Protein AF-0000000077140567 (afdb_homodimer)

Organism: Leptospira biflexa serovar Patoc (strain Patoc 1 / ATCC 23582 / Paris) (NCBI:txid456481)

Sequence (1488 aa):
MKVYIKIILFFSFTFFSFCTPQKNTLPHIIHGNLDLRQIDIQKYPNFPLHGEWRFSPGVFQFETSEGSHLVSIPENSNWNDSIGNKNKDGFGIGTYQITIQLPENTPKLAIHLVAMHSDCQIFQDSEQIGEFGSIDDESSSFEKMPRVFSLKPTEQSTIKLTLLIKNRFYKYGGIRIPPIFGLEESIQENIRISILQEALLAGGLVFLGLYQLGIYFTRKKVIGSLYFFLFCILMFFQILSTGSQSLFLVVGKEMGELVYRTDLFTEYAGVIAGLFYIHCLTKEYIPQKFIYGYSLLILIPILNTILGSLQSISRYHFIVLGLIIPILIVLFYLIFCYIKDKRSGFIYLGLSVIFLIGAATNDIIHTLLHKTEPSFLNIGLLLFVFFQSLFLSKHISGEIVSAEIKFKDVLFQLIQSEKLSSIGMTVTSVAHEINSPLSAVILTSDSIRDNISDFFRQLPELESISKKSFPFVLSLIEHAMTEQSLPTGLEFRQKKGIFLSELEKHQILYSDQYAEIFVTLGILEIPQDWIQLLSQYNSKSLVLLAEKIVNILLGTNAIQTSANRAIKIAQALKNFTHFDPKAEIKTIQLSDSLHQILTILQGSLKHGVELKTNFVNIPPINCYPDELNQVWTNMIQNAIQSMNGKGNLTIEINQTVLKNNPFAYVSIEDSGPGVSKEILDKIFDPFFTTKPIGQGTGLGLYISKQIIEKHKGIIDVISTKGNTKFIVYLPYLDKTNVIKNESVMKVYIKIILFFSFTFFSFCTPQKNTLPHIIHGNLDLRQIDIQKYPNFPLHGEWRFSPGVFQFETSEGSHLVSIPENSNWNDSIGNKNKDGFGIGTYQITIQLPENTPKLAIHLVAMHSDCQIFQDSEQIGEFGSIDDESSSFEKMPRVFSLKPTEQSTIKLTLLIKNRFYKYGGIRIPPIFGLEESIQENIRISILQEALLAGGLVFLGLYQLGIYFTRKKVIGSLYFFLFCILMFFQILSTGSQSLFLVVGKEMGELVYRTDLFTEYAGVIAGLFYIHCLTKEYIPQKFIYGYSLLILIPILNTILGSLQSISRYHFIVLGLIIPILIVLFYLIFCYIKDKRSGFIYLGLSVIFLIGAATNDIIHTLLHKTEPSFLNIGLLLFVFFQSLFLSKHISGEIVSAEIKFKDVLFQLIQSEKLSSIGMTVTSVAHEINSPLSAVILTSDSIRDNISDFFRQLPELESISKKSFPFVLSLIEHAMTEQSLPTGLEFRQKKGIFLSELEKHQILYSDQYAEIFVTLGILEIPQDWIQLLSQYNSKSLVLLAEKIVNILLGTNAIQTSANRAIKIAQALKNFTHFDPKAEIKTIQLSDSLHQILTILQGSLKHGVELKTNFVNIPPINCYPDELNQVWTNMIQNAIQSMNGKGNLTIEINQTVLKNNPFAYVSIEDSGPGVSKEILDKIFDPFFTTKPIGQGTGLGLYISKQIIEKHKGIIDVISTKGNTKFIVYLPYLDKTNVIKNESV

Secondary structure (DSSP, 8-state):
-HHHHHHHHHHHHHHHGGG----TTS--BBTTEEE-TTS-TTTSSEEE--EEEEEEET---SS--TT-EEEEETTT---HHHHT-TT----EEEEEEEEEEPPSS---EEEEE----SEEEEEETTEEEEEES-SS-TT-------EEEEPPP-S-SEEEEEEEEEESS-SS-S--SPPEEEEHHHHHHHHHHHHHHHHHHHHHHHHHHHHHHHHHHHSTT-HHHHHHHHHHHHHHHHHHHSTT-THHHHH-TT-HHHHHHHHHHHHHHHHHHHHHHHHHH-TTTS-HHHHHHHHHHHHHHHHHHHHS-HHHHHHHHHHHHHHHHHHHHHHHHHHHHHHHTT-TTHHHHHHHHHHHHHHHHHHHHHHHTT--PPP-HHHHHHHHHHHHHHHHHHHHHHHHHHHHHHHHHHHHHHHHHHHHHHHHHHHHHHHHHHHHHHHHHHHHHHHHHHHHHHHHHHGGGSPPPPGGGHHHHHHHHHHHHS---PPPHHHHHHHHHHHHHHHHHTT-TTHHHHHHHHHHTT-SS--HHHHHHHHHS--HHHHHHHHHHHHHHHHHHHHHHHHHHHHHHHHHHHHHH---TT---EEE-HHHHHHHHHHHTHHHHHTTEEEEEEE-----EEE-HHHHHHHHHHHHHHHHHHTTT-EEEEEEEEEEEETTEEEEEEEEEE-SS---TTTTTTTTSTT---SPTTS--S-HHHHHHHHHHHTT-EEEEEEETTEEEEEEEEE---TTTTTTTTT-/-HHHHHHHHHHHHHHHGGG----TTS--BBTTEEE-TTS-TTTSSEEE--EEEEEEET---SS--TT-EEEEETTT---HHHHT-TT----EEEEEEEEEEPPSS---EEEEE----SEEEEEETTEEEEEES-SS-TT-------EEEEPPP-S-SEEEEEEEEEESS-SS-S--SPPEEEEHHHHHHHHHHHHHHHHHHHHHHHHHHHHHHHHHHHSTT-HHHHHHHHHHHHHHHHHHHSTT-THHHHH-TT-HHHHHHHHHHHHHHHHHHHHHHHHHH-TTTS-HHHHHHHHHHHHHHHHHHHHS-HHHHHHHHHHHHHHHHHHHHHHHHHHHHHHHTT-TTHHHHHHHHHHHHHHHHHHHHHHHTT--PPP-HHHHHHHHHHHHHHHHHHHHHHHHHHHHHHHHHHHHHHHHHHHHHHHHHHHHHHHHHHHHHHHHHHHHHHHHHHHHHHHHHHGGGSPPPPGGGHHHHHHHHHHHHS---PPPHHHHHHHHHHHHHHHHHTT-TTHHHHHHHHHHTT-SS--HHHHHHHHHS--HHHHHHHHHHHHHHHHHHHHHHHHHHHHHHHHHHHHHH---TT---EEE-HHHHHHHHHHHTHHHHHTTEEEEEEE-----EEE-HHHHHHHHHHHHHHHHHHTTT-EEEEEEEEEEEETTEEEEEEEEEE-SS---TTTTTTTTSTT---SPTTS--S-HHHHHHHHHHHTT-EEEEEEETTEEEEEEEEE---TTTGGGTTT-

Foldseek 3Di:
DVVVVVVVVVVVCVVVVVPPPPPPPDFEAEPQETECAPPDLVVVFKDFHFYWWWKAAQDDDDDDDPRIDIDTPPQGFFCLVVNPDPVSFRAHKMKTKHKYFAHQDHAWKKKKDQFDQWWKWKDKQNHTQDTFWDPPDPPAAGFTAIDMTIDDDDNDRMIMMMMMTGHDFARTDGRLGTIMMGHPVVVVVVLVVLCVLLVVLLVLLQVQLVVLVVCCVVPPRLVLSPLSSLLSNLVSLLSCLDDNVVVCVVVHRRPRLVSVLSNLLSVLVNLLSVLVNLCSVQVPPDPVVVSVVLNVVSVVLNVCSVPNGSNVNNVCSLVSLVSSLVSLVVSLVSLVVLVVVVPFLSVLQNQLSVLQSVQSVVQSVCVNVSHDDDRCNSVSSSSNSVSVVVSVVRVVVVVVVVVVVVVVVVVVVVLVVVLVVLLVVLVVLLVVVLVVLVVLLVVLVVVLVVLVVVLVVCVVVWDDQDPVCVVVLVVLLVLLLPDDDQDDDVVLVVQLVVQLVVLVVLPQPPSNLVSNSCNRSPPPDDDPVNSVCRSVGPTPSSSSSSNSSSSNSNSVVSNVVSNVLSVLSVVLSVVLNDDDPVQDWDWDWPVVLLVSLCSSCVSLCVPAEAEAEAEDDDGTATARSNLVSLLSSLLVVVQCVLQVSHWYWYWYWDWDADPNFIKIKIKIKHQGQWDDPVCQVPLLPQQDDPDDPPSDSSCSSVSSCVRLVVQVKDWDWDIDGRMIMIMIIGTGDPVVPVVVPVVD/DVVVVVVVVVVVCVVVVVPPPPPPPDFEAEPQETECAPPDCVVVQKDFHFYWWWKAAQDDDDDDDPRIDIDTPPVGFFCLVVNPDPVSFRAHKMKIKHKYFAHQDHAWKKKKDQFDQWWKWKDKQNHTQDTFWDPPDPPAAGFTAIDMTIDDDDNDRMIMMMMMTGHDFARTDGRLGTIMMGHPVVVVVVLVVLCVLLVVLLVLLQVQLVVLVVCCVVPPRLVLSPLSSVLSNLVSLLSCLDDNVVVCVVPHRRPNLVSVLSNLLSVLVNLLSVLVNLCSVQVPPDPVVVSVVLNVVSVVLNVCSVPNGSNVNNVCSLVSLVSSLVSLVVSLVSLVVLVVVVPFLSVLQNQLSVLQSVQSVVQSVCVNVSHDDDRCNSVSSSSNSVSVVVSVVRVVVVVVVVVVVVVVVVVVVVLVVVLVVLLVVLVVLLVVQLVVLVVLLVVLVVVLVCLVVVLVVCVVVWDDQDPVCVVVLVVLLVLLQPDDDQDDDVVLVVQLVVQLVVLVVLPQPPSNLVSNSCNRSPPDDDDPVVSVCRSVGPTPSSSSSSNSSSSNSNSVVSSVVSNVLSVLSVVLSVVLNDDDPVQDWDWDWVVVLLVSLCSSCVSLCVPAEAEAEAEDGDGTATARSNLVSLLSSLLVVVQCVLQVSHWYWYWYWDWDADPNFIKIKIKIKHQGQWDDPVCQVPLLPQQDDPDDPPSDSSCSSVSSCVRLVVQVKDWDWDIDGRMIMIMIIGGGDPVVPVVVPVVD

pLDDT: mean 83.97, std 13.08, range [22.98, 97.69]

InterPro domains:
  IPR003594 Histidine kinase/HSP90-like ATPase domain [PF02518] (625-732)
  IPR003594 Histidine kinase/HSP90-like ATPase domain [SM00387] (623-734)
  IPR004358 Signal transduction histidine kinase-related protein, C-terminal [PR00344] (664-678)
  IPR004358 Signal transduction histidine kinase-related protein, C-terminal [PR00344] (682-692)
  IPR004358 Signal transduction histidine kinase-related protein, C-terminal [PR00344] (695-713)
  IPR004358 Signal transduction histidine kinase-related protein, C-terminal [PR00344] (718-731)
  IPR005467 Histidine kinase domain [PS50109] (559-734)
  IPR011623 7TM-DISM receptor, extracellular domain, type 1 [PF07695] (199-393)
  IPR036890 Histidine kinase/HSP90-like ATPase superfamily [G3DSA:3.30.565.10] (582-732)
  IPR036890 Histidine kinase/HSP90-like ATPase superfamily [SSF55874] (582-732)

Nearest PDB structures (foldseek):
  8vc9-assembly1_B  TM=5.090E-01  e=2.574E-13  Leptospira interrogans serovar Copenhageni
  8vc9-assembly3_F  TM=5.113E-01  e=8.566E-13  Leptospira interrogans serovar Copenhageni
  8vc9-assembly3_E  TM=5.092E-01  e=8.956E-13  Leptospira interrogans serovar Copenhageni
  5c93-assembly1_A  TM=6.215E-01  e=1.961E-10  Lactiplantibacillus plantarum 16
  7zp0-assembly1_A  TM=7.250E-01  e=8.638E-09  Escherichia coli 'BL21-Gold(DE3)pLysS AG'

Solvent-accessible surface area (backbone atoms only — not comparable to full-atom values): 76407 Å² total; per-residue (Å²): 112,67,66,58,50,51,53,50,48,46,56,50,48,64,62,56,63,68,64,66,75,75,66,88,82,57,75,53,28,53,88,21,32,32,73,37,61,85,51,62,52,83,82,50,33,55,44,52,60,33,30,24,33,34,32,28,62,66,39,83,64,92,66,94,56,95,73,49,44,77,38,39,32,47,82,53,23,60,40,22,80,69,59,66,42,90,84,56,39,15,64,44,41,26,21,39,35,38,35,36,34,47,38,92,82,67,72,68,37,24,42,33,44,59,62,46,72,37,22,33,38,36,23,52,72,85,37,76,61,44,69,39,56,46,80,83,41,87,81,52,67,56,46,41,68,55,47,75,36,64,57,76,91,67,92,59,55,62,48,39,40,37,38,40,36,36,22,82,42,35,42,68,12,70,60,52,51,58,37,34,38,31,34,41,68,50,49,53,49,52,52,51,47,49,37,36,56,50,21,23,51,30,16,23,31,41,45,54,15,50,27,29,41,32,33,23,72,61,30,88,75,44,58,45,31,45,29,43,20,51,21,22,49,27,48,27,48,27,50,29,40,36,86,75,32,56,43,39,74,74,76,34,68,78,42,20,57,58,42,53,35,44,29,56,33,23,55,55,52,24,53,49,29,45,50,53,25,53,39,61,77,42,54,89,80,51,66,66,66,60,56,51,52,54,49,56,62,52,44,52,59,46,49,34,40,74,72,46,55,64,48,58,40,43,60,45,47,66,57,51,54,60,61,47,51,59,52,51,50,50,52,49,50,55,43,51,52,40,45,74,65,61,43,92,52,27,67,32,47,39,51,14,51,50,42,30,49,51,20,44,50,52,43,48,51,32,54,75,67,57,44,69,67,85,74,38,44,66,58,13,48,47,48,21,53,55,27,40,32,43,23,53,25,41,52,52,42,47,54,44,51,50,40,50,49,53,33,53,52,41,47,52,50,28,57,58,21,42,58,20,25,57,45,24,67,44,40,43,45,40,25,53,52,38,38,52,29,36,53,49,30,41,53,34,33,51,49,34,45,50,40,54,54,52,50,60,68,44,47,65,78,35,61,83,70,59,64,83,52,40,66,60,52,52,52,50,50,55,42,37,70,43,89,62,82,63,65,53,79,68,57,40,52,55,52,27,50,55,43,27,52,55,31,48,74,63,65,29,74,65,25,65,59,52,16,50,51,38,43,68,47,54,59,88,68,84,53,66,70,54,53,56,45,39,54,71,66,61,47,74,39,53,54,51,50,51,50,39,52,46,51,37,40,44,28,33,51,51,31,40,54,24,35,49,50,30,41,50,46,32,49,36,48,26,60,66,49,52,72,65,84,77,67,60,77,41,78,41,48,69,68,58,54,50,49,44,48,49,56,49,43,36,58,62,34,68,60,56,34,49,78,45,77,49,74,52,92,64,81,56,31,75,35,48,61,66,60,51,47,48,36,51,48,44,52,52,50,48,38,38,57,56,24,71,34,41,41,44,37,39,40,36,34,47,75,46,71,55,96,89,37,54,24,38,32,42,35,46,32,23,47,16,69,43,59,57,80,88,49,60,82,43,51,53,34,76,59,38,60,92,58,57,89,83,78,52,75,16,40,56,51,23,51,33,50,50,52,35,47,70,59,66,30,47,77,48,75,51,52,45,85,44,29,32,33,39,36,39,34,36,57,40,78,61,68,77,64,57,68,61,57,70,78,102,112,67,66,58,49,51,54,49,49,48,58,50,47,64,62,56,63,68,65,67,77,76,68,88,81,56,76,52,27,52,87,21,32,32,75,36,61,84,53,64,53,83,82,49,33,56,45,53,60,33,30,24,33,35,33,28,63,67,41,84,67,92,65,92,56,95,73,48,44,78,38,39,32,46,80,53,24,59,40,23,81,69,59,66,43,90,82,55,38,14,63,46,42,26,18,38,36,37,36,37,35,49,38,94,82,66,70,66,36,23,41,33,44,57,63,47,71,38,21,31,38,36,25,51,73,86,38,76,61,43,69,39,55,46,79,84,41,87,82,51,66,56,45,43,68,56,49,74,38,63,57,76,90,68,92,60,54,62,46,39,40,37,38,41,36,35,21,82,44,34,41,68,12,69,61,53,52,60,39,34,37,32,33,42,67,49,48,53,50,51,53,50,46,49,38,36,55,50,21,22,52,30,16,23,30,42,44,54,16,50,26,28,42,32,34,24,72,60,31,88,74,43,58,44,31,45,30,43,20,52,22,21,48,27,48,28,48,27,51,29,38,35,87,72,32,56,43,38,75,74,75,35,68,78,42,21,57,58,42,53,33,45,31,55,33,23,55,56,53,24,52,50,28,46,51,52,25,54,40,62,78,42,54,88,80,51,66,65,67,60,56,51,52,54,47,56,61,53,44,51,58,46,50,34,40,74,71,46,53,64,46,57,40,45,60,44,47,65,58,50,56,59,62,46,50,61,53,51,51,50,51,49,51,54,42,50,52,41,44,75,66,62,43,89,51,27,68,33,47,38,52,13,49,50,43,30,48,50,20,46,50,51,41,50,51,32,55,76,67,58,44,69,68,84,75,39,44,68,58,12,47,48,47,21,52,54,27,39,32,42,23,53,26,41,53,55,41,47,52,43,51,50,41,50,51,53,32,51,51,41,47,52,49,28,57,59,19,42,60,19,26,59,46,27,67,44,39,44,45,39,25,53,54,35,37,51,28,36,52,51,31,42,54,36,33,52,48,33,45,50,39,53,53,50,51,61,67,46,47,64,77,34,61,85,70,58,65,82,51,41,66,60,51,51,51,51,49,56,41,38,70,44,89,61,83,65,66,54,77,69,57,40,53,54,52,26,50,54,43,28,52,57,33,49,73,63,65,26,74,66,27,67,60,52,17,49,51,40,42,67,47,54,58,86,68,84,54,66,69,54,52,57,45,39,53,72,65,60,48,74,41,54,55,51,48,51,50,40,52,44,52,36,41,44,28,33,51,50,32,39,54,24,36,50,50,29,41,51,45,33,49,36,48,24,59,67,50,52,70,65,85,79,64,62,77,42,77,41,49,69,67,58,54,51,49,44,48,49,57,48,43,36,57,62,33,68,59,55,34,49,77,45,78,49,75,53,92,65,81,56,31,76,36,48,62,66,60,52,46,49,36,51,47,44,53,51,50,49,38,38,57,56,25,70,34,42,41,45,37,40,39,37,34,47,75,47,72,56,95,89,35,56,25,39,34,42,35,46,31,24,48,16,70,42,59,57,80,87,49,60,83,43,51,52,34,77,57,38,59,92,58,59,88,83,78,51,74,17,41,57,52,24,50,34,50,52,53,35,47,73,61,66,28,48,77,47,77,51,54,46,84,44,29,32,34,39,36,39,35,36,57,39,81,62,66,76,63,56,69,61,57,70,78,100

Structure (mmCIF, N/CA/C/O backbone):
data_AF-0000000077140567-model_v1
#
loop_
_entity.id
_entity.type
_entity.pdbx_description
1 polymer 'histidine kinase'
#
loop_
_atom_site.group_PDB
_atom_site.id
_atom_site.type_symbol
_atom_site.label_atom_id
_atom_site.label_alt_id
_atom_site.label_comp_id
_atom_site.label_asym_id
_atom_site.label_entity_id
_atom_site.label_seq_id
_atom_site.pdbx_PDB_ins_code
_atom_site.Cartn_x
_atom_site.Cartn_y
_atom_site.Cartn_z
_atom_site.occupancy
_atom_site.B_iso_or_equiv
_atom_site.auth_seq_id
_atom_site.auth_comp_id
_atom_site.auth_asym_id
_atom_site.auth_atom_id
_atom_site.pdbx_PDB_model_num
ATOM 1 N N . MET A 1 1 ? 0.378 -4.855 21.219 1 41.12 1 MET A N 1
ATOM 2 C CA . MET A 1 1 ? -0.887 -4.238 21.594 1 41.12 1 MET A CA 1
ATOM 3 C C . MET A 1 1 ? -0.681 -3.248 22.734 1 41.12 1 MET A C 1
ATOM 5 O O . MET A 1 1 ? -1.276 -2.168 22.75 1 41.12 1 MET A O 1
ATOM 9 N N . LYS A 1 2 ? 0.313 -3.701 23.531 1 47.91 2 LYS A N 1
ATOM 10 C CA . LYS A 1 2 ? 0.464 -2.92 24.75 1 47.91 2 LYS A CA 1
ATOM 11 C C . LYS A 1 2 ? 1.144 -1.583 24.484 1 47.91 2 LYS A C 1
ATOM 13 O O . LYS A 1 2 ? 0.779 -0.561 25.062 1 47.91 2 LYS A O 1
ATOM 18 N N . VAL A 1 3 ? 1.987 -1.669 23.609 1 41.41 3 VAL A N 1
ATOM 19 C CA . VAL A 1 3 ? 2.756 -0.446 23.406 1 41.41 3 VAL A CA 1
ATOM 20 C C . VAL A 1 3 ? 1.896 0.586 22.672 1 41.41 3 VAL A C 1
ATOM 22 O O . VAL A 1 3 ? 1.963 1.78 22.984 1 41.41 3 VAL A O 1
ATOM 25 N N . TYR A 1 4 ? 1.035 0.09 21.859 1 43.59 4 TYR A N 1
ATOM 26 C CA . TYR A 1 4 ? 0.195 1.033 21.125 1 43.59 4 TYR A CA 1
ATOM 27 C C . TYR A 1 4 ? -0.817 1.693 22.062 1 43.59 4 TYR A C 1
ATOM 29 O O . TYR A 1 4 ? -1.069 2.896 21.953 1 43.59 4 TYR A O 1
ATOM 37 N N . ILE A 1 5 ? -1.247 0.966 23.031 1 45.66 5 ILE A N 1
ATOM 38 C CA . ILE A 1 5 ? -2.182 1.537 24 1 45.66 5 ILE A CA 1
ATOM 39 C C . ILE A 1 5 ? -1.486 2.631 24.797 1 45.66 5 ILE A C 1
ATOM 41 O O . ILE A 1 5 ? -2.07 3.688 25.062 1 45.66 5 ILE A O 1
ATOM 45 N N . LYS A 1 6 ? -0.211 2.498 25.078 1 43.75 6 LYS A N 1
ATOM 46 C CA . LYS A 1 6 ? 0.494 3.48 25.906 1 43.75 6 LYS A CA 1
ATOM 47 C C . LYS A 1 6 ? 0.73 4.773 25.125 1 43.75 6 LYS A C 1
ATOM 49 O O . LYS A 1 6 ? 0.629 5.867 25.688 1 43.75 6 LYS A O 1
ATOM 54 N N . ILE A 1 7 ? 0.945 4.543 23.859 1 44.16 7 ILE A N 1
ATOM 55 C CA . ILE A 1 7 ? 1.145 5.742 23.062 1 44.16 7 ILE A CA 1
ATOM 56 C C . ILE A 1 7 ? -0.184 6.477 22.891 1 44.16 7 ILE A C 1
ATOM 58 O O . ILE A 1 7 ? -0.245 7.703 23.016 1 44.16 7 ILE A O 1
ATOM 62 N N . ILE A 1 8 ? -1.227 5.668 22.766 1 45.12 8 ILE A N 1
ATOM 63 C CA . ILE A 1 8 ? -2.564 6.238 22.641 1 45.12 8 ILE A CA 1
ATOM 64 C C . ILE A 1 8 ? -2.941 6.945 23.938 1 45.12 8 ILE A C 1
ATOM 66 O O . ILE A 1 8 ? -3.473 8.055 23.922 1 45.12 8 ILE A O 1
ATOM 70 N N . LEU A 1 9 ? -2.641 6.34 24.969 1 42.97 9 LEU A N 1
ATOM 71 C CA . LEU A 1 9 ? -2.939 6.918 26.281 1 42.97 9 LEU A CA 1
ATOM 72 C C . LEU A 1 9 ? -2.105 8.172 26.516 1 42.97 9 LEU A C 1
ATOM 74 O O . LEU A 1 9 ? -2.59 9.141 27.109 1 42.97 9 LEU A O 1
ATOM 78 N N . PHE A 1 10 ? -0.96 8.188 26.047 1 40.03 10 PHE A N 1
ATOM 79 C CA . PHE A 1 10 ? -0.108 9.359 26.219 1 40.03 10 PHE A CA 1
ATOM 80 C C . PHE A 1 10 ? -0.646 10.547 25.438 1 40.03 10 PHE A C 1
ATOM 82 O O . PHE A 1 10 ? -0.748 11.656 25.953 1 40.03 10 PHE A O 1
ATOM 89 N N . PHE A 1 11 ? -0.955 10.328 24.25 1 41.81 11 PHE A N 1
ATOM 90 C CA . PHE A 1 11 ? -1.45 11.469 23.484 1 41.81 11 PHE A CA 1
ATOM 91 C C . PHE A 1 11 ? -2.838 11.883 23.969 1 41.81 11 PHE A C 1
ATOM 93 O O . PHE A 1 11 ? -3.172 13.07 23.969 1 41.81 11 PHE A O 1
ATOM 100 N N . SER A 1 12 ? -3.629 10.977 24.359 1 39.34 12 SER A N 1
ATOM 101 C CA . SER A 1 12 ? -4.922 11.328 24.938 1 39.34 12 SER A CA 1
ATOM 102 C C . SER A 1 12 ? -4.754 12.094 26.234 1 39.34 12 SER A C 1
ATOM 104 O O . SER A 1 12 ? -5.488 13.047 26.5 1 39.34 12 SER A O 1
ATOM 106 N N . PHE A 1 13 ? -3.891 11.688 27.094 1 38.66 13 PHE A N 1
ATOM 107 C CA . PHE A 1 13 ? -3.705 12.344 28.375 1 38.66 13 PHE A CA 1
ATOM 108 C C . PHE A 1 13 ? -3.143 13.742 28.188 1 38.66 13 PHE A C 1
ATOM 110 O O . PHE A 1 13 ? -3.521 14.672 28.922 1 38.66 13 PHE A O 1
ATOM 117 N N . THR A 1 14 ? -2.188 13.93 27.422 1 37.06 14 THR A N 1
ATOM 118 C CA . THR A 1 14 ? -1.619 15.266 27.281 1 37.06 14 THR A CA 1
ATOM 119 C C . THR A 1 14 ? -2.645 16.234 26.703 1 37.06 14 THR A C 1
ATOM 121 O O . THR A 1 14 ? -2.676 17.406 27.062 1 37.06 14 THR A O 1
ATOM 124 N N . PHE A 1 15 ? -3.359 15.781 25.734 1 38.44 15 PHE A N 1
ATOM 125 C CA . PHE A 1 15 ? -4.297 16.719 25.141 1 38.44 15 PHE A CA 1
ATOM 126 C C . PHE A 1 15 ? -5.465 17 26.078 1 38.44 15 PHE A C 1
ATOM 128 O O . PHE A 1 15 ? -5.992 18.109 26.125 1 38.44 15 PHE A O 1
ATOM 135 N N . PHE A 1 16 ? -5.98 15.977 26.75 1 37.62 16 PHE A N 1
ATOM 136 C CA . PHE A 1 16 ? -7.121 16.219 27.625 1 37.62 16 PHE A CA 1
ATOM 137 C C . PHE A 1 16 ? -6.688 16.922 28.906 1 37.62 16 PHE A C 1
ATOM 139 O O . PHE A 1 16 ? -7.523 17.406 29.656 1 37.62 16 PHE A O 1
ATOM 146 N N . SER A 1 17 ? -5.559 16.812 29.328 1 36.78 17 SER A N 1
ATOM 147 C CA . SER A 1 17 ? -5.227 17.484 30.578 1 36.78 17 SER A CA 1
ATOM 148 C C . SER A 1 17 ? -5.406 18.984 30.469 1 36.78 17 SER A C 1
ATOM 150 O O . SER A 1 17 ? -5.25 19.719 31.453 1 36.78 17 SER A O 1
ATOM 152 N N . PHE A 1 18 ? -5.441 19.5 29.312 1 38.72 18 PHE A N 1
ATOM 153 C CA . PHE A 1 18 ? -5.523 20.953 29.281 1 38.72 18 PHE A CA 1
ATOM 154 C C . PHE A 1 18 ? -6.93 21.422 29.625 1 38.72 18 PHE A C 1
ATOM 156 O O . PHE A 1 18 ? -7.168 22.625 29.781 1 38.72 18 PHE A O 1
ATOM 163 N N . CYS A 1 19 ? -7.891 20.609 29.5 1 39.38 19 CYS A N 1
ATOM 164 C CA . CYS A 1 19 ? -9.227 21.172 29.672 1 39.38 19 CYS A CA 1
ATOM 165 C C . CYS A 1 19 ? -9.625 21.188 31.141 1 39.38 19 CYS A C 1
ATOM 167 O O . CYS A 1 19 ? -10.711 20.734 31.5 1 39.38 19 CYS A O 1
ATOM 169 N N . THR A 1 20 ? -8.859 21.141 32.094 1 37.22 20 THR A N 1
ATOM 170 C CA . THR A 1 20 ? -9.531 21.266 33.375 1 37.22 20 THR A CA 1
ATOM 171 C C . THR A 1 20 ? -10.219 22.625 33.469 1 37.22 20 THR A C 1
ATOM 173 O O . THR A 1 20 ? -9.57 23.672 33.406 1 37.22 20 THR A O 1
ATOM 176 N N . PRO A 1 21 ? -11.5 22.766 33.281 1 41.56 21 PRO A N 1
ATOM 177 C CA . PRO A 1 21 ? -12.211 24.016 33.562 1 41.56 21 PRO A CA 1
ATOM 178 C C . PRO A 1 21 ? -11.938 24.547 34.969 1 41.56 21 PRO A C 1
ATOM 180 O O . PRO A 1 21 ? -12.086 23.812 35.969 1 41.56 21 PRO A O 1
ATOM 183 N N . GLN A 1 22 ? -11.031 25.234 35.188 1 42.28 22 GLN A N 1
ATOM 184 C CA . GLN A 1 22 ? -10.992 25.922 36.469 1 42.28 22 GLN A CA 1
ATOM 185 C C . GLN A 1 22 ? -12.273 26.719 36.719 1 42.28 22 GLN A C 1
ATOM 187 O O . GLN A 1 22 ? -12.367 27.875 36.281 1 42.28 22 GLN A O 1
ATOM 192 N N . LYS A 1 23 ? -13.422 26.25 36.812 1 46.56 23 LYS A N 1
ATOM 193 C CA . LYS A 1 23 ? -14.734 26.875 36.969 1 46.56 23 LYS A CA 1
ATOM 194 C C . LYS A 1 23 ? -14.719 27.922 38.062 1 46.56 23 LYS A C 1
ATOM 196 O O . LYS A 1 23 ? -15.258 29.016 37.906 1 46.56 23 LYS A O 1
ATOM 201 N N . ASN A 1 24 ? -14.508 27.453 39.312 1 50.69 24 ASN A N 1
ATOM 202 C CA . ASN A 1 24 ? -15.102 28.125 40.438 1 50.69 24 ASN A CA 1
ATOM 203 C C . ASN A 1 24 ? -14.344 29.406 40.812 1 50.69 24 ASN A C 1
ATOM 205 O O . ASN A 1 24 ? -14.82 30.219 41.594 1 50.69 24 ASN A O 1
ATOM 209 N N . THR A 1 25 ? -13.148 29.656 40.219 1 64.56 25 THR A N 1
ATOM 210 C CA . THR A 1 25 ? -12.445 30.75 40.875 1 64.56 25 THR A CA 1
ATOM 211 C C . THR A 1 25 ? -12.305 31.953 39.938 1 64.56 25 THR A C 1
ATOM 213 O O . THR A 1 25 ? -11.57 32.906 40.219 1 64.56 25 THR A O 1
ATOM 216 N N . LEU A 1 26 ? -13.219 31.969 38.875 1 79.25 26 LEU A N 1
ATOM 217 C CA . LEU A 1 26 ? -13.078 33.094 37.969 1 79.25 26 LEU A CA 1
ATOM 218 C C . LEU A 1 26 ? -14 34.25 38.375 1 79.25 26 LEU A C 1
ATOM 220 O O . LEU A 1 26 ? -15.062 34 38.969 1 79.25 26 LEU A O 1
ATOM 224 N N . PRO A 1 27 ? -13.586 35.406 38.125 1 88 27 PRO A N 1
ATOM 225 C CA . PRO A 1 27 ? -14.453 36.562 38.438 1 88 27 PRO A CA 1
ATOM 226 C C . PRO A 1 27 ? -15.789 36.469 37.719 1 88 27 PRO A C 1
ATOM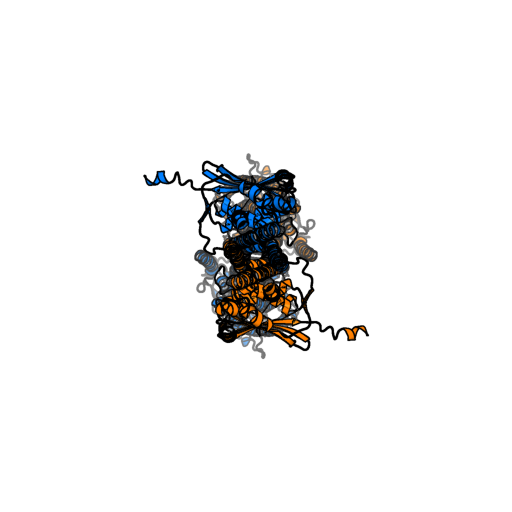 228 O O . PRO A 1 27 ? -15.852 36.031 36.562 1 88 27 PRO A O 1
ATOM 231 N N . HIS A 1 28 ? -16.859 36.812 38.469 1 90.81 28 HIS A N 1
ATOM 232 C CA . HIS A 1 28 ? -18.203 36.781 37.906 1 90.81 28 HIS A CA 1
ATOM 233 C C . HIS A 1 28 ? -18.906 38.125 38.094 1 90.81 28 HIS A C 1
ATOM 235 O O . HIS A 1 28 ? -18.656 38.812 39.094 1 90.81 28 HIS A O 1
ATOM 241 N N . ILE A 1 29 ? -19.75 38.438 37.125 1 93.94 29 ILE A N 1
ATOM 242 C CA . ILE A 1 29 ? -20.578 39.625 37.25 1 93.94 29 ILE A CA 1
ATOM 243 C C . ILE A 1 29 ? -21.766 39.344 38.156 1 93.94 29 ILE A C 1
ATOM 245 O O . ILE A 1 29 ? -22.531 38.406 37.938 1 93.94 29 ILE A O 1
ATOM 249 N N . ILE A 1 30 ? -21.891 40.188 39.188 1 93.81 30 ILE A N 1
ATOM 250 C CA . ILE A 1 30 ? -23 40.062 40.125 1 93.81 30 ILE A CA 1
ATOM 251 C C . ILE A 1 30 ? -23.859 41.312 40.125 1 93.81 30 ILE A C 1
ATOM 253 O O . ILE A 1 30 ? -23.375 42.406 40.469 1 93.81 30 ILE A O 1
ATOM 257 N N . HIS A 1 31 ? -25.094 41.25 39.75 1 93.56 31 HIS A N 1
ATOM 258 C CA . HIS A 1 31 ? -26.047 42.344 39.688 1 93.56 31 HIS A CA 1
ATOM 259 C C . HIS A 1 31 ? -25.484 43.5 38.875 1 93.56 31 HIS A C 1
ATOM 261 O O . HIS A 1 31 ? -25.562 44.656 39.312 1 93.56 31 HIS A O 1
ATOM 267 N N . GLY A 1 32 ? -24.812 43.125 37.844 1 93.38 32 GLY A N 1
ATOM 268 C CA . GLY A 1 32 ? -24.312 44.156 36.938 1 93.38 32 GLY A CA 1
ATOM 269 C C . GLY A 1 32 ? -22.953 44.719 37.344 1 93.38 32 GLY A C 1
ATOM 270 O O . GLY A 1 32 ? -22.438 45.625 36.719 1 93.38 32 GLY A O 1
ATOM 271 N N . ASN A 1 33 ? -22.406 44.125 38.375 1 94.69 33 ASN A N 1
ATOM 272 C CA . ASN A 1 33 ? -21.141 44.656 38.875 1 94.69 33 ASN A CA 1
ATOM 273 C C . ASN A 1 33 ? -20.047 43.562 38.844 1 94.69 33 ASN A C 1
ATOM 275 O O . ASN A 1 33 ? -20.281 42.438 39.219 1 94.69 33 ASN A O 1
ATOM 279 N N . LEU A 1 34 ? -18.969 43.938 38.281 1 94.56 34 LEU A N 1
ATOM 280 C CA . LEU A 1 34 ? -17.781 43.094 38.281 1 94.56 34 LEU A CA 1
ATOM 281 C C . LEU A 1 34 ? -16.703 43.688 39.219 1 94.56 34 LEU A C 1
ATOM 283 O O . LEU A 1 34 ? -16.172 44.75 38.938 1 94.56 34 LEU A O 1
ATOM 287 N N . ASP A 1 35 ? -16.375 43 40.25 1 91.75 35 ASP A N 1
ATOM 288 C CA . ASP A 1 35 ? -15.406 43.5 41.25 1 91.75 35 ASP A CA 1
ATOM 289 C C . ASP A 1 35 ? -14.031 42.875 41 1 91.75 35 ASP A C 1
ATOM 291 O O . ASP A 1 35 ? -13.828 41.688 41.25 1 91.75 35 ASP A O 1
ATOM 295 N N . LEU A 1 36 ? -13.148 43.719 40.594 1 90.38 36 LEU A N 1
ATOM 296 C CA . LEU A 1 36 ? -11.797 43.25 40.344 1 90.38 36 LEU A CA 1
ATOM 297 C C . LEU A 1 36 ? -10.828 43.75 41.375 1 90.38 36 LEU A C 1
ATOM 299 O O . LEU A 1 36 ? -9.617 43.531 41.281 1 90.38 36 LEU A O 1
ATOM 303 N N . ARG A 1 37 ? -11.148 44.375 42.406 1 88.38 37 ARG A N 1
ATOM 304 C CA . ARG A 1 37 ? -10.305 44.969 43.438 1 88.38 37 ARG A CA 1
ATOM 305 C C . ARG A 1 37 ? -9.516 43.906 44.188 1 88.38 37 ARG A C 1
ATOM 307 O O . ARG A 1 37 ? -8.359 44.125 44.562 1 88.38 37 ARG A O 1
ATOM 314 N N . GLN A 1 38 ? -10.156 42.844 44.375 1 81.38 38 GLN A N 1
ATOM 315 C CA . GLN A 1 38 ? -9.508 41.812 45.188 1 81.38 38 GLN A CA 1
ATOM 316 C C . GLN A 1 38 ? -9.008 40.656 44.312 1 81.38 38 GLN A C 1
ATOM 318 O O . GLN A 1 38 ? -8.547 39.656 44.844 1 81.38 38 GLN A O 1
ATOM 323 N N . ILE A 1 39 ? -9.109 40.781 43.062 1 80.69 39 ILE A N 1
ATOM 324 C CA . ILE A 1 39 ? -8.719 39.688 42.188 1 80.69 39 ILE A CA 1
ATOM 325 C C . ILE A 1 39 ? -7.32 39.969 41.625 1 80.69 39 ILE A C 1
ATOM 327 O O . ILE A 1 39 ? -7.016 41.094 41.188 1 80.69 39 ILE A O 1
ATOM 331 N N . ASP A 1 40 ? -6.477 38.969 41.844 1 79.75 40 ASP A N 1
ATOM 332 C CA . ASP A 1 40 ? -5.156 39.062 41.219 1 79.75 40 ASP A CA 1
ATOM 333 C C . ASP A 1 40 ? -5.234 38.812 39.719 1 79.75 40 ASP A C 1
ATOM 335 O O . ASP A 1 40 ? -5.305 37.656 39.281 1 79.75 40 ASP A O 1
ATOM 339 N N . ILE A 1 41 ? -5.195 39.812 38.906 1 80.94 41 ILE A N 1
ATOM 340 C CA . ILE A 1 41 ? -5.352 39.75 37.469 1 80.94 41 ILE A CA 1
ATOM 341 C C . ILE A 1 41 ? -4.188 39 36.844 1 80.94 41 ILE A C 1
ATOM 343 O O . ILE A 1 41 ? -4.305 38.469 35.75 1 80.94 41 ILE A O 1
ATOM 347 N N . GLN A 1 42 ? -3.092 38.906 37.562 1 78.81 42 GLN A N 1
ATOM 348 C CA . GLN A 1 42 ? -1.942 38.188 37.062 1 78.81 42 GLN A CA 1
ATOM 349 C C . GLN A 1 42 ? -2.18 36.656 37.125 1 78.81 42 GLN A C 1
ATOM 351 O O . GLN A 1 42 ? -1.649 35.906 36.281 1 78.81 42 GLN A O 1
ATOM 356 N N . LYS A 1 43 ? -2.982 36.25 38.062 1 79.38 43 LYS A N 1
ATOM 357 C CA . LYS A 1 43 ? -3.311 34.844 38.219 1 79.38 43 LYS A CA 1
ATOM 358 C C . LYS A 1 43 ? -4.348 34.406 37.156 1 79.38 43 LYS A C 1
ATOM 360 O O . LYS A 1 43 ? -4.324 33.281 36.688 1 79.38 43 LYS A O 1
ATOM 365 N N . TYR A 1 44 ? -5.184 35.375 36.875 1 78.94 44 TYR A N 1
ATOM 366 C CA . TYR A 1 44 ? -6.211 35.156 35.875 1 78.94 44 TYR A CA 1
ATOM 367 C C . TYR A 1 44 ? -6.156 36.188 34.781 1 78.94 44 TYR A C 1
ATOM 369 O O . TYR A 1 44 ? -7.039 37.062 34.688 1 78.94 44 TYR A O 1
ATOM 377 N N . PRO A 1 45 ? -5.246 35.969 33.906 1 84.69 45 PRO A N 1
ATOM 378 C CA . PRO A 1 45 ? -4.941 37.062 33 1 84.69 45 PRO A CA 1
ATOM 379 C C . PRO A 1 45 ? -6.074 37.344 32 1 84.69 45 PRO A C 1
ATOM 381 O O . PRO A 1 45 ? -6.18 38.438 31.469 1 84.69 45 PRO A O 1
ATOM 384 N N . ASN A 1 46 ? -6.91 36.375 31.672 1 88.56 46 ASN A N 1
ATOM 385 C CA . ASN A 1 46 ? -8.109 36.594 30.875 1 88.56 46 ASN A CA 1
ATOM 386 C C . ASN A 1 46 ? -9.211 35.594 31.234 1 88.56 46 ASN A C 1
ATOM 388 O O . ASN A 1 46 ? -8.93 34.438 31.594 1 88.56 46 ASN A O 1
ATOM 392 N N . PHE A 1 47 ? -10.414 36.031 31.281 1 89.25 47 PHE A N 1
ATOM 393 C CA . PHE A 1 47 ? -11.562 35.219 31.672 1 89.25 47 PHE A CA 1
ATOM 394 C C . PHE A 1 47 ? -12.82 35.656 30.938 1 89.25 47 PHE A C 1
ATOM 396 O O . PHE A 1 47 ? -12.93 36.812 30.531 1 89.25 47 PHE A O 1
ATOM 403 N N . PRO A 1 48 ? -13.734 34.812 30.734 1 90.31 48 PRO A N 1
ATOM 404 C CA . PRO A 1 48 ? -15.008 35.188 30.125 1 90.31 48 PRO A CA 1
ATOM 405 C C . PRO A 1 48 ? -15.898 36 31.062 1 90.31 48 PRO A C 1
ATOM 407 O O . PRO A 1 48 ? -15.938 35.719 32.281 1 90.31 48 PRO A O 1
ATOM 410 N N . LEU A 1 49 ? -16.594 36.938 30.516 1 92.06 49 LEU A N 1
ATOM 411 C CA . LEU A 1 49 ? -17.484 37.781 31.312 1 92.06 49 LEU A CA 1
ATOM 412 C C . LEU A 1 49 ? -18.812 37.062 31.578 1 92.06 49 LEU A C 1
ATOM 414 O O . LEU A 1 49 ? -19.844 37.438 31.031 1 92.06 49 LEU A O 1
ATOM 418 N N . HIS A 1 50 ? -18.672 36.188 32.5 1 90.62 50 HIS A N 1
ATOM 419 C CA . HIS A 1 50 ? -19.844 35.438 32.938 1 90.62 50 HIS A CA 1
ATOM 420 C C . HIS A 1 50 ? -20.562 36.156 34.062 1 90.62 50 HIS A C 1
ATOM 422 O O . HIS A 1 50 ? -19.922 36.812 34.875 1 90.62 50 HIS A O 1
ATOM 428 N N . GLY A 1 51 ? -21.859 36.031 34.094 1 91.38 51 GLY A N 1
ATOM 429 C CA . GLY A 1 51 ? -22.609 36.531 35.25 1 91.38 51 GLY A CA 1
ATOM 430 C C . GLY A 1 51 ? -23.859 37.281 34.844 1 91.38 51 GLY A C 1
ATOM 431 O O . GLY A 1 51 ? -24.453 37 33.781 1 91.38 51 GLY A O 1
ATOM 432 N N . GLU A 1 52 ? -24.297 38.188 35.719 1 94.06 52 GLU A N 1
ATOM 433 C CA . GLU A 1 52 ? -25.562 38.906 35.531 1 94.06 52 GLU A CA 1
ATOM 434 C C . GLU A 1 52 ? -25.328 40.281 34.938 1 94.06 52 GLU A C 1
ATOM 436 O O . GLU A 1 52 ? -24.891 41.219 35.625 1 94.06 52 GLU A O 1
ATOM 441 N N . TRP A 1 53 ? -25.734 40.406 33.719 1 94.25 53 TRP A N 1
ATOM 442 C CA . TRP A 1 53 ? -25.641 41.688 33 1 94.25 53 TRP A CA 1
ATOM 443 C C . TRP A 1 53 ? -26.922 42.5 33.156 1 94.25 53 TRP A C 1
ATOM 445 O O . TRP A 1 53 ? -28.016 41.938 33.25 1 94.25 53 TRP A O 1
ATOM 455 N N . ARG A 1 54 ? -26.828 43.781 33.219 1 94.06 54 ARG A N 1
ATOM 456 C CA . ARG A 1 54 ? -28 44.656 33.125 1 94.06 54 ARG A CA 1
ATOM 457 C C . ARG A 1 54 ? -28.422 44.812 31.656 1 94.06 54 ARG A C 1
ATOM 459 O O . ARG A 1 54 ? -27.625 45.25 30.828 1 94.06 54 ARG A O 1
ATOM 466 N N . PHE A 1 55 ? -29.609 44.406 31.406 1 93.81 55 PHE A N 1
ATOM 467 C CA . PHE A 1 55 ? -30.078 44.406 30.031 1 93.81 55 PHE A CA 1
ATOM 468 C C . PHE A 1 55 ? -31.328 45.25 29.859 1 93.81 55 PHE A C 1
ATOM 470 O O . PHE A 1 55 ? -32.281 45.125 30.641 1 93.81 55 PHE A O 1
ATOM 477 N N . SER A 1 56 ? -31.312 46.156 28.906 1 93.56 56 SER A N 1
ATOM 478 C CA . SER A 1 56 ? -32.438 46.938 28.5 1 93.56 56 SER A CA 1
ATOM 479 C C . SER A 1 56 ? -32.906 46.594 27.094 1 93.56 56 SER A C 1
ATOM 481 O O . SER A 1 56 ? -32.344 47.094 26.109 1 93.56 56 SER A O 1
ATOM 483 N N . PRO A 1 57 ? -34 45.875 26.969 1 91.19 57 PRO A N 1
ATOM 484 C CA . PRO A 1 57 ? -34.438 45.438 25.656 1 91.19 57 PRO A CA 1
ATOM 485 C C . PRO A 1 57 ? -35.094 46.562 24.859 1 91.19 57 PRO A C 1
ATOM 487 O O . PRO A 1 57 ? -35.812 47.406 25.422 1 91.19 57 PRO A O 1
ATOM 490 N N . GLY A 1 58 ? -34.781 46.688 23.609 1 88.62 58 GLY A N 1
ATOM 491 C CA . GLY A 1 58 ? -35.531 47.5 22.656 1 88.62 58 GLY A CA 1
ATOM 492 C C . GLY A 1 58 ? -35.094 48.938 22.656 1 88.62 58 GLY A C 1
ATOM 493 O O . GLY A 1 58 ? -35.688 49.781 22 1 88.62 58 GLY A O 1
ATOM 494 N N . VAL A 1 59 ? -34.031 49.281 23.453 1 89.94 59 VAL A N 1
ATOM 495 C CA . VAL A 1 59 ? -33.625 50.688 23.516 1 89.94 59 VAL A CA 1
ATOM 496 C C . VAL A 1 59 ? -32.125 50.781 23.625 1 89.94 59 VAL A C 1
ATOM 498 O O . VAL A 1 59 ? -31.469 49.875 24.188 1 89.94 59 VAL A O 1
ATOM 501 N N . PHE A 1 60 ? -31.594 51.812 23.047 1 91.94 60 PHE A N 1
ATOM 502 C CA . PHE A 1 60 ? -30.203 52.219 23.281 1 91.94 60 PHE A CA 1
ATOM 503 C C . PHE A 1 60 ? -30.125 53.281 24.344 1 91.94 60 PHE A C 1
ATOM 505 O O . PHE A 1 60 ? -30.672 54.375 24.188 1 91.94 60 PHE A O 1
ATOM 512 N N . GLN A 1 61 ? -29.516 52.906 25.391 1 90.25 61 GLN A N 1
ATOM 513 C CA . GLN A 1 61 ? -29.438 53.906 26.484 1 90.25 61 GLN A CA 1
ATOM 514 C C . GLN A 1 61 ? -28.141 53.719 27.281 1 90.25 61 GLN A C 1
ATOM 516 O O . GLN A 1 61 ? -27.594 52.625 27.344 1 90.25 61 GLN A O 1
ATOM 521 N N . PHE A 1 62 ? -27.656 54.75 27.859 1 89.69 62 PHE A N 1
ATOM 522 C CA . PHE A 1 62 ? -26.438 54.719 28.656 1 89.69 62 PHE A CA 1
ATOM 523 C C . PHE A 1 62 ? -26.75 54.688 30.141 1 89.69 62 PHE A C 1
ATOM 525 O O . PHE A 1 62 ? -25.922 54.219 30.938 1 89.69 62 PHE A O 1
ATOM 532 N N . GLU A 1 63 ? -27.953 55.219 30.469 1 83.12 63 GLU A N 1
ATOM 533 C CA . GLU A 1 63 ? -28.344 55.219 31.875 1 83.12 63 GLU A CA 1
ATOM 534 C C . GLU A 1 63 ? -29.406 54.156 32.156 1 83.12 63 GLU A C 1
ATOM 536 O O . GLU A 1 63 ? -30.141 53.75 31.266 1 83.12 63 GLU A O 1
ATOM 541 N N . THR A 1 64 ? -29.297 53.562 33.312 1 74.75 64 THR A N 1
ATOM 542 C CA . THR A 1 64 ? -30.234 52.5 33.688 1 74.75 64 THR A CA 1
ATOM 543 C C . THR A 1 64 ? -31.641 53.062 33.844 1 74.75 64 THR A C 1
ATOM 545 O O . THR A 1 64 ? -31.844 54.094 34.531 1 74.75 64 THR A O 1
ATOM 548 N N . SER A 1 65 ? -32.531 52.656 32.938 1 70.56 65 SER A N 1
ATOM 549 C CA . SER A 1 65 ? -33.906 53.125 33.031 1 70.56 65 SER A CA 1
ATOM 550 C C . SER A 1 65 ? -34.781 52.094 33.688 1 70.56 65 SER A C 1
ATOM 552 O O . SER A 1 65 ? -34.344 50.969 33.969 1 70.56 65 SER A O 1
ATOM 554 N N . GLU A 1 66 ? -36.062 52.344 34.031 1 71.81 66 GLU A N 1
ATOM 555 C CA . GLU A 1 66 ? -37.094 51.531 34.688 1 71.81 66 GLU A CA 1
ATOM 556 C C . GLU A 1 66 ? -37.344 50.25 33.906 1 71.81 66 GLU A C 1
ATOM 558 O O . GLU A 1 66 ? -37.719 49.219 34.5 1 71.81 66 GLU A O 1
ATOM 563 N N . GLY A 1 67 ? -36.906 49.969 32.75 1 80.81 67 GLY A N 1
ATOM 564 C CA . GLY A 1 67 ? -37.188 48.781 31.953 1 80.81 67 GLY A CA 1
ATOM 565 C C . GLY A 1 67 ? -36 47.812 31.875 1 80.81 67 GLY A C 1
ATOM 566 O O . GLY A 1 67 ? -36.125 46.781 31.25 1 80.81 67 GLY A O 1
ATOM 567 N N . SER A 1 68 ? -35.094 48.062 32.688 1 89.31 68 SER A N 1
ATOM 568 C CA . SER A 1 68 ? -33.906 47.219 32.656 1 89.31 68 SER A CA 1
ATOM 569 C C . SER A 1 68 ? -34.031 46.031 33.625 1 89.31 68 SER A C 1
ATOM 571 O O . SER A 1 68 ? -34.625 46.188 34.719 1 89.31 68 SER A O 1
ATOM 573 N N . HIS A 1 69 ? -33.625 44.844 33.188 1 89.88 69 HIS A N 1
ATOM 574 C CA . HIS A 1 69 ? -33.625 43.656 34.062 1 89.88 69 HIS A CA 1
ATOM 575 C C . HIS A 1 69 ? -32.281 42.938 33.969 1 89.88 69 HIS A C 1
ATOM 577 O O . HIS A 1 69 ? -31.453 43.25 33.125 1 89.88 69 HIS A O 1
ATOM 583 N N . LEU A 1 70 ? -32.062 42.062 34.844 1 91.81 70 LEU A N 1
ATOM 584 C CA . LEU A 1 70 ? -30.812 41.312 34.906 1 91.81 70 LEU A CA 1
ATOM 585 C C . LEU A 1 70 ? -30.906 40.031 34.062 1 91.81 70 LEU A C 1
ATOM 587 O O . LEU A 1 70 ? -31.938 39.344 34.094 1 91.81 70 LEU A O 1
ATOM 591 N N . VAL A 1 71 ? -29.906 39.812 33.25 1 91.31 71 VAL A N 1
ATOM 592 C CA . VAL A 1 71 ? -29.828 38.594 32.406 1 91.31 71 VAL A CA 1
ATOM 593 C C . VAL A 1 71 ? -28.531 37.875 32.719 1 91.31 71 VAL A C 1
ATOM 595 O O . VAL A 1 71 ? -27.453 38.469 32.719 1 91.31 71 VAL A O 1
ATOM 598 N N . SER A 1 72 ? -28.594 36.625 32.906 1 89.5 72 SER A N 1
ATOM 599 C CA . SER A 1 72 ? -27.422 35.812 33.188 1 89.5 72 SER A CA 1
ATOM 600 C C . SER A 1 72 ? -26.812 35.25 31.922 1 89.5 72 SER A C 1
ATOM 602 O O . SER A 1 72 ? -27.484 34.562 31.156 1 89.5 72 SER A O 1
ATOM 604 N N . ILE A 1 73 ? -25.609 35.5 31.672 1 86.25 73 ILE A N 1
ATOM 605 C CA . ILE A 1 73 ? -24.859 34.969 30.547 1 86.25 73 ILE A CA 1
ATOM 606 C C . ILE A 1 73 ? -23.766 34.031 31.062 1 86.25 73 ILE A C 1
ATOM 608 O O . ILE A 1 73 ? -22.969 34.406 31.922 1 86.25 73 ILE A O 1
ATOM 612 N N . PRO A 1 74 ? -23.734 32.844 30.688 1 81.44 74 PRO A N 1
ATOM 613 C CA . PRO A 1 74 ? -24.281 32.281 29.438 1 81.44 74 PRO A CA 1
ATOM 614 C C . PRO A 1 74 ? -25.594 31.516 29.672 1 81.44 74 PRO A C 1
ATOM 616 O O . PRO A 1 74 ? -26.141 30.938 28.734 1 81.44 74 PRO A O 1
ATOM 619 N N . GLU A 1 75 ? -26.109 31.391 30.766 1 78.5 75 GLU A N 1
ATOM 620 C CA . GLU A 1 75 ? -27.266 30.562 31.047 1 78.5 75 GLU A CA 1
ATOM 621 C C . GLU A 1 75 ? -28.484 31.016 30.25 1 78.5 75 GLU A C 1
ATOM 623 O O . GLU A 1 75 ? -29.203 30.188 29.672 1 78.5 75 GLU A O 1
ATOM 628 N N . ASN A 1 76 ? -28.734 32.281 30.172 1 76.69 76 ASN A N 1
ATOM 629 C CA . ASN A 1 76 ? -29.844 32.875 29.422 1 76.69 76 ASN A CA 1
ATOM 630 C C . ASN A 1 76 ? -29.359 33.906 28.406 1 76.69 76 ASN A C 1
ATOM 632 O O . ASN A 1 76 ? -29.609 35.094 28.562 1 76.69 76 ASN A O 1
ATOM 636 N N . SER A 1 77 ? -28.953 33.406 27.297 1 73.88 77 SER A N 1
ATOM 637 C CA . SER A 1 77 ? -28.172 34.312 26.422 1 73.88 77 SER A CA 1
ATOM 638 C C . SER A 1 77 ? -29.062 34.938 25.344 1 73.88 77 SER A C 1
ATOM 640 O O . SER A 1 77 ? -28.797 36.031 24.891 1 73.88 77 SER A O 1
ATOM 642 N N . ASN A 1 78 ? -30.094 34.25 24.906 1 79.12 78 ASN A N 1
ATOM 643 C CA . ASN A 1 78 ? -30.844 34.875 23.828 1 79.12 78 ASN A CA 1
ATOM 644 C C . ASN A 1 78 ? -31.938 35.812 24.375 1 79.12 78 ASN A C 1
ATOM 646 O O . ASN A 1 78 ? -32.531 35.5 25.406 1 79.12 78 ASN A O 1
ATOM 650 N N . TRP A 1 79 ? -32.188 36.875 23.734 1 85.44 79 TRP A N 1
ATOM 651 C CA . TRP A 1 79 ? -33.125 37.875 24.234 1 85.44 79 TRP A CA 1
ATOM 652 C C . TRP A 1 79 ? -34.438 37.781 23.469 1 85.44 79 TRP A C 1
ATOM 654 O O . TRP A 1 79 ? -35.25 38.719 23.516 1 85.44 79 TRP A O 1
ATOM 664 N N . ASN A 1 80 ? -34.656 36.719 22.797 1 84.5 80 ASN A N 1
ATOM 665 C CA . ASN A 1 80 ? -35.844 36.625 21.938 1 84.5 80 ASN A CA 1
ATOM 666 C C . ASN A 1 80 ? -37.125 36.812 22.719 1 84.5 80 ASN A C 1
ATOM 668 O O . ASN A 1 80 ? -38.062 37.469 22.234 1 84.5 80 ASN A O 1
ATOM 672 N N . ASP A 1 81 ? -37.156 36.312 23.938 1 80.5 81 ASP A N 1
ATOM 673 C CA . ASP A 1 81 ? -38.375 36.406 24.75 1 80.5 81 ASP A CA 1
ATOM 674 C C . ASP A 1 81 ? -38.531 37.812 25.328 1 80.5 81 ASP A C 1
ATOM 676 O O . ASP A 1 81 ? -39.656 38.25 25.609 1 80.5 81 ASP A O 1
ATOM 680 N N . SER A 1 82 ? -37.469 38.531 25.422 1 82.31 82 SER A N 1
ATOM 681 C CA . SER A 1 82 ? -37.5 39.844 26.062 1 82.31 82 SER A CA 1
ATOM 682 C C . SER A 1 82 ? -37.875 40.938 25.062 1 82.31 82 SER A C 1
ATOM 684 O O . SER A 1 82 ? -38.344 42.031 25.453 1 82.31 82 SER A O 1
ATOM 686 N N . ILE A 1 83 ? -37.562 40.781 23.828 1 79.5 83 ILE A N 1
ATOM 687 C CA . ILE A 1 83 ? -37.781 41.844 22.844 1 79.5 83 ILE A CA 1
ATOM 688 C C . ILE A 1 83 ? -39.219 41.75 22.297 1 79.5 83 ILE A C 1
ATOM 690 O O . ILE A 1 83 ? -39.75 42.719 21.75 1 79.5 83 ILE A O 1
ATOM 694 N N . GLY A 1 84 ? -40.062 40.906 22.688 1 67.38 84 GLY A N 1
ATOM 695 C CA . GLY A 1 84 ? -41.5 40.812 22.453 1 67.38 84 GLY A CA 1
ATOM 696 C C . GLY A 1 84 ? -41.844 40.688 20.969 1 67.38 84 GLY A C 1
ATOM 697 O O . GLY A 1 84 ? -42.906 41.125 20.531 1 67.38 84 GLY A O 1
ATOM 698 N N . ASN A 1 85 ? -40.969 40.281 20.094 1 67.06 85 ASN A N 1
ATOM 699 C CA . ASN A 1 85 ? -41.344 40.125 18.688 1 67.06 85 ASN A CA 1
ATOM 700 C C . ASN A 1 85 ? -42.312 38.969 18.484 1 67.06 85 ASN A C 1
ATOM 702 O O . ASN A 1 85 ? -42.25 37.938 19.188 1 67.06 85 ASN A O 1
ATOM 706 N N . LYS A 1 86 ? -43.438 39.188 17.766 1 65.25 86 LYS A N 1
ATOM 707 C CA . LYS A 1 86 ? -44.5 38.25 17.5 1 65.25 86 LYS A CA 1
ATOM 708 C C . LYS A 1 86 ? -43.969 36.906 17 1 65.25 86 LYS A C 1
ATOM 710 O O . LYS A 1 86 ? -44.438 35.844 17.406 1 65.25 86 LYS A O 1
ATOM 715 N N . ASN A 1 87 ? -42.938 36.938 16.094 1 67.69 87 ASN A N 1
ATOM 716 C CA . ASN A 1 87 ? -42.438 35.719 15.477 1 67.69 87 ASN A CA 1
ATOM 717 C C . ASN A 1 87 ? -41.312 35.094 16.297 1 67.69 87 ASN A C 1
ATOM 719 O O . ASN A 1 87 ? -40.688 34.094 15.883 1 67.69 87 ASN A O 1
ATOM 723 N N . LYS A 1 88 ? -41.125 35.562 17.484 1 74.62 88 LYS A N 1
ATOM 724 C CA . LYS A 1 88 ? -40.156 35.031 18.438 1 74.62 88 LYS A CA 1
ATOM 725 C C . LYS A 1 88 ? -38.75 35.062 17.859 1 74.62 88 LYS A C 1
ATOM 727 O O . LYS A 1 88 ? -37.969 34.156 18.078 1 74.62 88 LYS A O 1
ATOM 732 N N . ASP A 1 89 ? -38.562 36 16.859 1 82.19 89 ASP A N 1
ATOM 733 C CA . ASP A 1 89 ? -37.219 36.188 16.328 1 82.19 89 ASP A CA 1
ATOM 734 C C . ASP A 1 89 ? -36.438 37.188 17.156 1 82.19 89 ASP A C 1
ATOM 736 O O . ASP A 1 89 ? -37.031 37.969 17.922 1 82.19 89 ASP A O 1
ATOM 740 N N . GLY A 1 90 ? -35.156 37.094 17.109 1 85.5 90 GLY A N 1
ATOM 741 C CA . GLY A 1 90 ? -34.312 37.906 17.938 1 85.5 90 GLY A CA 1
ATOM 742 C C . GLY A 1 90 ? -33.875 39.219 17.266 1 85.5 90 GLY A C 1
ATOM 743 O O . GLY A 1 90 ? -32.938 39.875 17.703 1 85.5 90 GLY A O 1
ATOM 744 N N . PHE A 1 91 ? -34.625 39.656 16.172 1 87.62 91 PHE A N 1
ATOM 745 C CA . PHE A 1 91 ? -34.25 40.875 15.477 1 87.62 91 PHE A CA 1
ATOM 746 C C . PHE A 1 91 ? -34.656 42.094 16.297 1 87.62 91 PHE A C 1
ATOM 748 O O . PHE A 1 91 ? -35.812 42.188 16.766 1 87.62 91 PHE A O 1
ATOM 755 N N . GLY A 1 92 ? -33.688 42.938 16.531 1 89.75 92 GLY A N 1
ATOM 756 C CA . GLY A 1 92 ? -33.938 44.125 17.297 1 89.75 92 GLY A CA 1
ATOM 757 C C . GLY A 1 92 ? -32.688 44.75 17.922 1 89.75 92 GLY A C 1
ATOM 758 O O . GLY A 1 92 ? -31.594 44.531 17.422 1 89.75 92 GLY A O 1
ATOM 759 N N . ILE A 1 93 ? -32.969 45.625 18.891 1 91.5 93 ILE A N 1
ATOM 760 C CA . ILE A 1 93 ? -31.859 46.344 19.531 1 91.5 93 ILE A CA 1
ATOM 761 C C . ILE A 1 93 ? -31.922 46.125 21.031 1 91.5 93 ILE A C 1
ATOM 763 O O . ILE A 1 93 ? -32.969 45.781 21.578 1 91.5 93 ILE A O 1
ATOM 767 N N . GLY A 1 94 ? -30.812 46.219 21.625 1 92.38 94 GLY A N 1
ATOM 768 C CA . GLY A 1 94 ? -30.719 46.094 23.078 1 92.38 94 GLY A CA 1
ATOM 769 C C . GLY A 1 94 ? -29.406 46.656 23.625 1 92.38 94 GLY A C 1
ATOM 770 O O . GLY A 1 94 ? -28.438 46.812 22.891 1 92.38 94 GLY A O 1
ATOM 771 N N . THR A 1 95 ? -29.438 47 24.922 1 94.69 95 THR A N 1
ATOM 772 C CA . THR A 1 95 ? -28.266 47.562 25.594 1 94.69 95 THR A CA 1
ATOM 773 C C . THR A 1 95 ? -27.844 46.656 26.766 1 94.69 95 THR A C 1
ATOM 775 O O . THR A 1 95 ? -28.672 46.312 27.609 1 94.69 95 THR A O 1
ATOM 778 N N . TYR A 1 96 ? -26.656 46.281 26.766 1 94.62 96 TYR A N 1
ATOM 779 C CA . TYR A 1 96 ? -26.047 45.562 27.891 1 94.62 96 TYR A CA 1
ATOM 780 C C . TYR A 1 96 ? -25.078 46.438 28.656 1 94.62 96 TYR A C 1
ATOM 782 O O . TYR A 1 96 ? -24.312 47.188 28.047 1 94.62 96 TYR A O 1
ATOM 790 N N . GLN A 1 97 ? -25.094 46.344 29.984 1 95.44 97 GLN A N 1
ATOM 791 C CA . GLN A 1 97 ? -24.234 47.219 30.781 1 95.44 97 GLN A CA 1
ATOM 792 C C . GLN A 1 97 ? -23.656 46.469 31.969 1 95.44 97 GLN A C 1
ATOM 794 O O . GLN A 1 97 ? -24.328 45.625 32.562 1 95.44 97 GLN A O 1
ATOM 799 N N . ILE A 1 98 ? -22.453 46.781 32.281 1 95.5 98 ILE A N 1
ATOM 800 C CA . ILE A 1 98 ? -21.812 46.312 33.5 1 95.5 98 ILE A CA 1
ATOM 801 C C . ILE A 1 98 ? -20.922 47.406 34.062 1 95.5 98 ILE A C 1
ATOM 803 O O . ILE A 1 98 ? -20.391 48.219 33.344 1 95.5 98 ILE A O 1
ATOM 807 N N . THR A 1 99 ? -20.828 47.406 35.344 1 95.44 99 THR A N 1
ATOM 808 C CA . THR A 1 99 ? -19.922 48.281 36.062 1 95.44 99 THR A CA 1
ATOM 809 C C . THR A 1 99 ? -18.734 47.5 36.594 1 95.44 99 THR A C 1
ATOM 811 O O . THR A 1 99 ? -18.906 46.5 37.312 1 95.44 99 THR A O 1
ATOM 814 N N . ILE A 1 100 ? -17.625 47.906 36.281 1 95.12 100 ILE A N 1
ATOM 815 C CA . ILE A 1 100 ? -16.422 47.188 36.688 1 95.12 100 ILE A CA 1
ATOM 816 C C . ILE A 1 100 ? -15.648 48.031 37.719 1 95.12 100 ILE A C 1
ATOM 818 O O . ILE A 1 100 ? -15.312 49.188 37.469 1 95.12 100 ILE A O 1
ATOM 822 N N . GLN A 1 101 ? -15.352 47.438 38.812 1 94.38 101 GLN A N 1
ATOM 823 C CA . GLN A 1 101 ? -14.484 48.031 39.812 1 94.38 101 GLN A CA 1
ATOM 824 C C . GLN A 1 101 ? -13.031 47.625 39.594 1 94.38 101 GLN A C 1
ATOM 826 O O . GLN A 1 101 ? -12.695 46.438 39.688 1 94.38 101 GLN A O 1
ATOM 831 N N . LEU A 1 102 ? -12.195 48.562 39.344 1 91.25 102 LEU A N 1
ATOM 832 C CA . LEU A 1 102 ? -10.82 48.281 38.969 1 91.25 102 LEU A CA 1
ATOM 833 C C . LEU A 1 102 ? -9.906 48.281 40.188 1 91.25 102 LEU A C 1
ATOM 835 O O . LEU A 1 102 ? -10.203 48.938 41.188 1 91.25 102 LEU A O 1
ATOM 839 N N . PRO A 1 103 ? -8.875 47.656 40.031 1 86.06 103 PRO A N 1
ATOM 840 C CA . PRO A 1 103 ? -7.875 47.719 41.094 1 86.06 103 PRO A CA 1
ATOM 841 C C . PRO A 1 103 ? -7.078 49.031 41.062 1 86.06 103 PRO A C 1
ATOM 843 O O . PRO A 1 103 ? -7.156 49.781 40.094 1 86.06 103 PRO A O 1
ATOM 846 N N . GLU A 1 104 ? -6.293 49.375 42.094 1 81.69 104 GLU A N 1
ATOM 847 C CA . GLU A 1 104 ? -5.535 50.625 42.219 1 81.69 104 GLU A CA 1
ATOM 848 C C . GLU A 1 104 ? -4.531 50.781 41.094 1 81.69 104 GLU A C 1
ATOM 850 O O . GLU A 1 104 ? -4.438 51.844 40.469 1 81.69 104 GLU A O 1
ATOM 855 N N . ASN A 1 105 ? -3.707 49.812 40.781 1 80.06 105 ASN A N 1
ATOM 856 C CA . ASN A 1 105 ? -2.801 49.812 39.625 1 80.06 105 ASN A CA 1
ATOM 857 C C . ASN A 1 105 ? -3.363 49.031 38.469 1 80.06 105 ASN A C 1
ATOM 859 O O . ASN A 1 105 ? -3.102 47.844 38.312 1 80.06 105 ASN A O 1
ATOM 863 N N . THR A 1 106 ? -4.133 49.812 37.688 1 78.31 106 THR A N 1
ATOM 864 C CA . THR A 1 106 ? -4.84 49.156 36.625 1 78.31 106 THR A CA 1
ATOM 865 C C . THR A 1 106 ? -3.916 48.906 35.406 1 78.31 106 THR A C 1
ATOM 867 O O . THR A 1 106 ? -3.389 49.875 34.844 1 78.31 106 THR A O 1
ATOM 870 N N . PRO A 1 107 ? -3.721 47.656 35.156 1 84.12 107 PRO A N 1
ATOM 871 C CA . PRO A 1 107 ? -2.979 47.344 33.906 1 84.12 107 PRO A CA 1
ATOM 872 C C . PRO A 1 107 ? -3.791 47.625 32.656 1 84.12 107 PRO A C 1
ATOM 874 O O . PRO A 1 107 ? -4.938 48.094 32.75 1 84.12 107 PRO A O 1
ATOM 877 N N . LYS A 1 108 ? -3.199 47.469 31.531 1 87.81 108 LYS A N 1
ATOM 878 C CA . LYS A 1 108 ? -3.902 47.625 30.266 1 87.81 108 LYS A CA 1
ATOM 879 C C . LYS A 1 108 ? -4.879 46.5 30.016 1 87.81 108 LYS A C 1
ATOM 881 O O . LYS A 1 108 ? -4.465 45.344 29.844 1 87.81 108 LYS A O 1
ATOM 886 N N . LEU A 1 109 ? -6.148 46.812 30.078 1 92.44 109 LEU A N 1
ATOM 887 C CA . LEU A 1 109 ? -7.195 45.781 29.922 1 92.44 109 LEU A CA 1
ATOM 888 C C . LEU A 1 109 ? -7.855 45.906 28.562 1 92.44 109 LEU A C 1
ATOM 890 O O . LEU A 1 109 ? -7.754 46.906 27.891 1 92.44 109 LEU A O 1
ATOM 894 N N . ALA A 1 110 ? -8.367 44.812 28.125 1 94.06 110 ALA A N 1
ATOM 895 C CA . ALA A 1 110 ? -9.07 44.781 26.844 1 94.06 110 ALA A CA 1
ATOM 896 C C . ALA A 1 110 ? -10.25 43.812 26.891 1 94.06 110 ALA A C 1
ATOM 898 O O . ALA A 1 110 ? -10.367 43 27.828 1 94.06 110 ALA A O 1
ATOM 899 N N . ILE A 1 111 ? -11.172 43.938 25.984 1 94.12 111 ILE A N 1
ATOM 900 C CA . ILE A 1 111 ? -12.32 43.062 25.797 1 94.12 111 ILE A CA 1
ATOM 901 C C . ILE A 1 111 ? -12.258 42.406 24.422 1 94.12 111 ILE A C 1
ATOM 903 O O . ILE A 1 111 ? -11.977 43.062 23.422 1 94.12 111 ILE A O 1
ATOM 907 N N . HIS A 1 112 ? -12.312 41.156 24.422 1 93.12 112 HIS A N 1
ATOM 908 C CA . HIS A 1 112 ? -12.273 40.344 23.188 1 93.12 112 HIS A CA 1
ATOM 909 C C . HIS A 1 112 ? -13.656 39.812 22.844 1 93.12 112 HIS A C 1
ATOM 911 O O . HIS A 1 112 ? -14.203 39 23.562 1 93.12 112 HIS A O 1
ATOM 917 N N . LEU A 1 113 ? -14.211 40.344 21.734 1 91.06 113 LEU A N 1
ATOM 918 C CA . LEU A 1 113 ? -15.477 39.812 21.219 1 91.06 113 LEU A CA 1
ATOM 919 C C . LEU A 1 113 ? -15.242 38.656 20.266 1 91.06 113 LEU A C 1
ATOM 921 O O . LEU A 1 113 ? -14.852 38.875 19.109 1 91.06 113 LEU A O 1
ATOM 925 N N . VAL A 1 114 ? -15.422 37.469 20.562 1 83.19 114 VAL A N 1
ATOM 926 C CA . VAL A 1 114 ? -15.039 36.25 19.844 1 83.19 114 VAL A CA 1
ATOM 927 C C . VAL A 1 114 ? -16.078 35.938 18.75 1 83.19 114 VAL A C 1
ATOM 929 O O . VAL A 1 114 ? -15.711 35.656 17.609 1 83.19 114 VAL A O 1
ATOM 932 N N . ALA A 1 115 ? -17.344 35.812 19.047 1 76.75 115 ALA A N 1
ATOM 933 C CA . ALA A 1 115 ? -18.359 35.438 18.062 1 76.75 115 ALA A CA 1
ATOM 934 C C . ALA A 1 115 ? -19.641 36.219 18.25 1 76.75 115 ALA A C 1
ATOM 936 O O . ALA A 1 115 ? -20.562 35.812 18.953 1 76.75 115 ALA A O 1
ATOM 937 N N . MET A 1 116 ? -19.531 37.438 17.625 1 79.75 116 MET A N 1
ATOM 938 C CA . MET A 1 116 ? -20.75 38.219 17.656 1 79.75 116 MET A CA 1
ATOM 939 C C . MET A 1 116 ? -21.547 38.062 16.375 1 79.75 116 MET A C 1
ATOM 941 O O . MET A 1 116 ? -20.984 38.062 15.281 1 79.75 116 MET A O 1
ATOM 945 N N . HIS A 1 117 ? -22.734 37.688 16.531 1 82.62 117 HIS A N 1
ATOM 946 C CA . HIS A 1 117 ? -23.609 37.562 15.375 1 82.62 117 HIS A CA 1
ATOM 947 C C . HIS A 1 117 ? -24.422 38.844 15.148 1 82.62 117 HIS A C 1
ATOM 949 O O . HIS A 1 117 ? -25.375 38.844 14.359 1 82.62 117 HIS A O 1
ATOM 955 N N . SER A 1 118 ? -24.047 39.906 15.891 1 87.81 118 SER A N 1
ATOM 956 C CA . SER A 1 118 ? -24.781 41.156 15.82 1 87.81 118 SER A CA 1
ATOM 957 C C . SER A 1 118 ? -23.828 42.344 15.75 1 87.81 118 SER A C 1
ATOM 959 O O . SER A 1 118 ? -22.641 42.219 16.094 1 87.81 118 SER A O 1
ATOM 961 N N . ASP A 1 119 ? -24.391 43.406 15.234 1 90.25 119 ASP A N 1
ATOM 962 C CA . ASP A 1 119 ? -23.609 44.656 15.297 1 90.25 119 ASP A CA 1
ATOM 963 C C . ASP A 1 119 ? -23.516 45.156 16.734 1 90.25 119 ASP A C 1
ATOM 965 O O . ASP A 1 119 ? -24.453 44.969 17.531 1 90.25 119 ASP A O 1
ATOM 969 N N . CYS A 1 120 ? -22.406 45.688 17.031 1 92.25 120 CYS A N 1
ATOM 970 C CA . CYS A 1 120 ? -22.203 46.094 18.406 1 92.25 120 CYS A CA 1
ATOM 971 C C . CYS A 1 120 ? -21.328 47.344 18.484 1 92.25 120 CYS A C 1
ATOM 973 O O . CYS A 1 120 ? -20.328 47.438 17.766 1 92.25 120 CYS A O 1
ATOM 975 N N . GLN A 1 121 ? -21.734 48.25 19.25 1 93.94 121 GLN A N 1
ATOM 976 C CA . GLN A 1 121 ? -20.891 49.375 19.656 1 93.94 121 GLN A CA 1
ATOM 977 C C . GLN A 1 121 ? -20.547 49.312 21.141 1 93.94 121 GLN A C 1
ATOM 979 O O . GLN A 1 121 ? -21.422 49.031 21.969 1 93.94 121 GLN A O 1
ATOM 984 N N . ILE A 1 122 ? -19.328 49.5 21.438 1 95 122 ILE A N 1
ATOM 985 C CA . ILE A 1 122 ? -18.875 49.375 22.828 1 95 122 ILE A CA 1
ATOM 986 C C . ILE A 1 122 ? -18.484 50.75 23.344 1 95 122 ILE A C 1
ATOM 988 O O . ILE A 1 122 ? -17.734 51.5 22.703 1 95 122 ILE A O 1
ATOM 992 N N . PHE A 1 123 ? -18.969 51.031 24.562 1 95.56 123 PHE A N 1
ATOM 993 C CA . PHE A 1 123 ? -18.703 52.344 25.203 1 95.56 123 PHE A CA 1
ATOM 994 C C . PHE A 1 123 ? -18.109 52.156 26.594 1 95.56 123 PHE A C 1
ATOM 996 O O . PHE A 1 123 ? -18.516 51.25 27.328 1 95.56 123 PHE A O 1
ATOM 1003 N N . GLN A 1 124 ? -17.109 52.844 26.891 1 95.75 124 GLN A N 1
ATOM 1004 C CA . GLN A 1 124 ? -16.562 53 28.234 1 95.75 124 GLN A CA 1
ATOM 1005 C C . GLN A 1 124 ? -16.922 54.375 28.828 1 95.75 124 GLN A C 1
ATOM 1007 O O . GLN A 1 124 ? -16.469 55.406 28.344 1 95.75 124 GLN A O 1
ATOM 1012 N N . ASP A 1 125 ? -17.656 54.438 29.812 1 93.25 125 ASP A N 1
ATOM 1013 C CA . ASP A 1 125 ? -18.078 55.688 30.453 1 93.25 125 ASP A CA 1
ATOM 1014 C C . ASP A 1 125 ? -18.625 56.688 29.406 1 93.25 125 ASP A C 1
ATOM 1016 O O . ASP A 1 125 ? -18.203 57.844 29.359 1 93.25 125 ASP A O 1
ATOM 1020 N N . SER A 1 126 ? -19.375 56.219 28.422 1 89.62 126 SER A N 1
ATOM 1021 C CA . SER A 1 126 ? -20.125 56.969 27.422 1 89.62 126 SER A CA 1
ATOM 1022 C C . SER A 1 126 ? -19.219 57.406 26.281 1 89.62 126 SER A C 1
ATOM 1024 O O . SER A 1 126 ? -19.625 58.219 25.438 1 89.62 126 SER A O 1
ATOM 1026 N N . GLU A 1 127 ? -18.047 56.938 26.344 1 93.12 127 GLU A N 1
ATOM 1027 C CA . GLU A 1 127 ? -17.172 57.188 25.219 1 93.12 127 GLU A CA 1
ATOM 1028 C C . GLU A 1 127 ? -16.984 55.906 24.391 1 93.12 127 GLU A C 1
ATOM 1030 O O . GLU A 1 127 ? -16.703 54.844 24.922 1 93.12 127 GLU A O 1
ATOM 1035 N N . GLN A 1 128 ? -17.141 56.062 23.188 1 93.69 128 GLN A N 1
ATOM 1036 C CA . GLN A 1 128 ? -17.047 54.906 22.297 1 93.69 128 GLN A CA 1
ATOM 1037 C C . GLN A 1 128 ? -15.617 54.406 22.188 1 93.69 128 GLN A C 1
ATOM 1039 O O . GLN A 1 128 ? -14.703 55.188 21.891 1 93.69 128 GLN A O 1
ATOM 1044 N N . ILE A 1 129 ? -15.383 53.125 22.359 1 91.31 129 ILE A N 1
ATOM 1045 C CA . ILE A 1 129 ? -14.039 52.562 22.312 1 91.31 129 ILE A CA 1
ATOM 1046 C C . ILE A 1 129 ? -13.93 51.594 21.125 1 91.31 129 ILE A C 1
ATOM 1048 O O . ILE A 1 129 ? -12.828 51.219 20.719 1 91.31 129 ILE A O 1
ATOM 1052 N N . GLY A 1 130 ? -15.086 51.219 20.672 1 89.81 130 GLY A N 1
ATOM 1053 C CA . GLY A 1 130 ? -15.016 50.281 19.547 1 89.81 130 GLY A CA 1
ATOM 1054 C C . GLY A 1 130 ? -16.359 50.062 18.891 1 89.81 130 GLY A C 1
ATOM 1055 O O . GLY A 1 130 ? -17.406 50.406 19.438 1 89.81 130 GLY A O 1
ATOM 1056 N N . GLU A 1 131 ? -16.266 49.5 17.672 1 88 131 GLU A N 1
ATOM 1057 C CA . GLU A 1 131 ? -17.469 49.156 16.906 1 88 131 GLU A CA 1
ATOM 1058 C C . GLU A 1 131 ? -17.297 47.875 16.141 1 88 131 GLU A C 1
ATOM 1060 O O . GLU A 1 131 ? -16.203 47.562 15.625 1 88 131 GLU A O 1
ATOM 1065 N N . PHE A 1 132 ? -18.203 47.094 16.234 1 84.19 132 PHE A N 1
ATOM 1066 C CA . PHE A 1 132 ? -18.344 45.844 15.469 1 84.19 132 PHE A CA 1
ATOM 1067 C C . PHE A 1 132 ? -19.547 45.906 14.539 1 84.19 132 PHE A C 1
ATOM 1069 O O . PHE A 1 132 ? -20.688 45.844 14.984 1 84.19 132 PHE A O 1
ATOM 1076 N N . GLY A 1 133 ? -19.266 46.062 13.289 1 82.44 133 GLY A N 1
ATOM 1077 C CA . GLY A 1 133 ? -20.344 46.344 12.367 1 82.44 133 GLY A CA 1
ATOM 1078 C C . GLY A 1 133 ? -20.828 47.781 12.414 1 82.44 133 GLY A C 1
ATOM 1079 O O . GLY A 1 133 ? -20.062 48.688 12.711 1 82.44 133 GLY A O 1
ATOM 1080 N N . SER A 1 134 ? -22.016 48 11.852 1 84.69 134 SER A N 1
ATOM 1081 C CA . SER A 1 134 ? -22.578 49.344 11.875 1 84.69 134 SER A CA 1
ATOM 1082 C C . SER A 1 134 ? -24.016 49.312 12.367 1 84.69 134 SER A C 1
ATOM 1084 O O . SER A 1 134 ? -24.875 48.688 11.766 1 84.69 134 SER A O 1
ATOM 1086 N N . ILE A 1 135 ? -24.172 49.906 13.484 1 87.12 135 ILE A N 1
ATOM 1087 C CA . ILE A 1 135 ? -25.516 49.969 14.055 1 87.12 135 ILE A CA 1
ATOM 1088 C C . ILE A 1 135 ? -26.375 50.938 13.258 1 87.12 135 ILE A C 1
ATOM 1090 O O . ILE A 1 135 ? -27.578 50.75 13.133 1 87.12 135 ILE A O 1
ATOM 1094 N N . ASP A 1 136 ? -25.812 51.875 12.664 1 82.81 136 ASP A N 1
ATOM 1095 C CA . ASP A 1 136 ? -26.531 52.969 12.023 1 82.81 136 ASP A CA 1
ATOM 1096 C C . ASP A 1 136 ? -26.797 52.656 10.555 1 82.81 136 ASP A C 1
ATOM 1098 O O . ASP A 1 136 ? -27.703 53.25 9.945 1 82.81 136 ASP A O 1
ATOM 1102 N N . ASP A 1 137 ? -25.984 51.875 9.969 1 82.06 137 ASP A N 1
ATOM 1103 C CA . ASP A 1 137 ? -26.109 51.594 8.547 1 82.06 137 ASP A CA 1
ATOM 1104 C C . ASP A 1 137 ? -26.734 50.219 8.32 1 82.06 137 ASP A C 1
ATOM 1106 O O . ASP A 1 137 ? -26.078 49.188 8.477 1 82.06 137 ASP A O 1
ATOM 1110 N N . GLU A 1 138 ? -27.953 50.25 7.848 1 79.38 138 GLU A N 1
ATOM 1111 C CA . GLU A 1 138 ? -28.656 49 7.605 1 79.38 138 GLU A CA 1
ATOM 1112 C C . GLU A 1 138 ? -28.094 48.25 6.395 1 79.38 138 GLU A C 1
ATOM 1114 O O . GLU A 1 138 ? -28.297 47.062 6.246 1 79.38 138 GLU A O 1
ATOM 1119 N N . SER A 1 139 ? -27.328 48.969 5.625 1 78.06 139 SER A N 1
ATOM 1120 C CA . SER A 1 139 ? -26.797 48.344 4.402 1 78.06 139 SER A CA 1
ATOM 1121 C C . SER A 1 139 ? -25.391 47.781 4.625 1 78.06 139 SER A C 1
ATOM 1123 O O . SER A 1 139 ? -24.828 47.156 3.729 1 78.06 139 SER A O 1
ATOM 1125 N N . SER A 1 140 ? -24.938 47.969 5.895 1 80.94 140 SER A N 1
ATOM 1126 C CA . SER A 1 140 ? -23.594 47.469 6.176 1 80.94 140 SER A CA 1
ATOM 1127 C C . SER A 1 140 ? -23.531 45.938 6.117 1 80.94 140 SER A C 1
ATOM 1129 O O . SER A 1 140 ? -24.531 45.281 6.383 1 80.94 140 SER A O 1
ATOM 1131 N N . SER A 1 141 ? -22.422 45.531 5.676 1 80.5 141 SER A N 1
ATOM 1132 C CA . SER A 1 141 ? -22.219 44.094 5.52 1 80.5 141 SER A CA 1
ATOM 1133 C C . SER A 1 141 ? -22.156 43.406 6.871 1 80.5 141 SER A C 1
ATOM 1135 O O . SER A 1 141 ? -21.922 44.062 7.898 1 80.5 141 SER A O 1
ATOM 1137 N N . PHE A 1 142 ? -22.469 42.125 6.902 1 84.19 142 PHE A N 1
ATOM 1138 C CA . PHE A 1 142 ? -22.438 41.281 8.078 1 84.19 142 PHE A CA 1
ATOM 1139 C C . PHE A 1 142 ? -21 41.094 8.562 1 84.19 142 PHE A C 1
ATOM 1141 O O . PHE A 1 142 ? -20.141 40.594 7.82 1 84.19 142 PHE A O 1
ATOM 1148 N N . GLU A 1 143 ? -20.672 41.625 9.766 1 82.62 143 GLU A N 1
ATOM 1149 C CA . GLU A 1 143 ? -19.344 41.469 10.344 1 82.62 143 GLU A CA 1
ATOM 1150 C C . GLU A 1 143 ? -19.344 40.344 11.383 1 82.62 143 GLU A C 1
ATOM 1152 O O . GLU A 1 143 ? -20.266 40.219 12.195 1 82.62 143 GLU A O 1
ATOM 1157 N N . LYS A 1 144 ? -18.359 39.438 11.258 1 84.38 144 LYS A N 1
ATOM 1158 C CA . LYS A 1 144 ? -18.297 38.281 12.156 1 84.38 144 LYS A CA 1
ATOM 1159 C C . LYS A 1 144 ? -16.891 38.094 12.703 1 84.38 144 LYS A C 1
ATOM 1161 O O . LYS A 1 144 ? -16.672 37.281 13.609 1 84.38 144 LYS A O 1
ATOM 1166 N N . MET A 1 145 ? -15.984 38.938 12.25 1 84.31 145 MET A N 1
ATOM 1167 C CA . MET A 1 145 ? -14.602 38.719 12.656 1 84.31 145 MET A CA 1
ATOM 1168 C C . MET A 1 145 ? -14.406 39.062 14.125 1 84.31 145 MET A C 1
ATOM 1170 O O . MET A 1 145 ? -14.797 40.156 14.57 1 84.31 145 MET A O 1
ATOM 1174 N N . PRO A 1 146 ? -13.797 38.094 14.859 1 88.44 146 PRO A N 1
ATOM 1175 C CA . PRO A 1 146 ? -13.477 38.469 16.25 1 88.44 146 PRO A CA 1
ATOM 1176 C C . PRO A 1 146 ? -12.531 39.656 16.359 1 88.44 146 PRO A C 1
ATOM 1178 O O . PRO A 1 146 ? -11.602 39.781 15.555 1 88.44 146 PRO A O 1
ATOM 1181 N N . ARG A 1 147 ? -12.789 40.5 17.344 1 89.31 147 ARG A N 1
ATOM 1182 C CA . ARG A 1 147 ? -11.992 41.719 17.516 1 89.31 147 ARG A CA 1
ATOM 1183 C C . ARG A 1 147 ? -11.656 41.938 18.984 1 89.31 147 ARG A C 1
ATOM 1185 O O . ARG A 1 147 ? -12.414 41.531 19.875 1 89.31 147 ARG A O 1
ATOM 1192 N N . VAL A 1 148 ? -10.539 42.5 19.188 1 91.75 148 VAL A N 1
ATOM 1193 C CA . VAL A 1 148 ? -10.102 42.906 20.531 1 91.75 148 VAL A CA 1
ATOM 1194 C C . VAL A 1 148 ? -10.141 44.438 20.656 1 91.75 148 VAL A C 1
ATOM 1196 O O . VAL A 1 148 ? -9.641 45.156 19.781 1 91.75 148 VAL A O 1
ATOM 1199 N N . PHE A 1 149 ? -10.758 44.938 21.641 1 92 149 PHE A N 1
ATOM 1200 C CA . PHE A 1 149 ? -10.82 46.375 21.906 1 92 149 PHE A CA 1
ATOM 1201 C C . PHE A 1 149 ? -10.125 46.719 23.219 1 92 149 PHE A C 1
ATOM 1203 O O . PHE A 1 149 ? -10.461 46.156 24.266 1 92 149 PHE A O 1
ATOM 1210 N N . SER A 1 150 ? -9.211 47.625 23.172 1 90.88 150 SER A N 1
ATOM 1211 C CA . SER A 1 150 ? -8.492 48.062 24.359 1 90.88 150 SER A CA 1
ATOM 1212 C C . SER A 1 150 ? -9.312 49.094 25.156 1 90.88 150 SER A C 1
ATOM 1214 O O . SER A 1 150 ? -9.961 49.969 24.578 1 90.88 150 SER A O 1
ATOM 1216 N N . LEU A 1 151 ? -9.336 48.938 26.453 1 92.56 151 LEU A N 1
ATOM 1217 C CA . LEU A 1 151 ? -9.969 49.938 27.312 1 92.56 151 LEU A CA 1
ATOM 1218 C C . LEU A 1 151 ? -9.102 51.188 27.422 1 92.56 151 LEU A C 1
ATOM 1220 O O . LEU A 1 151 ? -7.871 51.094 27.344 1 92.56 151 LEU A O 1
ATOM 1224 N N . LYS A 1 152 ? -9.734 52.281 27.531 1 89 152 LYS A N 1
ATOM 1225 C CA . LYS A 1 152 ? -9.016 53.531 27.719 1 89 152 LYS A CA 1
ATOM 1226 C C . LYS A 1 152 ? -8.477 53.625 29.156 1 89 152 LYS A C 1
ATOM 1228 O O . LYS A 1 152 ? -9.133 53.219 30.109 1 89 152 LYS A O 1
ATOM 1233 N N . PRO A 1 153 ? -7.234 54.094 29.203 1 85.56 153 PRO A N 1
ATOM 1234 C CA . PRO A 1 153 ? -6.715 54.312 30.562 1 85.56 153 PRO A CA 1
ATOM 1235 C C . PRO A 1 153 ? -7.551 55.312 31.359 1 85.56 153 PRO A C 1
ATOM 1237 O O . PRO A 1 153 ? -8.031 56.312 30.812 1 85.56 153 PRO A O 1
ATOM 1240 N N . THR A 1 154 ? -7.859 54.906 32.531 1 85.44 154 THR A N 1
ATOM 1241 C CA . THR A 1 154 ? -8.672 55.781 33.375 1 85.44 154 THR A CA 1
ATOM 1242 C C . THR A 1 154 ? -8.094 55.844 34.781 1 85.44 154 THR A C 1
ATOM 1244 O O . THR A 1 154 ? -7.453 54.875 35.25 1 85.44 154 THR A O 1
ATOM 1247 N N . GLU A 1 155 ? -8.219 56.969 35.406 1 83.25 155 GLU A N 1
ATOM 1248 C CA . GLU A 1 155 ? -7.824 57.156 36.812 1 83.25 155 GLU A CA 1
ATOM 1249 C C . GLU A 1 155 ? -8.977 56.844 37.75 1 83.25 155 GLU A C 1
ATOM 1251 O O . GLU A 1 155 ? -8.797 56.812 38.969 1 83.25 155 GLU A O 1
ATOM 1256 N N . GLN A 1 156 ? -10.039 56.531 37.156 1 86.81 156 GLN A N 1
ATOM 1257 C CA . GLN A 1 156 ? -11.211 56.219 37.969 1 86.81 156 GLN A CA 1
ATOM 1258 C C . GLN A 1 156 ? -11.141 54.812 38.531 1 86.81 156 GLN A C 1
ATOM 1260 O O . GLN A 1 156 ? -10.492 53.938 37.938 1 86.81 156 GLN A O 1
ATOM 1265 N N . SER A 1 157 ? -11.805 54.688 39.625 1 90.25 157 SER A N 1
ATOM 1266 C CA . SER A 1 157 ? -11.812 53.375 40.281 1 90.25 157 SER A CA 1
ATOM 1267 C C . SER A 1 157 ? -12.898 52.469 39.688 1 90.25 157 SER A C 1
ATOM 1269 O O . SER A 1 157 ? -12.883 51.25 39.844 1 90.25 157 SER A O 1
ATOM 1271 N N . THR A 1 158 ? -13.836 53.156 39.031 1 93.56 158 THR A N 1
ATOM 1272 C CA . THR A 1 158 ? -14.93 52.406 38.438 1 93.56 158 THR A CA 1
ATOM 1273 C C . THR A 1 158 ? -15.156 52.812 37 1 93.56 158 THR A C 1
ATOM 1275 O O . THR A 1 158 ? -15.016 54 36.656 1 93.56 158 THR A O 1
ATOM 1278 N N . ILE A 1 159 ? -15.422 51.781 36.188 1 94.12 159 ILE A N 1
ATOM 1279 C CA . ILE A 1 159 ? -15.766 52.094 34.781 1 94.12 159 ILE A CA 1
ATOM 1280 C C . ILE A 1 159 ? -17.094 51.438 34.438 1 94.12 159 ILE A C 1
ATOM 1282 O O . ILE A 1 159 ? -17.422 50.344 34.969 1 94.12 159 ILE A O 1
ATOM 1286 N N . LYS A 1 160 ? -17.812 52.094 33.625 1 95.31 160 LYS A N 1
ATOM 1287 C CA . LYS A 1 160 ? -19.062 51.562 33.125 1 95.31 160 LYS A CA 1
ATOM 1288 C C . LYS A 1 160 ? -18.938 51.125 31.656 1 95.31 160 LYS A C 1
ATOM 1290 O O . LYS A 1 160 ? -18.594 51.969 30.797 1 95.31 160 LYS A O 1
ATOM 1295 N N . LEU A 1 161 ? -19.141 49.875 31.469 1 95.69 161 LEU A N 1
ATOM 1296 C CA . LEU A 1 161 ? -19.109 49.344 30.109 1 95.69 161 LEU A CA 1
ATOM 1297 C C . LEU A 1 161 ? -20.516 49.188 29.562 1 95.69 161 LEU A C 1
ATOM 1299 O O . LEU A 1 161 ? -21.359 48.562 30.188 1 95.69 161 LEU A O 1
ATOM 1303 N N . THR A 1 162 ? -20.781 49.75 28.438 1 95.88 162 THR A N 1
ATOM 1304 C CA . THR A 1 162 ? -22.078 49.656 27.766 1 95.88 162 THR A CA 1
ATOM 1305 C C . THR A 1 162 ? -21.938 49.094 26.359 1 95.88 162 THR A C 1
ATOM 1307 O O . THR A 1 162 ? -21.156 49.594 25.562 1 95.88 162 THR A O 1
ATOM 1310 N N . LEU A 1 163 ? -22.641 48.062 26.094 1 94.81 163 LEU A N 1
ATOM 1311 C CA . LEU A 1 163 ? -22.688 47.469 24.766 1 94.81 163 LEU A CA 1
ATOM 1312 C C . LEU A 1 163 ? -24.031 47.688 24.109 1 94.81 163 LEU A C 1
ATOM 1314 O O . LEU A 1 163 ? -25.062 47.219 24.609 1 94.81 163 LEU A O 1
ATOM 1318 N N . LEU A 1 164 ? -24.047 48.438 23.031 1 94.94 164 LEU A N 1
ATOM 1319 C CA . LEU A 1 164 ? -25.25 48.594 22.203 1 94.94 164 LEU A CA 1
ATOM 1320 C C . LEU A 1 164 ? -25.281 47.531 21.094 1 94.94 164 LEU A C 1
ATOM 1322 O O . LEU A 1 164 ? -24.406 47.5 20.234 1 94.94 164 LEU A O 1
ATOM 1326 N N . ILE A 1 165 ? -26.266 46.719 21.109 1 93.38 165 ILE A N 1
ATOM 1327 C CA . ILE A 1 165 ? -26.312 45.594 20.188 1 93.38 165 ILE A CA 1
ATOM 1328 C C . ILE A 1 165 ? -27.547 45.719 19.281 1 93.38 165 ILE A C 1
ATOM 1330 O O . ILE A 1 165 ? -28.641 46 19.766 1 93.38 165 ILE A O 1
ATOM 1334 N N . LYS A 1 166 ? -27.344 45.531 18.016 1 92.69 166 LYS A N 1
ATOM 1335 C CA . LYS A 1 166 ? -28.406 45.438 17.016 1 92.69 166 LYS A CA 1
ATOM 1336 C C . LYS A 1 166 ? -28.312 44.125 16.234 1 92.69 166 LYS A C 1
ATOM 1338 O O . LYS A 1 166 ? -27.375 43.906 15.484 1 92.69 166 LYS A O 1
ATOM 1343 N N . ASN A 1 167 ? -29.297 43.312 16.391 1 91.12 167 ASN A N 1
ATOM 1344 C CA . ASN A 1 167 ? -29.328 42.031 15.703 1 91.12 167 ASN A CA 1
ATOM 1345 C C . ASN A 1 167 ? -30.188 42.094 14.438 1 91.12 167 ASN A C 1
ATOM 1347 O O . ASN A 1 167 ? -31.406 42.219 14.508 1 91.12 167 ASN A O 1
ATOM 1351 N N . ARG A 1 168 ? -29.5 41.938 13.305 1 87 168 ARG A N 1
ATOM 1352 C CA . ARG A 1 168 ? -30.188 42.094 12.031 1 87 168 ARG A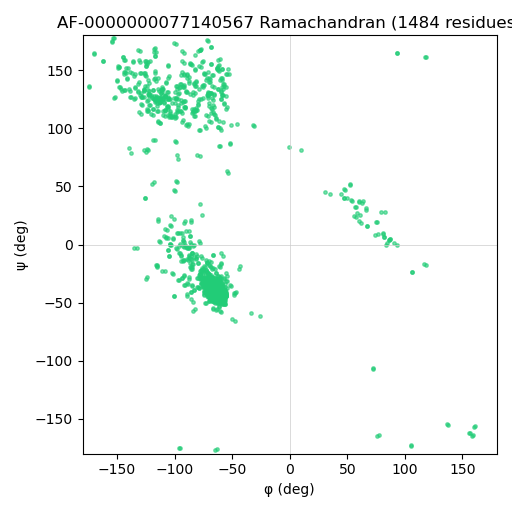 CA 1
ATOM 1353 C C . ARG A 1 168 ? -30.359 40.75 11.32 1 87 168 ARG A C 1
ATOM 1355 O O . ARG A 1 168 ? -31.25 40.594 10.484 1 87 168 ARG A O 1
ATOM 1362 N N . PHE A 1 169 ? -29.516 39.781 11.648 1 84.69 169 PHE A N 1
ATOM 1363 C CA . PHE A 1 169 ? -29.406 38.656 10.727 1 84.69 169 PHE A CA 1
ATOM 1364 C C . PHE A 1 169 ? -29.672 37.344 11.445 1 84.69 169 PHE A C 1
ATOM 1366 O O . PHE A 1 169 ? -30.203 36.406 10.859 1 84.69 169 PHE A O 1
ATOM 1373 N N . TYR A 1 170 ? -29.391 37.219 12.703 1 86.81 170 TYR A N 1
ATOM 1374 C CA . TYR A 1 170 ? -29.406 35.938 13.406 1 86.81 170 TYR A CA 1
ATOM 1375 C C . TYR A 1 170 ? -30.75 35.719 14.086 1 86.81 170 TYR A C 1
ATOM 1377 O O . TYR A 1 170 ? -31.312 36.625 14.688 1 86.81 170 TYR A O 1
ATOM 1385 N N . LYS A 1 171 ? -31.156 34.562 13.969 1 86.69 171 LYS A N 1
ATOM 1386 C CA . LYS A 1 171 ? -32.469 34.188 14.516 1 86.69 171 LYS A CA 1
ATOM 1387 C C . LYS A 1 171 ? -32.531 34.469 16.016 1 86.69 171 LYS A C 1
ATOM 1389 O O . LYS A 1 171 ? -33.562 34.875 16.531 1 86.69 171 LYS A O 1
ATOM 1394 N N . TYR A 1 172 ? -31.484 34.188 16.672 1 84.81 172 TYR A N 1
ATOM 1395 C CA . TYR A 1 172 ? -31.422 34.406 18.125 1 84.81 172 TYR A CA 1
ATOM 1396 C C . TYR A 1 172 ? -30.562 35.625 18.469 1 84.81 172 TYR A C 1
ATOM 1398 O O . TYR A 1 172 ? -29.375 35.625 18.172 1 84.81 172 TYR A O 1
ATOM 1406 N N . GLY A 1 173 ? -31.156 36.531 19.062 1 85.38 173 GLY A N 1
ATOM 1407 C CA . GLY A 1 173 ? -30.453 37.781 19.375 1 85.38 173 GLY A CA 1
ATOM 1408 C C . GLY A 1 173 ? -29.812 37.75 20.75 1 85.38 173 GLY A C 1
ATOM 1409 O O . GLY A 1 173 ? -30.062 36.844 21.547 1 85.38 173 GLY A O 1
ATOM 1410 N N . GLY A 1 174 ? -28.859 38.781 20.953 1 85.81 174 GLY A N 1
ATOM 1411 C CA . GLY A 1 174 ? -28.188 38.906 22.234 1 85.81 174 GLY A CA 1
ATOM 1412 C C . GLY A 1 174 ? -26.75 38.438 22.203 1 85.81 174 GLY A C 1
ATOM 1413 O O . GLY A 1 174 ? -26.219 38.094 21.141 1 85.81 174 GLY A O 1
ATOM 1414 N N . ILE A 1 175 ? -26.109 38.375 23.359 1 87.38 175 ILE A N 1
ATOM 1415 C CA . ILE A 1 175 ? -24.734 37.906 23.5 1 87.38 175 ILE A CA 1
ATOM 1416 C C . ILE A 1 175 ? -24.75 36.406 23.828 1 87.38 175 ILE A C 1
ATOM 1418 O O . ILE A 1 175 ? -25.047 36.031 24.953 1 87.38 175 ILE A O 1
ATOM 1422 N N . ARG A 1 176 ? -24.422 35.656 22.891 1 80.12 176 ARG A N 1
ATOM 1423 C CA . ARG A 1 176 ? -24.453 34.219 23.062 1 80.12 176 ARG A CA 1
ATOM 1424 C C . ARG A 1 176 ? -23.156 33.688 23.688 1 80.12 176 ARG A C 1
ATOM 1426 O O . ARG A 1 176 ? -23.172 32.781 24.516 1 80.12 176 ARG A O 1
ATOM 1433 N N . ILE A 1 177 ? -22.109 34.281 23.203 1 84.44 177 ILE A N 1
ATOM 1434 C CA . ILE A 1 177 ? -20.797 33.938 23.734 1 84.44 177 ILE A CA 1
ATOM 1435 C C . ILE A 1 177 ? -20.25 35.094 24.562 1 84.44 177 ILE A C 1
ATOM 1437 O O . ILE A 1 177 ? -20.125 36.219 24.078 1 84.44 177 ILE A O 1
ATOM 1441 N N . PRO A 1 178 ? -20 34.75 25.766 1 88.94 178 PRO A N 1
ATOM 1442 C CA . PRO A 1 178 ? -19.5 35.844 26.609 1 88.94 178 PRO A CA 1
ATOM 1443 C C . PRO A 1 178 ? -18.172 36.406 26.109 1 88.94 178 PRO A C 1
ATOM 1445 O O . PRO A 1 178 ? -17.281 35.625 25.719 1 88.94 178 PRO A O 1
ATOM 1448 N N . PRO A 1 179 ? -18.031 37.656 26.047 1 91.44 179 PRO A N 1
ATOM 1449 C CA . PRO A 1 179 ? -16.734 38.25 25.688 1 91.44 179 PRO A CA 1
ATOM 1450 C C . PRO A 1 179 ? -15.641 37.906 26.688 1 91.44 179 PRO A C 1
ATOM 1452 O O . PRO A 1 179 ? -15.93 37.656 27.859 1 91.44 179 PRO A O 1
ATOM 1455 N N . ILE A 1 180 ? -14.508 37.906 26.25 1 92.94 180 ILE A N 1
ATOM 1456 C CA . ILE A 1 180 ? -13.352 37.625 27.094 1 92.94 180 ILE A CA 1
ATOM 1457 C C . ILE A 1 180 ? -12.742 38.969 27.562 1 92.94 180 ILE A C 1
ATOM 1459 O O . ILE A 1 180 ? -12.562 39.875 26.766 1 92.94 180 ILE A O 1
ATOM 1463 N N . PHE A 1 181 ? -12.539 39.031 28.828 1 94.06 181 PHE A N 1
ATOM 1464 C CA . PHE A 1 181 ? -12.016 40.25 29.453 1 94.06 181 PHE A CA 1
ATOM 1465 C C . PHE A 1 181 ? -10.734 39.938 30.219 1 94.06 181 PHE A C 1
ATOM 1467 O O . PHE A 1 181 ? -10.594 38.875 30.812 1 94.06 181 PHE A O 1
ATOM 1474 N N . GLY A 1 182 ? -9.773 40.875 30.156 1 93 182 GLY A N 1
ATOM 1475 C CA . GLY A 1 182 ? -8.547 40.688 30.906 1 93 182 GLY A CA 1
ATOM 1476 C C . GLY A 1 182 ? -7.391 41.531 30.375 1 93 182 GLY A C 1
ATOM 1477 O O . GLY A 1 182 ? -7.605 42.562 29.781 1 93 182 GLY A O 1
ATOM 1478 N N . LEU A 1 183 ? -6.168 41.031 30.703 1 91.94 183 LEU A N 1
ATOM 1479 C CA . LEU A 1 183 ? -4.969 41.719 30.234 1 91.94 183 LEU A CA 1
ATOM 1480 C C . LEU A 1 183 ? -4.863 41.656 28.719 1 91.94 183 LEU A C 1
ATOM 1482 O O . LEU A 1 183 ? -5 40.562 28.125 1 91.94 183 LEU A O 1
ATOM 1486 N N . GLU A 1 184 ? -4.66 42.812 28.109 1 91.44 184 GLU A N 1
ATOM 1487 C CA . GLU A 1 184 ? -4.609 42.875 26.656 1 91.44 184 GLU A CA 1
ATOM 1488 C C . GLU A 1 184 ? -3.557 41.906 26.094 1 91.44 184 GLU A C 1
ATOM 1490 O O . GLU A 1 184 ? -3.805 41.219 25.109 1 91.44 184 GLU A O 1
ATOM 1495 N N . GLU A 1 185 ? -2.381 41.844 26.703 1 86.75 185 GLU A N 1
ATOM 1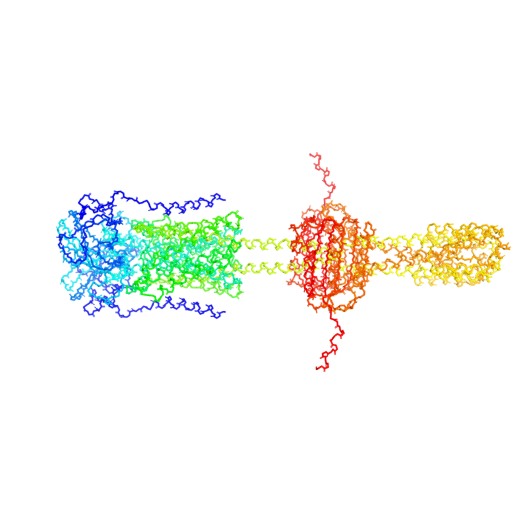496 C CA . GLU A 1 185 ? -1.3 41 26.234 1 86.75 185 GLU A CA 1
ATOM 1497 C C . GLU A 1 185 ? -1.689 39.5 26.328 1 86.75 185 GLU A C 1
ATOM 1499 O O . GLU A 1 185 ? -1.372 38.719 25.422 1 86.75 185 GLU A O 1
ATOM 1504 N N . SER A 1 186 ? -2.318 39.188 27.406 1 90.5 186 SER A N 1
ATOM 1505 C CA . SER A 1 186 ? -2.734 37.781 27.609 1 90.5 186 SER A CA 1
ATOM 1506 C C . SER A 1 186 ? -3.809 37.375 26.594 1 90.5 186 SER A C 1
ATOM 1508 O O . SER A 1 186 ? -3.83 36.25 26.125 1 90.5 186 SER A O 1
ATOM 1510 N N . ILE A 1 187 ? -4.707 38.312 26.281 1 92.5 187 ILE A N 1
ATOM 1511 C CA . ILE A 1 187 ? -5.758 38.031 25.312 1 92.5 187 ILE A CA 1
ATOM 1512 C C . ILE A 1 187 ? -5.133 37.781 23.938 1 92.5 187 ILE A C 1
ATOM 1514 O O . ILE A 1 187 ? -5.488 36.812 23.25 1 92.5 187 ILE A O 1
ATOM 1518 N N . GLN A 1 188 ? -4.207 38.594 23.594 1 90.44 188 GLN A N 1
ATOM 1519 C CA . GLN A 1 188 ? -3.531 38.438 22.297 1 90.44 188 GLN A CA 1
ATOM 1520 C C . GLN A 1 188 ? -2.766 37.125 22.234 1 90.44 188 GLN A C 1
ATOM 1522 O O . GLN A 1 188 ? -2.766 36.438 21.203 1 90.44 188 GLN A O 1
ATOM 1527 N N . GLU A 1 189 ? -2.125 36.781 23.297 1 89.75 189 GLU A N 1
ATOM 1528 C CA . GLU A 1 189 ? -1.387 35.531 23.359 1 89.75 189 GLU A CA 1
ATOM 1529 C C . GLU A 1 189 ? -2.322 34.344 23.203 1 89.75 189 GLU A C 1
ATOM 1531 O O . GLU A 1 189 ? -1.995 33.375 22.516 1 89.75 189 GLU A O 1
ATOM 1536 N N . ASN A 1 190 ? -3.385 34.375 23.875 1 91.19 190 ASN A N 1
ATOM 1537 C CA . ASN A 1 190 ? -4.348 33.281 23.797 1 91.19 190 ASN A CA 1
ATOM 1538 C C . ASN A 1 190 ? -4.891 33.125 22.375 1 91.19 190 ASN A C 1
ATOM 1540 O O . ASN A 1 190 ? -5.172 32 21.922 1 91.19 190 ASN A O 1
ATOM 1544 N N . ILE A 1 191 ? -5.152 34.219 21.688 1 92.75 191 ILE A N 1
ATOM 1545 C CA . ILE A 1 191 ? -5.605 34.188 20.297 1 92.75 191 ILE A CA 1
ATOM 1546 C C . ILE A 1 191 ? -4.555 33.5 19.438 1 92.75 191 ILE A C 1
ATOM 1548 O O . ILE A 1 191 ? -4.883 32.625 18.625 1 92.75 191 ILE A O 1
ATOM 1552 N N . ARG A 1 192 ? -3.309 33.812 19.641 1 93.12 192 ARG A N 1
ATOM 1553 C CA . ARG A 1 192 ? -2.223 33.25 18.859 1 93.12 192 ARG A CA 1
ATOM 1554 C C . ARG A 1 192 ? -2.119 31.734 19.125 1 93.12 192 ARG A C 1
ATOM 1556 O O . ARG A 1 192 ? -1.866 30.953 18.203 1 93.12 192 ARG A O 1
ATOM 1563 N N . ILE A 1 193 ? -2.283 31.344 20.344 1 92.81 193 ILE A N 1
ATOM 1564 C CA . ILE A 1 193 ? -2.223 29.922 20.703 1 92.81 193 ILE A CA 1
ATOM 1565 C C . ILE A 1 193 ? -3.355 29.172 20.016 1 92.81 193 ILE A C 1
ATOM 1567 O O . ILE A 1 193 ? -3.145 28.078 19.484 1 92.81 193 ILE A O 1
ATOM 1571 N N . SER A 1 194 ? -4.516 29.75 20.062 1 91.62 194 SER A N 1
ATOM 1572 C CA . SER A 1 194 ? -5.66 29.109 19.422 1 91.62 194 SER A CA 1
ATOM 1573 C C . SER A 1 194 ? -5.434 28.953 17.922 1 91.62 194 SER A C 1
ATOM 1575 O O . SER A 1 194 ? -5.742 27.906 17.344 1 91.62 194 SER A O 1
ATOM 1577 N N . ILE A 1 195 ? -4.945 29.953 17.312 1 94.44 195 ILE A N 1
ATOM 1578 C CA . ILE A 1 195 ? -4.66 29.906 15.883 1 94.44 195 ILE A CA 1
ATOM 1579 C C . ILE A 1 195 ? -3.633 28.812 15.602 1 94.44 195 ILE A C 1
ATOM 1581 O O . ILE A 1 195 ? -3.789 28.031 14.656 1 94.44 195 ILE A O 1
ATOM 1585 N N . LEU A 1 196 ? -2.574 28.75 16.406 1 94.12 196 LEU A N 1
ATOM 1586 C CA . LEU A 1 196 ? -1.524 27.75 16.25 1 94.12 196 LEU A CA 1
ATOM 1587 C C . LEU A 1 196 ? -2.105 26.344 16.297 1 94.12 196 LEU A C 1
ATOM 1589 O O . LEU A 1 196 ? -1.859 25.531 15.398 1 94.12 196 LEU A O 1
ATOM 1593 N N . GLN A 1 197 ? -2.863 26.062 17.281 1 91.69 197 GLN A N 1
ATOM 1594 C CA . GLN A 1 197 ? -3.414 24.734 17.484 1 91.69 197 GLN A CA 1
ATOM 1595 C C . GLN A 1 197 ? -4.359 24.359 16.344 1 91.69 197 GLN A C 1
ATOM 1597 O O . GLN A 1 197 ? -4.273 23.25 15.797 1 91.69 197 GLN A O 1
ATOM 1602 N N . GLU A 1 198 ? -5.266 25.266 16.031 1 93.75 198 GLU A N 1
ATOM 1603 C CA . GLU A 1 198 ? -6.242 25 14.977 1 93.75 198 GLU A CA 1
ATOM 1604 C C . GLU A 1 198 ? -5.562 24.844 13.617 1 93.75 198 GLU A C 1
ATOM 1606 O O . GLU A 1 198 ? -5.941 23.984 12.828 1 93.75 198 GLU A O 1
ATOM 1611 N N . ALA A 1 199 ? -4.578 25.656 13.398 1 94.31 199 ALA A N 1
ATOM 1612 C CA . ALA A 1 199 ? -3.869 25.594 12.125 1 94.31 199 ALA A CA 1
ATOM 1613 C C . ALA A 1 199 ? -3.078 24.297 11.992 1 94.31 199 ALA A C 1
ATOM 1615 O O . ALA A 1 199 ? -2.988 23.734 10.906 1 94.31 199 ALA A O 1
ATOM 1616 N N . LEU A 1 200 ? -2.475 23.844 13.078 1 92.81 200 LEU A N 1
ATOM 1617 C CA . LEU A 1 200 ? -1.758 22.562 13.062 1 92.81 200 LEU A CA 1
ATOM 1618 C C . LEU A 1 200 ? -2.688 21.422 12.664 1 92.81 200 LEU A C 1
ATOM 1620 O O . LEU A 1 200 ? -2.324 20.578 11.844 1 92.81 200 LEU A O 1
ATOM 1624 N N . LEU A 1 201 ? -3.822 21.453 13.25 1 92.62 201 LEU A N 1
ATOM 1625 C CA . LEU A 1 201 ? -4.812 20.422 12.961 1 92.62 201 LEU A CA 1
ATOM 1626 C C . LEU A 1 201 ? -5.289 20.516 11.516 1 92.62 201 LEU A C 1
ATOM 1628 O O . LEU A 1 201 ? -5.379 19.5 10.82 1 92.62 201 LEU A O 1
ATOM 1632 N N . ALA A 1 202 ? -5.582 21.719 11.086 1 94 202 ALA A N 1
ATOM 1633 C CA . ALA A 1 202 ? -6.043 21.953 9.719 1 94 202 ALA A CA 1
ATOM 1634 C C . ALA A 1 202 ? -4.988 21.516 8.703 1 94 202 ALA A C 1
ATOM 1636 O O . ALA A 1 202 ? -5.316 20.938 7.672 1 94 202 ALA A O 1
ATOM 1637 N N . GLY A 1 203 ? -3.76 21.828 9 1 91.25 203 GLY A N 1
ATOM 1638 C CA . GLY A 1 203 ? -2.68 21.406 8.125 1 91.25 203 GLY A CA 1
ATOM 1639 C C . GLY A 1 203 ? -2.564 19.906 8.008 1 91.25 203 GLY A C 1
ATOM 1640 O O . GLY A 1 203 ? -2.363 19.375 6.91 1 91.25 203 GLY A O 1
ATOM 1641 N N . GLY A 1 204 ? -2.686 19.266 9.094 1 89.38 204 GLY A N 1
ATOM 1642 C CA . GLY A 1 204 ? -2.668 17.812 9.078 1 89.38 204 GLY A CA 1
ATOM 1643 C C . GLY A 1 204 ? -3.768 17.219 8.227 1 89.38 204 GLY A C 1
ATOM 1644 O O . GLY A 1 204 ? -3.531 16.25 7.48 1 89.38 204 GLY A O 1
ATOM 1645 N N . LEU A 1 205 ? -4.922 17.75 8.297 1 92.06 205 LEU A N 1
ATOM 1646 C CA . LEU A 1 205 ? -6.07 17.266 7.543 1 92.06 205 LEU A CA 1
ATOM 1647 C C . LEU A 1 205 ? -5.855 17.453 6.043 1 92.06 205 LEU A C 1
ATOM 1649 O O . LEU A 1 205 ? -6.113 16.531 5.258 1 92.06 205 LEU A O 1
ATOM 1653 N N . VAL A 1 206 ? -5.383 18.594 5.66 1 90.06 206 VAL A N 1
ATOM 1654 C CA . VAL A 1 206 ? -5.266 18.906 4.238 1 90.06 206 VAL A CA 1
ATOM 1655 C C . VAL A 1 206 ? -4.219 18 3.598 1 90.06 206 VAL A C 1
ATOM 1657 O O . VAL A 1 206 ? -4.441 17.453 2.512 1 90.06 206 VAL A O 1
ATOM 1660 N N . PHE A 1 207 ? -3.16 17.734 4.227 1 87.38 207 PHE A N 1
ATOM 1661 C CA . PHE A 1 207 ? -2.094 16.969 3.604 1 87.38 207 PHE A CA 1
ATOM 1662 C C . PHE A 1 207 ? -2.412 15.477 3.643 1 87.38 207 PHE A C 1
ATOM 1664 O O . PHE A 1 207 ? -2.053 14.734 2.725 1 87.38 207 PHE A O 1
ATOM 1671 N N . LEU A 1 208 ? -3.033 15.047 4.727 1 87.25 208 LEU A N 1
ATOM 1672 C CA . LEU A 1 208 ? -3.525 13.68 4.723 1 87.25 208 LEU A CA 1
ATOM 1673 C C . LEU A 1 208 ? -4.527 13.461 3.594 1 87.25 208 LEU A C 1
ATOM 1675 O O . LEU A 1 208 ? -4.52 12.414 2.941 1 87.25 208 LEU A O 1
ATOM 1679 N N . GLY A 1 209 ? -5.414 14.484 3.416 1 89.69 209 GLY A N 1
ATOM 1680 C CA . GLY A 1 209 ? -6.363 14.438 2.314 1 89.69 209 GLY A CA 1
ATOM 1681 C C . GLY A 1 209 ? -5.695 14.398 0.953 1 89.69 209 GLY A C 1
ATOM 1682 O O . GLY A 1 209 ? -6.082 13.617 0.083 1 89.69 209 GLY A O 1
ATOM 1683 N N . LEU A 1 210 ? -4.688 15.18 0.782 1 86.06 210 LEU A N 1
ATOM 1684 C CA . LEU A 1 210 ? -3.967 15.219 -0.486 1 86.06 210 LEU A CA 1
ATOM 1685 C C . LEU A 1 210 ? -3.283 13.883 -0.762 1 86.06 210 LEU A C 1
ATOM 1687 O O . LEU A 1 210 ? -3.225 13.438 -1.91 1 86.06 210 LEU A O 1
ATOM 1691 N N . TYR A 1 211 ? -2.732 13.289 0.264 1 86.75 211 TYR A N 1
ATOM 1692 C CA . TYR A 1 211 ? -2.146 11.961 0.136 1 86.75 211 TYR A CA 1
ATOM 1693 C C . TYR A 1 211 ? -3.174 10.961 -0.38 1 86.75 211 TYR A C 1
ATOM 1695 O O . TYR A 1 211 ? -2.879 10.156 -1.272 1 86.75 211 TYR A O 1
ATOM 1703 N N . GLN A 1 212 ? -4.344 11.016 0.144 1 87.44 212 GLN A N 1
ATOM 1704 C CA . GLN A 1 212 ? -5.398 10.094 -0.26 1 87.44 212 GLN A CA 1
ATOM 1705 C C . GLN A 1 212 ? -5.891 10.406 -1.672 1 87.44 212 GLN A C 1
ATOM 1707 O O . GLN A 1 212 ? -6.293 9.5 -2.406 1 87.44 212 GLN A O 1
ATOM 1712 N N . LEU A 1 213 ? -5.875 11.695 -2.008 1 87.62 213 LEU A N 1
ATOM 1713 C CA . LEU A 1 213 ? -6.203 12.062 -3.381 1 87.62 213 LEU A CA 1
ATOM 1714 C C . LEU A 1 213 ? -5.211 11.445 -4.359 1 87.62 213 LEU A C 1
ATOM 1716 O O . LEU A 1 213 ? -5.602 10.977 -5.434 1 87.62 213 LEU A O 1
ATOM 1720 N N . GLY A 1 214 ? -3.953 11.406 -4.016 1 82.75 214 GLY A N 1
ATOM 1721 C CA . GLY A 1 214 ? -2.934 10.758 -4.82 1 82.75 214 GLY A CA 1
ATOM 1722 C C . GLY A 1 214 ? -3.176 9.266 -4.996 1 82.75 214 GLY A C 1
ATOM 1723 O O . GLY A 1 214 ? -3.027 8.734 -6.102 1 82.75 214 GLY A O 1
ATOM 1724 N N . ILE A 1 215 ? -3.553 8.656 -3.928 1 83.88 215 ILE A N 1
ATOM 1725 C CA . ILE A 1 215 ? -3.842 7.223 -3.975 1 83.88 215 ILE A CA 1
ATOM 1726 C C . ILE A 1 215 ? -5.004 6.965 -4.93 1 83.88 215 ILE A C 1
ATOM 1728 O O . ILE A 1 215 ? -4.984 5.996 -5.695 1 83.88 215 ILE A O 1
ATOM 1732 N N . TYR A 1 216 ? -6.031 7.734 -4.887 1 86.94 216 TYR A N 1
ATOM 1733 C CA . TYR A 1 216 ? -7.191 7.594 -5.758 1 86.94 216 TYR A CA 1
ATOM 1734 C C . TYR A 1 216 ? -6.781 7.621 -7.227 1 86.94 216 TYR A C 1
ATOM 1736 O O . TYR A 1 216 ? -7.246 6.805 -8.023 1 86.94 216 TYR A O 1
ATOM 1744 N N . PHE A 1 217 ? -5.93 8.508 -7.555 1 81 217 PHE A N 1
ATOM 1745 C CA . PHE A 1 217 ? -5.547 8.672 -8.953 1 81 217 PHE A CA 1
ATOM 1746 C C . PHE A 1 217 ? -4.598 7.562 -9.391 1 81 217 PHE A C 1
ATOM 1748 O O . PHE A 1 217 ? -4.594 7.16 -10.555 1 81 217 PHE A O 1
ATOM 1755 N N . THR A 1 218 ? -3.75 7.066 -8.484 1 75.62 218 THR A N 1
ATOM 1756 C CA . THR A 1 218 ? -2.734 6.086 -8.852 1 75.62 218 THR A CA 1
ATOM 1757 C C . THR A 1 218 ? -3.311 4.672 -8.828 1 75.62 218 THR A C 1
ATOM 1759 O O . THR A 1 218 ? -2.906 3.816 -9.609 1 75.62 218 THR A O 1
ATOM 1762 N N . ARG A 1 219 ? -4.211 4.551 -7.859 1 75.38 219 ARG A N 1
ATOM 1763 C CA . ARG A 1 219 ? -4.809 3.221 -7.762 1 75.38 219 ARG A CA 1
ATOM 1764 C C . ARG A 1 219 ? -6.152 3.168 -8.484 1 75.38 219 ARG A C 1
ATOM 1766 O O . ARG A 1 219 ? -6.887 4.156 -8.516 1 75.38 219 ARG A O 1
ATOM 1773 N N . LYS A 1 220 ? -6.203 2.357 -9.398 1 64.06 220 LYS A N 1
ATOM 1774 C CA . LYS A 1 220 ? -7.48 2.182 -10.078 1 64.06 220 LYS A CA 1
ATOM 1775 C C . LYS A 1 220 ? -8.648 2.406 -9.125 1 64.06 220 LYS A C 1
ATOM 1777 O O . LYS A 1 220 ? -8.656 1.885 -8.008 1 64.06 220 LYS A O 1
ATOM 1782 N N . LYS A 1 221 ? -9.453 3.656 -9.109 1 64.19 221 LYS A N 1
ATOM 1783 C CA . LYS A 1 221 ? -10.641 4.398 -8.695 1 64.19 221 LYS A CA 1
ATOM 1784 C C . LYS A 1 221 ? -11.156 3.895 -7.348 1 64.19 221 LYS A C 1
ATOM 1786 O O . LYS A 1 221 ? -12.281 3.404 -7.25 1 64.19 221 LYS A O 1
ATOM 1791 N N . VAL A 1 222 ? -10.164 3.703 -6.363 1 78.25 222 VAL A N 1
ATOM 1792 C CA . VAL A 1 222 ? -10.695 3.5 -5.02 1 78.25 222 VAL A CA 1
ATOM 1793 C C . VAL A 1 222 ? -11.508 4.719 -4.598 1 78.25 222 VAL A C 1
ATOM 1795 O O . VAL A 1 222 ? -10.961 5.691 -4.074 1 78.25 222 VAL A O 1
ATOM 1798 N N . ILE A 1 223 ? -12.695 4.73 -4.656 1 89.5 223 ILE A N 1
ATOM 1799 C CA . ILE A 1 223 ? -13.609 5.852 -4.457 1 89.5 223 ILE A CA 1
ATOM 1800 C C . ILE A 1 223 ? -13.609 6.258 -2.984 1 89.5 223 ILE A C 1
ATOM 1802 O O . ILE A 1 223 ? -13.836 7.426 -2.656 1 89.5 223 ILE A O 1
ATOM 1806 N N . GLY A 1 224 ? -13.281 5.309 -2.109 1 89.5 224 GLY A N 1
ATOM 1807 C CA . GLY A 1 224 ? -13.195 5.621 -0.692 1 89.5 224 GLY A CA 1
ATOM 1808 C C . GLY A 1 224 ? -12.156 6.684 -0.38 1 89.5 224 GLY A C 1
ATOM 1809 O O . GLY A 1 224 ? -12.383 7.543 0.473 1 89.5 224 GLY A O 1
ATOM 1810 N N . SER A 1 225 ? -11.016 6.688 -1.102 1 90.06 225 SER A N 1
ATOM 1811 C CA . SER A 1 225 ? -9.961 7.676 -0.906 1 90.06 225 SER A CA 1
ATOM 1812 C C . SER A 1 225 ? -10.414 9.062 -1.347 1 90.06 225 SER A C 1
ATOM 1814 O O . SER A 1 225 ? -10.008 10.07 -0.764 1 90.06 225 SER A O 1
ATOM 1816 N N . LEU A 1 226 ? -11.266 9.148 -2.332 1 91.81 226 LEU A N 1
ATOM 1817 C CA . LEU A 1 226 ? -11.797 10.43 -2.783 1 91.81 226 LEU A CA 1
ATOM 1818 C C . LEU A 1 226 ? -12.727 11.031 -1.735 1 91.81 226 LEU A C 1
ATOM 1820 O O . LEU A 1 226 ? -12.656 12.234 -1.459 1 91.81 226 LEU A O 1
ATOM 1824 N N . TYR A 1 227 ? -13.625 10.18 -1.206 1 94.62 227 TYR A N 1
ATOM 1825 C CA . TYR A 1 227 ? -14.539 10.656 -0.173 1 94.62 227 TYR A CA 1
ATOM 1826 C C . TYR A 1 227 ? -13.773 11.125 1.058 1 94.62 227 TYR A C 1
ATOM 1828 O O . TYR A 1 227 ? -14.148 12.109 1.695 1 94.62 227 TYR A O 1
ATOM 1836 N N . PHE A 1 228 ? -12.711 10.43 1.35 1 94.38 228 PHE A N 1
ATOM 1837 C CA . PHE A 1 228 ? -11.891 10.82 2.49 1 94.38 228 PHE A CA 1
ATOM 1838 C C . PHE A 1 228 ? -11.203 12.164 2.229 1 94.38 228 PHE A C 1
ATOM 1840 O O . PHE A 1 228 ? -11.102 12.992 3.129 1 94.38 228 PHE A O 1
ATOM 1847 N N . PHE A 1 229 ? -10.727 12.383 1.029 1 93.62 229 PHE A N 1
ATOM 1848 C CA . PHE A 1 229 ? -10.133 13.664 0.646 1 93.62 229 PHE A CA 1
ATOM 1849 C C . PHE A 1 229 ? -11.141 14.789 0.804 1 93.62 229 PHE A C 1
ATOM 1851 O O . PHE A 1 229 ? -10.828 15.836 1.378 1 93.62 229 PHE A O 1
ATOM 1858 N N . LEU A 1 230 ? -12.32 14.555 0.317 1 95.44 230 LEU A N 1
ATOM 1859 C CA . LEU A 1 230 ? -13.367 15.57 0.405 1 95.44 230 LEU A CA 1
ATOM 1860 C C . LEU A 1 230 ? -13.695 15.891 1.86 1 95.44 230 LEU A C 1
ATOM 1862 O O . LEU A 1 230 ? -13.867 17.062 2.219 1 95.44 230 LEU A O 1
ATOM 1866 N N . PHE A 1 231 ? -13.773 14.844 2.682 1 96.88 231 PHE A N 1
ATOM 1867 C CA . PHE A 1 231 ? -14.031 15.039 4.105 1 96.88 231 PHE A CA 1
ATOM 1868 C C . PHE A 1 231 ? -12.938 15.891 4.738 1 96.88 231 PHE A C 1
ATOM 1870 O O . PHE A 1 231 ? -13.227 16.828 5.492 1 96.88 231 PHE A O 1
ATOM 1877 N N . CYS A 1 232 ? -11.68 15.633 4.438 1 95.06 232 CYS A N 1
ATOM 1878 C CA . CYS A 1 232 ? -10.547 16.344 5.016 1 95.06 232 CYS A CA 1
ATOM 1879 C C . CYS A 1 232 ? -10.547 17.812 4.586 1 95.06 232 CYS A C 1
ATOM 1881 O O . CYS A 1 232 ? -10.305 18.703 5.402 1 95.06 232 CYS A O 1
ATOM 1883 N N . ILE A 1 233 ? -10.836 18.094 3.318 1 95.19 233 ILE A N 1
ATOM 1884 C CA . ILE A 1 233 ? -10.828 19.469 2.811 1 95.19 233 ILE A CA 1
ATOM 1885 C C . ILE A 1 233 ? -11.969 20.266 3.443 1 95.19 233 ILE A C 1
ATOM 1887 O O . ILE A 1 233 ? -11.797 21.438 3.795 1 95.19 233 ILE A O 1
ATOM 1891 N N . LEU A 1 234 ? -13.094 19.641 3.564 1 96.75 234 LEU A N 1
ATOM 1892 C CA . LEU A 1 234 ? -14.234 20.297 4.18 1 96.75 234 LEU A CA 1
ATOM 1893 C C . LEU A 1 234 ? -13.969 20.594 5.648 1 96.75 234 LEU A C 1
ATOM 1895 O O . LEU A 1 234 ? -14.289 21.688 6.137 1 96.75 234 LEU A O 1
ATOM 1899 N N . MET A 1 235 ? -13.367 19.656 6.344 1 95.75 235 MET A N 1
ATOM 1900 C CA . MET A 1 235 ? -13.055 19.859 7.754 1 95.75 235 MET A CA 1
ATOM 1901 C C . MET A 1 235 ? -11.953 20.906 7.922 1 95.75 235 MET A C 1
ATOM 1903 O O . MET A 1 235 ? -11.914 21.625 8.922 1 95.75 235 MET A O 1
ATOM 1907 N N . PHE A 1 236 ? -11.047 21.016 6.902 1 95.38 236 PHE A N 1
ATOM 1908 C CA . PHE A 1 236 ? -10.047 22.078 6.875 1 95.38 236 PHE A CA 1
ATOM 1909 C C . PHE A 1 236 ? -10.711 23.453 6.91 1 95.38 236 PHE A C 1
ATOM 1911 O O . PHE A 1 236 ? -10.383 24.281 7.75 1 95.38 236 PHE A O 1
ATOM 1918 N N . PHE A 1 237 ? -11.648 23.609 6.105 1 95.75 237 PHE A N 1
ATOM 1919 C CA . PHE A 1 237 ? -12.344 24.875 6.055 1 95.75 237 PHE A CA 1
ATOM 1920 C C . PHE A 1 237 ? -13.227 25.062 7.285 1 95.75 237 PHE A C 1
ATOM 1922 O O . PHE A 1 237 ? -13.406 26.188 7.766 1 95.75 237 PHE A O 1
ATOM 1929 N N . GLN A 1 238 ? -13.727 24 7.805 1 95.56 238 GLN A N 1
ATOM 1930 C CA . GLN A 1 238 ? -14.539 24.078 9.016 1 95.56 238 GLN A CA 1
ATOM 1931 C C . GLN A 1 238 ? -13.719 24.594 10.195 1 95.56 238 GLN A C 1
ATOM 1933 O O . GLN A 1 238 ? -14.18 25.469 10.945 1 95.56 238 GLN A O 1
ATOM 1938 N N . ILE A 1 239 ? -12.531 24.109 10.328 1 94.38 239 ILE A N 1
ATOM 1939 C CA . ILE A 1 239 ? -11.656 24.531 11.414 1 94.38 239 ILE A CA 1
ATOM 1940 C C . ILE A 1 239 ? -11.312 26.016 11.258 1 94.38 239 ILE A C 1
ATOM 1942 O O . ILE A 1 239 ? -11.328 26.766 12.234 1 94.38 239 ILE A O 1
ATOM 1946 N N . LEU A 1 240 ? -11.047 26.422 10.039 1 94.31 240 LEU A N 1
ATOM 1947 C CA . LEU A 1 240 ? -10.633 27.797 9.797 1 94.31 240 LEU A CA 1
ATOM 1948 C C . LEU A 1 240 ? -11.797 28.766 9.969 1 94.31 240 LEU A C 1
ATOM 1950 O O . LEU A 1 240 ? -11.594 29.953 10.234 1 94.31 240 LEU A O 1
ATOM 1954 N N . SER A 1 241 ? -12.984 28.266 9.82 1 93.12 241 SER A N 1
ATOM 1955 C CA . SER A 1 241 ? -14.148 29.141 9.891 1 93.12 241 SER A CA 1
ATOM 1956 C C . SER A 1 241 ? -14.734 29.156 11.297 1 93.12 241 SER A C 1
ATOM 1958 O O . SER A 1 241 ? -15.609 29.984 11.602 1 93.12 241 SER A O 1
ATOM 1960 N N . THR A 1 242 ? -14.25 28.266 12.141 1 88.06 242 THR A N 1
ATOM 1961 C CA . THR A 1 242 ? -14.758 28.203 13.508 1 88.06 242 THR A CA 1
ATOM 1962 C C . THR A 1 242 ? -13.648 28.516 14.508 1 88.06 242 THR A C 1
ATOM 1964 O O . THR A 1 242 ? -12.477 28.594 14.133 1 88.06 242 THR A O 1
ATOM 1967 N N . GLY A 1 243 ? -13.906 28.719 15.695 1 81.5 243 GLY A N 1
ATOM 1968 C CA . GLY A 1 243 ? -12.938 29.031 16.734 1 81.5 243 GLY A CA 1
ATOM 1969 C C . GLY A 1 243 ? -12.367 30.438 16.625 1 81.5 243 GLY A C 1
ATOM 1970 O O . GLY A 1 243 ? -13.094 31.422 16.766 1 81.5 243 GLY A O 1
ATOM 1971 N N . SER A 1 244 ? -11.078 30.422 16.172 1 86.12 244 SER A N 1
ATOM 1972 C CA . SER A 1 244 ? -10.422 31.703 16 1 86.12 244 SER A CA 1
ATOM 1973 C C . SER A 1 244 ? -10.812 32.375 14.688 1 86.12 244 SER A C 1
ATOM 1975 O O . SER A 1 244 ? -10.547 33.531 14.469 1 86.12 244 SER A O 1
ATOM 1977 N N . GLN A 1 245 ? -11.492 31.641 13.844 1 90.81 245 GLN A N 1
ATOM 1978 C CA . GLN A 1 245 ? -11.961 32.094 12.547 1 90.81 245 GLN A CA 1
ATOM 1979 C C . GLN A 1 245 ? -10.82 32.688 11.734 1 90.81 245 GLN A C 1
ATOM 1981 O O . GLN A 1 245 ? -10.906 33.844 11.258 1 90.81 245 GLN A O 1
ATOM 1986 N N . SER A 1 246 ? -9.805 31.906 11.664 1 92.88 246 SER A N 1
ATOM 1987 C CA . SER A 1 246 ? -8.586 32.312 10.977 1 92.88 246 SER A CA 1
ATOM 1988 C C . SER A 1 246 ? -8.812 32.469 9.477 1 92.88 246 SER A C 1
ATOM 1990 O O . SER A 1 246 ? -7.961 33 8.766 1 92.88 246 SER A O 1
ATOM 1992 N N . LEU A 1 247 ? -9.984 32.031 9.055 1 92.62 247 LEU A N 1
ATOM 1993 C CA . LEU A 1 247 ? -10.312 32.188 7.641 1 92.62 247 LEU A CA 1
ATOM 1994 C C . LEU A 1 247 ? -10.328 33.688 7.266 1 92.62 247 LEU A C 1
ATOM 1996 O O . LEU A 1 247 ? -10.023 34.031 6.125 1 92.62 247 LEU A O 1
ATOM 2000 N N . PHE A 1 248 ? -10.672 34.531 8.188 1 91.31 248 PHE A N 1
ATOM 2001 C CA . PHE A 1 248 ? -10.711 35.969 7.957 1 91.31 248 PHE A CA 1
ATOM 2002 C C . PHE A 1 248 ? -9.328 36.5 7.586 1 91.31 248 PHE A C 1
ATOM 2004 O O . PHE A 1 248 ? -9.203 37.5 6.852 1 91.31 248 PHE A O 1
ATOM 2011 N N . LEU A 1 249 ? -8.289 35.812 8.109 1 90.12 249 LEU A N 1
ATOM 2012 C CA . LEU A 1 249 ? -6.922 36.25 7.832 1 90.12 249 LEU A CA 1
ATOM 2013 C C . LEU A 1 249 ? -6.57 36 6.367 1 90.12 249 LEU A C 1
ATOM 2015 O O . LEU A 1 249 ? -5.656 36.656 5.836 1 90.12 249 LEU A O 1
ATOM 2019 N N . VAL A 1 250 ? -7.305 35.188 5.742 1 88.75 250 VAL A N 1
ATOM 2020 C CA . VAL A 1 250 ? -7.02 34.844 4.355 1 88.75 250 VAL A CA 1
ATOM 2021 C C . VAL A 1 250 ? -7.949 35.625 3.426 1 88.75 250 VAL A C 1
ATOM 2023 O O . VAL A 1 250 ? -7.504 36.188 2.434 1 88.75 250 VAL A O 1
ATOM 2026 N N . VAL A 1 251 ? -9.242 35.688 3.779 1 89.5 251 VAL A N 1
ATOM 2027 C CA . VAL A 1 251 ? -10.227 36.25 2.854 1 89.5 251 VAL A CA 1
ATOM 2028 C C . VAL A 1 251 ? -10.43 37.719 3.137 1 89.5 251 VAL A C 1
ATOM 2030 O O . VAL A 1 251 ? -10.859 38.469 2.26 1 89.5 251 VAL A O 1
ATOM 2033 N N . GLY A 1 252 ? -10.242 38.156 4.359 1 86.62 252 GLY A N 1
ATOM 2034 C CA . GLY A 1 252 ? -10.406 39.562 4.707 1 86.62 252 GLY A CA 1
ATOM 2035 C C . GLY A 1 252 ? -11.508 39.812 5.723 1 86.62 252 GLY A C 1
ATOM 2036 O O . GLY A 1 252 ? -12.422 39 5.859 1 86.62 252 GLY A O 1
ATOM 2037 N N . LYS A 1 253 ? -11.508 40.938 6.379 1 82.69 253 LYS A N 1
ATOM 2038 C CA . LYS A 1 253 ? -12.406 41.281 7.473 1 82.69 253 LYS A CA 1
ATOM 2039 C C . LYS A 1 253 ? -13.82 41.562 6.961 1 82.69 253 LYS A C 1
ATOM 2041 O O . LYS A 1 253 ? -14.797 41.375 7.691 1 82.69 253 LYS A O 1
ATOM 2046 N N . GLU A 1 254 ? -13.961 41.906 5.695 1 83.69 254 GLU A N 1
ATOM 2047 C CA . GLU A 1 254 ? -15.25 42.312 5.156 1 83.69 254 GLU A CA 1
ATOM 2048 C C . GLU A 1 254 ? -16.062 41.125 4.664 1 83.69 254 GLU A C 1
ATOM 2050 O O . GLU A 1 254 ? -17.25 41.25 4.352 1 83.69 254 GLU A O 1
ATOM 2055 N N . MET A 1 255 ? -15.469 40 4.746 1 89.5 255 MET A N 1
ATOM 2056 C CA . MET A 1 255 ? -16.141 38.812 4.172 1 89.5 255 MET A CA 1
ATOM 2057 C C . MET A 1 255 ? -16.828 38 5.254 1 89.5 255 MET A C 1
ATOM 2059 O O . MET A 1 255 ? -16.703 36.781 5.277 1 89.5 255 MET A O 1
ATOM 2063 N N . GLY A 1 256 ? -17.531 38.688 6.094 1 89.25 256 GLY A N 1
ATOM 2064 C CA . GLY A 1 256 ? -18.234 38.031 7.184 1 89.25 256 GLY A CA 1
ATOM 2065 C C . GLY A 1 256 ? -19.312 37.062 6.707 1 89.25 256 GLY A C 1
ATOM 2066 O O . GLY A 1 256 ? -19.453 35.969 7.262 1 89.25 256 GLY A O 1
ATOM 2067 N N . GLU A 1 257 ? -20.016 37.406 5.641 1 90.94 257 GLU A N 1
ATOM 2068 C CA . GLU A 1 257 ? -21.062 36.562 5.09 1 90.94 257 GLU A CA 1
ATOM 2069 C C . GLU A 1 257 ? -20.453 35.25 4.531 1 90.94 257 GLU A C 1
ATOM 2071 O O . GLU A 1 257 ? -21 34.188 4.742 1 90.94 257 GLU A O 1
ATOM 2076 N N . LEU A 1 258 ? -19.375 35.406 3.832 1 92.69 258 LEU A N 1
ATOM 2077 C CA . LEU A 1 258 ? -18.719 34.25 3.248 1 92.69 258 LEU A CA 1
ATOM 2078 C C . LEU A 1 258 ? -18.266 33.281 4.336 1 92.69 258 LEU A C 1
ATOM 2080 O O . LEU A 1 258 ? -18.406 32.062 4.195 1 92.69 258 LEU A O 1
ATOM 2084 N N . VAL A 1 259 ? -17.641 33.812 5.383 1 93.5 259 VAL A N 1
ATOM 2085 C CA . VAL A 1 259 ? -17.125 32.969 6.465 1 93.5 259 VAL A CA 1
ATOM 2086 C C . VAL A 1 259 ? -18.281 32.25 7.152 1 93.5 259 VAL A C 1
ATOM 2088 O O . VAL A 1 259 ? -18.172 31.062 7.488 1 93.5 259 VAL A O 1
ATOM 2091 N N . TYR A 1 260 ? -19.391 32.938 7.355 1 92.5 260 TYR A N 1
ATOM 2092 C CA . TYR A 1 260 ? -20.562 32.344 7.98 1 92.5 260 TYR A CA 1
ATOM 2093 C C . TYR A 1 260 ? -21.141 31.234 7.109 1 92.5 260 TYR A C 1
ATOM 2095 O O . TYR A 1 260 ? -21.453 30.156 7.602 1 92.5 260 TYR A O 1
ATOM 2103 N N . ARG A 1 261 ? -21.266 31.469 5.812 1 94.75 261 ARG A N 1
ATOM 2104 C CA . ARG A 1 261 ? -21.781 30.484 4.871 1 94.75 261 ARG A CA 1
ATOM 2105 C C . ARG A 1 261 ? -20.859 29.266 4.809 1 94.75 261 ARG A C 1
ATOM 2107 O O . ARG A 1 261 ? -21.328 28.125 4.738 1 94.75 261 ARG A O 1
ATOM 2114 N N . THR A 1 262 ? -19.547 29.547 4.805 1 95.12 262 THR A N 1
ATOM 2115 C CA . THR A 1 262 ? -18.578 28.453 4.75 1 95.12 262 THR A CA 1
ATOM 2116 C C . THR A 1 262 ? -18.672 27.578 5.996 1 95.12 262 THR A C 1
ATOM 2118 O O . THR A 1 262 ? -18.562 26.359 5.906 1 95.12 262 THR A O 1
ATOM 2121 N N . ASP A 1 263 ? -18.859 28.188 7.113 1 94 263 ASP A N 1
ATOM 2122 C CA . ASP A 1 263 ? -18.984 27.469 8.375 1 94 263 ASP A CA 1
ATOM 2123 C C . ASP A 1 263 ? -20.141 26.469 8.328 1 94 263 ASP A C 1
ATOM 2125 O O . ASP A 1 263 ? -19.938 25.281 8.578 1 94 263 ASP A O 1
ATOM 2129 N N . LEU A 1 264 ? -21.297 26.875 7.91 1 95.12 264 LEU A N 1
ATOM 2130 C CA . LEU A 1 264 ? -22.469 26.016 7.883 1 95.12 264 LEU A CA 1
ATOM 2131 C C . LEU A 1 264 ? -22.391 25.031 6.734 1 95.12 264 LEU A C 1
ATOM 2133 O O . LEU A 1 264 ? -22.781 23.859 6.887 1 95.12 264 LEU A O 1
ATOM 2137 N N . PHE A 1 265 ? -21.844 25.484 5.617 1 96.44 265 PHE A N 1
ATOM 2138 C CA . PHE A 1 265 ? -21.703 24.609 4.465 1 96.44 265 PHE A CA 1
ATOM 2139 C C . PHE A 1 265 ? -20.797 23.422 4.809 1 96.44 265 PHE A C 1
ATOM 2141 O O . PHE A 1 265 ? -21.141 22.266 4.512 1 96.44 265 PHE A O 1
ATOM 2148 N N . THR A 1 266 ? -19.672 23.672 5.371 1 96.06 266 THR A N 1
ATOM 2149 C CA . THR A 1 266 ? -18.703 22.625 5.664 1 96.06 266 THR A CA 1
ATOM 2150 C C . THR A 1 266 ? -19.219 21.688 6.754 1 96.06 266 THR A C 1
ATOM 2152 O O . THR A 1 266 ? -18.906 20.5 6.758 1 96.06 266 THR A O 1
ATOM 2155 N N . GLU A 1 267 ? -19.984 22.234 7.645 1 94.5 267 GLU A N 1
ATOM 2156 C CA . GLU A 1 267 ? -20.594 21.406 8.68 1 94.5 267 GLU A CA 1
ATOM 2157 C C . GLU A 1 267 ? -21.531 20.375 8.07 1 94.5 267 GLU A C 1
ATOM 2159 O O . GLU A 1 267 ? -21.453 19.188 8.398 1 94.5 267 GLU A O 1
ATOM 2164 N N . TYR A 1 268 ? -22.406 20.812 7.145 1 96.25 268 TYR A N 1
ATOM 2165 C CA . TYR A 1 268 ? -23.406 19.938 6.527 1 96.25 268 TYR A CA 1
ATOM 2166 C C . TYR A 1 268 ? -22.75 19 5.531 1 96.25 268 TYR A C 1
ATOM 2168 O O . TYR A 1 268 ? -22.953 17.781 5.59 1 96.25 268 TYR A O 1
ATOM 2176 N N . ALA A 1 269 ? -21.938 19.578 4.637 1 96 269 ALA A N 1
ATOM 2177 C CA . ALA A 1 269 ? -21.281 18.781 3.6 1 96 269 ALA A CA 1
ATOM 2178 C C . ALA A 1 269 ? -20.281 17.812 4.207 1 96 269 ALA A C 1
ATOM 2180 O O . ALA A 1 269 ? -20.062 16.719 3.682 1 96 269 ALA A O 1
ATOM 2181 N N . GLY A 1 270 ? -19.641 18.234 5.336 1 95.56 270 GLY A N 1
ATOM 2182 C CA . GLY A 1 270 ? -18.672 17.375 6.008 1 95.56 270 GLY A CA 1
ATOM 2183 C C . GLY A 1 270 ? -19.297 16.094 6.547 1 95.56 270 GLY A C 1
ATOM 2184 O O . GLY A 1 270 ? -18.703 15.023 6.441 1 95.56 270 GLY A O 1
ATOM 2185 N N . VAL A 1 271 ? -20.453 16.188 7.086 1 94.44 271 VAL A N 1
ATOM 2186 C CA . VAL A 1 271 ? -21.141 15.031 7.629 1 94.44 271 VAL A CA 1
ATOM 2187 C C . VAL A 1 271 ? -21.484 14.062 6.504 1 94.44 271 VAL A C 1
ATOM 2189 O O . VAL A 1 271 ? -21.328 12.844 6.648 1 94.44 271 VAL A O 1
ATOM 2192 N N . ILE A 1 272 ? -21.875 14.617 5.371 1 95.19 272 ILE A N 1
ATOM 2193 C CA . ILE A 1 272 ? -22.25 13.789 4.227 1 95.19 272 ILE A CA 1
ATOM 2194 C C . ILE A 1 272 ? -21.016 13.102 3.66 1 95.19 272 ILE A C 1
ATOM 2196 O O . ILE A 1 272 ? -21.031 11.914 3.35 1 95.19 272 ILE A O 1
ATOM 2200 N N . ALA A 1 273 ? -19.969 13.859 3.52 1 95.31 273 ALA A N 1
ATOM 2201 C CA . ALA A 1 273 ? -18.719 13.273 3.016 1 95.31 273 ALA A CA 1
ATOM 2202 C C . ALA A 1 273 ? -18.219 12.172 3.939 1 95.31 273 ALA A C 1
ATOM 2204 O O . ALA A 1 273 ? -17.75 11.133 3.475 1 95.31 273 ALA A O 1
ATOM 2205 N N . GLY A 1 274 ? -18.312 12.445 5.27 1 94.81 274 GLY A N 1
ATOM 2206 C CA . GLY A 1 274 ? -17.938 11.422 6.234 1 94.81 274 GLY A CA 1
ATOM 2207 C C . GLY A 1 274 ? -18.797 10.172 6.145 1 94.81 274 GLY A C 1
ATOM 2208 O O . GLY A 1 274 ? -18.281 9.055 6.254 1 94.81 274 GLY A O 1
ATOM 2209 N N . LEU A 1 275 ? -20.094 10.352 5.906 1 94.94 275 LEU A N 1
ATOM 2210 C CA . LEU A 1 275 ? -21.031 9.234 5.758 1 94.94 275 LEU A CA 1
ATOM 2211 C C . LEU A 1 275 ? -20.672 8.383 4.547 1 94.94 275 LEU A C 1
ATOM 2213 O O . LEU A 1 275 ? -20.641 7.156 4.629 1 94.94 275 LEU A O 1
ATOM 2217 N N . PHE A 1 276 ? -20.328 9 3.451 1 95.19 276 PHE A N 1
ATOM 2218 C CA . PHE A 1 276 ? -19.969 8.281 2.236 1 95.19 276 PHE A CA 1
ATOM 2219 C C . PHE A 1 276 ? -18.656 7.52 2.43 1 95.19 276 PHE A C 1
ATOM 2221 O O . PHE A 1 276 ? -18.516 6.395 1.949 1 95.19 276 PHE A O 1
ATOM 2228 N N . TYR A 1 277 ? -17.703 8.055 3.104 1 95.31 277 TYR A N 1
ATOM 2229 C CA . TYR A 1 277 ? -16.406 7.414 3.352 1 95.31 277 TYR A CA 1
ATOM 2230 C C . TYR A 1 277 ? -16.594 6.145 4.176 1 95.31 277 TYR A C 1
ATOM 2232 O O . TYR A 1 277 ? -16.109 5.074 3.795 1 95.31 277 TYR A O 1
ATOM 2240 N N . ILE A 1 278 ? -17.344 6.32 5.281 1 94.56 278 ILE A N 1
ATOM 2241 C CA . ILE A 1 278 ? -17.531 5.176 6.168 1 94.56 278 ILE A CA 1
ATOM 2242 C C . ILE A 1 278 ? -18.375 4.113 5.469 1 94.56 278 ILE A C 1
ATOM 2244 O O . ILE A 1 278 ? -18.125 2.914 5.625 1 94.56 278 ILE A O 1
ATOM 2248 N N . HIS A 1 279 ? -19.344 4.539 4.668 1 93.62 279 HIS A N 1
ATOM 2249 C CA . HIS A 1 279 ? -20.188 3.592 3.951 1 93.62 279 HIS A CA 1
ATOM 2250 C C . HIS A 1 279 ? -19.375 2.797 2.932 1 93.62 279 HIS A C 1
ATOM 2252 O O . HIS A 1 279 ? -19.656 1.62 2.691 1 93.62 279 HIS A O 1
ATOM 2258 N N . CYS A 1 280 ? -18.406 3.428 2.326 1 91.38 280 CYS A N 1
ATOM 2259 C CA . CYS A 1 280 ? -17.547 2.742 1.369 1 91.38 280 CYS A CA 1
ATOM 2260 C C . CYS A 1 280 ? -16.797 1.587 2.031 1 91.38 280 CYS A C 1
ATOM 2262 O O . CYS A 1 280 ? -16.531 0.568 1.393 1 91.38 280 CYS A O 1
ATOM 2264 N N . LEU A 1 281 ? -16.516 1.723 3.283 1 89.94 281 LEU A N 1
ATOM 2265 C CA . LEU A 1 281 ? -15.789 0.692 4.027 1 89.94 281 LEU A CA 1
ATOM 2266 C C . LEU A 1 281 ? -16.75 -0.361 4.562 1 89.94 281 LEU A C 1
ATOM 2268 O O . LEU A 1 281 ? -16.344 -1.474 4.898 1 89.94 281 LEU A O 1
ATOM 2272 N N . THR A 1 282 ? -18.078 0.008 4.648 1 91.75 282 THR A N 1
ATOM 2273 C CA . THR A 1 282 ? -19.078 -0.853 5.281 1 91.75 282 THR A CA 1
ATOM 2274 C C . THR A 1 282 ? -20.234 -1.114 4.336 1 91.75 282 THR A C 1
ATOM 2276 O O . THR A 1 282 ? -21.406 -1.082 4.75 1 91.75 282 THR A O 1
ATOM 2279 N N . LYS A 1 283 ? -20.062 -1.312 3.176 1 88.12 283 LYS A N 1
ATOM 2280 C CA . LYS A 1 283 ? -21.078 -1.393 2.137 1 88.12 283 LYS A CA 1
ATOM 2281 C C . LYS A 1 283 ? -22.062 -2.523 2.42 1 88.12 283 LYS A C 1
ATOM 2283 O O . LYS A 1 283 ? -23.234 -2.439 2.051 1 88.12 283 LYS A O 1
ATOM 2288 N N . GLU A 1 284 ? -21.641 -3.547 3.113 1 88.62 284 GLU A N 1
ATOM 2289 C CA . GLU A 1 284 ? -22.438 -4.754 3.305 1 88.62 284 GLU A CA 1
ATOM 2290 C C . GLU A 1 284 ? -23.484 -4.559 4.395 1 88.62 284 GLU A C 1
ATOM 2292 O O . GLU A 1 284 ? -24.469 -5.293 4.453 1 88.62 284 GLU A O 1
ATOM 2297 N N . TYR A 1 285 ? -23.375 -3.531 5.23 1 90.56 285 TYR A N 1
ATOM 2298 C CA . TYR A 1 285 ? -24.219 -3.436 6.418 1 90.56 285 TYR A CA 1
ATOM 2299 C C . TYR A 1 285 ? -25.5 -2.656 6.117 1 90.56 285 TYR A C 1
ATOM 2301 O O . TYR A 1 285 ? -26.531 -2.861 6.77 1 90.56 285 TYR A O 1
ATOM 2309 N N . ILE A 1 286 ? -25.438 -1.612 5.223 1 92 286 ILE A N 1
ATOM 2310 C CA . ILE A 1 286 ? -26.594 -0.799 4.867 1 92 286 ILE A CA 1
ATOM 2311 C C . ILE A 1 286 ? -26.641 -0.613 3.354 1 92 286 ILE A C 1
ATOM 2313 O O . ILE A 1 286 ? -25.625 -0.352 2.717 1 92 286 ILE A O 1
ATOM 2317 N N . PRO A 1 287 ? -27.828 -0.78 2.828 1 91.19 287 PRO A N 1
ATOM 2318 C CA . PRO A 1 287 ? -27.938 -0.581 1.381 1 91.19 287 PRO A CA 1
ATOM 2319 C C . PRO A 1 287 ? -27.625 0.85 0.955 1 91.19 287 PRO A C 1
ATOM 2321 O O . PRO A 1 287 ? -27.891 1.795 1.7 1 91.19 287 PRO A O 1
ATOM 2324 N N . GLN A 1 288 ? -27.156 1.114 -0.164 1 90.44 288 GLN A N 1
ATOM 2325 C CA . GLN A 1 288 ? -26.688 2.387 -0.708 1 90.44 288 GLN A CA 1
ATOM 2326 C C . GLN A 1 288 ? -27.859 3.359 -0.891 1 90.44 288 GLN A C 1
ATOM 2328 O O . GLN A 1 288 ? -27.672 4.574 -0.786 1 90.44 288 GLN A O 1
ATOM 2333 N N . LYS A 1 289 ? -29.031 2.793 -1.121 1 91.56 289 LYS A N 1
ATOM 2334 C CA . LYS A 1 289 ? -30.203 3.627 -1.343 1 91.56 289 LYS A CA 1
ATOM 2335 C C . LYS A 1 289 ? -30.516 4.469 -0.111 1 91.56 289 LYS A C 1
ATOM 2337 O O . LYS A 1 289 ? -30.969 5.613 -0.233 1 91.56 289 LYS A O 1
ATOM 2342 N N . PHE A 1 290 ? -30.281 3.926 1.012 1 90.75 290 PHE A N 1
ATOM 2343 C CA . PHE A 1 290 ? -30.531 4.652 2.252 1 90.75 290 PHE A CA 1
ATOM 2344 C C . PHE A 1 290 ? -29.562 5.824 2.389 1 90.75 290 PHE A C 1
ATOM 2346 O O . PHE A 1 290 ? -29.938 6.898 2.85 1 90.75 290 PHE A O 1
ATOM 2353 N N . ILE A 1 291 ? -28.344 5.688 2.023 1 90.88 291 ILE A N 1
ATOM 2354 C CA . ILE A 1 291 ? -27.312 6.723 2.113 1 90.88 291 ILE A CA 1
ATOM 2355 C C . ILE A 1 291 ? -27.625 7.848 1.129 1 90.88 291 ILE A C 1
ATOM 2357 O O . ILE A 1 291 ? -27.531 9.023 1.478 1 90.88 291 ILE A O 1
ATOM 2361 N N . TYR A 1 292 ? -28.062 7.484 0.012 1 92.06 292 TYR A N 1
ATOM 2362 C CA . TYR A 1 292 ? -28.422 8.477 -0.996 1 92.06 292 TYR A CA 1
ATOM 2363 C C . TYR A 1 292 ? -29.672 9.25 -0.586 1 92.06 292 TYR A C 1
ATOM 2365 O O . TYR A 1 292 ? -29.75 10.461 -0.79 1 92.06 292 TYR A O 1
ATOM 2373 N N . GLY A 1 293 ? -30.609 8.539 -0.075 1 90.81 293 GLY A N 1
ATOM 2374 C CA . GLY A 1 293 ? -31.812 9.188 0.395 1 90.81 293 GLY A CA 1
ATOM 2375 C C . GLY A 1 293 ? -31.547 10.25 1.446 1 90.81 293 GLY A C 1
ATOM 2376 O O . GLY A 1 293 ? -32.031 11.375 1.339 1 90.81 293 GLY A O 1
ATOM 2377 N N . TYR A 1 294 ? -30.797 9.969 2.385 1 89.25 294 TYR A N 1
ATOM 2378 C CA . TYR A 1 294 ? -30.469 10.914 3.443 1 89.25 294 TYR A CA 1
ATOM 2379 C C . TYR A 1 294 ? -29.625 12.062 2.904 1 89.25 294 TYR A C 1
ATOM 2381 O O . TYR A 1 294 ? -29.766 13.203 3.348 1 89.25 294 TYR A O 1
ATOM 2389 N N . SER A 1 295 ? -28.688 11.711 2.006 1 91 295 SER A N 1
ATOM 2390 C CA . SER A 1 295 ? -27.859 12.758 1.419 1 91 295 SER A CA 1
ATOM 2391 C C . SER A 1 295 ? -28.688 13.758 0.625 1 91 295 SER A C 1
ATOM 2393 O O . SER A 1 295 ? -28.391 14.945 0.606 1 91 295 SER A O 1
ATOM 2395 N N . LEU A 1 296 ? -29.781 13.266 0.078 1 91.38 296 LEU A N 1
ATOM 2396 C CA . LEU A 1 296 ? -30.672 14.148 -0.664 1 91.38 296 LEU A CA 1
ATOM 2397 C C . LEU A 1 296 ? -31.422 15.07 0.282 1 91.38 296 LEU A C 1
ATOM 2399 O O . LEU A 1 296 ? -31.672 16.234 -0.048 1 91.38 296 LEU A O 1
ATOM 2403 N N . LEU A 1 297 ? -31.719 14.609 1.412 1 91.62 297 LEU A N 1
ATOM 2404 C CA . LEU A 1 297 ? -32.406 15.414 2.418 1 91.62 297 LEU A CA 1
ATOM 2405 C C . LEU A 1 297 ? -31.516 16.562 2.9 1 91.62 297 LEU A C 1
ATOM 2407 O O . LEU A 1 297 ? -32 17.672 3.133 1 91.62 297 LEU A O 1
ATOM 2411 N N . ILE A 1 298 ? -30.234 16.344 3.027 1 93.31 298 ILE A N 1
ATOM 2412 C CA . ILE A 1 298 ? -29.312 17.344 3.547 1 93.31 298 ILE A CA 1
ATOM 2413 C C . ILE A 1 298 ? -28.859 18.266 2.416 1 93.31 298 ILE A C 1
ATOM 2415 O O . ILE A 1 298 ? -28.359 19.359 2.662 1 93.31 298 ILE A O 1
ATOM 2419 N N . LEU A 1 299 ? -29.125 17.859 1.188 1 93.44 299 LEU A N 1
ATOM 2420 C CA . LEU A 1 299 ? -28.75 18.672 0.041 1 93.44 299 LEU A CA 1
ATOM 2421 C C . LEU A 1 299 ? -29.531 19.984 0.04 1 93.44 299 LEU A C 1
ATOM 2423 O O . LEU A 1 299 ? -29.016 21.031 -0.377 1 93.44 299 LEU A O 1
ATOM 2427 N N . ILE A 1 300 ? -30.688 19.984 0.572 1 92.38 300 ILE A N 1
ATOM 2428 C CA . ILE A 1 300 ? -31.531 21.156 0.6 1 92.38 300 ILE A CA 1
ATOM 2429 C C . ILE A 1 300 ? -30.906 22.234 1.49 1 92.38 300 ILE A C 1
ATOM 2431 O O . ILE A 1 300 ? -30.719 23.375 1.059 1 92.38 300 ILE A O 1
ATOM 2435 N N . PRO A 1 301 ? -30.625 21.859 2.684 1 94 301 PRO A N 1
ATOM 2436 C CA . PRO A 1 301 ? -29.953 22.891 3.49 1 94 301 PRO A CA 1
ATOM 2437 C C . PRO A 1 301 ? -28.594 23.297 2.912 1 94 301 PRO A C 1
ATOM 2439 O O . PRO A 1 301 ? -28.188 24.453 3.059 1 94 301 PRO A O 1
ATOM 2442 N N . ILE A 1 302 ? -27.859 22.5 2.283 1 95.69 302 ILE A N 1
ATOM 2443 C CA . ILE A 1 302 ? -26.594 22.859 1.65 1 95.69 302 ILE A CA 1
ATOM 2444 C C . ILE A 1 302 ? -26.844 23.906 0.567 1 95.69 302 ILE A C 1
ATOM 2446 O O . ILE A 1 302 ? -26.125 24.906 0.494 1 95.69 302 ILE A O 1
ATOM 2450 N N . LEU A 1 303 ? -27.891 23.703 -0.195 1 95.31 303 LEU A N 1
ATOM 2451 C CA . LEU A 1 303 ? -28.234 24.656 -1.243 1 95.31 303 LEU A CA 1
ATOM 2452 C C . LEU A 1 303 ? -28.703 25.984 -0.643 1 95.31 303 LEU A C 1
ATOM 2454 O O . LEU A 1 303 ? -28.406 27.047 -1.181 1 95.31 303 LEU A O 1
ATOM 2458 N N . ASN A 1 304 ? -29.422 25.922 0.472 1 95.12 304 ASN A N 1
ATOM 2459 C CA . ASN A 1 304 ? -29.828 27.125 1.171 1 95.12 304 ASN A CA 1
ATOM 2460 C C . ASN A 1 304 ? -28.641 27.922 1.687 1 95.12 304 ASN A C 1
ATOM 2462 O O . ASN A 1 304 ? -28.656 29.156 1.693 1 95.12 304 ASN A O 1
ATOM 2466 N N . THR A 1 305 ? -27.641 27.234 2.146 1 95.38 305 THR A N 1
ATOM 2467 C CA . THR A 1 305 ? -26.453 27.891 2.664 1 95.38 305 THR A CA 1
ATOM 2468 C C . THR A 1 305 ? -25.703 28.594 1.543 1 95.38 305 THR A C 1
ATOM 2470 O O . THR A 1 305 ? -25.078 29.641 1.766 1 95.38 305 THR A O 1
ATOM 2473 N N . ILE A 1 306 ? -25.766 28.078 0.335 1 94.5 306 ILE A N 1
ATOM 2474 C CA . ILE A 1 306 ? -25.047 28.656 -0.795 1 94.5 306 ILE A CA 1
ATOM 2475 C C . ILE A 1 306 ? -25.859 29.812 -1.39 1 94.5 306 ILE A C 1
ATOM 2477 O O . ILE A 1 306 ? -25.312 30.875 -1.667 1 94.5 306 ILE A O 1
ATOM 2481 N N . LEU A 1 307 ? -27.219 29.703 -1.484 1 93.38 307 LEU A N 1
ATOM 2482 C CA . LEU A 1 307 ? -28.031 30.641 -2.254 1 93.38 307 LEU A CA 1
ATOM 2483 C C . LEU A 1 307 ? -28.969 31.422 -1.343 1 93.38 307 LEU A C 1
ATOM 2485 O O . LEU A 1 307 ? -29.453 32.5 -1.721 1 93.38 307 LEU A O 1
ATOM 2489 N N . GLY A 1 308 ? -29.234 31.016 -0.197 1 92.75 308 GLY A N 1
ATOM 2490 C CA . GLY A 1 308 ? -30.25 31.609 0.652 1 92.75 308 GLY A CA 1
ATOM 2491 C C . GLY A 1 308 ? -29.812 32.906 1.313 1 92.75 308 GLY A C 1
ATOM 2492 O O . GLY A 1 308 ? -28.625 33.25 1.284 1 92.75 308 GLY A O 1
ATOM 2493 N N . SER A 1 309 ? -30.797 33.625 1.893 1 91.81 309 SER A N 1
ATOM 2494 C CA . SER A 1 309 ? -30.5 34.844 2.678 1 91.81 309 SER A CA 1
ATOM 2495 C C . SER A 1 309 ? -29.938 34.469 4.043 1 91.81 309 SER A C 1
ATOM 2497 O O . SER A 1 309 ? -30.125 33.344 4.52 1 91.81 309 SER A O 1
ATOM 2499 N N . LEU A 1 310 ? -29.234 35.312 4.676 1 90.56 310 LEU A N 1
ATOM 2500 C CA . LEU A 1 310 ? -28.625 35.062 5.973 1 90.56 310 LEU A CA 1
ATOM 2501 C C . LEU A 1 310 ? -29.672 34.719 7.023 1 90.56 310 LEU A C 1
ATOM 2503 O O . LEU A 1 310 ? -29.438 33.906 7.91 1 90.56 310 LEU A O 1
ATOM 2507 N N . GLN A 1 311 ? -30.812 35.344 6.906 1 88.88 311 GLN A N 1
ATOM 2508 C CA . GLN A 1 311 ? -31.906 35.094 7.852 1 88.88 311 GLN A CA 1
ATOM 2509 C C . GLN A 1 311 ? -32.438 33.688 7.699 1 88.88 311 GLN A C 1
ATOM 2511 O O . GLN A 1 311 ? -32.719 33 8.695 1 88.88 311 GLN A O 1
ATOM 2516 N N . SER A 1 312 ? -32.594 33.281 6.461 1 90.94 312 SER A N 1
ATOM 2517 C CA . SER A 1 312 ? -33.062 31.938 6.191 1 90.94 312 SER A CA 1
ATOM 2518 C C . SER A 1 312 ? -32.094 30.875 6.676 1 90.94 312 SER A C 1
ATOM 2520 O O . SER A 1 312 ? -32.469 29.875 7.258 1 90.94 312 SER A O 1
ATOM 2522 N N . ILE A 1 313 ? -30.828 31.156 6.426 1 92.5 313 ILE A N 1
ATOM 2523 C CA . ILE A 1 313 ? -29.781 30.219 6.82 1 92.5 313 ILE A CA 1
ATOM 2524 C C . ILE A 1 313 ? -29.781 30.047 8.336 1 92.5 313 ILE A C 1
ATOM 2526 O O . ILE A 1 313 ? -29.703 28.938 8.844 1 92.5 313 ILE A O 1
ATOM 2530 N N . SER A 1 314 ? -29.891 31.141 9.062 1 89.12 314 SER A N 1
ATOM 2531 C CA . SER A 1 314 ? -29.875 31.109 10.523 1 89.12 314 SER A CA 1
ATOM 2532 C C . SER A 1 314 ? -31.125 30.422 11.078 1 89.12 314 SER A C 1
ATOM 2534 O O . SER A 1 314 ? -31.047 29.703 12.07 1 89.12 314 SER A O 1
ATOM 2536 N N . ARG A 1 315 ? -32.219 30.578 10.414 1 87.56 315 ARG A N 1
ATOM 2537 C CA . ARG A 1 315 ? -33.5 30.016 10.875 1 87.56 315 ARG A CA 1
ATOM 2538 C C . ARG A 1 315 ? -33.5 28.484 10.781 1 87.56 315 ARG A C 1
ATOM 2540 O O . ARG A 1 315 ? -34.031 27.812 11.648 1 87.56 315 ARG A O 1
ATOM 2547 N N . TYR A 1 316 ? -32.844 27.969 9.789 1 90.31 316 TYR A N 1
ATOM 2548 C CA . TYR A 1 316 ? -32.938 26.531 9.523 1 90.31 316 TYR A CA 1
ATOM 2549 C C . TYR A 1 316 ? -31.766 25.797 10.164 1 90.31 316 TYR A C 1
ATOM 2551 O O . TYR A 1 316 ? -31.75 24.562 10.188 1 90.31 316 TYR A O 1
ATOM 2559 N N . HIS A 1 317 ? -30.797 26.5 10.703 1 91.88 317 HIS A N 1
ATOM 2560 C CA . HIS A 1 317 ? -29.594 25.875 11.227 1 91.88 317 HIS A CA 1
ATOM 2561 C C . HIS A 1 317 ? -29.938 24.859 12.328 1 91.88 317 HIS A C 1
ATOM 2563 O O . HIS A 1 317 ? -29.438 23.734 12.312 1 91.88 317 HIS A O 1
ATOM 2569 N N . PHE A 1 318 ? -30.844 25.188 13.219 1 89.12 318 PHE A N 1
ATOM 2570 C CA . PHE A 1 318 ? -31.188 24.312 14.336 1 89.12 318 PHE A CA 1
ATOM 2571 C C . PHE A 1 318 ? -31.953 23.094 13.859 1 89.12 318 PHE A C 1
ATOM 2573 O O . PHE A 1 318 ? -31.781 22 14.406 1 89.12 318 PHE A O 1
ATOM 2580 N N . ILE A 1 319 ? -32.719 23.281 12.828 1 91.06 319 ILE A N 1
ATOM 2581 C CA . ILE A 1 319 ? -33.469 22.156 12.25 1 91.06 319 ILE A CA 1
ATOM 2582 C C . ILE A 1 319 ? -32.5 21.188 11.594 1 91.06 319 ILE A C 1
ATOM 2584 O O . ILE A 1 319 ? -32.625 19.969 11.742 1 91.06 319 ILE A O 1
ATOM 2588 N N . VAL A 1 320 ? -31.594 21.734 10.914 1 94 320 VAL A N 1
ATOM 2589 C CA . VAL A 1 320 ? -30.625 20.891 10.219 1 94 320 VAL A CA 1
ATOM 2590 C C . VAL A 1 320 ? -29.797 20.109 11.234 1 94 320 VAL A C 1
ATOM 2592 O O . VAL A 1 320 ? -29.469 18.938 11 1 94 320 VAL A O 1
ATOM 2595 N N . LEU A 1 321 ? -29.406 20.766 12.352 1 93.44 321 LEU A N 1
ATOM 2596 C CA . LEU A 1 321 ? -28.672 20.062 13.398 1 93.44 321 LEU A CA 1
ATOM 2597 C C . LEU A 1 321 ? -29.453 18.875 13.93 1 93.44 321 LEU A C 1
ATOM 2599 O O . LEU A 1 321 ? -28.891 17.828 14.219 1 93.44 321 LEU A O 1
ATOM 2603 N N . GLY A 1 322 ? -30.734 19.031 14.016 1 91.5 322 GLY A N 1
ATOM 2604 C CA . GLY A 1 322 ? -31.594 17.922 14.406 1 91.5 322 GLY A CA 1
ATOM 2605 C C . GLY A 1 322 ? -31.594 16.781 13.398 1 91.5 322 GLY A C 1
ATOM 2606 O O . GLY A 1 322 ? -31.641 15.617 13.773 1 91.5 322 GLY A O 1
ATOM 2607 N N . LEU A 1 323 ? -31.484 17.141 12.148 1 92.31 323 LEU A N 1
ATOM 2608 C CA . LEU A 1 323 ? -31.5 16.156 11.07 1 92.31 323 LEU A CA 1
ATOM 2609 C C . LEU A 1 323 ? -30.156 15.414 11 1 92.31 323 LEU A C 1
ATOM 2611 O O . LEU A 1 323 ? -30.094 14.312 10.438 1 92.31 323 LEU A O 1
ATOM 2615 N N . ILE A 1 324 ? -29.078 16 11.531 1 94.06 324 ILE A N 1
ATOM 2616 C CA . ILE A 1 324 ? -27.766 15.398 11.484 1 94.06 324 ILE A CA 1
ATOM 2617 C C . ILE A 1 324 ? -27.656 14.312 12.547 1 94.06 324 ILE A C 1
ATOM 2619 O O . ILE A 1 324 ? -26.906 13.344 12.383 1 94.06 324 ILE A O 1
ATOM 2623 N N . ILE A 1 325 ? -28.406 14.359 13.602 1 91.62 325 ILE A N 1
ATOM 2624 C CA . ILE A 1 325 ? -28.312 13.445 14.727 1 91.62 325 ILE A CA 1
ATOM 2625 C C . ILE A 1 325 ? -28.578 12.016 14.258 1 91.62 325 ILE A C 1
ATOM 2627 O O . ILE A 1 325 ? -27.828 11.094 14.57 1 91.62 325 ILE A O 1
ATOM 2631 N N . PRO A 1 326 ? -29.625 11.75 13.43 1 90.88 326 PRO A N 1
ATOM 2632 C CA . PRO A 1 326 ? -29.844 10.391 12.938 1 90.88 326 PRO A CA 1
ATOM 2633 C C . PRO A 1 326 ? -28.672 9.867 12.109 1 90.88 326 PRO A C 1
ATOM 2635 O O . PRO A 1 326 ? -28.375 8.672 12.125 1 90.88 326 PRO A O 1
ATOM 2638 N N . ILE A 1 327 ? -28.031 10.727 11.367 1 93 327 ILE A N 1
ATOM 2639 C CA . ILE A 1 327 ? -26.875 10.32 10.57 1 93 327 ILE A CA 1
ATOM 2640 C C . ILE A 1 327 ? -25.75 9.859 11.5 1 93 327 ILE A C 1
ATOM 2642 O O . ILE A 1 327 ? -25.062 8.875 11.203 1 93 327 ILE A O 1
ATOM 2646 N N . LEU A 1 328 ? -25.578 10.562 12.594 1 93.5 328 LEU A N 1
ATOM 2647 C CA . LEU A 1 328 ? -24.547 10.188 13.555 1 93.5 328 LEU A CA 1
ATOM 2648 C C . LEU A 1 328 ? -24.859 8.836 14.195 1 93.5 328 LEU A C 1
ATOM 2650 O O . LEU A 1 328 ? -23.953 8.039 14.445 1 93.5 328 LEU A O 1
ATOM 2654 N N . ILE A 1 329 ? -26.125 8.602 14.352 1 91.94 329 ILE A N 1
ATOM 2655 C CA . ILE A 1 329 ? -26.562 7.312 14.891 1 91.94 329 ILE A CA 1
ATOM 2656 C C . ILE A 1 329 ? -26.266 6.207 13.883 1 91.94 329 ILE A C 1
ATOM 2658 O O . ILE A 1 329 ? -25.781 5.133 14.25 1 91.94 329 ILE A O 1
ATOM 2662 N N . VAL A 1 330 ? -26.562 6.469 12.625 1 92.94 330 VAL A N 1
ATOM 2663 C CA . VAL A 1 330 ? -26.281 5.504 11.57 1 92.94 330 VAL A CA 1
ATOM 2664 C C . VAL A 1 330 ? -24.781 5.234 11.5 1 92.94 330 VAL A C 1
ATOM 2666 O O . VAL A 1 330 ? -24.359 4.09 11.344 1 92.94 330 VAL A O 1
ATOM 2669 N N . LEU A 1 331 ? -24 6.277 11.602 1 94.06 331 LEU A N 1
ATOM 2670 C CA . LEU A 1 331 ? -22.547 6.129 11.586 1 94.06 331 LEU A CA 1
ATOM 2671 C C . LEU A 1 331 ? -22.062 5.273 12.75 1 94.06 331 LEU A C 1
ATOM 2673 O O . LEU A 1 331 ? -21.188 4.43 12.586 1 94.06 331 LEU A O 1
ATOM 2677 N N . PHE A 1 332 ? -22.703 5.535 13.836 1 93.06 332 PHE A N 1
ATOM 2678 C CA . PHE A 1 332 ? -22.375 4.738 15.016 1 93.06 332 PHE A CA 1
ATOM 2679 C C . PHE A 1 332 ? -22.719 3.271 14.797 1 93.06 332 PHE A C 1
ATOM 2681 O O . PHE A 1 332 ? -21.953 2.381 15.156 1 93.06 332 PHE A O 1
ATOM 2688 N N . TYR A 1 333 ? -23.812 3.016 14.188 1 93.19 333 TYR A N 1
ATOM 2689 C CA . TYR A 1 333 ? -24.25 1.659 13.875 1 93.19 333 TYR A CA 1
ATOM 2690 C C . TYR A 1 333 ? -23.281 0.979 12.922 1 93.19 333 TYR A C 1
ATOM 2692 O O . TYR A 1 333 ? -22.891 -0.174 13.141 1 93.19 333 TYR A O 1
ATOM 2700 N N . LEU A 1 334 ? -22.891 1.617 11.922 1 93.81 334 LEU A N 1
ATOM 2701 C CA . LEU A 1 334 ? -21.984 1.062 10.93 1 93.81 334 LEU A CA 1
ATOM 2702 C C . LEU A 1 334 ? -20.641 0.688 11.57 1 93.81 334 LEU A C 1
ATOM 2704 O O . LEU A 1 334 ? -20.109 -0.387 11.305 1 93.81 334 LEU A O 1
ATOM 2708 N N . ILE A 1 335 ? -20.172 1.551 12.445 1 93.31 335 ILE A N 1
ATOM 2709 C CA . ILE A 1 335 ? -18.875 1.307 13.07 1 93.31 335 ILE A CA 1
ATOM 2710 C C . ILE A 1 335 ? -19 0.176 14.086 1 93.31 335 ILE A C 1
ATOM 2712 O O . ILE A 1 335 ? -18.078 -0.621 14.258 1 93.31 335 ILE A O 1
ATOM 2716 N N . PHE A 1 336 ? -20.141 0.172 14.742 1 93.19 336 PHE A N 1
ATOM 2717 C CA . PHE A 1 336 ? -20.391 -0.916 15.68 1 93.19 336 PHE A CA 1
ATOM 2718 C C . PHE A 1 336 ? -20.359 -2.262 14.969 1 93.19 336 PHE A C 1
ATOM 2720 O O . PHE A 1 336 ? -19.766 -3.221 15.453 1 93.19 336 PHE A O 1
ATOM 2727 N N . CYS A 1 337 ? -20.953 -2.389 13.836 1 94.12 337 CYS A N 1
ATOM 2728 C CA . CYS A 1 337 ? -20.953 -3.611 13.039 1 94.12 337 CYS A CA 1
ATOM 2729 C C . CYS A 1 337 ? -19.547 -3.959 12.562 1 94.12 337 CYS A C 1
ATOM 2731 O O . CYS A 1 337 ? -19.156 -5.125 12.57 1 94.12 337 CYS A O 1
ATOM 2733 N N . TYR A 1 338 ? -18.844 -2.898 12.234 1 92.81 338 TYR A N 1
ATOM 2734 C CA . TYR A 1 338 ? -17.484 -3.09 11.766 1 92.81 338 TYR A CA 1
ATOM 2735 C C . TYR A 1 338 ? -16.609 -3.688 12.859 1 92.81 338 TYR A C 1
ATOM 2737 O O . TYR A 1 338 ? -15.781 -4.562 12.602 1 92.81 338 TYR A O 1
ATOM 2745 N N . ILE A 1 339 ? -16.797 -3.256 14.094 1 92.12 339 ILE A N 1
ATOM 2746 C CA . ILE A 1 339 ? -16.031 -3.727 15.242 1 92.12 339 ILE A CA 1
ATOM 2747 C C . ILE A 1 339 ? -16.484 -5.137 15.617 1 92.12 339 ILE A C 1
ATOM 2749 O O . ILE A 1 339 ? -15.648 -5.996 15.922 1 92.12 339 ILE A O 1
ATOM 2753 N N . LYS A 1 340 ? -17.781 -5.402 15.562 1 92.62 340 LYS A N 1
ATOM 2754 C CA . LYS A 1 340 ? -18.344 -6.707 15.898 1 92.62 340 LYS A CA 1
ATOM 2755 C C . LYS A 1 340 ? -17.797 -7.793 14.977 1 92.62 340 LYS A C 1
ATOM 2757 O O . LYS A 1 340 ? -17.484 -8.898 15.43 1 92.62 340 LYS A O 1
ATOM 2762 N N . ASP A 1 341 ? -17.609 -7.434 13.727 1 92.06 341 ASP A N 1
ATOM 2763 C CA . ASP A 1 341 ? -17.141 -8.398 12.734 1 92.06 341 ASP A CA 1
ATOM 2764 C C . ASP A 1 341 ? -15.617 -8.508 12.766 1 92.06 341 ASP A C 1
ATOM 2766 O O . ASP A 1 341 ? -15.039 -9.328 12.047 1 92.06 341 ASP A O 1
ATOM 2770 N N . LYS A 1 342 ? -14.922 -7.77 13.602 1 90.12 342 LYS A N 1
ATOM 2771 C CA . LYS A 1 342 ? -13.469 -7.777 13.773 1 90.12 342 LYS A CA 1
ATOM 2772 C C . LYS A 1 342 ? -12.758 -7.703 12.43 1 90.12 342 LYS A C 1
ATOM 2774 O O . LYS A 1 342 ? -11.875 -8.516 12.141 1 90.12 342 LYS A O 1
ATOM 2779 N N . ARG A 1 343 ? -13.203 -6.816 11.641 1 87.69 343 ARG A N 1
ATOM 2780 C CA . ARG A 1 343 ? -12.586 -6.613 10.336 1 87.69 343 ARG A CA 1
ATOM 2781 C C . ARG A 1 343 ? -11.188 -6.031 10.477 1 87.69 343 ARG A C 1
ATOM 2783 O O . ARG A 1 343 ? -10.773 -5.648 11.578 1 87.69 343 ARG A O 1
ATOM 2790 N N . SER A 1 344 ? -10.461 -5.992 9.43 1 85.56 344 SER A N 1
ATOM 2791 C CA . SER A 1 344 ? -9.086 -5.52 9.469 1 85.56 344 SER A CA 1
ATOM 2792 C C . SER A 1 344 ? -9.008 -4.078 9.961 1 85.56 344 SER A C 1
ATOM 2794 O O . SER A 1 344 ? -9.711 -3.203 9.453 1 85.56 344 SER A O 1
ATOM 2796 N N . GLY A 1 345 ? -8.219 -3.781 11 1 87.5 345 GLY A N 1
ATOM 2797 C CA . GLY A 1 345 ? -7.996 -2.441 11.523 1 87.5 345 GLY A CA 1
ATOM 2798 C C . GLY A 1 345 ? -9.164 -1.909 12.328 1 87.5 345 GLY A C 1
ATOM 2799 O O . GLY A 1 345 ? -9.289 -0.699 12.531 1 87.5 345 GLY A O 1
ATOM 2800 N N . PHE A 1 346 ? -10.062 -2.711 12.82 1 90.69 346 PHE A N 1
ATOM 2801 C CA . PHE A 1 346 ? -11.328 -2.293 13.422 1 90.69 346 PHE A CA 1
ATOM 2802 C C . PHE A 1 346 ? -11.086 -1.443 14.656 1 90.69 346 PHE A C 1
ATOM 2804 O O . PHE A 1 346 ? -11.867 -0.548 14.969 1 90.69 346 PHE A O 1
ATOM 2811 N N . ILE A 1 347 ? -9.93 -1.631 15.352 1 91.5 347 ILE A N 1
ATOM 2812 C CA . ILE A 1 347 ? -9.656 -0.86 16.562 1 91.5 347 ILE A CA 1
ATOM 2813 C C . ILE A 1 347 ? -9.383 0.597 16.188 1 91.5 347 ILE A C 1
ATOM 2815 O O . ILE A 1 347 ? -9.953 1.512 16.781 1 91.5 347 ILE A O 1
ATOM 2819 N N . TYR A 1 348 ? -8.523 0.819 15.203 1 90.06 348 TYR A N 1
ATOM 2820 C CA . TYR A 1 348 ? -8.125 2.166 14.812 1 90.06 348 TYR A CA 1
ATOM 2821 C C . TYR A 1 348 ? -9.281 2.902 14.141 1 90.06 348 TYR A C 1
ATOM 2823 O O . TYR A 1 348 ? -9.523 4.074 14.43 1 90.06 348 TYR A O 1
ATOM 2831 N N . LEU A 1 349 ? -9.977 2.189 13.234 1 92.38 349 LEU A N 1
ATOM 2832 C CA . LEU A 1 349 ? -11.133 2.809 12.594 1 92.38 349 LEU A CA 1
ATOM 2833 C C . LEU A 1 349 ? -12.227 3.109 13.609 1 92.38 349 LEU A C 1
ATOM 2835 O O . LEU A 1 349 ? -12.836 4.184 13.578 1 92.38 349 LEU A O 1
ATOM 2839 N N . GLY A 1 350 ? -12.43 2.197 14.477 1 92.88 350 GLY A N 1
ATOM 2840 C CA . GLY A 1 350 ? -13.438 2.381 15.508 1 92.88 350 GLY A CA 1
ATOM 2841 C C . GLY A 1 350 ? -13.156 3.562 16.406 1 92.88 350 GLY A C 1
ATOM 2842 O O . GLY A 1 350 ? -14.023 4.41 16.625 1 92.88 350 GLY A O 1
ATOM 2843 N N . LEU A 1 351 ? -11.961 3.689 16.938 1 91.81 351 LEU A N 1
ATOM 2844 C CA . LEU A 1 351 ? -11.586 4.785 17.812 1 91.81 351 LEU A CA 1
ATOM 2845 C C . LEU A 1 351 ? -11.688 6.125 17.094 1 91.81 351 LEU A C 1
ATOM 2847 O O . LEU A 1 351 ? -12.164 7.109 17.656 1 91.81 351 LEU A O 1
ATOM 2851 N N . SER A 1 352 ? -11.211 6.156 15.875 1 92 352 SER A N 1
ATOM 2852 C CA . SER A 1 352 ? -11.234 7.402 15.117 1 92 352 SER A CA 1
ATOM 2853 C C . SER A 1 352 ? -12.656 7.918 14.945 1 92 352 SER A C 1
ATOM 2855 O O . SER A 1 352 ? -12.945 9.078 15.258 1 92 352 SER A O 1
ATOM 2857 N N . VAL A 1 353 ? -13.578 7.07 14.578 1 93.12 353 VAL A N 1
ATOM 2858 C CA . VAL A 1 353 ? -14.938 7.48 14.25 1 93.12 353 VAL A CA 1
ATOM 2859 C C . VAL A 1 353 ? -15.727 7.723 15.539 1 93.12 353 VAL A C 1
ATOM 2861 O O . VAL A 1 353 ? -16.5 8.68 15.625 1 93.12 353 VAL A O 1
ATOM 2864 N N . ILE A 1 354 ? -15.5 6.926 16.547 1 92.81 354 ILE A N 1
ATOM 2865 C CA . ILE A 1 354 ? -16.234 7.07 17.797 1 92.81 354 ILE A CA 1
ATOM 2866 C C . ILE A 1 354 ? -15.867 8.398 18.469 1 92.81 354 ILE A C 1
ATOM 2868 O O . ILE A 1 354 ? -16.734 9.117 18.953 1 92.81 354 ILE A O 1
ATOM 2872 N N . PHE A 1 355 ? -14.594 8.75 18.484 1 91.88 355 PHE A N 1
ATOM 2873 C CA . PHE A 1 355 ? -14.172 10.016 19.062 1 91.88 355 PHE A CA 1
ATOM 2874 C C . PHE A 1 355 ? -14.734 11.195 18.281 1 91.88 355 PHE A C 1
ATOM 2876 O O . PHE A 1 355 ? -15.156 12.195 18.859 1 91.88 355 PHE A O 1
ATOM 2883 N N . LEU A 1 356 ? -14.734 11.07 17 1 93.75 356 LEU A N 1
ATOM 2884 C CA . LEU A 1 356 ? -15.258 12.141 16.172 1 93.75 356 LEU A CA 1
ATOM 2885 C C . LEU A 1 356 ? -16.766 12.305 16.359 1 93.75 356 LEU A C 1
ATOM 2887 O O . LEU A 1 356 ? -17.25 13.414 16.531 1 93.75 356 LEU A O 1
ATOM 2891 N N . ILE A 1 357 ? -17.5 11.211 16.375 1 92.88 357 ILE A N 1
ATOM 2892 C CA . ILE A 1 357 ? -18.953 11.242 16.562 1 92.88 357 ILE A CA 1
ATOM 2893 C C . ILE A 1 357 ? -19.297 11.766 17.953 1 92.88 357 ILE A C 1
ATOM 2895 O O . ILE A 1 357 ? -20.219 12.555 18.125 1 92.88 357 ILE A O 1
ATOM 2899 N N . GLY A 1 358 ? -18.531 11.305 18.922 1 90.94 358 GLY A N 1
ATOM 2900 C CA . GLY A 1 358 ? -18.734 11.789 20.281 1 90.94 358 GLY A CA 1
ATOM 2901 C C . GLY A 1 358 ? -18.562 13.289 20.422 1 90.94 358 GLY A C 1
ATOM 2902 O O . GLY A 1 358 ? -19.391 13.969 21.031 1 90.94 358 GLY A O 1
ATOM 2903 N N . ALA A 1 359 ? -17.531 13.812 19.859 1 92.31 359 ALA A N 1
ATOM 2904 C CA . ALA A 1 359 ? -17.25 15.242 19.906 1 92.31 359 ALA A CA 1
ATOM 2905 C C . ALA A 1 359 ? -18.312 16.031 19.141 1 92.31 359 ALA A C 1
ATOM 2907 O O . ALA A 1 359 ? -18.797 17.062 19.609 1 92.31 359 ALA A O 1
ATOM 2908 N N . ALA A 1 360 ? -18.641 15.539 17.984 1 91.88 360 ALA A N 1
ATOM 2909 C CA . ALA A 1 360 ? -19.641 16.219 17.156 1 91.88 360 ALA A CA 1
ATOM 2910 C C . ALA A 1 360 ? -21 16.219 17.828 1 91.88 360 ALA A C 1
ATOM 2912 O O . ALA A 1 360 ? -21.703 17.234 17.828 1 91.88 360 ALA A O 1
ATOM 2913 N N . THR A 1 361 ? -21.391 15.125 18.406 1 90.94 361 THR A N 1
ATOM 2914 C CA . THR A 1 361 ? -22.672 15.016 19.094 1 90.94 361 THR A CA 1
ATOM 2915 C C . THR A 1 361 ? -22.719 15.953 20.297 1 90.94 361 THR A C 1
ATOM 2917 O O . THR A 1 361 ? -23.719 16.625 20.516 1 90.94 361 THR A O 1
ATOM 2920 N N . ASN A 1 362 ? -21.625 15.977 20.984 1 89.75 362 ASN A N 1
ATOM 2921 C CA . ASN A 1 362 ? -21.547 16.891 22.125 1 89.75 362 ASN A CA 1
ATOM 2922 C C . ASN A 1 362 ? -21.766 18.328 21.703 1 89.75 362 ASN A C 1
ATOM 2924 O O . ASN A 1 362 ? -22.531 19.062 22.328 1 89.75 362 ASN A O 1
ATOM 2928 N N . ASP A 1 363 ? -21.109 18.719 20.656 1 89.38 363 ASP A N 1
ATOM 2929 C CA . ASP A 1 363 ? -21.203 20.094 20.203 1 89.38 363 ASP A CA 1
ATOM 2930 C C . ASP A 1 363 ? -22.609 20.406 19.672 1 89.38 363 ASP A C 1
ATOM 2932 O O . ASP A 1 363 ? -23.141 21.5 19.891 1 89.38 363 ASP A O 1
ATOM 2936 N N . ILE A 1 364 ? -23.203 19.469 19.016 1 90.5 364 ILE A N 1
ATOM 2937 C CA . ILE A 1 364 ? -24.531 19.656 18.453 1 90.5 364 ILE A CA 1
ATOM 2938 C C . ILE A 1 364 ? -25.562 19.766 19.578 1 90.5 364 ILE A C 1
ATOM 2940 O O . ILE A 1 364 ? -26.422 20.641 19.562 1 90.5 364 ILE A O 1
ATOM 2944 N N . ILE A 1 365 ? -25.438 18.922 20.562 1 87.5 365 ILE A N 1
ATOM 2945 C CA . ILE A 1 365 ? -26.375 18.938 21.688 1 87.5 365 ILE A CA 1
ATOM 2946 C C . ILE A 1 365 ? -26.266 20.25 22.453 1 87.5 365 ILE A C 1
ATOM 2948 O O . ILE A 1 365 ? -27.266 20.875 22.797 1 87.5 365 ILE A O 1
ATOM 2952 N N . HIS A 1 366 ? -25.094 20.703 22.656 1 84.06 366 HIS A N 1
ATOM 2953 C CA . HIS A 1 366 ? -24.906 21.969 23.359 1 84.06 366 HIS A CA 1
ATOM 2954 C C . HIS A 1 366 ? -25.469 23.141 22.547 1 84.06 366 HIS A C 1
ATOM 2956 O O . HIS A 1 366 ? -26.031 24.078 23.125 1 84.06 366 HIS A O 1
ATOM 2962 N N . THR A 1 367 ? -25.281 23.047 21.297 1 83.88 367 THR A N 1
ATOM 2963 C CA . THR A 1 367 ? -25.828 24.094 20.438 1 83.88 367 THR A CA 1
ATOM 2964 C C . THR A 1 367 ? -27.344 24.078 20.469 1 83.88 367 THR A C 1
ATOM 2966 O O . THR A 1 367 ? -27.984 25.125 20.531 1 83.88 367 THR A O 1
ATOM 2969 N N . LEU A 1 368 ? -27.906 22.906 20.469 1 85.06 368 LEU A N 1
ATOM 2970 C CA . LEU A 1 368 ? -29.359 22.766 20.484 1 85.06 368 LEU A CA 1
ATOM 2971 C C . LEU A 1 368 ? -29.953 23.203 21.812 1 85.06 368 LEU A C 1
ATOM 2973 O O . LEU A 1 368 ? -31.062 23.719 21.859 1 85.06 368 LEU A O 1
ATOM 2977 N N . LEU A 1 369 ? -29.109 23.062 22.859 1 80.5 369 LEU A N 1
ATOM 2978 C CA . LEU A 1 369 ? -29.562 23.453 24.188 1 80.5 369 LEU A CA 1
ATOM 2979 C C . LEU A 1 369 ? -29.188 24.891 24.5 1 80.5 369 LEU A C 1
ATOM 2981 O O . LEU A 1 369 ? -29.391 25.359 25.625 1 80.5 369 LEU A O 1
ATOM 2985 N N . HIS A 1 370 ? -28.578 25.609 23.562 1 76.56 370 HIS A N 1
ATOM 2986 C CA . HIS A 1 370 ? -28.172 27.016 23.672 1 76.56 370 HIS A CA 1
ATOM 2987 C C . HIS A 1 370 ? -27.188 27.203 24.828 1 76.56 370 HIS A C 1
ATOM 2989 O O . HIS A 1 370 ? -27.281 28.172 25.578 1 76.56 370 HIS A O 1
ATOM 2995 N N . LYS A 1 371 ? -26.375 26.172 24.906 1 74.5 371 LYS A N 1
ATOM 2996 C CA . LYS A 1 371 ? -25.297 26.281 25.891 1 74.5 371 LYS A CA 1
ATOM 2997 C C . LYS A 1 371 ? -23.984 26.703 25.219 1 74.5 371 LYS A C 1
ATOM 2999 O O . LYS A 1 371 ? -23.703 26.312 24.078 1 74.5 371 LYS A O 1
ATOM 3004 N N . THR A 1 372 ? -23.297 27.625 25.844 1 67.69 372 THR A N 1
ATOM 3005 C CA . THR A 1 372 ? -22.094 28.188 25.234 1 67.69 372 THR A CA 1
ATOM 3006 C C . THR A 1 372 ? -20.844 27.516 25.781 1 67.69 372 THR A C 1
ATOM 3008 O O . THR A 1 372 ? -19.922 28.172 26.25 1 67.69 372 THR A O 1
ATOM 3011 N N . GLU A 1 373 ? -20.766 26.25 25.719 1 66.69 373 GLU A N 1
ATOM 3012 C CA . GLU A 1 373 ? -19.562 25.516 26.141 1 66.69 373 GLU A CA 1
ATOM 3013 C C . GLU A 1 373 ? -18.531 25.438 25.016 1 66.69 373 GLU A C 1
ATOM 3015 O O . GLU A 1 373 ? -18.875 25.641 23.844 1 66.69 373 GLU A O 1
ATOM 3020 N N . PRO A 1 374 ? -17.234 25.281 25.422 1 71.12 374 PRO A N 1
ATOM 3021 C CA . PRO A 1 374 ? -16.203 25.141 24.406 1 71.12 374 PRO A CA 1
ATOM 3022 C C . PRO A 1 374 ? -16.438 23.969 23.469 1 71.12 374 PRO A C 1
ATOM 3024 O O . PRO A 1 374 ? -16.969 22.938 23.891 1 71.12 374 PRO A O 1
ATOM 3027 N N . SER A 1 375 ? -16.281 24.203 22.172 1 80.69 375 SER A N 1
ATOM 3028 C CA . SER A 1 375 ? -16.438 23.172 21.141 1 80.69 375 SER A CA 1
ATOM 3029 C C . SER A 1 375 ? -15.367 22.094 21.266 1 80.69 375 SER A C 1
ATOM 3031 O O . SER A 1 375 ? -14.203 22.391 21.547 1 80.69 375 SER A O 1
ATOM 3033 N N . PHE A 1 376 ? -15.758 20.828 21.156 1 86.38 376 PHE A N 1
ATOM 3034 C CA . PHE A 1 376 ? -14.852 19.688 21.25 1 86.38 376 PHE A CA 1
ATOM 3035 C C . PHE A 1 376 ? -14.57 19.109 19.859 1 86.38 376 PHE A C 1
ATOM 3037 O O . PHE A 1 376 ? -13.82 18.141 19.734 1 86.38 376 PHE A O 1
ATOM 3044 N N . LEU A 1 377 ? -15.109 19.656 18.875 1 88.75 377 LEU A N 1
ATOM 3045 C CA . LEU A 1 377 ? -14.969 19.094 17.531 1 88.75 377 LEU A CA 1
ATOM 3046 C C . LEU A 1 377 ? -13.508 19.031 17.109 1 88.75 377 LEU A C 1
ATOM 3048 O O . LEU A 1 377 ? -13.07 18.062 16.5 1 88.75 377 LEU A O 1
ATOM 3052 N N . ASN A 1 378 ? -12.75 20.062 17.438 1 88.88 378 ASN A N 1
ATOM 3053 C CA . ASN A 1 378 ? -11.352 20.094 17.047 1 88.88 378 ASN A CA 1
ATOM 3054 C C . ASN A 1 378 ? -10.555 18.984 17.719 1 88.88 378 ASN A C 1
ATOM 3056 O O . ASN A 1 378 ? -9.672 18.375 17.094 1 88.88 378 ASN A O 1
ATOM 3060 N N . ILE A 1 379 ? -10.906 18.703 18.891 1 86.94 379 ILE A N 1
ATOM 3061 C CA . ILE A 1 379 ? -10.242 17.609 19.578 1 86.94 379 ILE A CA 1
ATOM 3062 C C . ILE A 1 379 ? -10.641 16.281 18.938 1 86.94 379 ILE A C 1
ATOM 3064 O O . ILE A 1 379 ? -9.805 15.391 18.766 1 86.94 379 ILE A O 1
ATOM 3068 N N . GLY A 1 380 ? -11.922 16.188 18.719 1 90.38 380 GLY A N 1
ATOM 3069 C CA . GLY A 1 380 ? -12.391 14.992 18.031 1 90.38 380 GLY A CA 1
ATOM 3070 C C . GLY A 1 380 ? -11.719 14.773 16.688 1 90.38 380 GLY A C 1
ATOM 3071 O O . GLY A 1 380 ? -11.352 13.648 16.359 1 90.38 380 GLY A O 1
ATOM 3072 N N . LEU A 1 381 ? -11.555 15.789 15.969 1 91.44 381 LEU A N 1
ATOM 3073 C CA . LEU A 1 381 ? -10.914 15.711 14.656 1 91.44 381 LEU A CA 1
ATOM 3074 C C . LEU A 1 381 ? -9.438 15.344 14.797 1 91.44 381 LEU A C 1
ATOM 3076 O O . LEU A 1 381 ? -8.891 14.633 13.953 1 91.44 381 LEU A O 1
ATOM 3080 N N . LEU A 1 382 ? -8.797 15.93 15.82 1 88.56 382 LEU A N 1
ATOM 3081 C CA . LEU A 1 382 ? -7.402 15.586 16.062 1 88.56 382 LEU A CA 1
ATOM 3082 C C . LEU A 1 382 ? -7.242 14.086 16.297 1 88.56 382 LEU A C 1
ATOM 3084 O O . LEU A 1 382 ? -6.383 13.453 15.688 1 88.56 382 LEU A O 1
ATOM 3088 N N . LEU A 1 383 ? -8.062 13.578 17.078 1 88.56 383 LEU A N 1
ATOM 3089 C CA . LEU A 1 383 ? -8.008 12.156 17.375 1 88.56 383 LEU A CA 1
ATOM 3090 C C . LEU A 1 383 ? -8.398 11.336 16.141 1 88.56 383 LEU A C 1
ATOM 3092 O O . LEU A 1 383 ? -7.832 10.266 15.898 1 88.56 383 LEU A O 1
ATOM 3096 N N . PHE A 1 384 ? -9.336 11.797 15.445 1 91.88 384 PHE A N 1
ATOM 3097 C CA . PHE A 1 384 ? -9.758 11.133 14.211 1 91.88 384 PHE A CA 1
ATOM 3098 C C . PHE A 1 384 ? -8.586 11.008 13.25 1 91.88 384 PHE A C 1
ATOM 3100 O O . PHE A 1 384 ? -8.32 9.922 12.719 1 91.88 384 PHE A O 1
ATOM 3107 N N . VAL A 1 385 ? -7.918 12.109 13.047 1 86.25 385 VAL A N 1
ATOM 3108 C CA . VAL A 1 385 ? -6.82 12.125 12.086 1 86.25 385 VAL A CA 1
ATOM 3109 C C . VAL A 1 385 ? -5.707 11.188 12.562 1 86.25 385 VAL A C 1
ATOM 3111 O O . VAL A 1 385 ? -5.109 10.469 11.766 1 86.25 385 VAL A O 1
ATOM 3114 N N . PHE A 1 386 ? -5.477 11.242 13.82 1 85.38 386 PHE A N 1
ATOM 3115 C CA . PHE A 1 386 ? -4.422 10.406 14.383 1 85.38 386 PHE A CA 1
ATOM 3116 C C . PHE A 1 386 ? -4.727 8.93 14.164 1 85.38 386 PHE A C 1
ATOM 3118 O O . PHE A 1 386 ? -3.922 8.211 13.57 1 85.38 386 PHE A O 1
ATOM 3125 N N . PHE A 1 387 ? -5.855 8.477 14.539 1 88.81 387 PHE A N 1
ATOM 3126 C CA . PHE A 1 387 ? -6.207 7.062 14.445 1 88.81 387 PHE A CA 1
ATOM 3127 C C . PHE A 1 387 ? -6.477 6.66 13 1 88.81 387 PHE A C 1
ATOM 3129 O O . PHE A 1 387 ? -6.234 5.52 12.609 1 88.81 387 PHE A O 1
ATOM 3136 N N . GLN A 1 388 ? -6.984 7.562 12.273 1 88 388 GLN A N 1
ATOM 3137 C CA . GLN A 1 388 ? -7.215 7.273 10.859 1 88 388 GLN A CA 1
ATOM 3138 C C . GLN A 1 388 ? -5.898 7.047 10.125 1 88 388 GLN A C 1
ATOM 3140 O O . GLN A 1 388 ? -5.832 6.234 9.195 1 88 388 GLN A O 1
ATOM 3145 N N . SER A 1 389 ? -4.898 7.844 10.516 1 84.5 389 SER A N 1
ATOM 3146 C CA . SER A 1 389 ? -3.584 7.648 9.914 1 84.5 389 SER A CA 1
ATOM 3147 C C . SER A 1 389 ? -3.051 6.25 10.195 1 84.5 389 SER A C 1
ATOM 3149 O O . SER A 1 389 ? -2.479 5.609 9.312 1 84.5 389 SER A O 1
ATOM 3151 N N . LEU A 1 390 ? -3.322 5.801 11.344 1 84.56 390 LEU A N 1
ATOM 3152 C CA . LEU A 1 390 ? -2.896 4.457 11.711 1 84.56 390 LEU A CA 1
ATOM 3153 C C . LEU A 1 390 ? -3.727 3.406 10.969 1 84.56 390 LEU A C 1
ATOM 3155 O O . LEU A 1 390 ? -3.191 2.387 10.531 1 84.56 390 LEU A O 1
ATOM 3159 N N . PHE A 1 391 ? -4.996 3.518 10.836 1 90 391 PHE A N 1
ATOM 3160 C CA . PHE A 1 391 ? -5.883 2.6 10.133 1 90 391 PHE A CA 1
ATOM 3161 C C . PHE A 1 391 ? -5.465 2.463 8.672 1 90 391 PHE A C 1
ATOM 3163 O O . PHE A 1 391 ? -5.34 1.35 8.156 1 90 391 PHE A O 1
ATOM 3170 N N . LEU A 1 392 ? -5.328 3.646 8.086 1 85.75 392 LEU A N 1
ATOM 3171 C CA . LEU A 1 392 ? -4.992 3.656 6.664 1 85.75 392 LEU A CA 1
ATOM 3172 C C . LEU A 1 392 ? -3.645 2.988 6.418 1 85.75 392 LEU A C 1
ATOM 3174 O O . LEU A 1 392 ? -3.475 2.27 5.43 1 85.75 392 LEU A O 1
ATOM 3178 N N . SER A 1 393 ? -2.645 3.27 7.281 1 82.75 393 SER A N 1
ATOM 3179 C CA . SER A 1 393 ? -1.339 2.629 7.168 1 82.75 393 SER A CA 1
ATOM 3180 C C . SER A 1 393 ? -1.455 1.112 7.289 1 82.75 393 SER A C 1
ATOM 3182 O O . SER A 1 393 ? -0.863 0.374 6.5 1 82.75 393 SER A O 1
ATOM 3184 N N . LYS A 1 394 ? -2.244 0.665 8.195 1 83.5 394 LYS A N 1
ATOM 3185 C CA . LYS A 1 394 ? -2.438 -0.767 8.406 1 83.5 394 LYS A CA 1
ATOM 3186 C C . LYS A 1 394 ? -3.189 -1.396 7.234 1 83.5 394 LYS A C 1
ATOM 3188 O O . LYS A 1 394 ? -2.867 -2.508 6.809 1 83.5 394 LYS A O 1
ATOM 3193 N N . HIS A 1 395 ? -4.18 -0.729 6.852 1 83.75 395 HIS A N 1
ATOM 3194 C CA . HIS A 1 395 ? -5.023 -1.226 5.77 1 83.75 395 HIS A CA 1
ATOM 3195 C C . HIS A 1 395 ? -4.215 -1.423 4.492 1 83.75 395 HIS A C 1
ATOM 3197 O O . HIS A 1 395 ? -4.312 -2.469 3.846 1 83.75 395 HIS A O 1
ATOM 3203 N N . ILE A 1 396 ? -3.42 -0.52 4.137 1 79.31 396 ILE A N 1
ATOM 3204 C CA . ILE A 1 396 ? -2.627 -0.583 2.916 1 79.31 396 ILE A CA 1
ATOM 3205 C C . ILE A 1 396 ? -1.537 -1.644 3.064 1 79.31 396 ILE A C 1
ATOM 3207 O O . ILE A 1 396 ? -1.28 -2.412 2.135 1 79.31 396 ILE A O 1
ATOM 3211 N N . SER A 1 397 ? -0.859 -1.66 4.195 1 79.56 397 SER A N 1
ATOM 3212 C CA . SER A 1 397 ? 0.161 -2.668 4.469 1 79.56 397 SER A CA 1
ATOM 3213 C C . SER A 1 397 ? -0.424 -4.074 4.418 1 79.56 397 SER A C 1
ATOM 3215 O O . SER A 1 397 ? 0.221 -5.004 3.924 1 79.56 397 SER A O 1
ATOM 3217 N N . GLY A 1 398 ? -1.588 -4.164 4.953 1 76.94 398 GLY A N 1
ATOM 3218 C CA . GLY A 1 398 ? -2.26 -5.457 4.934 1 76.94 398 GLY A CA 1
ATOM 3219 C C . GLY A 1 398 ? -2.562 -5.949 3.529 1 76.94 398 GLY A C 1
ATOM 3220 O O . GLY A 1 398 ? -2.426 -7.141 3.242 1 76.94 398 GLY A O 1
ATOM 3221 N N . GLU A 1 399 ? -2.955 -5.094 2.711 1 77.31 399 GLU A N 1
ATOM 3222 C CA . GLU A 1 399 ? -3.227 -5.449 1.32 1 77.31 399 GLU A CA 1
ATOM 3223 C C . GLU A 1 399 ? -1.966 -5.953 0.622 1 77.31 399 GLU A C 1
ATOM 3225 O O . GLU A 1 399 ? -2.021 -6.906 -0.157 1 77.31 399 GLU A O 1
ATOM 3230 N N . ILE A 1 400 ? -0.882 -5.336 0.909 1 76.06 400 ILE A N 1
ATOM 3231 C CA . ILE A 1 400 ? 0.388 -5.715 0.297 1 76.06 400 ILE A CA 1
ATOM 3232 C C . ILE A 1 400 ? 0.825 -7.082 0.816 1 76.06 400 ILE A C 1
ATOM 3234 O O . ILE A 1 400 ? 1.216 -7.953 0.035 1 76.06 400 ILE A O 1
ATOM 3238 N N . VAL A 1 401 ? 0.733 -7.207 2.1 1 73.44 401 VAL A N 1
ATOM 3239 C CA . VAL A 1 401 ? 1.151 -8.461 2.723 1 73.44 401 VAL A CA 1
ATOM 3240 C C . VAL A 1 401 ? 0.278 -9.602 2.217 1 73.44 401 VAL A C 1
ATOM 3242 O O . VAL A 1 401 ? 0.779 -10.688 1.916 1 73.44 401 VAL A O 1
ATOM 3245 N N . SER A 1 402 ? -0.987 -9.359 2.125 1 75.06 402 SER A N 1
ATOM 3246 C CA . SER A 1 402 ? -1.912 -10.375 1.635 1 75.06 402 SER A CA 1
ATOM 3247 C C . SER A 1 402 ? -1.604 -10.75 0.19 1 75.06 402 SER A C 1
ATOM 3249 O O . SER A 1 402 ? -1.659 -11.93 -0.174 1 75.06 402 SER A O 1
ATOM 3251 N N . ALA A 1 403 ? -1.32 -9.781 -0.567 1 73.62 403 ALA A N 1
ATOM 3252 C CA . ALA A 1 403 ? -0.962 -10.039 -1.959 1 73.62 403 ALA A CA 1
ATOM 3253 C C . ALA A 1 403 ? 0.313 -10.875 -2.051 1 73.62 403 ALA A C 1
ATOM 3255 O O . ALA A 1 403 ? 0.422 -11.766 -2.896 1 73.62 403 ALA A O 1
ATOM 3256 N N . GLU A 1 404 ? 1.243 -10.633 -1.198 1 73.81 404 GLU A N 1
ATOM 3257 C CA . GLU A 1 404 ? 2.504 -11.367 -1.169 1 73.81 404 GLU A CA 1
ATOM 3258 C C . GLU A 1 404 ? 2.287 -12.812 -0.732 1 73.81 404 GLU A C 1
ATOM 3260 O O . GLU A 1 404 ? 2.912 -13.727 -1.271 1 73.81 404 GLU A O 1
ATOM 3265 N N . ILE A 1 405 ? 1.469 -12.922 0.225 1 71.44 405 ILE A N 1
ATOM 3266 C CA . ILE A 1 405 ? 1.179 -14.266 0.716 1 71.44 405 ILE A CA 1
ATOM 3267 C C . ILE A 1 405 ? 0.478 -15.07 -0.374 1 71.44 405 ILE A C 1
ATOM 3269 O O . ILE A 1 405 ? 0.822 -16.234 -0.614 1 71.44 405 ILE A O 1
ATOM 3273 N N . LYS A 1 406 ? -0.484 -14.469 -1.016 1 73.5 406 LYS A N 1
ATOM 3274 C CA . LYS A 1 406 ? -1.182 -15.133 -2.111 1 73.5 406 LYS A CA 1
ATOM 3275 C C . LYS A 1 406 ? -0.215 -15.516 -3.229 1 73.5 406 LYS A C 1
ATOM 3277 O O . LYS A 1 406 ? -0.313 -16.609 -3.799 1 73.5 406 LYS A O 1
ATOM 3282 N N . PHE A 1 407 ? 0.661 -14.641 -3.463 1 72.75 407 PHE A N 1
ATOM 3283 C CA . PHE A 1 407 ? 1.682 -14.891 -4.473 1 72.75 407 PHE A CA 1
ATOM 3284 C C . PHE A 1 407 ? 2.539 -16.094 -4.09 1 72.75 407 PHE A C 1
ATOM 3286 O O . PHE A 1 407 ? 2.787 -16.969 -4.914 1 72.75 407 PHE A O 1
ATOM 3293 N N . LYS A 1 408 ? 2.994 -16.141 -2.885 1 70.25 408 LYS A N 1
ATOM 3294 C CA . LYS A 1 408 ? 3.848 -17.234 -2.416 1 70.25 408 LYS A CA 1
ATOM 3295 C C . LYS A 1 408 ? 3.109 -18.562 -2.465 1 70.25 408 LYS A C 1
ATOM 3297 O O . LYS A 1 408 ? 3.701 -19.594 -2.799 1 70.25 408 LYS A O 1
ATOM 3302 N N . ASP A 1 409 ? 1.888 -18.5 -2.15 1 69.19 409 ASP A N 1
ATOM 3303 C CA . ASP A 1 409 ? 1.069 -19.703 -2.168 1 69.19 409 ASP A CA 1
ATOM 3304 C C . ASP A 1 409 ? 0.917 -20.25 -3.588 1 69.19 409 ASP A C 1
ATOM 3306 O O . ASP A 1 409 ? 1.038 -21.453 -3.814 1 69.19 409 ASP A O 1
ATOM 3310 N N . VAL A 1 410 ? 0.684 -19.344 -4.441 1 70.56 410 VAL A N 1
ATOM 3311 C CA . VAL A 1 410 ? 0.496 -19.75 -5.828 1 70.56 410 VAL A CA 1
ATOM 3312 C C . VAL A 1 410 ? 1.819 -20.25 -6.406 1 70.56 410 VAL A C 1
ATOM 3314 O O . VAL A 1 410 ? 1.845 -21.219 -7.176 1 70.56 410 VAL A O 1
ATOM 3317 N N . LEU A 1 411 ? 2.824 -19.609 -6.008 1 67.88 411 LEU A N 1
ATOM 3318 C CA . LEU A 1 411 ? 4.148 -20.016 -6.453 1 67.88 411 LEU A CA 1
ATOM 3319 C C . LEU A 1 411 ? 4.469 -21.422 -5.953 1 67.88 411 LEU A C 1
ATOM 3321 O O . LEU A 1 411 ? 5.035 -22.234 -6.688 1 67.88 411 LEU A O 1
ATOM 3325 N N . PHE A 1 412 ? 4.137 -21.719 -4.789 1 63.38 412 PHE A N 1
ATOM 3326 C CA . PHE A 1 412 ? 4.336 -23.047 -4.219 1 63.38 412 PHE A CA 1
ATOM 3327 C C . PHE A 1 412 ? 3.547 -24.094 -4.996 1 63.38 412 PHE A C 1
ATOM 3329 O O . PHE A 1 412 ? 4.066 -25.172 -5.297 1 63.38 412 PHE A O 1
ATOM 3336 N N . GLN A 1 413 ? 2.369 -23.688 -5.316 1 64.94 413 GLN A N 1
ATOM 3337 C CA . GLN A 1 413 ? 1.522 -24.609 -6.07 1 64.94 413 GLN A CA 1
ATOM 3338 C C . GLN A 1 413 ? 2.062 -24.812 -7.484 1 64.94 413 GLN A C 1
ATOM 3340 O O . GLN A 1 413 ? 1.99 -25.922 -8.023 1 64.94 413 GLN A O 1
ATOM 3345 N N . LEU A 1 414 ? 2.508 -23.781 -7.98 1 67.81 414 LEU A N 1
ATOM 3346 C CA . LEU A 1 414 ? 3.096 -23.859 -9.312 1 67.81 414 LEU A CA 1
ATOM 3347 C C . LEU A 1 414 ? 4.312 -24.766 -9.312 1 67.81 414 LEU A C 1
ATOM 3349 O O . LEU A 1 414 ? 4.504 -25.562 -10.25 1 67.81 414 LEU A O 1
ATOM 3353 N N . ILE A 1 415 ? 5.082 -24.672 -8.305 1 62.28 415 ILE A N 1
ATOM 3354 C CA . ILE A 1 415 ? 6.273 -25.5 -8.18 1 62.28 415 ILE A CA 1
ATOM 3355 C C . ILE A 1 415 ? 5.867 -26.969 -8.109 1 62.28 415 ILE A C 1
ATOM 3357 O O . ILE A 1 415 ? 6.496 -27.828 -8.75 1 62.28 415 ILE A O 1
ATOM 3361 N N . GLN A 1 416 ? 4.848 -27.172 -7.465 1 60.53 416 GLN A N 1
ATOM 3362 C CA . GLN A 1 416 ? 4.371 -28.547 -7.348 1 60.53 416 GLN A CA 1
ATOM 3363 C C . GLN A 1 416 ? 3.812 -29.047 -8.672 1 60.53 416 GLN A C 1
ATOM 3365 O O . GLN A 1 416 ? 4.02 -30.203 -9.039 1 60.53 416 GLN A O 1
ATOM 3370 N N . SER A 1 417 ? 3.145 -28.078 -9.281 1 61.75 417 SER A N 1
ATOM 3371 C CA . SER A 1 417 ? 2.521 -28.438 -10.555 1 61.75 417 SER A CA 1
ATOM 3372 C C . SER A 1 417 ? 3.568 -28.641 -11.648 1 61.75 417 SER A C 1
ATOM 3374 O O . SER A 1 417 ? 3.357 -29.406 -12.586 1 61.75 417 SER A O 1
ATOM 3376 N N . GLU A 1 418 ? 4.676 -27.969 -11.562 1 61.53 418 GLU A N 1
ATOM 3377 C CA . GLU A 1 418 ? 5.742 -28.062 -12.555 1 61.53 418 GLU A CA 1
ATOM 3378 C C . GLU A 1 418 ? 6.316 -29.484 -12.617 1 61.53 418 GLU A C 1
ATOM 3380 O O . GLU A 1 418 ? 6.688 -29.953 -13.688 1 61.53 418 GLU A O 1
ATOM 3385 N N . LYS A 1 419 ? 6.383 -30.094 -11.531 1 59.28 419 LYS A N 1
ATOM 3386 C CA . LYS A 1 419 ? 6.824 -31.484 -11.508 1 59.28 419 LYS A CA 1
ATOM 3387 C C . LYS A 1 419 ? 5.977 -32.344 -12.438 1 59.28 419 LYS A C 1
ATOM 3389 O O . LYS A 1 419 ? 6.512 -33.125 -13.234 1 59.28 419 LYS A O 1
ATOM 3394 N N . LEU A 1 420 ? 4.766 -32.062 -12.336 1 59.34 420 LEU A N 1
ATOM 3395 C CA . LEU A 1 420 ? 3.818 -32.875 -13.102 1 59.34 420 LEU A CA 1
ATOM 3396 C C . LEU A 1 420 ? 3.805 -32.438 -14.57 1 59.34 420 LEU A C 1
ATOM 3398 O O . LEU A 1 420 ? 3.617 -33.281 -15.453 1 59.34 420 LEU A O 1
ATOM 3402 N N . SER A 1 421 ? 4.145 -31.234 -14.773 1 60.53 421 SER A N 1
ATOM 3403 C CA . SER A 1 421 ? 4.227 -30.719 -16.141 1 60.53 421 SER A CA 1
ATOM 3404 C C . SER A 1 421 ? 5.387 -31.344 -16.891 1 60.53 421 SER A C 1
ATOM 3406 O O . SER A 1 421 ? 5.262 -31.656 -18.078 1 60.53 421 SER A O 1
ATOM 3408 N N . SER A 1 422 ? 6.457 -31.406 -16.234 1 59.47 422 SER A N 1
ATOM 3409 C CA . SER A 1 422 ? 7.609 -32.062 -16.859 1 59.47 422 SER A CA 1
ATOM 3410 C C . SER A 1 422 ? 7.27 -33.469 -17.328 1 59.47 422 SER A C 1
ATOM 3412 O O . SER A 1 422 ? 7.707 -33.875 -18.406 1 59.47 422 SER A O 1
ATOM 3414 N N . ILE A 1 423 ? 6.387 -34.031 -16.594 1 61.25 423 ILE A N 1
ATOM 3415 C CA . ILE A 1 423 ? 5.949 -35.406 -16.938 1 61.25 423 ILE A CA 1
ATOM 3416 C C . ILE A 1 423 ? 5.062 -35.344 -18.172 1 61.25 423 ILE A C 1
ATOM 3418 O O . ILE A 1 423 ? 5.211 -36.188 -19.078 1 61.25 423 ILE A O 1
ATOM 3422 N N . GLY A 1 424 ? 4.262 -34.375 -18.172 1 60.19 424 GLY A N 1
ATOM 3423 C CA . GLY A 1 424 ? 3.352 -34.219 -19.297 1 60.19 424 GLY A CA 1
ATOM 3424 C C . GLY A 1 424 ? 4.066 -34.031 -20.609 1 60.19 424 GLY A C 1
ATOM 3425 O O . GLY A 1 424 ? 3.645 -34.594 -21.641 1 60.19 424 GLY A O 1
ATOM 3426 N N . MET A 1 425 ? 5.176 -33.406 -20.562 1 60.5 425 MET A N 1
ATOM 3427 C CA . MET A 1 425 ? 5.926 -33.156 -21.781 1 60.5 425 MET A CA 1
ATOM 3428 C C . MET A 1 425 ? 6.621 -34.406 -22.297 1 60.5 425 MET A C 1
ATOM 3430 O O . MET A 1 425 ? 6.805 -34.562 -23.5 1 60.5 425 MET A O 1
ATOM 3434 N N . THR A 1 426 ? 6.91 -35.188 -21.375 1 61.81 426 THR A N 1
ATOM 3435 C CA . THR A 1 426 ? 7.664 -36.375 -21.734 1 61.81 426 THR A CA 1
ATOM 3436 C C . THR A 1 426 ? 6.723 -37.531 -22.141 1 61.81 426 THR A C 1
ATOM 3438 O O . THR A 1 426 ? 7.117 -38.438 -22.875 1 61.81 426 THR A O 1
ATOM 3441 N N . VAL A 1 427 ? 5.488 -37.375 -21.859 1 68.38 427 VAL A N 1
ATOM 3442 C CA . VAL A 1 427 ? 4.543 -38.469 -22.016 1 68.38 427 VAL A CA 1
ATOM 3443 C C . VAL A 1 427 ? 4.371 -38.812 -23.5 1 68.38 427 VAL A C 1
ATOM 3445 O O . VAL A 1 427 ? 4.266 -39.969 -23.875 1 68.38 427 VAL A O 1
ATOM 3448 N N . THR A 1 428 ? 4.418 -37.812 -24.391 1 67.19 428 THR A N 1
ATOM 3449 C CA . THR A 1 428 ? 4.281 -38.062 -25.828 1 67.19 428 THR A CA 1
ATOM 3450 C C . THR A 1 428 ? 5.418 -38.938 -26.328 1 67.19 428 THR A C 1
ATOM 3452 O O . THR A 1 428 ? 5.188 -39.875 -27.094 1 67.19 428 THR A O 1
ATOM 3455 N N . SER A 1 429 ? 6.512 -38.594 -25.891 1 69.94 429 SER A N 1
ATOM 3456 C CA . SER A 1 429 ? 7.68 -39.344 -26.312 1 69.94 429 SER A CA 1
ATOM 3457 C C . SER A 1 429 ? 7.641 -40.781 -25.75 1 69.94 429 SER A C 1
ATOM 3459 O O . SER A 1 429 ? 8 -41.719 -26.438 1 69.94 429 SER A O 1
ATOM 3461 N N . VAL A 1 430 ? 7.184 -40.875 -24.547 1 75.31 430 VAL A N 1
ATOM 3462 C CA . VAL A 1 430 ? 7.117 -42.188 -23.891 1 75.31 430 VAL A CA 1
ATOM 3463 C C . VAL A 1 430 ? 6.074 -43.062 -24.578 1 75.31 430 VAL A C 1
ATOM 3465 O O . VAL A 1 430 ? 6.305 -44.25 -24.797 1 75.31 430 VAL A O 1
ATOM 3468 N N . ALA A 1 431 ? 5.004 -42.438 -24.953 1 75.44 431 ALA A N 1
ATOM 3469 C CA . ALA A 1 431 ? 3.967 -43.156 -25.672 1 75.44 431 ALA A CA 1
ATOM 3470 C C . ALA A 1 431 ? 4.5 -43.719 -26.984 1 75.44 431 ALA A C 1
ATOM 3472 O O . ALA A 1 431 ? 4.219 -44.844 -27.359 1 75.44 431 ALA A O 1
ATOM 3473 N N . HIS A 1 432 ? 5.258 -42.906 -27.672 1 76.75 432 HIS A N 1
ATOM 3474 C CA . HIS A 1 432 ? 5.875 -43.344 -28.922 1 76.75 432 HIS A CA 1
ATOM 3475 C C . HIS A 1 432 ? 6.855 -44.469 -28.688 1 76.75 432 HIS A C 1
ATOM 3477 O O . HIS A 1 432 ? 6.902 -45.438 -29.469 1 76.75 432 HIS A O 1
ATOM 3483 N N . GLU A 1 433 ? 7.527 -44.406 -27.625 1 78.75 433 GLU A N 1
ATOM 3484 C CA . GLU A 1 433 ? 8.539 -45.406 -27.297 1 78.75 433 GLU A CA 1
ATOM 3485 C C . GLU A 1 433 ? 7.891 -46.719 -26.875 1 78.75 433 GLU A C 1
ATOM 3487 O O . GLU A 1 433 ? 8.453 -47.781 -27.078 1 78.75 433 GLU A O 1
ATOM 3492 N N . ILE A 1 434 ? 6.766 -46.594 -26.297 1 82.5 434 ILE A N 1
ATOM 3493 C CA . ILE A 1 434 ? 6.035 -47.781 -25.906 1 82.5 434 ILE A CA 1
ATOM 3494 C C . ILE A 1 434 ? 5.41 -48.438 -27.141 1 82.5 434 ILE A C 1
ATOM 3496 O O . ILE A 1 434 ? 5.375 -49.656 -27.266 1 82.5 434 ILE A O 1
ATOM 3500 N N . ASN A 1 435 ? 5.047 -47.688 -28.156 1 81.94 435 ASN A N 1
ATOM 3501 C CA . ASN A 1 435 ? 4.371 -48.156 -29.359 1 81.94 435 ASN A CA 1
ATOM 3502 C C . ASN A 1 435 ? 5.324 -48.938 -30.281 1 81.94 435 ASN A C 1
ATOM 3504 O O . ASN A 1 435 ? 4.918 -49.875 -30.953 1 81.94 435 ASN A O 1
ATOM 3508 N N . SER A 1 436 ? 6.539 -48.594 -30.281 1 83.69 436 SER A N 1
ATOM 3509 C CA . SER A 1 436 ? 7.512 -49.25 -31.156 1 83.69 436 SER A CA 1
ATOM 3510 C C . SER A 1 436 ? 7.66 -50.719 -30.828 1 83.69 436 SER A C 1
ATOM 3512 O O . SER A 1 436 ? 7.445 -51.594 -31.688 1 83.69 436 SER A O 1
ATOM 3514 N N . PRO A 1 437 ? 7.984 -51.062 -29.562 1 87.5 437 PRO A N 1
ATOM 3515 C CA . PRO A 1 437 ? 8.055 -52.5 -29.25 1 87.5 437 PRO A CA 1
ATOM 3516 C C . PRO A 1 437 ? 6.715 -53.219 -29.422 1 87.5 437 PRO A C 1
ATOM 3518 O O . PRO A 1 437 ? 6.672 -54.375 -29.812 1 87.5 437 PRO A O 1
ATOM 3521 N N . LEU A 1 438 ? 5.691 -52.562 -29.188 1 88.56 438 LEU A N 1
ATOM 3522 C CA . LEU A 1 438 ? 4.379 -53.156 -29.328 1 88.56 438 LEU A CA 1
ATOM 3523 C C . LEU A 1 438 ? 4.074 -53.469 -30.797 1 88.56 438 LEU A C 1
ATOM 3525 O O . LEU A 1 438 ? 3.5 -54.531 -31.094 1 88.56 438 LEU A O 1
ATOM 3529 N N . SER A 1 439 ? 4.434 -52.594 -31.688 1 87.88 439 SER A N 1
ATOM 3530 C CA . SER A 1 439 ? 4.293 -52.844 -33.125 1 87.88 439 SER A CA 1
ATOM 3531 C C . SER A 1 439 ? 5.125 -54.062 -33.531 1 87.88 439 SER A C 1
ATOM 3533 O O . SER A 1 439 ? 4.688 -54.844 -34.375 1 87.88 439 SER A O 1
ATOM 3535 N N . ALA A 1 440 ? 6.309 -54.188 -32.969 1 86.44 440 ALA A N 1
ATOM 3536 C CA . ALA A 1 440 ? 7.156 -55.344 -33.219 1 86.44 440 ALA A CA 1
ATOM 3537 C C . ALA A 1 440 ? 6.492 -56.625 -32.75 1 86.44 440 ALA A C 1
ATOM 3539 O O . ALA A 1 440 ? 6.578 -57.656 -33.438 1 86.44 440 ALA A O 1
ATOM 3540 N N . VAL A 1 441 ? 5.852 -56.594 -31.609 1 89.5 441 VAL A N 1
ATOM 3541 C CA . VAL A 1 441 ? 5.129 -57.719 -31.078 1 89.5 441 VAL A CA 1
ATOM 3542 C C . VAL A 1 441 ? 4.047 -58.188 -32.062 1 89.5 441 VAL A C 1
ATOM 3544 O O . VAL A 1 441 ? 3.926 -59.375 -32.375 1 89.5 441 VAL A O 1
ATOM 3547 N N . ILE A 1 442 ? 3.35 -57.25 -32.625 1 86.75 442 ILE A N 1
ATOM 3548 C CA . ILE A 1 442 ? 2.258 -57.562 -33.562 1 86.75 442 ILE A CA 1
ATOM 3549 C C . ILE A 1 442 ? 2.812 -58.156 -34.844 1 86.75 442 ILE A C 1
ATOM 3551 O O . ILE A 1 442 ? 2.33 -59.219 -35.281 1 86.75 442 ILE A O 1
ATOM 3555 N N . LEU A 1 443 ? 3.826 -57.594 -35.375 1 86.81 443 LEU A N 1
ATOM 3556 C CA . LEU A 1 443 ? 4.422 -58.062 -36.625 1 86.81 443 LEU A CA 1
ATOM 3557 C C . LEU A 1 443 ? 4.973 -59.469 -36.469 1 86.81 443 LEU A C 1
ATOM 3559 O O . LEU A 1 443 ? 4.793 -60.344 -37.344 1 86.81 443 LEU A O 1
ATOM 3563 N N . THR A 1 444 ? 5.652 -59.688 -35.344 1 88.44 444 THR A N 1
ATOM 3564 C CA . THR A 1 444 ? 6.238 -61 -35.094 1 88.44 444 THR A CA 1
ATOM 3565 C C . THR A 1 444 ? 5.148 -62.031 -34.875 1 88.44 444 THR A C 1
ATOM 3567 O O . THR A 1 444 ? 5.281 -63.188 -35.312 1 88.44 444 THR A O 1
ATOM 3570 N N . SER A 1 445 ? 4.168 -61.656 -34.156 1 88.94 445 SER A N 1
ATOM 3571 C CA . SER A 1 445 ? 3.045 -62.562 -33.969 1 88.94 445 SER A CA 1
ATOM 3572 C C . SER A 1 445 ? 2.414 -62.969 -35.281 1 88.94 445 SER A C 1
ATOM 3574 O O . SER A 1 445 ? 2.07 -64.125 -35.5 1 88.94 445 SER A O 1
ATOM 3576 N N . ASP A 1 446 ? 2.281 -62.062 -36.219 1 86.81 446 ASP A N 1
ATOM 3577 C CA . ASP A 1 446 ? 1.775 -62.344 -37.562 1 86.81 446 ASP A CA 1
ATOM 3578 C C . ASP A 1 446 ? 2.693 -63.312 -38.312 1 86.81 446 ASP A C 1
ATOM 3580 O O . ASP A 1 446 ? 2.221 -64.25 -39 1 86.81 446 ASP A O 1
ATOM 3584 N N . SER A 1 447 ? 3.957 -63.062 -38.125 1 88.12 447 SER A N 1
ATOM 3585 C CA . SER A 1 447 ? 4.934 -63.938 -38.75 1 88.12 447 SER A CA 1
ATOM 3586 C C . SER A 1 447 ? 4.824 -65.375 -38.25 1 88.12 447 SER A C 1
ATOM 3588 O O . SER A 1 447 ? 4.891 -66.312 -39 1 88.12 447 SER A O 1
ATOM 3590 N N . ILE A 1 448 ? 4.652 -65.5 -36.969 1 87.94 448 ILE A N 1
ATOM 3591 C CA . ILE A 1 448 ? 4.5 -66.875 -36.375 1 87.94 448 ILE A CA 1
ATOM 3592 C C . ILE A 1 448 ? 3.248 -67.5 -36.906 1 87.94 448 ILE A C 1
ATOM 3594 O O . ILE A 1 448 ? 3.285 -68.688 -37.281 1 87.94 448 ILE A O 1
ATOM 3598 N N . ARG A 1 449 ? 2.227 -66.75 -36.969 1 83.69 449 ARG A N 1
ATOM 3599 C CA . ARG A 1 449 ? 0.968 -67.25 -37.5 1 83.69 449 ARG A CA 1
ATOM 3600 C C . ARG A 1 449 ? 1.135 -67.75 -38.938 1 83.69 449 ARG A C 1
ATOM 3602 O O . ARG A 1 449 ? 0.711 -68.875 -39.281 1 83.69 449 ARG A O 1
ATOM 3609 N N . ASP A 1 450 ? 1.775 -67.062 -39.719 1 84.88 450 ASP A N 1
ATOM 3610 C CA . ASP A 1 450 ? 1.991 -67.375 -41.125 1 84.88 450 ASP A CA 1
ATOM 3611 C C . ASP A 1 450 ? 2.898 -68.625 -41.281 1 84.88 450 ASP A C 1
ATOM 3613 O O . ASP A 1 450 ? 2.643 -69.5 -42.094 1 84.88 450 ASP A O 1
ATOM 3617 N N . ASN A 1 451 ? 3.949 -68.625 -40.438 1 83.44 451 ASN A N 1
ATOM 3618 C CA . ASN A 1 451 ? 4.891 -69.75 -40.5 1 83.44 451 ASN A CA 1
ATOM 3619 C C . ASN A 1 451 ? 4.227 -71.062 -40.094 1 83.44 451 ASN A C 1
ATOM 3621 O O . ASN A 1 451 ? 4.402 -72.125 -40.75 1 83.44 451 ASN A O 1
ATOM 3625 N N . ILE A 1 452 ? 3.482 -71 -39.094 1 79.19 452 ILE A N 1
ATOM 3626 C CA . ILE A 1 452 ? 2.832 -72.25 -38.625 1 79.19 452 ILE A CA 1
ATOM 3627 C C . ILE A 1 452 ? 1.764 -72.688 -39.625 1 79.19 452 ILE A C 1
ATOM 3629 O O . ILE A 1 452 ? 1.644 -73.875 -39.938 1 79.19 452 ILE A O 1
ATOM 3633 N N . SER A 1 453 ? 0.966 -71.75 -40.188 1 79.69 453 SER A N 1
ATOM 3634 C CA . SER A 1 453 ? -0.068 -72.062 -41.156 1 79.69 453 SER A CA 1
ATOM 3635 C C . SER A 1 453 ? 0.536 -72.625 -42.438 1 79.69 453 SER A C 1
ATOM 3637 O O . SER A 1 453 ? 0.047 -73.625 -42.938 1 79.69 453 SER A O 1
ATOM 3639 N N . ASP A 1 454 ? 1.619 -72 -42.875 1 78.94 454 ASP A N 1
ATOM 3640 C CA . ASP A 1 454 ? 2.291 -72.5 -44.094 1 78.94 454 ASP A CA 1
ATOM 3641 C C . ASP A 1 454 ? 2.869 -73.875 -43.875 1 78.94 454 ASP A C 1
ATOM 3643 O O . ASP A 1 454 ? 2.812 -74.75 -44.781 1 78.94 454 ASP A O 1
ATOM 3647 N N . PHE A 1 455 ? 3.496 -74.125 -42.75 1 75.5 455 PHE A N 1
ATOM 3648 C CA . PHE A 1 455 ? 4.07 -75.438 -42.438 1 75.5 455 PHE A CA 1
ATOM 3649 C C . PHE A 1 455 ? 3.012 -76.562 -42.531 1 75.5 455 PHE A C 1
ATOM 3651 O O . PHE A 1 455 ? 3.207 -77.562 -43.188 1 75.5 455 PHE A O 1
ATOM 3658 N N . PHE A 1 456 ? 1.88 -76.312 -42 1 72.88 456 PHE A N 1
ATOM 3659 C CA . PHE A 1 456 ? 0.853 -77.312 -41.938 1 72.88 456 PHE A CA 1
ATOM 3660 C C . PHE A 1 456 ? 0.147 -77.5 -43.281 1 72.88 456 PHE A C 1
ATOM 3662 O O . PHE A 1 456 ? -0.309 -78.562 -43.625 1 72.88 456 PHE A O 1
ATOM 3669 N N . ARG A 1 457 ? 0.131 -76.375 -44.031 1 74.25 457 ARG A N 1
ATOM 3670 C CA . ARG A 1 457 ? -0.42 -76.5 -45.375 1 74.25 457 ARG A CA 1
ATOM 3671 C C . ARG A 1 457 ? 0.458 -77.375 -46.281 1 74.25 457 ARG A C 1
ATOM 3673 O O . ARG A 1 457 ? -0.047 -78.062 -47.156 1 74.25 457 ARG A O 1
ATOM 3680 N N . GLN A 1 458 ? 1.72 -77.375 -45.969 1 73.69 458 GLN A N 1
ATOM 3681 C CA . GLN A 1 458 ? 2.666 -78.062 -46.844 1 73.69 458 GLN A CA 1
ATOM 3682 C C . GLN A 1 458 ? 2.912 -79.5 -46.344 1 73.69 458 GLN A C 1
ATOM 3684 O O . GLN A 1 458 ? 3.422 -80.312 -47.062 1 73.69 458 GLN A O 1
ATOM 3689 N N . LEU A 1 459 ? 2.52 -79.812 -45.156 1 69.38 459 LEU A N 1
ATOM 3690 C CA . LEU A 1 459 ? 2.842 -81.062 -44.438 1 69.38 459 LEU A CA 1
ATOM 3691 C C . LEU A 1 459 ? 2.379 -82.25 -45.25 1 69.38 459 LEU A C 1
ATOM 3693 O O . LEU A 1 459 ? 3.104 -83.25 -45.375 1 69.38 459 LEU A O 1
ATOM 3697 N N . PRO A 1 460 ? 1.127 -82.188 -45.906 1 64.75 460 PRO A N 1
ATOM 3698 C CA . PRO A 1 460 ? 0.68 -83.375 -46.656 1 64.75 460 PRO A CA 1
ATOM 3699 C C . PRO A 1 460 ? 1.606 -83.688 -47.812 1 64.75 460 PRO A C 1
ATOM 3701 O O . PRO A 1 460 ? 1.689 -84.875 -48.219 1 64.75 460 PRO A O 1
ATOM 3704 N N . GLU A 1 461 ? 2.18 -82.75 -48.375 1 65.44 461 GLU A N 1
ATOM 3705 C CA . GLU A 1 461 ? 3.029 -82.938 -49.562 1 65.44 461 GLU A CA 1
ATOM 3706 C C . GLU A 1 461 ? 4.445 -83.312 -49.156 1 65.44 461 GLU A C 1
ATOM 3708 O O . GLU A 1 461 ? 5.246 -83.75 -50 1 65.44 461 GLU A O 1
ATOM 3713 N N . LEU A 1 462 ? 4.656 -83.25 -47.906 1 63.56 462 LEU A N 1
ATOM 3714 C CA . LEU A 1 462 ? 6.027 -83.438 -47.469 1 63.56 462 LEU A CA 1
ATOM 3715 C C . LEU A 1 462 ? 6.289 -84.938 -47.219 1 63.56 462 LEU A C 1
ATOM 3717 O O . LEU A 1 462 ? 5.391 -85.688 -46.812 1 63.56 462 LEU A O 1
ATOM 3721 N N . GLU A 1 463 ? 7.434 -85.375 -47.812 1 64.75 463 GLU A N 1
ATOM 3722 C CA . GLU A 1 463 ? 7.859 -86.75 -47.594 1 64.75 463 GLU A CA 1
ATOM 3723 C C . GLU A 1 463 ? 7.98 -87.062 -46.125 1 64.75 463 GLU A C 1
ATOM 3725 O O . GLU A 1 463 ? 8.156 -86.125 -45.312 1 64.75 463 GLU A O 1
ATOM 3730 N N . SER A 1 464 ? 7.688 -88.312 -45.75 1 67.38 464 SER A N 1
ATOM 3731 C CA . SER A 1 464 ? 7.801 -88.688 -44.344 1 67.38 464 SER A CA 1
ATOM 3732 C C . SER A 1 464 ? 9.203 -88.438 -43.812 1 67.38 464 SER A C 1
ATOM 3734 O O . SER A 1 464 ? 10.195 -88.688 -44.5 1 67.38 464 SER A O 1
ATOM 3736 N N . ILE A 1 465 ? 9.305 -87.688 -42.844 1 72.25 465 ILE A N 1
ATOM 3737 C CA . ILE A 1 465 ? 10.57 -87.438 -42.156 1 72.25 465 ILE A CA 1
ATOM 3738 C C . ILE A 1 465 ? 11.016 -88.688 -41.375 1 72.25 465 ILE A C 1
ATOM 3740 O O . ILE A 1 465 ? 10.242 -89.25 -40.625 1 72.25 465 ILE A O 1
ATOM 3744 N N . SER A 1 466 ? 12.195 -89.062 -41.781 1 75.06 466 SER A N 1
ATOM 3745 C CA . SER A 1 466 ? 12.742 -90.25 -41.125 1 75.06 466 SER A CA 1
ATOM 3746 C C . SER A 1 466 ? 12.828 -90.062 -39.625 1 75.06 466 SER A C 1
ATOM 3748 O O . SER A 1 466 ? 13.188 -89 -39.156 1 75.06 466 SER A O 1
ATOM 3750 N N . LYS A 1 467 ? 12.445 -91.062 -38.812 1 76.56 467 LYS A N 1
ATOM 3751 C CA . LYS A 1 467 ? 12.523 -91.062 -37.344 1 76.56 467 LYS A CA 1
ATOM 3752 C C . LYS A 1 467 ? 13.938 -90.75 -36.875 1 76.56 467 LYS A C 1
ATOM 3754 O O . LYS A 1 467 ? 14.133 -90.125 -35.812 1 76.56 467 LYS A O 1
ATOM 3759 N N . LYS A 1 468 ? 14.883 -91.062 -37.688 1 79.62 468 LYS A N 1
ATOM 3760 C CA . LYS A 1 468 ? 16.281 -90.875 -37.344 1 79.62 468 LYS A CA 1
ATOM 3761 C C . LYS A 1 468 ? 16.672 -89.375 -37.375 1 79.62 468 LYS A C 1
ATOM 3763 O O . LYS A 1 468 ? 17.703 -89 -36.812 1 79.62 468 LYS A O 1
ATOM 3768 N N . SER A 1 469 ? 15.844 -88.625 -38.062 1 85.06 469 SER A N 1
ATOM 3769 C CA . SER A 1 469 ? 16.156 -87.188 -38.219 1 85.06 469 SER A CA 1
ATOM 3770 C C . SER A 1 469 ? 15.664 -86.375 -37.031 1 85.06 469 SER A C 1
ATOM 3772 O O . SER A 1 469 ? 15.984 -85.188 -36.906 1 85.06 469 SER A O 1
ATOM 3774 N N . PHE A 1 470 ? 14.922 -86.938 -36.094 1 79 470 PHE A N 1
ATOM 3775 C CA . PHE A 1 470 ? 14.227 -86.188 -35.031 1 79 470 PHE A CA 1
ATOM 3776 C C . PHE A 1 470 ? 15.219 -85.688 -34 1 79 470 PHE A C 1
ATOM 3778 O O . PHE A 1 470 ? 15.055 -84.562 -33.469 1 79 470 PHE A O 1
ATOM 3785 N N . PRO A 1 471 ? 16.266 -86.5 -33.688 1 82.25 471 PRO A N 1
ATOM 3786 C CA . PRO A 1 471 ? 17.25 -85.875 -32.781 1 82.25 471 PRO A CA 1
ATOM 3787 C C . PRO A 1 471 ? 17.844 -84.562 -33.281 1 82.25 471 PRO A C 1
ATOM 3789 O O . PRO A 1 471 ? 18.141 -83.688 -32.5 1 82.25 471 PRO A O 1
ATOM 3792 N N . PHE A 1 472 ? 18.031 -84.438 -34.625 1 86.94 472 PHE A N 1
ATOM 3793 C CA . PHE A 1 472 ? 18.5 -83.188 -35.25 1 86.94 472 PHE A CA 1
ATOM 3794 C C . PHE A 1 472 ? 17.516 -82.062 -35.031 1 86.94 472 PHE A C 1
ATOM 3796 O O . PHE A 1 472 ? 17.891 -81 -34.625 1 86.94 472 PHE A O 1
ATOM 3803 N N . VAL A 1 473 ? 16.266 -82.312 -35.188 1 81.75 473 VAL A N 1
ATOM 3804 C CA . VAL A 1 473 ? 15.211 -81.312 -35.031 1 81.75 473 VAL A CA 1
ATOM 3805 C C . VAL A 1 473 ? 15.133 -80.875 -33.562 1 81.75 473 VAL A C 1
ATOM 3807 O O . VAL A 1 473 ? 15.008 -79.688 -33.281 1 81.75 473 VAL A O 1
ATOM 3810 N N . LEU A 1 474 ? 15.188 -81.812 -32.625 1 82.12 474 LEU A N 1
ATOM 3811 C CA . LEU A 1 474 ? 15.133 -81.5 -31.203 1 82.12 474 LEU A CA 1
ATOM 3812 C C . LEU A 1 474 ? 16.312 -80.625 -30.797 1 82.12 474 LEU A C 1
ATOM 3814 O O . LEU A 1 474 ? 16.172 -79.75 -29.953 1 82.12 474 LEU A O 1
ATOM 3818 N N . SER A 1 475 ? 17.484 -80.938 -31.391 1 86.31 475 SER A N 1
ATOM 3819 C CA . SER A 1 475 ? 18.656 -80.125 -31.109 1 86.31 475 SER A CA 1
ATOM 3820 C C . SER A 1 475 ? 18.469 -78.688 -31.609 1 86.31 475 SER A C 1
ATOM 3822 O O . SER A 1 475 ? 18.891 -77.688 -30.953 1 86.31 475 SER A O 1
ATOM 3824 N N . LEU A 1 476 ? 17.875 -78.5 -32.781 1 85.75 476 LEU A N 1
ATOM 3825 C CA . LEU A 1 476 ? 17.594 -77.188 -33.312 1 85.75 476 LEU A CA 1
ATOM 3826 C C . LEU A 1 476 ? 16.656 -76.438 -32.375 1 85.75 476 LEU A C 1
ATOM 3828 O O . LEU A 1 476 ? 16.844 -75.188 -32.156 1 85.75 476 LEU A O 1
ATOM 3832 N N . ILE A 1 477 ? 15.68 -77.062 -31.828 1 82.44 477 ILE A N 1
ATOM 3833 C CA . ILE A 1 477 ? 14.719 -76.438 -30.906 1 82.44 477 ILE A CA 1
ATOM 3834 C C . ILE A 1 477 ? 15.438 -76 -29.656 1 82.44 477 ILE A C 1
ATOM 3836 O O . ILE A 1 477 ? 15.203 -74.875 -29.203 1 82.44 477 ILE A O 1
ATOM 3840 N N . GLU A 1 478 ? 16.281 -76.812 -29.125 1 83.12 478 GLU A N 1
ATOM 3841 C CA . GLU A 1 478 ? 17.016 -76.438 -27.922 1 83.12 478 GLU A CA 1
ATOM 3842 C C . GLU A 1 478 ? 17.875 -75.188 -28.141 1 83.12 478 GLU A C 1
ATOM 3844 O O . GLU A 1 478 ? 17.922 -74.312 -27.281 1 83.12 478 GLU A O 1
ATOM 3849 N N . HIS A 1 479 ? 18.516 -75.125 -29.328 1 85.5 479 HIS A N 1
ATOM 3850 C CA . HIS A 1 479 ? 19.344 -73.938 -29.656 1 85.5 479 HIS A CA 1
ATOM 3851 C C . HIS A 1 479 ? 18.484 -72.688 -29.828 1 85.5 479 HIS A C 1
ATOM 3853 O O . HIS A 1 479 ? 18.906 -71.562 -29.438 1 85.5 479 HIS A O 1
ATOM 3859 N N . ALA A 1 480 ? 17.359 -72.812 -30.422 1 84.06 480 ALA A N 1
ATOM 3860 C CA . ALA A 1 480 ? 16.469 -71.688 -30.672 1 84.06 480 ALA A CA 1
ATOM 3861 C C . ALA A 1 480 ? 15.914 -71.125 -29.375 1 84.06 480 ALA A C 1
ATOM 3863 O O . ALA A 1 480 ? 15.633 -69.938 -29.281 1 84.06 480 ALA A O 1
ATOM 3864 N N . MET A 1 481 ? 15.734 -71.938 -28.375 1 77.19 481 MET A N 1
ATOM 3865 C CA . MET A 1 481 ? 15.148 -71.562 -27.094 1 77.19 481 MET A CA 1
ATOM 3866 C C . MET A 1 481 ? 16.172 -70.812 -26.234 1 77.19 481 MET A C 1
ATOM 3868 O O . MET A 1 481 ? 15.805 -70 -25.359 1 77.19 481 MET A O 1
ATOM 3872 N N . THR A 1 482 ? 17.344 -71.188 -26.516 1 73.25 482 THR A N 1
ATOM 3873 C CA . THR A 1 482 ? 18.391 -70.562 -25.719 1 73.25 482 THR A CA 1
ATOM 3874 C C . THR A 1 482 ? 18.766 -69.188 -26.328 1 73.25 482 THR A C 1
ATOM 3876 O O . THR A 1 482 ? 18.844 -69.062 -27.547 1 73.25 482 THR A O 1
ATOM 3879 N N . GLU A 1 483 ? 18.516 -68.062 -25.625 1 61.69 483 GLU A N 1
ATOM 3880 C CA . GLU A 1 483 ? 18.75 -66.688 -26.062 1 61.69 483 GLU A CA 1
ATOM 3881 C C . GLU A 1 483 ? 20.172 -66.5 -26.594 1 61.69 483 GLU A C 1
ATOM 3883 O O . GLU A 1 483 ? 21.141 -66.938 -25.938 1 61.69 483 GLU A O 1
ATOM 3888 N N . GLN A 1 484 ? 20.312 -66.438 -28 1 59.53 484 GLN A N 1
ATOM 3889 C CA . GLN A 1 484 ? 21.703 -66.188 -28.422 1 59.53 484 GLN A CA 1
ATOM 3890 C C . GLN A 1 484 ? 21.844 -64.875 -29.141 1 59.53 484 GLN A C 1
ATOM 3892 O O . GLN A 1 484 ? 20.891 -64.312 -29.688 1 59.53 484 GLN A O 1
ATOM 3897 N N . SER A 1 485 ? 22.938 -64.188 -28.875 1 59.97 485 SER A N 1
ATOM 3898 C CA . SER A 1 485 ? 23.359 -62.969 -29.578 1 59.97 485 SER A CA 1
ATOM 3899 C C . SER A 1 485 ? 23.516 -63.219 -31.062 1 59.97 485 SER A C 1
ATOM 3901 O O . SER A 1 485 ? 24.188 -64.188 -31.484 1 59.97 485 SER A O 1
ATOM 3903 N N . LEU A 1 486 ? 22.547 -62.719 -31.859 1 64.88 486 LEU A N 1
ATOM 3904 C CA . LEU A 1 486 ? 22.578 -62.938 -33.312 1 64.88 486 LEU A CA 1
ATOM 3905 C C . LEU A 1 486 ? 23.703 -62.125 -33.938 1 64.88 486 LEU A C 1
ATOM 3907 O O . LEU A 1 486 ? 23.922 -60.969 -33.562 1 64.88 486 LEU A O 1
ATOM 3911 N N . PRO A 1 487 ? 24.594 -62.844 -34.719 1 66.19 487 PRO A N 1
ATOM 3912 C CA . PRO A 1 487 ? 25.625 -62.094 -35.438 1 66.19 487 PRO A CA 1
ATOM 3913 C C . PRO A 1 487 ? 25.062 -60.969 -36.281 1 66.19 487 PRO A C 1
ATOM 3915 O O . PRO A 1 487 ? 23.906 -61.031 -36.688 1 66.19 487 PRO A O 1
ATOM 3918 N N . THR A 1 488 ? 25.812 -59.875 -36.406 1 72.06 488 THR A N 1
ATOM 3919 C CA . THR A 1 488 ? 25.438 -58.688 -37.188 1 72.06 488 THR A CA 1
ATOM 3920 C C . THR A 1 488 ? 25.75 -58.906 -38.656 1 72.06 488 THR A C 1
ATOM 3922 O O . THR A 1 488 ? 26.406 -59.875 -39.031 1 72.06 488 THR A O 1
ATOM 3925 N N . GLY A 1 489 ? 25.156 -58.062 -39.656 1 76.06 489 GLY A N 1
ATOM 3926 C CA . GLY A 1 489 ? 25.141 -58.062 -41.125 1 76.06 489 GLY A CA 1
ATOM 3927 C C . GLY A 1 489 ? 26.359 -58.75 -41.75 1 76.06 489 GLY A C 1
ATOM 3928 O O . GLY A 1 489 ? 26.219 -59.75 -42.438 1 76.06 489 GLY A O 1
ATOM 3929 N N . LEU A 1 490 ? 27.609 -58.25 -41.5 1 80.81 490 LEU A N 1
ATOM 3930 C CA . LEU A 1 490 ? 28.797 -58.781 -42.156 1 80.81 490 LEU A CA 1
ATOM 3931 C C . LEU A 1 490 ? 29.172 -60.125 -41.562 1 80.81 490 LEU A C 1
ATOM 3933 O O . LEU A 1 490 ? 29.516 -61.062 -42.312 1 80.81 490 LEU A O 1
ATOM 3937 N N . GLU A 1 491 ? 29.094 -60.188 -40.25 1 83.94 491 GLU A N 1
ATOM 3938 C CA . GLU A 1 491 ? 29.438 -61.438 -39.562 1 83.94 491 GLU A CA 1
ATOM 3939 C C . GLU A 1 491 ? 28.469 -62.562 -39.969 1 83.94 491 GLU A C 1
ATOM 3941 O O . GLU A 1 491 ? 28.891 -63.719 -40.125 1 83.94 491 GLU A O 1
ATOM 3946 N N . PHE A 1 492 ? 27.25 -62.219 -40.188 1 87.69 492 PHE A N 1
ATOM 3947 C CA . PHE A 1 492 ? 26.234 -63.188 -40.594 1 87.69 492 PHE A CA 1
ATOM 3948 C C . PHE A 1 492 ? 26.562 -63.781 -41.938 1 87.69 492 PHE A C 1
ATOM 3950 O O . PHE A 1 492 ? 26.547 -65 -42.125 1 87.69 492 PHE A O 1
ATOM 3957 N N . ARG A 1 493 ? 26.953 -62.969 -42.875 1 89.69 493 ARG A N 1
ATOM 3958 C CA . ARG A 1 493 ? 27.25 -63.406 -44.25 1 89.69 493 ARG A CA 1
ATOM 3959 C C . ARG A 1 493 ? 28.484 -64.312 -44.281 1 89.69 493 ARG A C 1
ATOM 3961 O O . ARG A 1 493 ? 28.531 -65.312 -45.031 1 89.69 493 ARG A O 1
ATOM 3968 N N . GLN A 1 494 ? 29.5 -63.875 -43.531 1 91.12 494 GLN A N 1
ATOM 3969 C CA . GLN A 1 494 ? 30.734 -64.625 -43.5 1 91.12 494 GLN A CA 1
ATOM 3970 C C . GLN A 1 494 ? 30.516 -66.062 -42.938 1 91.12 494 GLN A C 1
ATOM 3972 O O . GLN A 1 494 ? 30.953 -67.062 -43.531 1 91.12 494 GLN A O 1
ATOM 3977 N N . LYS A 1 495 ? 29.812 -66.062 -41.844 1 90.94 495 LYS A N 1
ATOM 3978 C CA . LYS A 1 495 ? 29.547 -67.312 -41.219 1 90.94 495 LYS A CA 1
ATOM 3979 C C . LYS A 1 495 ? 28.672 -68.25 -42.094 1 90.94 495 LYS A C 1
ATOM 3981 O O . LYS A 1 495 ? 28.875 -69.438 -42.188 1 90.94 495 LYS A O 1
ATOM 3986 N N . LYS A 1 496 ? 27.672 -67.625 -42.75 1 92.94 496 LYS A N 1
ATOM 3987 C CA . LYS A 1 496 ? 26.812 -68.375 -43.656 1 92.94 496 LYS A CA 1
ATOM 3988 C C . LYS A 1 496 ? 27.625 -69 -44.812 1 92.94 496 LYS A C 1
ATOM 3990 O O . LYS A 1 496 ? 27.391 -70.125 -45.188 1 92.94 496 LYS A O 1
ATOM 3995 N N . GLY A 1 497 ? 28.641 -68.25 -45.312 1 92.88 497 GLY A N 1
ATOM 3996 C CA . GLY A 1 497 ? 29.531 -68.75 -46.375 1 92.88 497 GLY A CA 1
ATOM 3997 C C . GLY A 1 497 ? 30.328 -69.938 -45.938 1 92.88 497 GLY A C 1
ATOM 3998 O O . GLY A 1 497 ? 30.453 -70.938 -46.719 1 92.88 497 GLY A O 1
ATOM 3999 N N . ILE A 1 498 ? 30.812 -69.875 -44.75 1 93.88 498 ILE A N 1
ATOM 4000 C CA . ILE A 1 498 ? 31.609 -71 -44.219 1 93.88 498 ILE A CA 1
ATOM 4001 C C . ILE A 1 498 ? 30.75 -72.25 -44.125 1 93.88 498 ILE A C 1
ATOM 4003 O O . ILE A 1 498 ? 31.172 -73.312 -44.562 1 93.88 498 ILE A O 1
ATOM 4007 N N . PHE A 1 499 ? 29.578 -72.125 -43.562 1 94.19 499 PHE A N 1
ATOM 4008 C CA . PHE A 1 499 ? 28.688 -73.312 -43.406 1 94.19 499 PHE A CA 1
ATOM 4009 C C . PHE A 1 499 ? 28.234 -73.812 -44.75 1 94.19 499 PHE A C 1
ATOM 4011 O O . PHE A 1 499 ? 28.156 -75.062 -44.969 1 94.19 499 PHE A O 1
ATOM 4018 N N . LEU A 1 500 ? 27.922 -72.875 -45.688 1 94.81 500 LEU A N 1
ATOM 4019 C CA . LEU A 1 500 ? 27.5 -73.312 -47.031 1 94.81 500 LEU A CA 1
ATOM 4020 C C . LEU A 1 500 ? 28.578 -74.125 -47.688 1 94.81 500 LEU A C 1
ATOM 4022 O O . LEU A 1 500 ? 28.281 -75.188 -48.281 1 94.81 500 LEU A O 1
ATOM 4026 N N . SER A 1 501 ? 29.844 -73.688 -47.562 1 94.62 501 SER A N 1
ATOM 4027 C CA . SER A 1 501 ? 30.953 -74.438 -48.156 1 94.62 501 SER A CA 1
ATOM 4028 C C . SER A 1 501 ? 31.109 -75.812 -47.531 1 94.62 501 SER A C 1
ATOM 4030 O O . SER A 1 501 ? 31.344 -76.75 -48.25 1 94.62 501 SER A O 1
ATOM 4032 N N . GLU A 1 502 ? 30.984 -75.875 -46.312 1 94.31 502 GLU A N 1
ATOM 4033 C CA . GLU A 1 502 ? 31.094 -77.188 -45.625 1 94.31 502 GLU A CA 1
ATOM 4034 C C . GLU A 1 502 ? 29.984 -78.125 -46.031 1 94.31 502 GLU A C 1
ATOM 4036 O O . GLU A 1 502 ? 30.219 -79.312 -46.25 1 94.31 502 GLU A O 1
ATOM 4041 N N . LEU A 1 503 ? 28.719 -77.688 -46.125 1 94.31 503 LEU A N 1
ATOM 4042 C CA . LEU A 1 503 ? 27.562 -78.5 -46.469 1 94.31 503 LEU A CA 1
ATOM 4043 C C . LEU A 1 503 ? 27.641 -78.938 -47.938 1 94.31 503 LEU A C 1
ATOM 4045 O O . LEU A 1 503 ? 27.297 -80.125 -48.25 1 94.31 503 LEU A O 1
ATOM 4049 N N . GLU A 1 504 ? 28.109 -78.062 -48.75 1 93.12 504 GLU A N 1
ATOM 4050 C CA . GLU A 1 504 ? 28.25 -78.375 -50.156 1 93.12 504 GLU A CA 1
ATOM 4051 C C . GLU A 1 504 ? 29.344 -79.438 -50.375 1 93.12 504 GLU A C 1
ATOM 4053 O O . GLU A 1 504 ? 29.219 -80.312 -51.25 1 93.12 504 GLU A O 1
ATOM 4058 N N . LYS A 1 505 ? 30.406 -79.312 -49.625 1 93 505 LYS A N 1
ATOM 4059 C CA . LYS A 1 505 ? 31.484 -80.312 -49.688 1 93 505 LYS A CA 1
ATOM 4060 C C . LYS A 1 505 ? 30.969 -81.688 -49.406 1 93 505 LYS A C 1
ATOM 4062 O O . LYS A 1 505 ? 31.453 -82.688 -50 1 93 505 LYS A O 1
ATOM 4067 N N . HIS A 1 506 ? 30.062 -81.875 -48.562 1 93 506 HIS A N 1
ATOM 4068 C CA . HIS A 1 506 ? 29.5 -83.188 -48.219 1 93 506 HIS A CA 1
ATOM 4069 C C . HIS A 1 506 ? 28.266 -83.5 -49.062 1 93 506 HIS A C 1
ATOM 4071 O O . HIS A 1 506 ? 27.516 -84.375 -48.75 1 93 506 HIS A O 1
ATOM 4077 N N . GLN A 1 507 ? 27.906 -82.625 -50.094 1 90.81 507 GLN A N 1
ATOM 4078 C CA . GLN A 1 507 ? 26.859 -82.812 -51.094 1 90.81 507 GLN A CA 1
ATOM 4079 C C . GLN A 1 507 ? 25.484 -82.875 -50.438 1 90.81 507 GLN A C 1
ATOM 4081 O O . GLN A 1 507 ? 24.641 -83.688 -50.812 1 90.81 507 GLN A O 1
ATOM 4086 N N . ILE A 1 508 ? 25.297 -82.062 -49.406 1 92.06 508 ILE A N 1
ATOM 4087 C CA . ILE A 1 508 ? 24 -82 -48.75 1 92.06 508 ILE A CA 1
ATOM 4088 C C . ILE A 1 508 ? 23.078 -81.062 -49.562 1 92.06 508 ILE A C 1
ATOM 4090 O O . ILE A 1 508 ? 23.484 -80 -49.969 1 92.06 508 ILE A O 1
ATOM 4094 N N . LEU A 1 509 ? 21.875 -81.562 -49.844 1 90.12 509 LEU A N 1
ATOM 4095 C CA . LEU A 1 509 ? 20.891 -80.75 -50.562 1 90.12 509 LEU A CA 1
ATOM 4096 C C . LEU A 1 509 ? 20.359 -79.625 -49.688 1 90.12 509 LEU A C 1
ATOM 4098 O O . LEU A 1 509 ? 20.328 -79.75 -48.469 1 90.12 509 LEU A O 1
ATOM 4102 N N . TYR A 1 510 ? 20 -78.5 -50.219 1 91.75 510 TYR A N 1
ATOM 4103 C CA . TYR A 1 510 ? 19.422 -77.312 -49.562 1 91.75 510 TYR A CA 1
ATOM 4104 C C . TYR A 1 510 ? 20.422 -76.688 -48.625 1 91.75 510 TYR A C 1
ATOM 4106 O O . TYR A 1 510 ? 20.078 -76.312 -47.5 1 91.75 510 TYR A O 1
ATOM 4114 N N . SER A 1 511 ? 21.672 -76.812 -48.969 1 92.5 511 SER A N 1
ATOM 4115 C CA . SER A 1 511 ? 22.797 -76.312 -48.188 1 92.5 511 SER A CA 1
ATOM 4116 C C . SER A 1 511 ? 22.641 -74.875 -47.812 1 92.5 511 SER A C 1
ATOM 4118 O O . SER A 1 511 ? 22.969 -74.438 -46.719 1 92.5 511 SER A O 1
ATOM 4120 N N . ASP A 1 512 ? 22.047 -74.125 -48.719 1 92.88 512 ASP A N 1
ATOM 4121 C CA . ASP A 1 512 ? 21.844 -72.688 -48.469 1 92.88 512 ASP A CA 1
ATOM 4122 C C . ASP A 1 512 ? 20.875 -72.438 -47.312 1 92.88 512 ASP A C 1
ATOM 4124 O O . ASP A 1 512 ? 21.141 -71.625 -46.438 1 92.88 512 ASP A O 1
ATOM 4128 N N . GLN A 1 513 ? 19.812 -73.125 -47.25 1 91.81 513 GLN A N 1
ATOM 4129 C CA . GLN A 1 513 ? 18.797 -73 -46.188 1 91.81 513 GLN A CA 1
ATOM 4130 C C . GLN A 1 513 ? 19.344 -73.438 -44.844 1 91.81 513 GLN A C 1
ATOM 4132 O O . GLN A 1 513 ? 19.156 -72.75 -43.812 1 91.81 513 GLN A O 1
ATOM 4137 N N . TYR A 1 514 ? 20.031 -74.562 -44.844 1 92.75 514 TYR A N 1
ATOM 4138 C CA . TYR A 1 514 ? 20.594 -75.062 -43.594 1 92.75 514 TYR A CA 1
ATOM 4139 C C . TYR A 1 514 ? 21.641 -74.125 -43.031 1 92.75 514 TYR A C 1
ATOM 4141 O O . TYR A 1 514 ? 21.703 -73.875 -41.844 1 92.75 514 TYR A O 1
ATOM 4149 N N . ALA A 1 515 ? 22.422 -73.562 -43.969 1 93.31 515 ALA A N 1
ATOM 4150 C CA . ALA A 1 515 ? 23.422 -72.562 -43.531 1 93.31 515 ALA A CA 1
ATOM 4151 C C . ALA A 1 515 ? 22.797 -71.375 -42.875 1 93.31 515 ALA A C 1
ATOM 4153 O O . ALA A 1 515 ? 23.266 -70.938 -41.812 1 93.31 515 ALA A O 1
ATOM 4154 N N . GLU A 1 516 ? 21.75 -70.938 -43.438 1 91.19 516 GLU A N 1
ATOM 4155 C CA . GLU A 1 516 ? 21.031 -69.75 -42.875 1 91.19 516 GLU A CA 1
ATOM 4156 C C . GLU A 1 516 ? 20.469 -70.125 -41.5 1 91.19 516 GLU A C 1
ATOM 4158 O O . GLU A 1 516 ? 20.562 -69.312 -40.562 1 91.19 516 GLU A O 1
ATOM 4163 N N . ILE A 1 517 ? 19.891 -71.25 -41.312 1 90.62 517 ILE A N 1
ATOM 4164 C CA . ILE A 1 517 ? 19.297 -71.688 -40.062 1 90.62 517 ILE A CA 1
ATOM 4165 C C . ILE A 1 517 ? 20.391 -71.812 -38.969 1 90.62 517 ILE A C 1
ATOM 4167 O O . ILE A 1 517 ? 20.203 -71.312 -37.844 1 90.62 517 ILE A O 1
ATOM 4171 N N . PHE A 1 518 ? 21.5 -72.375 -39.406 1 90.75 518 PHE A N 1
ATOM 4172 C CA . PHE A 1 518 ? 22.562 -72.625 -38.438 1 90.75 518 PHE A CA 1
ATOM 4173 C C . PHE A 1 518 ? 23.188 -71.312 -37.969 1 90.75 518 PHE A C 1
ATOM 4175 O O . PHE A 1 518 ? 23.469 -71.125 -36.781 1 90.75 518 PHE A O 1
ATOM 4182 N N . VAL A 1 519 ? 23.312 -70.312 -38.844 1 89.38 519 VAL A N 1
ATOM 4183 C CA . VAL A 1 519 ? 23.859 -69 -38.469 1 89.38 519 VAL A CA 1
ATOM 4184 C C . VAL A 1 519 ? 22.875 -68.312 -37.562 1 89.38 519 VAL A C 1
ATOM 4186 O O . VAL A 1 519 ? 23.281 -67.688 -36.562 1 89.38 519 VAL A O 1
ATOM 4189 N N . THR A 1 520 ? 21.656 -68.312 -37.906 1 87.19 520 THR A N 1
ATOM 4190 C CA . THR A 1 520 ? 20.609 -67.625 -37.156 1 87.19 520 THR A CA 1
ATOM 4191 C C . THR A 1 520 ? 20.516 -68.188 -35.719 1 87.19 520 THR A C 1
ATOM 4193 O O . THR A 1 520 ? 20.203 -67.438 -34.781 1 87.19 520 THR A O 1
ATOM 4196 N N . LEU A 1 521 ? 20.844 -69.5 -35.531 1 86.81 521 LEU A N 1
ATOM 4197 C CA . LEU A 1 521 ? 20.75 -70.188 -34.25 1 86.81 521 LEU A CA 1
ATOM 4198 C C . LEU A 1 521 ? 22.047 -70 -33.438 1 86.81 521 LEU A C 1
ATOM 4200 O O . LEU A 1 521 ? 22.125 -70.375 -32.281 1 86.81 521 LEU A O 1
ATOM 4204 N N . GLY A 1 522 ? 23.047 -69.438 -34.125 1 83.81 522 GLY A N 1
ATOM 4205 C CA . GLY A 1 522 ? 24.312 -69.188 -33.438 1 83.81 522 GLY A CA 1
ATOM 4206 C C . GLY A 1 522 ? 25.188 -70.438 -33.312 1 83.81 522 GLY A C 1
ATOM 4207 O O . GLY A 1 522 ? 25.969 -70.562 -32.375 1 83.81 522 GLY A O 1
ATOM 4208 N N . ILE A 1 523 ? 25.031 -71.312 -34.219 1 86.75 523 ILE A N 1
ATOM 4209 C CA . ILE A 1 523 ? 25.844 -72.5 -34.219 1 86.75 523 ILE A CA 1
ATOM 4210 C C . ILE A 1 523 ? 27.281 -72.125 -34.562 1 86.75 523 ILE A C 1
ATOM 4212 O O . ILE A 1 523 ? 27.547 -71.375 -35.469 1 86.75 523 ILE A O 1
ATOM 4216 N N . LEU A 1 524 ? 28.188 -72.562 -33.812 1 85.31 524 LEU A N 1
ATOM 4217 C CA . LEU A 1 524 ? 29.594 -72.25 -34 1 85.31 524 LEU A CA 1
ATOM 4218 C C . LEU A 1 524 ? 30.234 -73.188 -35.031 1 85.31 524 LEU A C 1
ATOM 4220 O O . LEU A 1 524 ? 30.953 -72.75 -35.938 1 85.31 524 LEU A O 1
ATOM 4224 N N . GLU A 1 525 ? 29.984 -74.5 -34.812 1 89.12 525 GLU A N 1
ATOM 4225 C CA . GLU A 1 525 ? 30.469 -75.562 -35.688 1 89.12 525 GLU A CA 1
ATOM 4226 C C . GLU A 1 525 ? 29.406 -76.625 -35.906 1 89.12 525 GLU A C 1
ATOM 4228 O O . GLU A 1 525 ? 28.719 -77.062 -34.969 1 89.12 525 GLU A O 1
ATOM 4233 N N . ILE A 1 526 ? 29.25 -76.938 -37.156 1 92.12 526 ILE A N 1
ATOM 4234 C CA . ILE A 1 526 ? 28.25 -78 -37.469 1 92.12 526 ILE A CA 1
ATOM 4235 C C . ILE A 1 526 ? 28.688 -79.312 -36.906 1 92.12 526 ILE A C 1
ATOM 4237 O O . ILE A 1 526 ? 29.734 -79.875 -37.281 1 92.12 526 ILE A O 1
ATOM 4241 N N . PRO A 1 527 ? 27.891 -79.812 -36.031 1 92 527 PRO A N 1
ATOM 4242 C CA . PRO A 1 527 ? 28.234 -81.125 -35.5 1 92 527 PRO A CA 1
ATOM 4243 C C . PRO A 1 527 ? 28.328 -82.188 -36.594 1 92 527 PRO A C 1
ATOM 4245 O O . PRO A 1 527 ? 27.547 -82.188 -37.531 1 92 527 PRO A O 1
ATOM 4248 N N . GLN A 1 528 ? 29.281 -83.125 -36.438 1 90.75 528 GLN A N 1
ATOM 4249 C CA . GLN A 1 528 ? 29.531 -84.188 -37.406 1 90.75 528 GLN A CA 1
ATOM 4250 C C . GLN A 1 528 ? 28.312 -85.125 -37.562 1 90.75 528 GLN A C 1
ATOM 4252 O O . GLN A 1 528 ? 28.016 -85.625 -38.656 1 90.75 528 GLN A O 1
ATOM 4257 N N . ASP A 1 529 ? 27.688 -85.25 -36.438 1 91.25 529 ASP A N 1
ATOM 4258 C CA . ASP A 1 529 ? 26.484 -86.125 -36.438 1 91.25 529 ASP A CA 1
ATOM 4259 C C . ASP A 1 529 ? 25.422 -85.5 -37.344 1 91.25 529 ASP A C 1
ATOM 4261 O O . ASP A 1 529 ? 24.641 -86.188 -37.969 1 91.25 529 ASP A O 1
ATOM 4265 N N . TRP A 1 530 ? 25.344 -84.188 -37.469 1 92.5 530 TRP A N 1
ATOM 4266 C CA . TRP A 1 530 ? 24.391 -83.5 -38.312 1 92.5 530 TRP A CA 1
ATOM 4267 C C . TRP A 1 530 ? 24.734 -83.688 -39.781 1 92.5 530 TRP A C 1
ATOM 4269 O O . TRP A 1 530 ? 23.844 -83.938 -40.625 1 92.5 530 TRP A O 1
ATOM 4279 N N . ILE A 1 531 ? 25.984 -83.625 -40.062 1 91.38 531 ILE A N 1
ATOM 4280 C CA . ILE A 1 531 ? 26.453 -83.812 -41.438 1 91.38 531 ILE A CA 1
ATOM 4281 C C . ILE A 1 531 ? 26.109 -85.25 -41.938 1 91.38 531 ILE A C 1
ATOM 4283 O O . ILE A 1 531 ? 25.609 -85.375 -43.031 1 91.38 531 ILE A O 1
ATOM 4287 N N . GLN A 1 532 ? 26.422 -86.188 -41.062 1 90.75 532 GLN A N 1
ATOM 4288 C CA . GLN A 1 532 ? 26.141 -87.562 -41.406 1 90.75 532 GLN A CA 1
ATOM 4289 C C . GLN A 1 532 ? 24.656 -87.812 -41.625 1 90.75 532 GLN A C 1
ATOM 4291 O O . GLN A 1 532 ? 24.266 -88.438 -42.594 1 90.75 532 GLN A O 1
ATOM 4296 N N . LEU A 1 533 ? 23.922 -87.25 -40.812 1 90.06 533 LEU A N 1
ATOM 4297 C CA . LEU A 1 533 ? 22.484 -87.375 -40.875 1 90.06 533 LEU A CA 1
ATOM 4298 C C . LEU A 1 533 ? 21.938 -86.75 -42.156 1 90.06 533 LEU A C 1
ATOM 4300 O O . LEU A 1 533 ? 21.125 -87.312 -42.875 1 90.06 533 LEU A O 1
ATOM 4304 N N . LEU A 1 534 ? 22.297 -85.5 -42.5 1 90.31 534 LEU A N 1
ATOM 4305 C CA . LEU A 1 534 ? 21.766 -84.75 -43.594 1 90.31 534 LEU A CA 1
ATOM 4306 C C . LEU A 1 534 ? 22.25 -85.312 -44.938 1 90.31 534 LEU A C 1
ATOM 4308 O O . LEU A 1 534 ? 21.562 -85.188 -45.969 1 90.31 534 LEU A O 1
ATOM 4312 N N . SER A 1 535 ? 23.375 -85.938 -44.844 1 88.38 535 SER A N 1
ATOM 4313 C CA . SER A 1 535 ? 23.859 -86.562 -46.062 1 88.38 535 SER A CA 1
ATOM 4314 C C . SER A 1 535 ? 23.016 -87.812 -46.406 1 88.38 535 SER A C 1
ATOM 4316 O O . SER A 1 535 ? 22.812 -88.125 -47.594 1 88.38 535 SER A O 1
ATOM 4318 N N . GLN A 1 536 ? 22.531 -88.438 -45.375 1 86.12 536 GLN A N 1
ATOM 4319 C CA . GLN A 1 536 ? 21.797 -89.688 -45.562 1 86.12 536 GLN A CA 1
ATOM 4320 C C . GLN A 1 536 ? 20.312 -89.438 -45.781 1 86.12 536 GLN A C 1
ATOM 4322 O O . GLN A 1 536 ? 19.672 -90.062 -46.562 1 86.12 536 GLN A O 1
ATOM 4327 N N . TYR A 1 537 ? 19.781 -88.562 -45.031 1 79.31 537 TYR A N 1
ATOM 4328 C CA . TYR A 1 537 ? 18.344 -88.375 -45 1 79.31 537 TYR A CA 1
ATOM 4329 C C . TYR A 1 537 ? 18 -86.938 -45.438 1 79.31 537 TYR A C 1
ATOM 4331 O O . TYR A 1 537 ? 17.297 -86.188 -44.719 1 79.31 537 TYR A O 1
ATOM 4339 N N . ASN A 1 538 ? 18.453 -86.5 -46.5 1 73 538 ASN A N 1
ATOM 4340 C CA . ASN A 1 538 ? 18.188 -85.125 -47.031 1 73 538 ASN A CA 1
ATOM 4341 C C . ASN A 1 538 ? 16.859 -85.062 -47.75 1 73 538 ASN A C 1
ATOM 4343 O O . ASN A 1 538 ? 16.578 -85.875 -48.625 1 73 538 ASN A O 1
ATOM 4347 N N . SER A 1 539 ? 15.93 -84.25 -47.156 1 79.5 539 SER A N 1
ATOM 4348 C CA . SER A 1 539 ? 14.648 -84.125 -47.844 1 79.5 539 SER A CA 1
ATOM 4349 C C . SER A 1 539 ? 14.156 -82.688 -47.719 1 79.5 539 SER A C 1
ATOM 4351 O O . SER A 1 539 ? 14.578 -81.938 -46.844 1 79.5 539 SER A O 1
ATOM 4353 N N . LYS A 1 540 ? 13.43 -82.25 -48.625 1 79.44 540 LYS A N 1
ATOM 4354 C CA . LYS A 1 540 ? 12.789 -80.938 -48.625 1 79.44 540 LYS A CA 1
ATOM 4355 C C . LYS A 1 540 ? 11.914 -80.75 -47.406 1 79.44 540 LYS A C 1
ATOM 4357 O O . LYS A 1 540 ? 11.828 -79.688 -46.844 1 79.44 540 LYS A O 1
ATOM 4362 N N . SER A 1 541 ? 11.383 -81.875 -46.938 1 77.69 541 SER A N 1
ATOM 4363 C CA . SER A 1 541 ? 10.5 -81.875 -45.75 1 77.69 541 SER A CA 1
ATOM 4364 C C . SER A 1 541 ? 11.273 -81.562 -44.5 1 77.69 541 SER A C 1
ATOM 4366 O O . SER A 1 541 ? 10.797 -80.812 -43.625 1 77.69 541 SER A O 1
ATOM 4368 N N . LEU A 1 542 ? 12.422 -82.062 -44.406 1 81.31 542 LEU A N 1
ATOM 4369 C CA . LEU A 1 542 ? 13.227 -81.875 -43.219 1 81.31 542 LEU A CA 1
ATOM 4370 C C . LEU A 1 542 ? 13.727 -80.438 -43.125 1 81.31 542 LEU A C 1
ATOM 4372 O O . LEU A 1 542 ? 13.68 -79.812 -42.031 1 81.31 542 LEU A O 1
ATOM 4376 N N . VAL A 1 543 ? 14.18 -79.812 -44.188 1 83.44 543 VAL A N 1
ATOM 4377 C CA . VAL A 1 543 ? 14.711 -78.438 -44.156 1 83.44 543 VAL A CA 1
ATOM 4378 C C . VAL A 1 543 ? 13.57 -77.438 -43.906 1 83.44 543 VAL A C 1
ATOM 4380 O O . VAL A 1 543 ? 13.75 -76.5 -43.188 1 83.44 543 VAL A O 1
ATOM 4383 N N . LEU A 1 544 ? 12.445 -77.688 -44.5 1 78.94 544 LEU A N 1
ATOM 4384 C CA . LEU A 1 544 ? 11.281 -76.812 -44.281 1 78.94 544 LEU A CA 1
ATOM 4385 C C . LEU A 1 544 ? 10.844 -76.875 -42.812 1 78.94 544 LEU A C 1
ATOM 4387 O O . LEU A 1 544 ? 10.523 -75.812 -42.219 1 78.94 544 LEU A O 1
ATOM 4391 N N . LEU A 1 545 ? 10.797 -78 -42.25 1 78.62 545 LEU A N 1
ATOM 4392 C CA . LEU A 1 545 ? 10.453 -78.188 -40.844 1 78.62 545 LEU A CA 1
ATOM 4393 C C . LEU A 1 545 ? 11.43 -77.375 -39.969 1 78.62 545 LEU A C 1
ATOM 4395 O O . LEU A 1 545 ? 11.016 -76.688 -39.062 1 78.62 545 LEU A O 1
ATOM 4399 N N . ALA A 1 546 ? 12.664 -77.625 -40.281 1 82.19 546 ALA A N 1
ATOM 4400 C CA . ALA A 1 546 ? 13.703 -76.938 -39.5 1 82.19 546 ALA A CA 1
ATOM 4401 C C . ALA A 1 546 ? 13.555 -75.438 -39.594 1 82.19 546 ALA A C 1
ATOM 4403 O O . ALA A 1 546 ? 13.609 -74.75 -38.562 1 82.19 546 ALA A O 1
ATOM 4404 N N . GLU A 1 547 ? 13.32 -74.938 -40.719 1 84.81 547 GLU A N 1
ATOM 4405 C CA . GLU A 1 547 ? 13.156 -73.5 -40.969 1 84.81 547 GLU A CA 1
ATOM 4406 C C . GLU A 1 547 ? 11.953 -72.938 -40.219 1 84.81 547 GLU A C 1
ATOM 4408 O O . GLU A 1 547 ? 12.055 -71.875 -39.531 1 84.81 547 GLU A O 1
ATOM 4413 N N . LYS A 1 548 ? 10.828 -73.562 -40.312 1 81.81 548 LYS A N 1
ATOM 4414 C CA . LYS A 1 548 ? 9.602 -73.062 -39.719 1 81.81 548 LYS A CA 1
ATOM 4415 C C . LYS A 1 548 ? 9.688 -73.125 -38.188 1 81.81 548 LYS A C 1
ATOM 4417 O O . LYS A 1 548 ? 9.289 -72.188 -37.531 1 81.81 548 LYS A O 1
ATOM 4422 N N . ILE A 1 549 ? 10.258 -74.188 -37.656 1 80.56 549 ILE A N 1
ATOM 4423 C CA . ILE A 1 549 ? 10.398 -74.312 -36.219 1 80.56 549 ILE A CA 1
ATOM 4424 C C . ILE A 1 549 ? 11.305 -73.188 -35.656 1 80.56 549 ILE A C 1
ATOM 4426 O O . ILE A 1 549 ? 10.969 -72.562 -34.688 1 80.56 549 ILE A O 1
ATOM 4430 N N . VAL A 1 550 ? 12.383 -73.062 -36.312 1 84.38 550 VAL A N 1
ATOM 4431 C CA . VAL A 1 550 ? 13.352 -72.062 -35.875 1 84.38 550 VAL A CA 1
ATOM 4432 C C . VAL A 1 550 ? 12.734 -70.625 -35.969 1 84.38 550 VAL A C 1
ATOM 4434 O O . VAL A 1 550 ? 12.859 -69.875 -35.062 1 84.38 550 VAL A O 1
ATOM 4437 N N . ASN A 1 551 ? 12 -70.375 -37 1 86.19 551 ASN A N 1
ATOM 4438 C CA . ASN A 1 551 ? 11.383 -69.062 -37.188 1 86.19 551 ASN A CA 1
ATOM 4439 C C . ASN A 1 551 ? 10.32 -68.812 -36.125 1 86.19 551 ASN A C 1
ATOM 4441 O O . ASN A 1 551 ? 10.227 -67.688 -35.594 1 86.19 551 ASN A O 1
ATOM 4445 N N . ILE A 1 552 ? 9.586 -69.75 -35.812 1 84.88 552 ILE A N 1
ATOM 4446 C CA . ILE A 1 552 ? 8.523 -69.562 -34.812 1 84.88 552 ILE A CA 1
ATOM 4447 C C . ILE A 1 552 ? 9.141 -69.312 -33.438 1 84.88 552 ILE A C 1
ATOM 4449 O O . ILE A 1 552 ? 8.734 -68.438 -32.719 1 84.88 552 ILE A O 1
ATOM 4453 N N . LEU A 1 553 ? 10.109 -70.188 -33.094 1 85.88 553 LEU A N 1
ATOM 4454 C CA . LEU A 1 553 ? 10.719 -70.062 -31.781 1 85.88 553 LEU A CA 1
ATOM 4455 C C . LEU A 1 553 ? 11.469 -68.75 -31.641 1 85.88 553 LEU A C 1
ATOM 4457 O O . LEU A 1 553 ? 11.375 -68.062 -30.609 1 85.88 553 LEU A O 1
ATOM 4461 N N . LEU A 1 554 ? 12.172 -68.312 -32.656 1 86.44 554 LEU A N 1
ATOM 4462 C CA . LEU A 1 554 ? 12.836 -67.062 -32.625 1 86.44 554 LEU A CA 1
ATOM 4463 C C . LEU A 1 554 ? 11.82 -65.875 -32.562 1 86.44 554 LEU A C 1
ATOM 4465 O O . LEU A 1 554 ? 12.07 -64.875 -31.938 1 86.44 554 LEU A O 1
ATOM 4469 N N . GLY A 1 555 ? 10.75 -66.125 -33.25 1 88 555 GLY A N 1
ATOM 4470 C CA . GLY A 1 555 ? 9.664 -65.125 -33.156 1 88 555 GLY A CA 1
ATOM 4471 C C . GLY A 1 555 ? 9.125 -65 -31.75 1 88 555 GLY A C 1
ATOM 4472 O O . GLY A 1 555 ? 8.883 -63.844 -31.312 1 88 555 GLY A O 1
ATOM 4473 N N . THR A 1 556 ? 8.914 -66 -30.984 1 88.31 556 THR A N 1
ATOM 4474 C CA . THR A 1 556 ? 8.43 -65.938 -29.609 1 88.31 556 THR A CA 1
ATOM 4475 C C . THR A 1 556 ? 9.43 -65.188 -28.734 1 88.31 556 THR A C 1
ATOM 4477 O O . THR A 1 556 ? 9.039 -64.438 -27.844 1 88.31 556 THR A O 1
ATOM 4480 N N . ASN A 1 557 ? 10.703 -65.438 -28.969 1 86.5 557 ASN A N 1
ATOM 4481 C CA . ASN A 1 557 ? 11.734 -64.75 -28.25 1 86.5 557 ASN A CA 1
ATOM 4482 C C . ASN A 1 557 ? 11.68 -63.219 -28.531 1 86.5 557 ASN A C 1
ATOM 4484 O O . ASN A 1 557 ? 11.844 -62.406 -27.625 1 86.5 557 ASN A O 1
ATOM 4488 N N . ALA A 1 558 ? 11.523 -62.906 -29.797 1 88.19 558 ALA A N 1
ATOM 4489 C CA . ALA A 1 558 ? 11.43 -61.531 -30.203 1 88.19 558 ALA A CA 1
ATOM 4490 C C . ALA A 1 558 ? 10.234 -60.844 -29.547 1 88.19 558 ALA A C 1
ATOM 4492 O O . ALA A 1 558 ? 10.328 -59.688 -29.109 1 88.19 558 ALA A O 1
ATOM 4493 N N . ILE A 1 559 ? 9.117 -61.469 -29.438 1 91.69 559 ILE A N 1
ATOM 4494 C CA . ILE A 1 559 ? 7.922 -60.969 -28.797 1 91.69 559 ILE A CA 1
ATOM 4495 C C . ILE A 1 559 ? 8.203 -60.688 -27.328 1 91.69 559 ILE A C 1
ATOM 4497 O O . ILE A 1 559 ? 7.863 -59.625 -26.797 1 91.69 559 ILE A O 1
ATOM 4501 N N . GLN A 1 560 ? 8.812 -61.625 -26.656 1 89 560 GLN A N 1
ATOM 4502 C CA . GLN A 1 560 ? 9.125 -61.5 -25.25 1 89 560 GLN A CA 1
ATOM 4503 C C . GLN A 1 560 ? 10.047 -60.312 -25 1 89 560 GLN A C 1
ATOM 4505 O O . GLN A 1 560 ? 9.812 -59.5 -24.078 1 89 560 GLN A O 1
ATOM 4510 N N . THR A 1 561 ? 11.062 -60.188 -25.812 1 88.19 561 THR A N 1
ATOM 4511 C CA . THR A 1 561 ? 12.016 -59.094 -25.672 1 88.19 561 THR A CA 1
ATOM 4512 C C . THR A 1 561 ? 11.328 -57.75 -25.859 1 88.19 561 THR A C 1
ATOM 4514 O O . THR A 1 561 ? 11.547 -56.812 -25.094 1 88.19 561 THR A O 1
ATOM 4517 N N . SER A 1 562 ? 10.547 -57.656 -26.906 1 90.38 562 SER A N 1
ATOM 4518 C CA . SER A 1 562 ? 9.836 -56.438 -27.203 1 90.38 562 SER A CA 1
ATOM 4519 C C . SER A 1 562 ? 8.836 -56.062 -26.109 1 90.38 562 SER A C 1
ATOM 4521 O O . SER A 1 562 ? 8.734 -54.906 -25.703 1 90.38 562 SER A O 1
ATOM 4523 N N . ALA A 1 563 ? 8.055 -57 -25.641 1 90.5 563 ALA A N 1
ATOM 4524 C CA . ALA A 1 563 ? 7.078 -56.781 -24.578 1 90.5 563 ALA A CA 1
ATOM 4525 C C . ALA A 1 563 ? 7.77 -56.344 -23.297 1 90.5 563 ALA A C 1
ATOM 4527 O O . ALA A 1 563 ? 7.293 -55.438 -22.609 1 90.5 563 ALA A O 1
ATOM 4528 N N . ASN A 1 564 ? 8.844 -56.969 -22.953 1 89.12 564 ASN A N 1
ATOM 4529 C CA . ASN A 1 564 ? 9.594 -56.594 -21.75 1 89.12 564 ASN A CA 1
ATOM 4530 C C . ASN A 1 564 ? 10.141 -55.188 -21.844 1 89.12 564 ASN A C 1
ATOM 4532 O O . ASN A 1 564 ? 10.188 -54.469 -20.844 1 89.12 564 ASN A O 1
ATOM 4536 N N . ARG A 1 565 ? 10.617 -54.906 -22.953 1 84.94 565 ARG A N 1
ATOM 4537 C CA . ARG A 1 565 ? 11.07 -53.531 -23.156 1 84.94 565 ARG A CA 1
ATOM 4538 C C . ARG A 1 565 ? 9.938 -52.531 -22.906 1 84.94 565 ARG A C 1
ATOM 4540 O O . ARG A 1 565 ? 10.141 -51.5 -22.25 1 84.94 565 ARG A O 1
ATOM 4547 N N . ALA A 1 566 ? 8.781 -52.688 -23.469 1 87.75 566 ALA A N 1
ATOM 4548 C CA . ALA A 1 566 ? 7.621 -51.844 -23.25 1 87.75 566 ALA A CA 1
ATOM 4549 C C . ALA A 1 566 ? 7.266 -51.75 -21.766 1 87.75 566 ALA A C 1
ATOM 4551 O O . ALA A 1 566 ? 6.93 -50.688 -21.266 1 87.75 566 ALA A O 1
ATOM 4552 N N . ILE A 1 567 ? 7.352 -52.844 -21.109 1 86.56 567 ILE A N 1
ATOM 4553 C CA . ILE A 1 567 ? 7.066 -52.875 -19.672 1 86.56 567 ILE A CA 1
ATOM 4554 C C . ILE A 1 567 ? 8.062 -52.031 -18.922 1 86.56 567 ILE A C 1
ATOM 4556 O O . ILE A 1 567 ? 7.684 -51.281 -18 1 86.56 567 ILE A O 1
ATOM 4560 N N . LYS A 1 568 ? 9.305 -52.125 -19.266 1 82.69 568 LYS A N 1
ATOM 4561 C CA . LYS A 1 568 ? 10.336 -51.312 -18.609 1 82.69 568 LYS A CA 1
ATOM 4562 C C . LYS A 1 568 ? 10.07 -49.812 -18.781 1 82.69 568 LYS A C 1
ATOM 4564 O O . LYS A 1 568 ? 10.25 -49.062 -17.844 1 82.69 568 LYS A O 1
ATOM 4569 N N . ILE A 1 569 ? 9.68 -49.438 -19.891 1 81.38 569 ILE A N 1
ATOM 4570 C CA . ILE A 1 569 ? 9.375 -48.062 -20.172 1 81.38 569 ILE A CA 1
ATOM 4571 C C . ILE A 1 569 ? 8.164 -47.625 -19.344 1 81.38 569 ILE A C 1
ATOM 4573 O O . ILE A 1 569 ? 8.164 -46.531 -18.75 1 81.38 569 ILE A O 1
ATOM 4577 N N . ALA A 1 570 ? 7.137 -48.406 -19.391 1 80.19 570 ALA A N 1
ATOM 4578 C CA . ALA A 1 570 ? 5.934 -48.094 -18.625 1 80.19 570 ALA A CA 1
ATOM 4579 C C . ALA A 1 570 ? 6.246 -48 -17.125 1 80.19 570 ALA A C 1
ATOM 4581 O O . ALA A 1 570 ? 5.719 -47.125 -16.438 1 80.19 570 ALA A O 1
ATOM 4582 N N . GLN A 1 571 ? 7.074 -48.875 -16.656 1 79.75 571 GLN A N 1
ATOM 4583 C CA . GLN A 1 571 ? 7.461 -48.875 -15.25 1 79.75 571 GLN A CA 1
ATOM 4584 C C . GLN A 1 571 ? 8.273 -47.625 -14.914 1 79.75 571 GLN A C 1
ATOM 4586 O O . GLN A 1 571 ? 8.141 -47.062 -13.828 1 79.75 571 GLN A O 1
ATOM 4591 N N . ALA A 1 572 ? 9.172 -47.344 -15.75 1 74.69 572 ALA A N 1
ATOM 4592 C CA . ALA A 1 572 ? 9.953 -46.125 -15.555 1 74.69 572 ALA A CA 1
ATOM 4593 C C . ALA A 1 572 ? 9.055 -44.906 -15.461 1 74.69 572 ALA A C 1
ATOM 4595 O O . ALA A 1 572 ? 9.289 -44 -14.648 1 74.69 572 ALA A O 1
ATOM 4596 N N . LEU A 1 573 ? 8.109 -44.844 -16.297 1 73.81 573 LEU A N 1
ATOM 4597 C CA . LEU A 1 573 ? 7.137 -43.75 -16.297 1 73.81 573 LEU A CA 1
ATOM 4598 C C . LEU A 1 573 ? 6.375 -43.719 -14.969 1 73.81 573 LEU A C 1
ATOM 4600 O O . LEU A 1 573 ? 6.164 -42.625 -14.406 1 73.81 573 LEU A O 1
ATOM 4604 N N . LYS A 1 574 ? 5.91 -44.812 -14.5 1 72.12 574 LYS A N 1
ATOM 4605 C CA . LYS A 1 574 ? 5.203 -44.938 -13.234 1 72.12 574 LYS A CA 1
ATOM 4606 C C . LYS A 1 574 ? 6.051 -44.406 -12.078 1 72.12 574 LYS A C 1
ATOM 4608 O O . LYS A 1 574 ? 5.566 -43.656 -11.234 1 72.12 574 LYS A O 1
ATOM 4613 N N . ASN A 1 575 ? 7.242 -44.844 -12.07 1 70 575 ASN A N 1
ATOM 4614 C CA . ASN A 1 575 ? 8.156 -44.438 -11 1 70 575 ASN A CA 1
ATOM 4615 C C . ASN A 1 575 ? 8.43 -42.938 -11.031 1 70 575 ASN A C 1
ATOM 4617 O O . ASN A 1 575 ? 8.609 -42.312 -9.984 1 70 575 ASN A O 1
ATOM 4621 N N . PHE A 1 576 ? 8.5 -42.5 -12.164 1 67.25 576 PHE A N 1
ATOM 4622 C CA . PHE A 1 576 ? 8.766 -41.062 -12.359 1 67.25 576 PHE A CA 1
ATOM 4623 C C . PHE A 1 576 ? 7.621 -40.219 -11.812 1 67.25 576 PHE A C 1
ATOM 4625 O O . PHE A 1 576 ? 7.852 -39.156 -11.258 1 67.25 576 PHE A O 1
ATOM 4632 N N . THR A 1 577 ? 6.438 -40.594 -11.977 1 64.38 577 THR A N 1
ATOM 4633 C CA . THR A 1 577 ? 5.27 -39.812 -11.602 1 64.38 577 THR A CA 1
ATOM 4634 C C . THR A 1 577 ? 4.93 -40.031 -10.125 1 64.38 577 THR A C 1
ATOM 4636 O O . THR A 1 577 ? 4.152 -39.25 -9.555 1 64.38 577 THR A O 1
ATOM 4639 N N . HIS A 1 578 ? 5.512 -41.125 -9.555 1 60.59 578 HIS A N 1
ATOM 4640 C CA . HIS A 1 578 ? 5.199 -41.406 -8.164 1 60.59 578 HIS A CA 1
ATOM 4641 C C . HIS A 1 578 ? 5.684 -40.312 -7.238 1 60.59 578 HIS A C 1
ATOM 4643 O O . HIS A 1 578 ? 6.836 -39.875 -7.324 1 60.59 578 HIS A O 1
ATOM 4649 N N . PHE A 1 579 ? 4.742 -39.562 -6.711 1 55.62 579 PHE A N 1
ATOM 4650 C CA . PHE A 1 579 ? 5.047 -38.5 -5.742 1 55.62 579 PHE A CA 1
ATOM 4651 C C . PHE A 1 579 ? 4.707 -38.969 -4.328 1 55.62 579 PHE A C 1
ATOM 4653 O O . PHE A 1 579 ? 3.574 -39.375 -4.055 1 55.62 579 PHE A O 1
ATOM 4660 N N . ASP A 1 580 ? 5.785 -39.188 -3.531 1 53.72 580 ASP A N 1
ATOM 4661 C CA . ASP A 1 580 ? 5.52 -39.469 -2.123 1 53.72 580 ASP A CA 1
ATOM 4662 C C . ASP A 1 580 ? 5.203 -38.188 -1.359 1 53.72 580 ASP A C 1
ATOM 4664 O O . ASP A 1 580 ? 6.07 -37.344 -1.191 1 53.72 580 ASP A O 1
ATOM 4668 N N . PRO A 1 581 ? 3.863 -37.938 -1.164 1 51.97 581 PRO A N 1
ATOM 4669 C CA . PRO A 1 581 ? 3.543 -36.719 -0.412 1 51.97 581 PRO A CA 1
ATOM 4670 C C . PRO A 1 581 ? 4.375 -36.562 0.862 1 51.97 581 PRO A C 1
ATOM 4672 O O . PRO A 1 581 ? 4.641 -35.438 1.309 1 51.97 581 PRO A O 1
ATOM 4675 N N . LYS A 1 582 ? 4.66 -37.688 1.729 1 57.53 582 LYS A N 1
ATOM 4676 C CA . LYS A 1 582 ? 5.43 -37.625 2.969 1 57.53 582 LYS A CA 1
ATOM 4677 C C . LYS A 1 582 ? 6.926 -37.562 2.686 1 57.53 582 LYS A C 1
ATOM 4679 O O . LYS A 1 582 ? 7.738 -37.5 3.611 1 57.53 582 LYS A O 1
ATOM 4684 N N . ALA A 1 583 ? 7.344 -36.875 1.563 1 62.25 583 ALA A N 1
ATOM 4685 C CA . ALA A 1 583 ? 8.75 -36.781 1.194 1 62.25 583 ALA A CA 1
ATOM 4686 C C . ALA A 1 583 ? 9.641 -37.5 2.193 1 62.25 583 ALA A C 1
ATOM 4688 O O . ALA A 1 583 ? 9.719 -37.125 3.363 1 62.25 583 ALA A O 1
ATOM 4689 N N . GLU A 1 584 ? 9.836 -38.75 2.109 1 75.44 584 GLU A N 1
ATOM 4690 C CA . GLU A 1 584 ? 10.719 -39.438 3.031 1 75.44 584 GLU A CA 1
ATOM 4691 C C . GLU A 1 584 ? 12.141 -39.531 2.473 1 75.44 584 GLU A C 1
ATOM 4693 O O . GLU A 1 584 ? 12.328 -39.719 1.268 1 75.44 584 GLU A O 1
ATOM 4698 N N . ILE A 1 585 ? 13.07 -39.281 3.299 1 85.38 585 ILE A N 1
ATOM 4699 C CA . ILE A 1 585 ? 14.477 -39.438 2.959 1 85.38 585 ILE A CA 1
ATOM 4700 C C . ILE A 1 585 ? 14.789 -40.906 2.746 1 85.38 585 ILE A C 1
ATOM 4702 O O . ILE A 1 585 ? 14.344 -41.781 3.521 1 85.38 585 ILE A O 1
ATOM 4706 N N . LYS A 1 586 ? 15.312 -41.219 1.618 1 87.62 586 LYS A N 1
ATOM 4707 C CA . LYS A 1 586 ? 15.727 -42.562 1.31 1 87.62 586 LYS A CA 1
ATOM 4708 C C . LYS A 1 586 ? 17.203 -42.625 0.908 1 87.62 586 LYS A C 1
ATOM 4710 O O . LYS A 1 586 ? 17.766 -41.625 0.468 1 87.62 586 LYS A O 1
ATOM 4715 N N . THR A 1 587 ? 17.812 -43.844 1.106 1 90.12 587 THR A N 1
ATOM 4716 C CA . THR A 1 587 ? 19.188 -44.062 0.675 1 90.12 587 THR A CA 1
ATOM 4717 C C . THR A 1 587 ? 19.219 -44.688 -0.723 1 90.12 587 THR A C 1
ATOM 4719 O O . THR A 1 587 ? 18.688 -45.75 -0.944 1 90.12 587 THR A O 1
ATOM 4722 N N . ILE A 1 588 ? 19.75 -43.906 -1.64 1 90 588 ILE A N 1
ATOM 4723 C CA . ILE A 1 588 ? 19.734 -44.406 -3.006 1 90 588 ILE A CA 1
ATOM 4724 C C . ILE A 1 588 ? 21.125 -44.281 -3.625 1 90 588 ILE A C 1
ATOM 4726 O O . ILE A 1 588 ? 21.953 -43.531 -3.131 1 90 588 ILE A O 1
ATOM 4730 N N . GLN A 1 589 ? 21.312 -45.188 -4.719 1 91.81 589 GLN A N 1
ATOM 4731 C CA . GLN A 1 589 ? 22.453 -44.969 -5.598 1 91.81 589 GLN A CA 1
ATOM 4732 C C . GLN A 1 589 ? 22.141 -43.938 -6.688 1 91.81 589 GLN A C 1
ATOM 4734 O O . GLN A 1 589 ? 21.156 -44.094 -7.406 1 91.81 589 GLN A O 1
ATOM 4739 N N . LEU A 1 590 ? 22.984 -42.969 -6.828 1 94.06 590 LEU A N 1
ATOM 4740 C CA . LEU A 1 590 ? 22.734 -41.906 -7.797 1 94.06 590 LEU A CA 1
ATOM 4741 C C . LEU A 1 590 ? 22.625 -42.469 -9.211 1 94.06 590 LEU A C 1
ATOM 4743 O O . LEU A 1 590 ? 21.859 -41.969 -10.023 1 94.06 590 LEU A O 1
ATOM 4747 N N . SER A 1 591 ? 23.438 -43.469 -9.414 1 94 591 SER A N 1
ATOM 4748 C CA . SER A 1 591 ? 23.438 -44.094 -10.734 1 94 591 SER A CA 1
ATOM 4749 C C . SER A 1 591 ? 22.062 -44.656 -11.086 1 94 591 SER A C 1
ATOM 4751 O O . SER A 1 591 ? 21.625 -44.562 -12.227 1 94 591 SER A O 1
ATOM 4753 N N . ASP A 1 592 ? 21.375 -45.188 -10.109 1 89.69 592 ASP A N 1
ATOM 4754 C CA . ASP A 1 592 ? 20.062 -45.781 -10.328 1 89.69 592 ASP A CA 1
ATOM 4755 C C . ASP A 1 592 ? 19.047 -44.688 -10.703 1 89.69 592 ASP A C 1
ATOM 4757 O O . ASP A 1 592 ? 18.203 -44.875 -11.578 1 89.69 592 ASP A O 1
ATOM 4761 N N . SER A 1 593 ? 19.188 -43.625 -10.031 1 89.69 593 SER A N 1
ATOM 4762 C CA . SER A 1 593 ? 18.281 -42.5 -10.281 1 89.69 593 SER A CA 1
ATOM 4763 C C . SER A 1 593 ? 18.469 -41.938 -11.688 1 89.69 593 SER A C 1
ATOM 4765 O O . SER A 1 593 ? 17.5 -41.688 -12.398 1 89.69 593 SER A O 1
ATOM 4767 N N . LEU A 1 594 ? 19.641 -41.844 -12.109 1 93.38 594 LEU A N 1
ATOM 4768 C CA . LEU A 1 594 ? 19.938 -41.312 -13.43 1 93.38 594 LEU A CA 1
ATOM 4769 C C . LEU A 1 594 ? 19.531 -42.281 -14.523 1 93.38 594 LEU A C 1
ATOM 4771 O O . LEU A 1 594 ? 19.031 -41.875 -15.578 1 93.38 594 LEU A O 1
ATOM 4775 N N . HIS A 1 595 ? 19.75 -43.531 -14.242 1 89.44 595 HIS A N 1
ATOM 4776 C CA . HIS A 1 595 ? 19.344 -44.531 -15.211 1 89.44 595 HIS A CA 1
ATOM 4777 C C . HIS A 1 595 ? 17.844 -44.531 -15.438 1 89.44 595 HIS A C 1
ATOM 4779 O O . HIS A 1 595 ? 17.375 -44.719 -16.562 1 89.44 595 HIS A O 1
ATOM 4785 N N . GLN A 1 596 ? 17.156 -44.344 -14.406 1 83.19 596 GLN A N 1
ATOM 4786 C CA . GLN A 1 596 ? 15.703 -44.281 -14.508 1 83.19 596 GLN A CA 1
ATOM 4787 C C . GLN A 1 596 ? 15.273 -43.125 -15.414 1 83.19 596 GLN A C 1
ATOM 4789 O O . GLN A 1 596 ? 14.398 -43.281 -16.266 1 83.19 596 GLN A O 1
ATOM 4794 N N . ILE A 1 597 ? 15.953 -42.031 -15.227 1 86.88 597 ILE A N 1
ATOM 4795 C CA . ILE A 1 597 ? 15.586 -40.844 -16 1 86.88 597 ILE A CA 1
ATOM 4796 C C . ILE A 1 5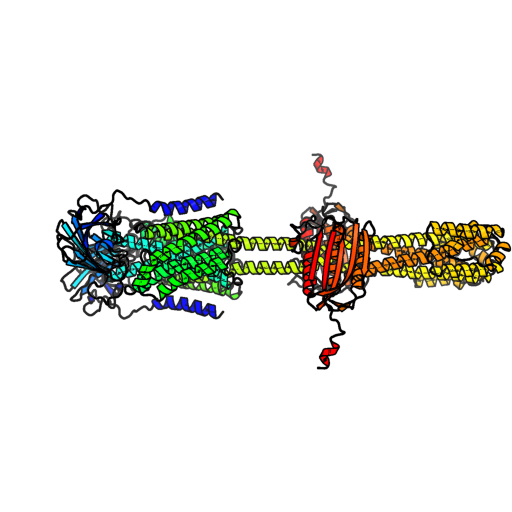97 ? 15.992 -41.031 -17.453 1 86.88 597 ILE A C 1
ATOM 4798 O O . ILE A 1 597 ? 15.25 -40.656 -18.375 1 86.88 597 ILE A O 1
ATOM 4802 N N . LEU A 1 598 ? 17.094 -41.594 -17.688 1 88.31 598 LEU A N 1
ATOM 4803 C CA . LEU A 1 598 ? 17.578 -41.812 -19.047 1 88.31 598 LEU A CA 1
ATOM 4804 C C . LEU A 1 598 ? 16.672 -42.812 -19.781 1 88.31 598 LEU A C 1
ATOM 4806 O O . LEU A 1 598 ? 16.484 -42.688 -21 1 88.31 598 LEU A O 1
ATOM 4810 N N . THR A 1 599 ? 16.141 -43.719 -18.984 1 80.69 599 THR A N 1
ATOM 4811 C CA . THR A 1 599 ? 15.203 -44.656 -19.562 1 80.69 599 THR A CA 1
ATOM 4812 C C . THR A 1 599 ? 13.938 -43.969 -20.047 1 80.69 599 THR A C 1
ATOM 4814 O O . THR A 1 599 ? 13.445 -44.25 -21.141 1 80.69 599 THR A O 1
ATOM 4817 N N . ILE A 1 600 ? 13.547 -43.062 -19.266 1 75.44 600 ILE A N 1
ATOM 4818 C CA . ILE A 1 600 ? 12.32 -42.344 -19.578 1 75.44 600 ILE A CA 1
ATOM 4819 C C . ILE A 1 600 ? 12.547 -41.406 -20.766 1 75.44 600 ILE A C 1
ATOM 4821 O O . ILE A 1 600 ? 11.672 -41.25 -21.625 1 75.44 600 ILE A O 1
ATOM 4825 N N . LEU A 1 601 ? 13.734 -40.844 -20.891 1 81.88 601 LEU A N 1
ATOM 4826 C CA . LEU A 1 601 ? 14.016 -39.844 -21.906 1 81.88 601 LEU A CA 1
ATOM 4827 C C . LEU A 1 601 ? 14.688 -40.5 -23.125 1 81.88 601 LEU A C 1
ATOM 4829 O O . LEU A 1 601 ? 15.234 -39.781 -23.969 1 81.88 601 LEU A O 1
ATOM 4833 N N . GLN A 1 602 ? 14.695 -41.688 -23.125 1 80.94 602 GLN A N 1
ATOM 4834 C CA . GLN A 1 602 ? 15.391 -42.406 -24.172 1 80.94 602 GLN A CA 1
ATOM 4835 C C . GLN A 1 602 ? 14.875 -42 -25.562 1 80.94 602 GLN A C 1
ATOM 4837 O O . GLN A 1 602 ? 15.656 -41.906 -26.516 1 80.94 602 GLN A O 1
ATOM 4842 N N . GLY A 1 603 ? 13.609 -41.844 -25.703 1 74 603 GLY A N 1
ATOM 4843 C CA . GLY A 1 603 ? 13.023 -41.438 -26.969 1 74 603 GLY A CA 1
ATOM 4844 C C . GLY A 1 603 ? 13.586 -40.125 -27.5 1 74 603 GLY A C 1
ATOM 4845 O O . GLY A 1 603 ? 13.82 -40 -28.703 1 74 603 GLY A O 1
ATOM 4846 N N . SER A 1 604 ? 13.797 -39.25 -26.641 1 78.44 604 SER A N 1
ATOM 4847 C CA . SER A 1 604 ? 14.312 -37.938 -27.016 1 78.44 604 SER A CA 1
ATOM 4848 C C . SER A 1 604 ? 15.812 -38 -27.297 1 78.44 604 SER A C 1
ATOM 4850 O O . SER A 1 604 ? 16.344 -37.156 -28 1 78.44 604 SER A O 1
ATOM 4852 N N . LEU A 1 605 ? 16.453 -38.969 -26.75 1 85.81 605 LEU A N 1
ATOM 4853 C CA . LEU A 1 605 ? 17.891 -39.094 -26.859 1 85.81 605 LEU A CA 1
ATOM 4854 C C . LEU A 1 605 ? 18.281 -39.875 -28.094 1 85.81 605 LEU A C 1
ATOM 4856 O O . LEU A 1 605 ? 19.312 -39.594 -28.719 1 85.81 605 LEU A O 1
ATOM 4860 N N . LYS A 1 606 ? 17.516 -40.781 -28.422 1 78.94 606 LYS A N 1
ATOM 4861 C CA . LYS A 1 606 ? 17.844 -41.781 -29.422 1 78.94 606 LYS A CA 1
ATOM 4862 C C . LYS A 1 606 ? 18.031 -41.156 -30.797 1 78.94 606 LYS A C 1
ATOM 4864 O O . LYS A 1 606 ? 18.844 -41.594 -31.594 1 78.94 606 LYS A O 1
ATOM 4869 N N . HIS A 1 607 ? 17.266 -40.094 -30.969 1 78.25 607 HIS A N 1
ATOM 4870 C CA . HIS A 1 607 ? 17.312 -39.531 -32.312 1 78.25 607 HIS A CA 1
ATOM 4871 C C . HIS A 1 607 ? 18.266 -38.344 -32.375 1 78.25 607 HIS A C 1
ATOM 4873 O O . HIS A 1 607 ? 17.859 -37.219 -32.188 1 78.25 607 HIS A O 1
ATOM 4879 N N . GLY A 1 608 ? 19.609 -38.719 -32.406 1 85.12 608 GLY A N 1
ATOM 4880 C CA . GLY A 1 608 ? 20.469 -37.594 -32.781 1 85.12 608 GLY A CA 1
ATOM 4881 C C . GLY A 1 608 ? 21.438 -37.219 -31.656 1 85.12 608 GLY A C 1
ATOM 4882 O O . GLY A 1 608 ? 22.391 -36.469 -31.875 1 85.12 608 GLY A O 1
ATOM 4883 N N . VAL A 1 609 ? 21.141 -37.688 -30.422 1 92.94 609 VAL A N 1
ATOM 4884 C CA . VAL A 1 609 ? 22.016 -37.312 -29.312 1 92.94 609 VAL A CA 1
ATOM 4885 C C . VAL A 1 609 ? 22.953 -38.469 -28.969 1 92.94 609 VAL A C 1
ATOM 4887 O O . VAL A 1 609 ? 22.5 -39.594 -28.766 1 92.94 609 VAL A O 1
ATOM 4890 N N . GLU A 1 610 ? 24.203 -38.219 -29.047 1 94.56 610 GLU A N 1
ATOM 4891 C CA . GLU A 1 610 ? 25.172 -39.219 -28.594 1 94.56 610 GLU A CA 1
ATOM 4892 C C . GLU A 1 610 ? 25.375 -39.156 -27.078 1 94.56 610 GLU A C 1
ATOM 4894 O O . GLU A 1 610 ? 25.891 -38.156 -26.562 1 94.56 610 GLU A O 1
ATOM 4899 N N . LEU A 1 611 ? 24.906 -40.156 -26.406 1 95.12 611 LEU A N 1
ATOM 4900 C CA . LEU A 1 611 ? 24.969 -40.188 -24.938 1 95.12 611 LEU A CA 1
ATOM 4901 C C . LEU A 1 611 ? 26.219 -40.906 -24.453 1 95.12 611 LEU A C 1
ATOM 4903 O O . LEU A 1 611 ? 26.5 -42.031 -24.875 1 95.12 611 LEU A O 1
ATOM 4907 N N . LYS A 1 612 ? 27.031 -40.281 -23.688 1 95.25 612 LYS A N 1
ATOM 4908 C CA . LYS A 1 612 ? 28.172 -40.844 -23 1 95.25 612 LYS A CA 1
ATOM 4909 C C . LYS A 1 612 ? 28 -40.781 -21.484 1 95.25 612 LYS A C 1
ATOM 4911 O O . LYS A 1 612 ? 27.75 -39.688 -20.938 1 95.25 612 LYS A O 1
ATOM 4916 N N . THR A 1 613 ? 28 -41.938 -20.797 1 95.38 613 THR A N 1
ATOM 4917 C CA . THR A 1 613 ? 27.844 -41.969 -19.359 1 95.38 613 THR A CA 1
ATOM 4918 C C . THR A 1 613 ? 29.125 -42.469 -18.672 1 95.38 613 THR A C 1
ATOM 4920 O O . THR A 1 613 ? 29.734 -43.438 -19.141 1 95.38 613 THR A O 1
ATOM 4923 N N . ASN A 1 614 ? 29.656 -41.719 -17.766 1 95.19 614 ASN A N 1
ATOM 4924 C CA . ASN A 1 614 ? 30.781 -42.094 -16.906 1 95.19 614 ASN A CA 1
ATOM 4925 C C . ASN A 1 614 ? 30.375 -42.125 -15.438 1 95.19 614 ASN A C 1
ATOM 4927 O O . ASN A 1 614 ? 30.547 -41.125 -14.734 1 95.19 614 ASN A O 1
ATOM 4931 N N . PHE A 1 615 ? 29.906 -43.312 -14.984 1 95.06 615 PHE A N 1
ATOM 4932 C CA . PHE A 1 615 ? 29.422 -43.406 -13.617 1 95.06 615 PHE A CA 1
ATOM 4933 C C . PHE A 1 615 ? 30.438 -44.156 -12.742 1 95.06 615 PHE A C 1
ATOM 4935 O O . PHE A 1 615 ? 30.641 -45.344 -12.883 1 95.06 615 PHE A O 1
ATOM 4942 N N . VAL A 1 616 ? 31.031 -43.438 -11.859 1 92.12 616 VAL A N 1
ATOM 4943 C CA . VAL A 1 616 ? 31.875 -44.031 -10.844 1 92.12 616 VAL A CA 1
ATOM 4944 C C . VAL A 1 616 ? 31.016 -44.531 -9.688 1 92.12 616 VAL A C 1
ATOM 4946 O O . VAL A 1 616 ? 30.016 -43.906 -9.336 1 92.12 616 VAL A O 1
ATOM 4949 N N . ASN A 1 617 ? 31.328 -45.688 -9.18 1 89.75 617 ASN A N 1
ATOM 4950 C CA . ASN A 1 617 ? 30.594 -46.219 -8.039 1 89.75 617 ASN A CA 1
ATOM 4951 C C . ASN A 1 617 ? 30.844 -45.406 -6.773 1 89.75 617 ASN A C 1
ATOM 4953 O O . ASN A 1 617 ? 32 -45.312 -6.324 1 89.75 617 ASN A O 1
ATOM 4957 N N . ILE A 1 618 ? 29.844 -44.844 -6.316 1 89.19 618 ILE A N 1
ATOM 4958 C CA . ILE A 1 618 ? 29.938 -44.062 -5.098 1 89.19 618 ILE A CA 1
ATOM 4959 C C . ILE A 1 618 ? 29 -44.594 -4.039 1 89.19 618 ILE A C 1
ATOM 4961 O O . ILE A 1 618 ? 28.031 -45.312 -4.363 1 89.19 618 ILE A O 1
ATOM 4965 N N . PRO A 1 619 ? 29.297 -44.281 -2.711 1 87.31 619 PRO A N 1
ATOM 4966 C CA . PRO A 1 619 ? 28.375 -44.75 -1.669 1 87.31 619 PRO A CA 1
ATOM 4967 C C . PRO A 1 619 ? 26.969 -44.156 -1.83 1 87.31 619 PRO A C 1
ATOM 4969 O O . PRO A 1 619 ? 26.812 -43.062 -2.395 1 87.31 619 PRO A O 1
ATOM 4972 N N . PRO A 1 620 ? 26.016 -44.844 -1.431 1 90.75 620 PRO A N 1
ATOM 4973 C CA . PRO A 1 620 ? 24.656 -44.312 -1.487 1 90.75 620 PRO A CA 1
ATOM 4974 C C . PRO A 1 620 ? 24.5 -43.031 -0.688 1 90.75 620 PRO A C 1
ATOM 4976 O O . PRO A 1 620 ? 25.25 -42.781 0.255 1 90.75 620 PRO A O 1
ATOM 4979 N N . ILE A 1 621 ? 23.594 -42.25 -1.146 1 90.75 621 ILE A N 1
ATOM 4980 C CA . ILE A 1 621 ? 23.375 -40.969 -0.479 1 90.75 621 ILE A CA 1
ATOM 4981 C C . ILE A 1 621 ? 21.953 -40.938 0.095 1 90.75 621 ILE A C 1
ATOM 4983 O O . ILE A 1 621 ? 21.031 -41.531 -0.458 1 90.75 621 ILE A O 1
ATOM 4987 N N . ASN A 1 622 ? 21.859 -40.188 1.222 1 89.94 622 ASN A N 1
ATOM 4988 C CA . ASN A 1 622 ? 20.547 -39.906 1.779 1 89.94 622 ASN A CA 1
ATOM 4989 C C . ASN A 1 622 ? 19.906 -38.688 1.115 1 89.94 622 ASN A C 1
ATOM 4991 O O . ASN A 1 622 ? 20.469 -37.594 1.149 1 89.94 622 ASN A O 1
ATOM 4995 N N . CYS A 1 623 ? 18.812 -38.906 0.457 1 90.31 623 CYS A N 1
ATOM 4996 C CA . CYS A 1 623 ? 18.188 -37.812 -0.258 1 90.31 623 CYS A CA 1
ATOM 4997 C C . CYS A 1 623 ? 16.688 -38.062 -0.415 1 90.31 623 CYS A C 1
ATOM 4999 O O . CYS A 1 623 ? 16.156 -39.031 0.114 1 90.31 623 CYS A O 1
ATOM 5001 N N . TYR A 1 624 ? 16.109 -37.062 -0.929 1 86.88 624 TYR A N 1
ATOM 5002 C CA . TYR A 1 624 ? 14.758 -37.219 -1.448 1 86.88 624 TYR A CA 1
ATOM 5003 C C . TYR A 1 624 ? 14.773 -37.656 -2.914 1 86.88 624 TYR A C 1
ATOM 5005 O O . TYR A 1 624 ? 14.922 -36.812 -3.803 1 86.88 624 TYR A O 1
ATOM 5013 N N . PRO A 1 625 ? 14.555 -38.875 -3.176 1 85.5 625 PRO A N 1
ATOM 5014 C CA . PRO A 1 625 ? 14.812 -39.375 -4.52 1 85.5 625 PRO A CA 1
ATOM 5015 C C . PRO A 1 625 ? 13.938 -38.719 -5.586 1 85.5 625 PRO A C 1
ATOM 5017 O O . PRO A 1 625 ? 14.422 -38.406 -6.668 1 85.5 625 PRO A O 1
ATOM 5020 N N . ASP A 1 626 ? 12.672 -38.531 -5.293 1 78.38 626 ASP A N 1
ATOM 5021 C CA . ASP A 1 626 ? 11.742 -37.969 -6.27 1 78.38 626 ASP A CA 1
ATOM 5022 C C . ASP A 1 626 ? 12.125 -36.531 -6.652 1 78.38 626 ASP A C 1
ATOM 5024 O O . ASP A 1 626 ? 11.969 -36.156 -7.805 1 78.38 626 ASP A O 1
ATOM 5028 N N . GLU A 1 627 ? 12.664 -35.875 -5.707 1 81.88 627 GLU A N 1
ATOM 5029 C CA . GLU A 1 627 ? 13.07 -34.5 -5.965 1 81.88 627 GLU A CA 1
ATOM 5030 C C . GLU A 1 627 ? 14.336 -34.438 -6.824 1 81.88 627 GLU A C 1
ATOM 5032 O O . GLU A 1 627 ? 14.445 -33.625 -7.723 1 81.88 627 GLU A O 1
ATOM 5037 N N . LEU A 1 628 ? 15.203 -35.312 -6.52 1 88.62 628 LEU A N 1
ATOM 5038 C CA . LEU A 1 628 ? 16.422 -35.344 -7.32 1 88.62 628 LEU A CA 1
ATOM 5039 C C . LEU A 1 628 ? 16.125 -35.781 -8.758 1 88.62 628 LEU A C 1
ATOM 5041 O O . LEU A 1 628 ? 16.75 -35.312 -9.695 1 88.62 628 LEU A O 1
ATOM 5045 N N . ASN A 1 629 ? 15.164 -36.656 -8.891 1 84.94 629 ASN A N 1
ATOM 5046 C CA . ASN A 1 629 ? 14.742 -37.062 -10.227 1 84.94 629 ASN A CA 1
ATOM 5047 C C . ASN A 1 629 ? 14.227 -35.875 -11.031 1 84.94 629 ASN A C 1
ATOM 5049 O O . ASN A 1 629 ? 14.43 -35.812 -12.242 1 84.94 629 ASN A O 1
ATOM 5053 N N . GLN A 1 630 ? 13.641 -35.031 -10.352 1 79.38 630 GLN A N 1
ATOM 5054 C CA . GLN A 1 630 ? 13.164 -33.844 -11.016 1 79.38 630 GLN A CA 1
ATOM 5055 C C . GLN A 1 630 ? 14.328 -32.969 -11.492 1 79.38 630 GLN A C 1
ATOM 5057 O O . GLN A 1 630 ? 14.273 -32.375 -12.57 1 79.38 630 GLN A O 1
ATOM 5062 N N . VAL A 1 631 ? 15.289 -32.875 -10.648 1 89.06 631 VAL A N 1
ATOM 5063 C CA . VAL A 1 631 ? 16.469 -32.094 -10.992 1 89.06 631 VAL A CA 1
ATOM 5064 C C . VAL A 1 631 ? 17.125 -32.656 -12.25 1 89.06 631 VAL A C 1
ATOM 5066 O O . VAL A 1 631 ? 17.422 -31.922 -13.195 1 89.06 631 VAL A O 1
ATOM 5069 N N . TRP A 1 632 ? 17.281 -34 -12.242 1 91.81 632 TRP A N 1
ATOM 5070 C CA . TRP A 1 632 ? 17.906 -34.656 -13.383 1 91.81 632 TRP A CA 1
ATOM 5071 C C . TRP A 1 632 ? 17.078 -34.469 -14.648 1 91.81 632 TRP A C 1
ATOM 5073 O O . TRP A 1 632 ? 17.625 -34.156 -15.719 1 91.81 632 TRP A O 1
ATOM 5083 N N . THR A 1 633 ? 15.844 -34.594 -14.508 1 83.88 633 THR A N 1
ATOM 5084 C CA . THR A 1 633 ? 14.945 -34.469 -15.648 1 83.88 633 THR A CA 1
ATOM 5085 C C . THR A 1 633 ? 15.062 -33.062 -16.25 1 83.88 633 THR A C 1
ATOM 5087 O O . THR A 1 633 ? 15.188 -32.906 -17.469 1 83.88 633 THR A O 1
ATOM 5090 N N . ASN A 1 634 ? 15.07 -32.156 -15.414 1 83.25 634 ASN A N 1
ATOM 5091 C CA . ASN A 1 634 ? 15.148 -30.766 -15.867 1 83.25 634 ASN A CA 1
ATOM 5092 C C . ASN A 1 634 ? 16.469 -30.484 -16.594 1 83.25 634 ASN A C 1
ATOM 5094 O O . ASN A 1 634 ? 16.469 -29.859 -17.656 1 83.25 634 ASN A O 1
ATOM 5098 N N . MET A 1 635 ? 17.484 -30.969 -16.031 1 91.75 635 MET A N 1
ATOM 5099 C CA . MET A 1 635 ? 18.797 -30.703 -16.594 1 91.75 635 MET A CA 1
ATOM 5100 C C . MET A 1 635 ? 18.984 -31.422 -17.922 1 91.75 635 MET A C 1
ATOM 5102 O O . MET A 1 635 ? 19.516 -30.844 -18.875 1 91.75 635 MET A O 1
ATOM 5106 N N . ILE A 1 636 ? 18.562 -32.625 -17.969 1 91.25 636 ILE A N 1
ATOM 5107 C CA . ILE A 1 636 ? 18.734 -33.406 -19.172 1 91.25 636 ILE A CA 1
ATOM 5108 C C . ILE A 1 636 ? 17.797 -32.875 -20.266 1 91.25 636 ILE A C 1
ATOM 5110 O O . ILE A 1 636 ? 18.188 -32.781 -21.422 1 91.25 636 ILE A O 1
ATOM 5114 N N . GLN A 1 637 ? 16.578 -32.594 -19.906 1 83.56 637 GLN A N 1
ATOM 5115 C CA . GLN A 1 637 ? 15.641 -32.031 -20.875 1 83.56 637 GLN A CA 1
ATOM 5116 C C . GLN A 1 637 ? 16.156 -30.703 -21.422 1 83.56 637 GLN A C 1
ATOM 5118 O O . GLN A 1 637 ? 16.031 -30.422 -22.625 1 83.56 637 GLN A O 1
ATOM 5123 N N . ASN A 1 638 ? 16.656 -29.891 -20.562 1 86.25 638 ASN A N 1
ATOM 5124 C CA . ASN A 1 638 ? 17.25 -28.625 -20.984 1 86.25 638 ASN A CA 1
ATOM 5125 C C . ASN A 1 638 ? 18.391 -28.859 -21.984 1 86.25 638 ASN A C 1
ATOM 5127 O O . ASN A 1 638 ? 18.516 -28.125 -22.969 1 86.25 638 ASN A O 1
ATOM 5131 N N . ALA A 1 639 ? 19.219 -29.812 -21.672 1 91.69 639 ALA A N 1
ATOM 5132 C CA . ALA A 1 639 ? 20.328 -30.172 -22.547 1 91.69 639 ALA A CA 1
ATOM 5133 C C . ALA A 1 639 ? 19.828 -30.594 -23.938 1 91.69 639 ALA A C 1
ATOM 5135 O O . ALA A 1 639 ? 20.328 -30.109 -24.953 1 91.69 639 ALA A O 1
ATOM 5136 N N . ILE A 1 640 ? 18.812 -31.391 -23.938 1 88.19 640 ILE A N 1
ATOM 5137 C CA . ILE A 1 640 ? 18.25 -31.922 -25.188 1 88.19 640 ILE A CA 1
ATOM 5138 C C . ILE A 1 640 ? 17.656 -30.781 -26 1 88.19 640 ILE A C 1
ATOM 5140 O O . ILE A 1 640 ? 17.891 -30.688 -27.219 1 88.19 640 ILE A O 1
ATOM 5144 N N . GLN A 1 641 ? 16.938 -29.969 -25.344 1 84.19 641 GLN A N 1
ATOM 5145 C CA . GLN A 1 641 ? 16.281 -28.844 -26.016 1 84.19 641 GLN A CA 1
ATOM 5146 C C . GLN A 1 641 ? 17.312 -27.844 -26.531 1 84.19 641 GLN A C 1
ATOM 5148 O O . GLN A 1 641 ? 17.172 -27.297 -27.625 1 84.19 641 GLN A O 1
ATOM 5153 N N . SER A 1 642 ? 18.312 -27.594 -25.734 1 88.94 642 SER A N 1
ATOM 5154 C CA . SER A 1 642 ? 19.375 -26.656 -26.125 1 88.94 642 SER A CA 1
ATOM 5155 C C . SER A 1 642 ? 20.109 -27.156 -27.375 1 88.94 642 SER A C 1
ATOM 5157 O O . SER A 1 642 ? 20.578 -26.344 -28.172 1 88.94 642 SER A O 1
ATOM 5159 N N . MET A 1 643 ? 20.156 -28.422 -27.531 1 91.69 643 MET A N 1
ATOM 5160 C CA . MET A 1 643 ? 20.844 -29.031 -28.672 1 91.69 643 MET A CA 1
ATOM 5161 C C . MET A 1 643 ? 19.891 -29.25 -29.844 1 91.69 643 MET A C 1
ATOM 5163 O O . MET A 1 643 ? 20.266 -29.812 -30.875 1 91.69 643 MET A O 1
ATOM 5167 N N . ASN A 1 644 ? 18.641 -28.906 -29.625 1 87.56 644 ASN A N 1
ATOM 5168 C CA . ASN A 1 644 ? 17.594 -29.125 -30.625 1 87.56 644 ASN A CA 1
ATOM 5169 C C . ASN A 1 644 ? 17.5 -30.594 -31.016 1 87.56 644 ASN A C 1
ATOM 5171 O O . ASN A 1 644 ? 17.375 -30.906 -32.219 1 87.56 644 ASN A O 1
ATOM 5175 N N . GLY A 1 645 ? 17.797 -31.391 -30.031 1 87.25 645 GLY A N 1
ATOM 5176 C CA . GLY A 1 645 ? 17.625 -32.812 -30.234 1 87.25 645 GLY A CA 1
ATOM 5177 C C . GLY A 1 645 ? 18.812 -33.469 -30.922 1 87.25 645 GLY A C 1
ATOM 5178 O O . GLY A 1 645 ? 18.781 -34.656 -31.234 1 87.25 645 GLY A O 1
ATOM 5179 N N . LYS A 1 646 ? 19.828 -32.688 -31.25 1 92.62 646 LYS A N 1
ATOM 5180 C CA . LYS A 1 646 ? 21 -33.25 -31.922 1 92.62 646 LYS A CA 1
ATOM 5181 C C . LYS A 1 646 ? 22.281 -32.719 -31.281 1 92.62 646 LYS A C 1
ATOM 5183 O O . LYS A 1 646 ? 22.469 -31.516 -31.109 1 92.62 646 LYS A O 1
ATOM 5188 N N . GLY A 1 647 ? 23.156 -33.656 -30.875 1 94.62 647 GLY A N 1
ATOM 5189 C CA . GLY A 1 647 ? 24.406 -33.25 -30.266 1 94.62 647 GLY A CA 1
ATOM 5190 C C . GLY A 1 647 ? 25 -34.312 -29.359 1 94.62 647 GLY A C 1
ATOM 5191 O O . GLY A 1 647 ? 24.719 -35.5 -29.531 1 94.62 647 GLY A O 1
ATOM 5192 N N . ASN A 1 648 ? 25.922 -33.844 -28.5 1 96.06 648 ASN A N 1
ATOM 5193 C CA . ASN A 1 648 ? 26.578 -34.719 -27.562 1 96.06 648 ASN A CA 1
ATOM 5194 C C . ASN A 1 648 ? 26.172 -34.406 -26.125 1 96.06 648 ASN A C 1
ATOM 5196 O O . ASN A 1 648 ? 26.109 -33.25 -25.719 1 96.06 648 ASN A O 1
ATOM 5200 N N . LEU A 1 649 ? 25.797 -35.469 -25.438 1 96.62 649 LEU A N 1
ATOM 5201 C CA . LEU A 1 649 ? 25.438 -35.344 -24.016 1 96.62 649 LEU A CA 1
ATOM 5202 C C . LEU A 1 649 ? 26.312 -36.25 -23.172 1 96.62 649 LEU A C 1
ATOM 5204 O O . LEU A 1 649 ? 26.375 -37.469 -23.406 1 96.62 649 LEU A O 1
ATOM 5208 N N . THR A 1 650 ? 27.062 -35.688 -22.234 1 97.12 650 THR A N 1
ATOM 5209 C CA . THR A 1 650 ? 27.906 -36.469 -21.328 1 97.12 650 THR A CA 1
ATOM 5210 C C . THR A 1 650 ? 27.422 -36.312 -19.891 1 97.12 650 THR A C 1
ATOM 5212 O O . THR A 1 650 ? 27.203 -35.219 -19.406 1 97.12 650 THR A O 1
ATOM 5215 N N . ILE A 1 651 ? 27.156 -37.438 -19.219 1 97.62 651 ILE A N 1
ATOM 5216 C CA . ILE A 1 651 ? 26.75 -37.438 -17.812 1 97.62 651 ILE A CA 1
ATOM 5217 C C . ILE A 1 651 ? 27.797 -38.156 -16.969 1 97.62 651 ILE A C 1
ATOM 5219 O O . ILE A 1 651 ? 28.188 -39.281 -17.297 1 97.62 651 ILE A O 1
ATOM 5223 N N . GLU A 1 652 ? 28.266 -37.5 -15.914 1 97.06 652 GLU A N 1
ATOM 5224 C CA . GLU A 1 652 ? 29.312 -38.062 -15.062 1 97.06 652 GLU A CA 1
ATOM 5225 C C . GLU A 1 652 ? 28.891 -38.062 -13.602 1 97.06 652 GLU A C 1
ATOM 5227 O O . GLU A 1 652 ? 28.266 -37.094 -13.133 1 97.06 652 GLU A O 1
ATOM 5232 N N . ILE A 1 653 ? 29.078 -39.188 -12.953 1 96.38 653 ILE A N 1
ATOM 5233 C CA . ILE A 1 653 ? 28.969 -39.281 -11.5 1 96.38 653 ILE A CA 1
ATOM 5234 C C . ILE A 1 653 ? 30.344 -39.5 -10.883 1 96.38 653 ILE A C 1
ATOM 5236 O O . ILE A 1 653 ? 31.062 -40.406 -11.289 1 96.38 653 ILE A O 1
ATOM 5240 N N . ASN A 1 654 ? 30.703 -38.719 -9.992 1 94.94 654 ASN A N 1
ATOM 5241 C CA . ASN A 1 654 ? 31.969 -38.875 -9.305 1 94.94 654 ASN A CA 1
ATOM 5242 C C . ASN A 1 654 ? 31.938 -38.281 -7.895 1 94.94 654 ASN A C 1
ATOM 5244 O O . ASN A 1 654 ? 30.875 -37.875 -7.414 1 94.94 654 ASN A O 1
ATOM 5248 N N . GLN A 1 655 ? 33.062 -38.406 -7.133 1 93.06 655 GLN A N 1
ATOM 5249 C CA . GLN A 1 655 ? 33.188 -37.875 -5.781 1 93.06 655 GLN A CA 1
ATOM 5250 C C . GLN A 1 655 ? 34.281 -36.812 -5.719 1 93.06 655 GLN A C 1
ATOM 5252 O O . GLN A 1 655 ? 35.188 -36.812 -6.539 1 93.06 655 GLN A O 1
ATOM 5257 N N . THR A 1 656 ? 33.969 -35.875 -4.938 1 91.75 656 THR A N 1
ATOM 5258 C CA . THR A 1 656 ? 34.938 -34.812 -4.723 1 91.75 656 THR A CA 1
ATOM 5259 C C . THR A 1 656 ? 34.906 -34.344 -3.277 1 91.75 656 THR A C 1
ATOM 5261 O O . THR A 1 656 ? 34.062 -34.75 -2.496 1 91.75 656 THR A O 1
ATOM 5264 N N . VAL A 1 657 ? 35.969 -33.719 -2.826 1 90.12 657 VAL A N 1
ATOM 5265 C CA . VAL A 1 657 ? 36.031 -33.125 -1.49 1 90.12 657 VAL A CA 1
ATOM 5266 C C . VAL A 1 657 ? 36.031 -31.609 -1.59 1 90.12 657 VAL A C 1
ATOM 5268 O O . VAL A 1 657 ? 36.812 -31.016 -2.314 1 90.12 657 VAL A O 1
ATOM 5271 N N . LEU A 1 658 ? 34.906 -31.109 -1.117 1 85.69 658 LEU A N 1
ATOM 5272 C CA . LEU A 1 658 ? 34.812 -29.656 -1.052 1 85.69 658 LEU A CA 1
ATOM 5273 C C . LEU A 1 658 ? 34.875 -29.156 0.39 1 85.69 658 LEU A C 1
ATOM 5275 O O . LEU A 1 658 ? 34.125 -29.609 1.25 1 85.69 658 LEU A O 1
ATOM 5279 N N . LYS A 1 659 ? 35.719 -28.234 0.733 1 78.94 659 LYS A N 1
ATOM 5280 C CA . LYS A 1 659 ? 35.906 -27.672 2.066 1 78.94 659 LYS A CA 1
ATOM 5281 C C . LYS A 1 659 ? 36 -28.766 3.121 1 78.94 659 LYS A C 1
ATOM 5283 O O . LYS A 1 659 ? 35.281 -28.734 4.129 1 78.94 659 LYS A O 1
ATOM 5288 N N . ASN A 1 660 ? 36.688 -29.906 2.854 1 79.56 660 ASN A N 1
ATOM 5289 C CA . ASN A 1 660 ? 37 -31.016 3.744 1 79.56 660 ASN A CA 1
ATOM 5290 C C . ASN A 1 660 ? 35.781 -31.906 3.961 1 79.56 660 ASN A C 1
ATOM 5292 O O . ASN A 1 660 ? 35.75 -32.688 4.914 1 79.56 660 ASN A O 1
ATOM 5296 N N . ASN A 1 661 ? 34.75 -31.703 3.254 1 86.38 661 ASN A N 1
ATOM 5297 C CA . ASN A 1 661 ? 33.594 -32.562 3.32 1 86.38 661 ASN A CA 1
ATOM 5298 C C . ASN A 1 661 ? 33.406 -33.375 2.035 1 86.38 661 ASN A C 1
ATOM 5300 O O . ASN A 1 661 ? 33.656 -32.844 0.94 1 86.38 661 ASN A O 1
ATOM 5304 N N . PRO A 1 662 ? 33.156 -34.594 2.225 1 89.25 662 PRO A N 1
ATOM 5305 C CA . PRO A 1 662 ? 32.969 -35.438 1.03 1 89.25 662 PRO A CA 1
ATOM 5306 C C . PRO A 1 662 ? 31.656 -35.094 0.304 1 89.25 662 PRO A C 1
ATOM 5308 O O . PRO A 1 662 ? 30.609 -34.938 0.942 1 89.25 662 PRO A O 1
ATOM 5311 N N . PHE A 1 663 ? 31.781 -34.875 -1.02 1 92.75 663 PHE A N 1
ATOM 5312 C CA . PHE A 1 663 ? 30.625 -34.625 -1.871 1 92.75 663 PHE A CA 1
ATOM 5313 C C . PHE A 1 663 ? 30.594 -35.594 -3.035 1 92.75 663 PHE A C 1
ATOM 5315 O O . PHE A 1 663 ? 31.625 -35.969 -3.572 1 92.75 663 PHE A O 1
ATOM 5322 N N . ALA A 1 664 ? 29.422 -36.062 -3.262 1 94.12 664 ALA A N 1
ATOM 5323 C CA . ALA A 1 664 ? 29.172 -36.688 -4.562 1 94.12 664 ALA A CA 1
ATOM 5324 C C . ALA A 1 664 ? 28.734 -35.625 -5.582 1 94.12 664 ALA A C 1
ATOM 5326 O O . ALA A 1 664 ? 28.031 -34.688 -5.238 1 94.12 664 ALA A O 1
ATOM 5327 N N . TYR A 1 665 ? 29.203 -35.719 -6.848 1 94.88 665 TYR A N 1
ATOM 5328 C CA . TYR A 1 665 ? 28.719 -34.75 -7.812 1 94.88 665 TYR A CA 1
ATOM 5329 C C . TYR A 1 665 ? 28.234 -35.438 -9.086 1 94.88 665 TYR A C 1
ATOM 5331 O O . TYR A 1 665 ? 28.688 -36.531 -9.422 1 94.88 665 TYR A O 1
ATOM 5339 N N . VAL A 1 666 ? 27.25 -34.875 -9.703 1 96.75 666 VAL A N 1
ATOM 5340 C CA . VAL A 1 666 ? 26.703 -35.25 -11.008 1 96.75 666 VAL A CA 1
ATOM 5341 C C . VAL A 1 666 ? 26.891 -34.094 -12 1 96.75 666 VAL A C 1
ATOM 5343 O O . VAL A 1 666 ? 26.531 -32.969 -11.719 1 96.75 666 VAL A O 1
ATOM 5346 N N . SER A 1 667 ? 27.562 -34.375 -13.078 1 97.38 667 SER A N 1
ATOM 5347 C CA . SER A 1 667 ? 27.766 -33.344 -14.102 1 97.38 667 SER A CA 1
ATOM 5348 C C . SER A 1 667 ? 27.031 -33.719 -15.391 1 97.38 667 SER A C 1
ATOM 5350 O O . SER A 1 667 ? 27.031 -34.875 -15.797 1 97.38 667 SER A O 1
ATOM 5352 N N . ILE A 1 668 ? 26.312 -32.844 -15.953 1 97.31 668 ILE A N 1
ATOM 5353 C CA . ILE A 1 668 ? 25.594 -32.969 -17.219 1 97.31 668 ILE A CA 1
ATOM 5354 C C . ILE A 1 668 ? 26.094 -31.953 -18.219 1 97.31 668 ILE A C 1
ATOM 5356 O O . ILE A 1 668 ? 25.891 -30.75 -18.031 1 97.31 668 ILE A O 1
ATOM 5360 N N . GLU A 1 669 ? 26.75 -32.438 -19.234 1 97.19 669 GLU A N 1
ATOM 5361 C CA . GLU A 1 669 ? 27.391 -31.562 -20.219 1 97.19 669 GLU A CA 1
ATOM 5362 C C . GLU A 1 669 ? 26.766 -31.75 -21.609 1 97.19 669 GLU A C 1
ATOM 5364 O O . GLU A 1 669 ? 26.641 -32.875 -22.094 1 97.19 669 GLU A O 1
ATOM 5369 N N . ASP A 1 670 ? 26.297 -30.656 -22.188 1 95.62 670 ASP A N 1
ATOM 5370 C CA . ASP A 1 670 ? 25.703 -30.734 -23.516 1 95.62 670 ASP A CA 1
ATOM 5371 C C . ASP A 1 670 ? 26.484 -29.922 -24.531 1 95.62 670 ASP A C 1
ATOM 5373 O O . ASP A 1 670 ? 27.328 -29.109 -24.141 1 95.62 670 ASP A O 1
ATOM 5377 N N . SER A 1 671 ? 26.328 -30.141 -25.766 1 95.69 671 SER A N 1
ATOM 5378 C CA . SER A 1 671 ? 27.031 -29.453 -26.844 1 95.69 671 SER A CA 1
ATOM 5379 C C . SER A 1 671 ? 26.172 -28.375 -27.484 1 95.69 671 SER A C 1
ATOM 5381 O O . SER A 1 671 ? 26.281 -28.109 -28.688 1 95.69 671 SER A O 1
ATOM 5383 N N . GLY A 1 672 ? 25.234 -27.922 -26.797 1 92.31 672 GLY A N 1
ATOM 5384 C CA . GLY A 1 672 ? 24.391 -26.859 -27.312 1 92.31 672 GLY A CA 1
ATOM 5385 C C . GLY A 1 672 ? 25.156 -25.562 -27.531 1 92.31 672 GLY A C 1
ATOM 5386 O O . GLY A 1 672 ? 26.375 -25.516 -27.359 1 92.31 672 GLY A O 1
ATOM 5387 N N . PRO A 1 673 ? 24.422 -24.516 -27.938 1 91.44 673 PRO A N 1
ATOM 5388 C CA . PRO A 1 673 ? 25.062 -23.25 -28.328 1 91.44 673 PRO A CA 1
ATOM 5389 C C . PRO A 1 673 ? 25.703 -22.531 -27.141 1 91.44 673 PRO A C 1
ATOM 5391 O O . PRO A 1 673 ? 26.531 -21.641 -27.344 1 91.44 673 PRO A O 1
ATOM 5394 N N . GLY A 1 674 ? 25.391 -22.891 -25.938 1 91.06 674 GLY A N 1
ATOM 5395 C CA . GLY A 1 674 ? 25.922 -22.219 -24.75 1 91.06 674 GLY A CA 1
ATOM 5396 C C . GLY A 1 674 ? 25.016 -21.109 -24.234 1 91.06 674 GLY A C 1
ATOM 5397 O O . GLY A 1 674 ? 24.031 -20.75 -24.891 1 91.06 674 GLY A O 1
ATOM 5398 N N . VAL A 1 675 ? 25.297 -20.703 -23.016 1 89.5 675 VAL A N 1
ATOM 5399 C CA . VAL A 1 675 ? 24.562 -19.625 -22.375 1 89.5 675 VAL A CA 1
ATOM 5400 C C . VAL A 1 675 ? 25.422 -18.359 -22.344 1 89.5 675 VAL A C 1
ATOM 5402 O O . VAL A 1 675 ? 26.578 -18.406 -21.906 1 89.5 675 VAL A O 1
ATOM 5405 N N . SER A 1 676 ? 24.891 -17.266 -22.844 1 87.38 676 SER A N 1
ATOM 5406 C CA . SER A 1 676 ? 25.641 -16.016 -22.875 1 87.38 676 SER A CA 1
ATOM 5407 C C . SER A 1 676 ? 25.953 -15.539 -21.453 1 87.38 676 SER A C 1
ATOM 5409 O O . SER A 1 676 ? 25.219 -15.828 -20.516 1 87.38 676 SER A O 1
ATOM 5411 N N . LYS A 1 677 ? 27.016 -14.82 -21.297 1 84.31 677 LYS A N 1
ATOM 5412 C CA . LYS A 1 677 ? 27.484 -14.336 -20 1 84.31 677 LYS A CA 1
ATOM 5413 C C . LYS A 1 677 ? 26.484 -13.367 -19.375 1 84.31 677 LYS A C 1
ATOM 5415 O O . LYS A 1 677 ? 26.359 -13.289 -18.156 1 84.31 677 LYS A O 1
ATOM 5420 N N . GLU A 1 678 ? 25.688 -12.742 -20.203 1 82.31 678 GLU A N 1
ATOM 5421 C CA . GLU A 1 678 ? 24.734 -11.727 -19.766 1 82.31 678 GLU A CA 1
ATOM 5422 C C . GLU A 1 678 ? 23.578 -12.359 -19 1 82.31 678 GLU A C 1
ATOM 5424 O O . GLU A 1 678 ? 23.016 -11.742 -18.094 1 82.31 678 GLU A O 1
ATOM 5429 N N . ILE A 1 679 ? 23.266 -13.617 -19.359 1 85.69 679 ILE A N 1
ATOM 5430 C CA . ILE A 1 679 ? 22.047 -14.172 -18.75 1 85.69 679 ILE A CA 1
ATOM 5431 C C . ILE A 1 679 ? 22.422 -15.312 -17.812 1 85.69 679 ILE A C 1
ATOM 5433 O O . ILE A 1 679 ? 21.547 -15.898 -17.156 1 85.69 679 ILE A O 1
ATOM 5437 N N . LEU A 1 680 ? 23.656 -15.594 -17.625 1 87.62 680 LEU A N 1
ATOM 5438 C CA . LEU A 1 680 ? 24.125 -16.719 -16.812 1 87.62 680 LEU A CA 1
ATOM 5439 C C . LEU A 1 680 ? 23.688 -16.547 -15.352 1 87.62 680 LEU A C 1
ATOM 5441 O O . LEU A 1 680 ? 23.359 -17.531 -14.688 1 87.62 680 LEU A O 1
ATOM 5445 N N . ASP A 1 681 ? 23.641 -15.312 -14.961 1 83 681 ASP A N 1
ATOM 5446 C CA . ASP A 1 681 ? 23.297 -15.055 -13.562 1 83 681 ASP A CA 1
ATOM 5447 C C . ASP A 1 681 ? 21.781 -15.109 -13.352 1 83 681 ASP A C 1
ATOM 5449 O O . ASP A 1 681 ? 21.312 -15.219 -12.211 1 83 681 ASP A O 1
ATOM 5453 N N . LYS A 1 682 ? 21.047 -15.125 -14.445 1 86.75 682 LYS A N 1
ATOM 5454 C CA . LYS A 1 682 ? 19.594 -15.016 -14.344 1 86.75 682 LYS A CA 1
ATOM 5455 C C . LYS A 1 682 ? 18.922 -16.359 -14.602 1 86.75 682 LYS A C 1
ATOM 5457 O O . LYS A 1 682 ? 17.719 -16.516 -14.367 1 86.75 682 LYS A O 1
ATOM 5462 N N . ILE A 1 683 ? 19.672 -17.375 -14.953 1 88.31 683 ILE A N 1
ATOM 5463 C CA . ILE A 1 683 ? 19.078 -18.609 -15.438 1 88.31 683 ILE A CA 1
ATOM 5464 C C . ILE A 1 683 ? 18.406 -19.359 -14.289 1 88.31 683 ILE A C 1
ATOM 5466 O O . ILE A 1 683 ? 17.547 -20.203 -14.508 1 88.31 683 ILE A O 1
ATOM 5470 N N . PHE A 1 684 ? 18.766 -18.953 -12.984 1 88.62 684 PHE A N 1
ATOM 5471 C CA . PHE A 1 684 ? 18.172 -19.625 -11.836 1 88.62 684 PHE A CA 1
ATOM 5472 C C . PHE A 1 684 ? 17.047 -18.797 -11.234 1 88.62 684 PHE A C 1
ATOM 5474 O O . PHE A 1 684 ? 16.422 -19.188 -10.25 1 88.62 684 PHE A O 1
ATOM 5481 N N . ASP A 1 685 ? 16.781 -17.719 -11.922 1 83.19 685 ASP A N 1
ATOM 5482 C CA . ASP A 1 685 ? 15.672 -16.875 -11.453 1 83.19 685 ASP A CA 1
ATOM 5483 C C . ASP A 1 685 ? 14.328 -17.438 -11.922 1 83.19 685 ASP A C 1
ATOM 5485 O O . ASP A 1 685 ? 14.227 -17.969 -13.031 1 83.19 685 ASP A O 1
ATOM 5489 N N . PRO A 1 686 ? 13.375 -17.328 -10.961 1 72.94 686 PRO A N 1
ATOM 5490 C CA . PRO A 1 686 ? 12.055 -17.828 -11.344 1 72.94 686 PRO A CA 1
ATOM 5491 C C . PRO A 1 686 ? 11.484 -17.125 -12.57 1 72.94 686 PRO A C 1
ATOM 5493 O O . PRO A 1 686 ? 11.625 -15.906 -12.695 1 72.94 686 PRO A O 1
ATOM 5496 N N . PHE A 1 687 ? 11.047 -17.891 -13.555 1 70.62 687 PHE A N 1
ATOM 5497 C CA . PHE A 1 687 ? 10.312 -17.453 -14.734 1 70.62 687 PHE A CA 1
ATOM 5498 C C . PHE A 1 687 ? 11.258 -16.891 -15.789 1 70.62 687 PHE A C 1
ATOM 5500 O O . PHE A 1 687 ? 10.828 -16.219 -16.719 1 70.62 687 PHE A O 1
ATOM 5507 N N . PHE A 1 688 ? 12.508 -17.094 -15.539 1 78.12 688 PHE A N 1
ATOM 5508 C CA . PHE A 1 688 ? 13.453 -16.703 -16.578 1 78.12 688 PHE A CA 1
ATOM 5509 C C . PHE A 1 688 ? 13.578 -17.781 -17.641 1 78.12 688 PHE A C 1
ATOM 5511 O O . PHE A 1 688 ? 13.844 -18.938 -17.344 1 78.12 688 PHE A O 1
ATOM 5518 N N . THR A 1 689 ? 13.18 -17.469 -18.797 1 75.88 689 THR A N 1
ATOM 5519 C CA . THR A 1 689 ? 13.367 -18.406 -19.906 1 75.88 689 THR A CA 1
ATOM 5520 C C . THR A 1 689 ? 13.586 -17.672 -21.219 1 75.88 689 THR A C 1
ATOM 5522 O O . THR A 1 689 ? 13.117 -16.531 -21.375 1 75.88 689 THR A O 1
ATOM 5525 N N . THR A 1 690 ? 14.492 -18.078 -21.953 1 77.25 690 THR A N 1
ATOM 5526 C CA . THR A 1 690 ? 14.703 -17.531 -23.297 1 77.25 690 THR A CA 1
ATOM 5527 C C . THR A 1 690 ? 13.883 -18.297 -24.328 1 77.25 690 THR A C 1
ATOM 5529 O O . THR A 1 690 ? 13.891 -17.953 -25.516 1 77.25 690 THR A O 1
ATOM 5532 N N . LYS A 1 691 ? 13.203 -19.312 -23.875 1 74.25 691 LYS A N 1
ATOM 5533 C CA . LYS A 1 691 ? 12.406 -20.156 -24.75 1 74.25 691 LYS A CA 1
ATOM 5534 C C . LYS A 1 691 ? 11.047 -19.531 -25.031 1 74.25 691 LYS A C 1
ATOM 5536 O O . LYS A 1 691 ? 10.555 -18.719 -24.25 1 74.25 691 LYS A O 1
ATOM 5541 N N . PRO A 1 692 ? 10.547 -19.844 -26.203 1 62.5 692 PRO A N 1
ATOM 5542 C CA . PRO A 1 692 ? 9.203 -19.344 -26.5 1 62.5 692 PRO A CA 1
ATOM 5543 C C . PRO A 1 692 ? 8.148 -19.859 -25.516 1 62.5 692 PRO A C 1
ATOM 5545 O O . PRO A 1 692 ? 8.375 -20.859 -24.828 1 62.5 692 PRO A O 1
ATOM 5548 N N . ILE A 1 693 ? 7.039 -19.156 -25.453 1 56.5 693 ILE A N 1
ATOM 5549 C CA . ILE A 1 693 ? 5.93 -19.516 -24.562 1 56.5 693 ILE A CA 1
ATOM 5550 C C . ILE A 1 693 ? 5.457 -20.938 -24.875 1 56.5 693 ILE A C 1
ATOM 5552 O O . ILE A 1 693 ? 5.324 -21.312 -26.047 1 56.5 693 ILE A O 1
ATOM 5556 N N . GLY A 1 694 ? 5.348 -21.797 -23.938 1 55.34 694 GLY A N 1
ATOM 5557 C CA . GLY A 1 694 ? 4.852 -23.156 -24.141 1 55.34 694 GLY A CA 1
ATOM 5558 C C . GLY A 1 694 ? 5.941 -24.203 -24.078 1 55.34 694 GLY A C 1
ATOM 5559 O O . GLY A 1 694 ? 5.664 -25.375 -23.859 1 55.34 694 GLY A O 1
ATOM 5560 N N . GLN A 1 695 ? 7.215 -23.719 -24.359 1 60.41 695 GLN A N 1
ATOM 5561 C CA . GLN A 1 695 ? 8.305 -24.688 -24.391 1 60.41 695 GLN A CA 1
ATOM 5562 C C . GLN A 1 695 ? 9.078 -24.703 -23.078 1 60.41 695 GLN A C 1
ATOM 5564 O O . GLN A 1 695 ? 9.93 -25.562 -22.859 1 60.41 695 GLN A O 1
ATOM 5569 N N . GLY A 1 696 ? 8.617 -23.734 -22.203 1 61.28 696 GLY A N 1
ATOM 5570 C CA . GLY A 1 696 ? 9.289 -23.688 -20.922 1 61.28 696 GLY A CA 1
ATOM 5571 C C . GLY A 1 696 ? 8.656 -22.703 -19.953 1 61.28 696 GLY A C 1
ATOM 5572 O O . GLY A 1 696 ? 8.172 -21.641 -20.359 1 61.28 696 GLY A O 1
ATOM 5573 N N . THR A 1 697 ? 8.461 -23.062 -18.719 1 62.03 697 THR A N 1
ATOM 5574 C CA . THR A 1 697 ? 7.852 -22.219 -17.703 1 62.03 697 THR A CA 1
ATOM 5575 C C . THR A 1 697 ? 8.898 -21.312 -17.047 1 62.03 697 THR A C 1
ATOM 5577 O O . THR A 1 697 ? 8.555 -20.344 -16.391 1 62.03 697 THR A O 1
ATOM 5580 N N . GLY A 1 698 ? 10.203 -21.594 -17.359 1 71.62 698 GLY A N 1
ATOM 5581 C CA . GLY A 1 698 ? 11.289 -20.859 -16.703 1 71.62 698 GLY A CA 1
ATOM 5582 C C . GLY A 1 698 ? 11.406 -21.156 -15.227 1 71.62 698 GLY A C 1
ATOM 5583 O O . GLY A 1 698 ? 12.047 -20.406 -14.484 1 71.62 698 GLY A O 1
ATOM 5584 N N . LEU A 1 699 ? 10.758 -22.25 -14.805 1 74.38 699 LEU A N 1
ATOM 5585 C CA . LEU A 1 699 ? 10.797 -22.594 -13.383 1 74.38 699 LEU A CA 1
ATOM 5586 C C . LEU A 1 699 ? 11.727 -23.766 -13.133 1 74.38 699 LEU A C 1
ATOM 5588 O O . LEU A 1 699 ? 12.086 -24.047 -11.992 1 74.38 699 LEU A O 1
ATOM 5592 N N . GLY A 1 700 ? 12.164 -24.391 -14.125 1 78.25 700 GLY A N 1
ATOM 5593 C CA . GLY A 1 700 ? 12.922 -25.625 -14.008 1 78.25 700 GLY A CA 1
ATOM 5594 C C . GLY A 1 700 ? 14.211 -25.453 -13.211 1 78.25 700 GLY A C 1
ATOM 5595 O O . GLY A 1 700 ? 14.398 -26.109 -12.188 1 78.25 700 GLY A O 1
ATOM 5596 N N . LEU A 1 701 ? 14.984 -24.547 -13.734 1 86.5 701 LEU A N 1
ATOM 5597 C CA . LEU A 1 701 ? 16.281 -24.359 -13.094 1 86.5 701 LEU A CA 1
ATOM 5598 C C . LEU A 1 701 ? 16.125 -23.734 -11.719 1 86.5 701 LEU A C 1
ATOM 5600 O O . LEU A 1 701 ? 16.906 -24 -10.805 1 86.5 701 LEU A O 1
ATOM 5604 N N . TYR A 1 702 ? 15.094 -22.938 -11.555 1 84.62 702 TYR A N 1
ATOM 5605 C CA . TYR A 1 702 ? 14.797 -22.359 -10.25 1 84.62 702 TYR A CA 1
ATOM 5606 C C . TYR A 1 702 ? 14.453 -23.438 -9.234 1 84.62 702 TYR A C 1
ATOM 5608 O O . TYR A 1 702 ? 14.977 -23.438 -8.117 1 84.62 702 TYR A O 1
ATOM 5616 N N . ILE A 1 703 ? 13.586 -24.297 -9.633 1 79 703 ILE A N 1
ATOM 5617 C CA . ILE A 1 703 ? 13.164 -25.391 -8.766 1 79 703 ILE A CA 1
ATOM 5618 C C . ILE A 1 703 ? 14.352 -26.297 -8.461 1 79 703 ILE A C 1
ATOM 5620 O O . ILE A 1 703 ? 14.516 -26.75 -7.328 1 79 703 ILE A O 1
ATOM 5624 N N . SER A 1 704 ? 15.086 -26.547 -9.477 1 89.5 704 SER A N 1
ATOM 5625 C CA . SER A 1 704 ? 16.266 -27.375 -9.289 1 89.5 704 SER A CA 1
ATOM 5626 C C . SER A 1 704 ? 17.188 -26.797 -8.227 1 89.5 704 SER A C 1
ATOM 5628 O O . SER A 1 704 ? 17.703 -27.531 -7.363 1 89.5 704 SER A O 1
ATOM 5630 N N . LYS A 1 705 ? 17.438 -25.516 -8.312 1 91 705 LYS A N 1
ATOM 5631 C CA . LYS A 1 705 ? 18.297 -24.844 -7.332 1 91 705 LYS A CA 1
ATOM 5632 C C . LYS A 1 705 ? 17.703 -24.969 -5.926 1 91 705 LYS A C 1
ATOM 5634 O O . LYS A 1 705 ? 18.438 -25.25 -4.973 1 91 705 LYS A O 1
ATOM 5639 N N . GLN A 1 706 ? 16.438 -24.844 -5.812 1 84.81 706 GLN A N 1
ATOM 5640 C CA . GLN A 1 706 ? 15.781 -24.953 -4.516 1 84.81 706 GLN A CA 1
ATOM 5641 C C . GLN A 1 706 ? 15.938 -26.359 -3.939 1 84.81 706 GLN A C 1
ATOM 5643 O O . GLN A 1 706 ? 16.188 -26.531 -2.744 1 84.81 706 GLN A O 1
ATOM 5648 N N . ILE A 1 707 ? 15.758 -27.312 -4.746 1 86 707 ILE A N 1
ATOM 5649 C CA . ILE A 1 707 ? 15.852 -28.719 -4.332 1 86 707 ILE A CA 1
ATOM 5650 C C . ILE A 1 707 ? 17.266 -29.016 -3.85 1 86 707 ILE A C 1
ATOM 5652 O O . ILE A 1 707 ? 17.453 -29.641 -2.805 1 86 707 ILE A O 1
ATOM 5656 N N . ILE A 1 708 ? 18.219 -28.578 -4.582 1 93.62 708 ILE A N 1
ATOM 5657 C CA . ILE A 1 708 ? 19.609 -28.859 -4.25 1 93.62 708 ILE A CA 1
ATOM 5658 C C . ILE A 1 708 ? 19.984 -28.156 -2.943 1 93.62 708 ILE A C 1
ATOM 5660 O O . ILE A 1 708 ? 20.688 -28.719 -2.109 1 93.62 708 ILE A O 1
ATOM 5664 N N . GLU A 1 709 ? 19.516 -26.969 -2.824 1 91.69 709 GLU A N 1
ATOM 5665 C CA . GLU A 1 709 ? 19.766 -26.266 -1.573 1 91.69 709 GLU A CA 1
ATOM 5666 C C . GLU A 1 709 ? 19.109 -26.984 -0.394 1 91.69 709 GLU A C 1
ATOM 5668 O O . GLU A 1 709 ? 19.688 -27.047 0.691 1 91.69 709 GLU A O 1
ATOM 5673 N N . LYS A 1 710 ? 17.953 -27.484 -0.627 1 86.31 710 LYS A N 1
ATOM 5674 C CA . LYS A 1 710 ? 17.266 -28.281 0.387 1 86.31 710 LYS A CA 1
ATOM 5675 C C . LYS A 1 710 ? 18.094 -29.5 0.784 1 86.31 710 LYS A C 1
ATOM 5677 O O . LYS A 1 710 ? 18.062 -29.922 1.94 1 86.31 710 LYS A O 1
ATOM 5682 N N . HIS A 1 711 ? 18.781 -30 -0.101 1 91.25 711 HIS A N 1
ATOM 5683 C CA . HIS A 1 711 ? 19.625 -31.156 0.124 1 91.25 711 HIS A CA 1
ATOM 5684 C C . HIS A 1 711 ? 21 -30.734 0.636 1 91.25 711 HIS A C 1
ATOM 5686 O O . HIS A 1 711 ? 21.922 -31.547 0.669 1 91.25 711 HIS A O 1
ATOM 5692 N N . LYS A 1 712 ? 21.125 -29.359 0.946 1 90.88 712 LYS A N 1
ATOM 5693 C CA . LYS A 1 712 ? 22.375 -28.781 1.425 1 90.88 712 LYS A CA 1
ATOM 5694 C C . LYS A 1 712 ? 23.484 -28.953 0.398 1 90.88 712 LYS A C 1
ATOM 5696 O O . LYS A 1 712 ? 24.641 -29.188 0.761 1 90.88 712 LYS A O 1
ATOM 5701 N N . GLY A 1 713 ? 23.109 -29.078 -0.836 1 93.88 713 GLY A N 1
ATOM 5702 C CA . GLY A 1 713 ? 24.047 -29.188 -1.938 1 93.88 713 GLY A CA 1
ATOM 5703 C C . GLY A 1 713 ? 24.344 -27.875 -2.629 1 93.88 713 GLY A C 1
ATOM 5704 O O . GLY A 1 713 ? 23.969 -26.812 -2.121 1 93.88 713 GLY A O 1
ATOM 5705 N N . ILE A 1 714 ? 25.156 -28.031 -3.732 1 94.31 714 ILE A N 1
ATOM 5706 C CA . ILE A 1 714 ? 25.531 -26.875 -4.531 1 94.31 714 ILE A CA 1
ATOM 5707 C C . ILE A 1 714 ? 25.312 -27.172 -6.012 1 94.31 714 ILE A C 1
ATOM 5709 O O . ILE A 1 714 ? 25.609 -28.266 -6.48 1 94.31 714 ILE A O 1
ATOM 5713 N N . ILE A 1 715 ? 24.641 -26.203 -6.727 1 94.94 715 ILE A N 1
ATOM 5714 C CA . ILE A 1 715 ? 24.469 -26.344 -8.172 1 94.94 715 ILE A CA 1
ATOM 5715 C C . ILE A 1 715 ? 25.297 -25.281 -8.883 1 94.94 715 ILE A C 1
ATOM 5717 O O . ILE A 1 715 ? 25.266 -24.094 -8.508 1 94.94 715 ILE A O 1
ATOM 5721 N N . ASP A 1 716 ? 26.141 -25.656 -9.766 1 93.94 716 ASP A N 1
ATOM 5722 C CA . ASP A 1 716 ? 27 -24.75 -10.523 1 93.94 716 ASP A CA 1
ATOM 5723 C C . ASP A 1 716 ? 26.828 -24.953 -12.031 1 93.94 716 ASP A C 1
ATOM 5725 O O . ASP A 1 716 ? 26.344 -26 -12.469 1 93.94 716 ASP A O 1
ATOM 5729 N N . VAL A 1 717 ? 27.203 -23.891 -12.82 1 94.56 717 VAL A N 1
ATOM 5730 C CA . VAL A 1 717 ? 27.094 -23.984 -14.273 1 94.56 717 VAL A CA 1
ATOM 5731 C C . VAL A 1 717 ? 28.344 -23.359 -14.93 1 94.56 717 VAL A C 1
ATOM 5733 O O . VAL A 1 717 ? 28.828 -22.328 -14.477 1 94.56 717 VAL A O 1
ATOM 5736 N N . ILE A 1 718 ? 28.984 -24.078 -15.773 1 93.44 718 ILE A N 1
ATOM 5737 C CA . ILE A 1 718 ? 30.062 -23.609 -16.625 1 93.44 718 ILE A CA 1
ATOM 5738 C C . ILE A 1 718 ? 29.641 -23.672 -18.078 1 93.44 718 ILE A C 1
ATOM 5740 O O . ILE A 1 718 ? 29.25 -24.719 -18.594 1 93.44 718 ILE A O 1
ATOM 5744 N N . SER A 1 719 ? 29.547 -22.5 -18.719 1 92.69 719 SER A N 1
ATOM 5745 C CA . SER A 1 719 ? 29.078 -22.5 -20.109 1 92.69 719 SER A CA 1
ATOM 5746 C C . SER A 1 719 ? 30.031 -21.719 -21.016 1 92.69 719 SER A C 1
ATOM 5748 O O . SER A 1 719 ? 30.484 -20.625 -20.656 1 92.69 719 SER A O 1
ATOM 5750 N N . THR A 1 720 ? 30.578 -22.328 -22.016 1 90.19 720 THR A N 1
ATOM 5751 C CA . THR A 1 720 ? 31.328 -21.719 -23.109 1 90.19 720 THR A CA 1
ATOM 5752 C C . THR A 1 720 ? 30.625 -21.969 -24.438 1 90.19 720 THR A C 1
ATOM 5754 O O . THR A 1 720 ? 29.656 -22.734 -24.5 1 90.19 720 THR A O 1
ATOM 5757 N N . LYS A 1 721 ? 31 -21.25 -25.484 1 90.69 721 LYS A N 1
ATOM 5758 C CA . LYS A 1 721 ? 30.375 -21.453 -26.781 1 90.69 721 LYS A CA 1
ATOM 5759 C C . LYS A 1 721 ? 30.453 -22.922 -27.203 1 90.69 721 LYS A C 1
ATOM 5761 O O . LYS A 1 721 ? 31.547 -23.484 -27.281 1 90.69 721 LYS A O 1
ATOM 5766 N N . GLY A 1 722 ? 29.406 -23.5 -27.359 1 92.25 722 GLY A N 1
ATOM 5767 C CA . GLY A 1 722 ? 29.328 -24.875 -27.828 1 92.25 722 GLY A CA 1
ATOM 5768 C C . GLY A 1 722 ? 29.328 -25.891 -26.703 1 92.25 722 GLY A C 1
ATOM 5769 O O . GLY A 1 722 ? 29.375 -27.094 -26.953 1 92.25 722 GLY A O 1
ATOM 5770 N N . ASN A 1 723 ? 29.375 -25.406 -25.5 1 93.81 723 ASN A N 1
ATOM 5771 C CA . ASN A 1 723 ? 29.438 -26.328 -24.375 1 93.81 723 ASN A CA 1
ATOM 5772 C C . ASN A 1 723 ? 28.828 -25.734 -23.109 1 93.81 723 ASN A C 1
ATOM 5774 O O . ASN A 1 723 ? 29.203 -24.641 -22.703 1 93.81 723 ASN A O 1
ATOM 5778 N N . THR A 1 724 ? 27.922 -26.438 -22.547 1 95.56 724 THR A N 1
ATOM 5779 C CA . THR A 1 724 ? 27.359 -26.062 -21.266 1 95.56 724 THR A CA 1
ATOM 5780 C C . THR A 1 724 ? 27.391 -27.234 -20.281 1 95.56 724 THR A C 1
ATOM 5782 O O . THR A 1 724 ? 26.953 -28.328 -20.625 1 95.56 724 THR A O 1
ATOM 5785 N N . LYS A 1 725 ? 27.953 -26.984 -19.125 1 96.69 725 LYS A N 1
ATOM 5786 C CA . LYS A 1 725 ? 28.094 -28.031 -18.109 1 96.69 725 LYS A CA 1
ATOM 5787 C C . LYS A 1 725 ? 27.438 -27.609 -16.797 1 96.69 725 LYS A C 1
ATOM 5789 O O . LYS A 1 725 ? 27.828 -26.609 -16.188 1 96.69 725 LYS A O 1
ATOM 5794 N N . PHE A 1 726 ? 26.422 -28.359 -16.438 1 96.81 726 PHE A N 1
ATOM 5795 C CA . PHE A 1 726 ? 25.828 -28.203 -15.125 1 96.81 726 PHE A CA 1
ATOM 5796 C C . PHE A 1 726 ? 26.406 -29.219 -14.141 1 96.81 726 PHE A C 1
ATOM 5798 O O . PHE A 1 726 ? 26.609 -30.391 -14.484 1 96.81 726 PHE A O 1
ATOM 5805 N N . ILE A 1 727 ? 26.75 -28.766 -12.938 1 96.81 727 ILE A N 1
ATOM 5806 C CA . ILE A 1 727 ? 27.328 -29.656 -11.93 1 96.81 727 ILE A CA 1
ATOM 5807 C C . ILE A 1 727 ? 26.531 -29.547 -10.625 1 96.81 727 ILE A C 1
ATOM 5809 O O . ILE A 1 727 ? 26.328 -28.438 -10.117 1 96.81 727 ILE A O 1
ATOM 5813 N N . VAL A 1 728 ? 26.078 -30.656 -10.102 1 96.88 728 VAL A N 1
ATOM 5814 C CA . VAL A 1 728 ? 25.359 -30.719 -8.836 1 96.88 728 VAL A CA 1
ATOM 5815 C C . VAL A 1 728 ? 26.203 -31.453 -7.797 1 96.88 728 VAL A C 1
ATOM 5817 O O . VAL A 1 728 ? 26.641 -32.594 -8.031 1 96.88 728 VAL A O 1
ATOM 5820 N N . TYR A 1 729 ? 26.469 -30.766 -6.688 1 95.44 729 TYR A N 1
ATOM 5821 C CA . TYR A 1 729 ? 27.203 -31.359 -5.574 1 95.44 729 TYR A CA 1
ATOM 5822 C C . TYR A 1 729 ? 26.266 -31.719 -4.426 1 95.44 729 TYR A C 1
ATOM 5824 O O . TYR A 1 729 ? 25.5 -30.875 -3.953 1 95.44 729 TYR A O 1
ATOM 5832 N N . LEU A 1 730 ? 26.281 -32.969 -3.98 1 94.81 730 LEU A N 1
ATOM 5833 C CA . LEU A 1 730 ? 25.453 -33.438 -2.871 1 94.81 730 LEU A CA 1
ATOM 5834 C C . LEU A 1 730 ? 26.328 -34.031 -1.77 1 94.81 730 LEU A C 1
ATOM 5836 O O . LEU A 1 730 ? 27.188 -34.875 -2.041 1 94.81 730 LEU A O 1
ATOM 5840 N N . PRO A 1 731 ? 26.125 -33.594 -0.526 1 90.62 731 PRO A N 1
ATOM 5841 C CA . PRO A 1 731 ? 26.922 -34.188 0.567 1 90.62 731 PRO A CA 1
ATOM 5842 C C . PRO A 1 731 ? 26.562 -35.625 0.865 1 90.62 731 PRO A C 1
ATOM 5844 O O . PRO A 1 731 ? 25.391 -36.031 0.738 1 90.62 731 PRO A O 1
ATOM 5847 N N . TYR A 1 732 ? 27.516 -36.5 1.137 1 83.44 732 TYR A N 1
ATOM 5848 C CA . TYR A 1 732 ? 27.219 -37.875 1.584 1 83.44 732 TYR A CA 1
ATOM 5849 C C . TYR A 1 732 ? 28.016 -38.219 2.844 1 83.44 732 TYR A C 1
ATOM 5851 O O . TYR A 1 732 ? 29.047 -37.594 3.119 1 83.44 732 TYR A O 1
ATOM 5859 N N . LEU A 1 733 ? 27.188 -38.719 3.861 1 66.94 733 LEU A N 1
ATOM 5860 C CA . LEU A 1 733 ? 27.812 -39.125 5.117 1 66.94 733 LEU A CA 1
ATOM 5861 C C . LEU A 1 733 ? 28.672 -40.375 4.93 1 66.94 733 LEU A C 1
ATOM 5863 O O . LEU A 1 733 ? 28.203 -41.344 4.352 1 66.94 733 LEU A O 1
ATOM 5867 N N . ASP A 1 734 ? 29.844 -40.219 4.922 1 57.78 734 ASP A N 1
ATOM 5868 C CA . ASP A 1 734 ? 30.703 -41.406 4.965 1 57.78 734 ASP A CA 1
ATOM 5869 C C . ASP A 1 734 ? 30.453 -42.219 6.234 1 57.78 734 ASP A C 1
ATOM 5871 O O . ASP A 1 734 ? 30.625 -41.719 7.344 1 57.78 734 ASP A O 1
ATOM 5875 N N . LYS A 1 735 ? 29.5 -43.094 6.32 1 49.12 735 LYS A N 1
ATOM 5876 C CA . LYS A 1 735 ? 29.375 -43.969 7.469 1 49.12 735 LYS A CA 1
ATOM 5877 C C . LYS A 1 735 ? 30.734 -44.531 7.891 1 49.12 735 LYS A C 1
ATOM 5879 O O . LYS A 1 735 ? 30.844 -45.25 8.875 1 49.12 735 LYS A O 1
ATOM 5884 N N . THR A 1 736 ? 31.625 -44.5 7.121 1 43 736 THR A N 1
ATOM 5885 C CA . THR A 1 736 ? 32.812 -45.094 7.738 1 43 736 THR A CA 1
ATOM 5886 C C . THR A 1 736 ? 33.25 -44.281 8.93 1 43 736 THR A C 1
ATOM 5888 O O . THR A 1 736 ? 33.781 -44.812 9.906 1 43 736 THR A O 1
ATOM 5891 N N . ASN A 1 737 ? 33.031 -43 8.922 1 38.81 737 ASN A N 1
ATOM 5892 C CA . ASN A 1 737 ? 33.625 -42.281 10.039 1 38.81 737 ASN A CA 1
ATOM 5893 C C . ASN A 1 737 ? 32.625 -42.156 11.203 1 38.81 737 ASN A C 1
ATOM 5895 O O . ASN A 1 737 ? 32.906 -41.438 12.18 1 38.81 737 ASN A O 1
ATOM 5899 N N . VAL A 1 738 ? 31.328 -42.375 11.156 1 39.38 738 VAL A N 1
ATOM 5900 C CA . VAL A 1 738 ? 30.5 -42.25 12.352 1 39.38 738 VAL A CA 1
ATOM 5901 C C . VAL A 1 738 ? 30.875 -43.344 13.359 1 39.38 738 VAL A C 1
ATOM 5903 O O . VAL A 1 738 ? 30.516 -43.25 14.531 1 39.38 738 VAL A O 1
ATOM 5906 N N . ILE A 1 739 ? 31.359 -44.469 13.047 1 35.28 739 ILE A N 1
ATOM 5907 C CA . ILE A 1 739 ? 31.688 -45.406 14.117 1 35.28 739 ILE A CA 1
ATOM 5908 C C . ILE A 1 739 ? 32.719 -44.812 15.055 1 35.28 739 ILE A C 1
ATOM 5910 O O . ILE A 1 739 ? 32.969 -45.312 16.141 1 35.28 739 ILE A O 1
ATOM 5914 N N . LYS A 1 740 ? 33.375 -43.781 14.648 1 37.62 740 LYS A N 1
ATOM 5915 C CA . LYS A 1 740 ? 34.375 -43.5 15.688 1 37.62 740 LYS A CA 1
ATOM 5916 C C . LYS A 1 740 ? 33.75 -42.75 16.844 1 37.62 740 LYS A C 1
ATOM 5918 O O . LYS A 1 740 ? 34.312 -42.688 17.953 1 37.62 740 LYS A O 1
ATOM 5923 N N . ASN A 1 741 ? 32.719 -41.969 16.594 1 35.47 741 ASN A N 1
ATOM 5924 C CA . ASN A 1 741 ? 32.438 -41.125 17.766 1 35.47 741 ASN A CA 1
ATOM 5925 C C . ASN A 1 741 ? 31.562 -41.844 18.781 1 35.47 741 ASN A C 1
ATOM 5927 O O . ASN A 1 741 ? 31.172 -41.25 19.781 1 35.47 741 ASN A O 1
ATOM 5931 N N . GLU A 1 742 ? 30.828 -42.844 18.484 1 37.59 742 GLU A N 1
ATOM 5932 C CA . GLU A 1 742 ? 30.078 -43.375 19.625 1 37.59 742 GLU A CA 1
ATOM 5933 C C . GLU A 1 742 ? 31 -44 20.656 1 37.59 742 GLU A C 1
ATOM 5935 O O . GLU A 1 742 ? 30.547 -44.438 21.719 1 37.59 742 GLU A O 1
ATOM 5940 N N . SER A 1 743 ? 32.094 -44.344 20.328 1 30.33 743 SER A N 1
ATOM 5941 C CA . SER A 1 743 ? 32.844 -44.906 21.438 1 30.33 743 SER A CA 1
ATOM 5942 C C . SER A 1 743 ? 33.406 -43.844 22.344 1 30.33 743 SER A C 1
ATOM 5944 O O . SER A 1 743 ? 34.094 -44.125 23.328 1 30.33 743 SER A O 1
ATOM 5946 N N . VAL A 1 744 ? 33.062 -42.594 22.016 1 22.98 744 VAL A N 1
ATOM 5947 C CA . VAL A 1 744 ? 33.281 -41.75 23.188 1 22.98 744 VAL A CA 1
ATOM 5948 C C . VAL A 1 744 ? 31.953 -41.438 23.859 1 22.98 744 VAL A C 1
ATOM 5950 O O . VAL A 1 744 ? 30.969 -41.125 23.188 1 22.98 744 VAL A O 1
ATOM 5953 N N . MET B 1 1 ? -0.372 13.227 -17.641 1 41.31 1 MET B N 1
ATOM 5954 C CA . MET B 1 1 ? 0.811 14.031 -17.344 1 41.31 1 MET B CA 1
ATOM 5955 C C . MET B 1 1 ? 0.47 15.516 -17.328 1 41.31 1 MET B C 1
ATOM 5957 O O . MET B 1 1 ? 0.949 16.266 -16.484 1 41.31 1 MET B O 1
ATOM 5961 N N . LYS B 1 2 ? -0.507 15.734 -18.25 1 48.19 2 LYS B N 1
ATOM 5962 C CA . LYS B 1 2 ? -0.774 17.156 -18.453 1 48.19 2 LYS B CA 1
ATOM 5963 C C . LYS B 1 2 ? -1.576 17.734 -17.297 1 48.19 2 LYS B C 1
ATOM 5965 O O . LYS B 1 2 ? -1.332 18.875 -16.875 1 48.19 2 LYS B O 1
ATOM 5970 N N . VAL B 1 3 ? -2.381 16.953 -16.875 1 41.69 3 VAL B N 1
ATOM 5971 C CA . VAL B 1 3 ? -3.268 17.5 -15.859 1 41.69 3 VAL B CA 1
ATOM 5972 C C . VAL B 1 3 ? -2.502 17.688 -14.547 1 41.69 3 VAL B C 1
ATOM 5974 O O . VAL B 1 3 ? -2.699 18.672 -13.836 1 41.69 3 VAL B O 1
ATOM 5977 N N . TYR B 1 4 ? -1.57 16.828 -14.344 1 43.59 4 TYR B N 1
ATOM 5978 C CA . TYR B 1 4 ? -0.816 16.938 -13.102 1 43.59 4 TYR B CA 1
ATOM 5979 C C . TYR B 1 4 ? 0.099 18.156 -13.133 1 43.59 4 TYR B C 1
ATOM 5981 O O . TYR B 1 4 ? 0.225 18.875 -12.133 1 43.59 4 TYR B O 1
ATOM 5989 N N . ILE B 1 5 ? 0.568 18.469 -14.289 1 45.88 5 ILE B N 1
ATOM 5990 C CA . ILE B 1 5 ? 1.413 19.641 -14.422 1 45.88 5 ILE B CA 1
ATOM 5991 C C . ILE B 1 5 ? 0.587 20.906 -14.156 1 45.88 5 ILE B C 1
ATOM 5993 O O . ILE B 1 5 ? 1.051 21.828 -13.484 1 45.88 5 ILE B O 1
ATOM 5997 N N . LYS B 1 6 ? -0.679 20.906 -14.5 1 43.41 6 LYS B N 1
ATOM 5998 C CA . LYS B 1 6 ? -1.497 22.109 -14.328 1 43.41 6 LYS B CA 1
ATOM 5999 C C . LYS B 1 6 ? -1.831 22.328 -12.852 1 43.41 6 LYS B C 1
ATOM 6001 O O . LYS B 1 6 ? -1.844 23.469 -12.383 1 43.41 6 LYS B O 1
ATOM 6006 N N . ILE B 1 7 ? -1.981 21.219 -12.227 1 44.25 7 ILE B N 1
ATOM 6007 C CA . ILE B 1 7 ? -2.285 21.359 -10.805 1 44.25 7 ILE B CA 1
ATOM 6008 C C . ILE B 1 7 ? -1.037 21.812 -10.055 1 44.25 7 ILE B C 1
ATOM 6010 O O . ILE B 1 7 ? -1.107 22.703 -9.195 1 44.25 7 ILE B O 1
ATOM 6014 N N . ILE B 1 8 ? 0.084 21.297 -10.516 1 45.34 8 ILE B N 1
ATOM 6015 C CA . ILE B 1 8 ? 1.357 21.688 -9.922 1 45.34 8 ILE B CA 1
ATOM 6016 C C . ILE B 1 8 ? 1.632 23.172 -10.195 1 45.34 8 ILE B C 1
ATOM 6018 O O . ILE B 1 8 ? 2.045 23.906 -9.305 1 45.34 8 ILE B O 1
ATOM 6022 N N . LEU B 1 9 ? 1.387 23.547 -11.344 1 43.34 9 LEU B N 1
ATOM 6023 C CA . LEU B 1 9 ? 1.595 24.938 -11.734 1 43.34 9 LEU B CA 1
ATOM 6024 C C . LEU B 1 9 ? 0.634 25.859 -10.984 1 43.34 9 LEU B C 1
ATOM 6026 O O . LEU B 1 9 ? 1.004 26.969 -10.602 1 43.34 9 LEU B O 1
ATOM 6030 N N . PHE B 1 10 ? -0.493 25.406 -10.734 1 40.34 10 PHE B N 1
ATOM 6031 C CA . PHE B 1 10 ? -1.464 26.219 -10.016 1 40.34 10 PHE B CA 1
ATOM 6032 C C . PHE B 1 10 ? -1.035 26.422 -8.57 1 40.34 10 PHE B C 1
ATOM 6034 O O . PHE B 1 10 ? -1.062 27.547 -8.062 1 40.34 10 PHE B O 1
ATOM 6041 N N . PHE B 1 11 ? -0.669 25.406 -7.941 1 41.97 11 PHE B N 1
ATOM 6042 C CA . PHE B 1 11 ? -0.274 25.594 -6.551 1 41.97 11 PHE B CA 1
ATOM 6043 C C . PHE B 1 11 ? 1.049 26.344 -6.457 1 41.97 11 PHE B C 1
ATOM 6045 O O . PHE B 1 11 ? 1.258 27.141 -5.535 1 41.97 11 PHE B O 1
ATOM 6052 N N . SER B 1 12 ? 1.918 26.125 -7.352 1 39.31 12 SER B N 1
ATOM 6053 C CA . SER B 1 12 ? 3.15 26.906 -7.375 1 39.31 12 SER B CA 1
ATOM 6054 C C . SER B 1 12 ? 2.867 28.375 -7.645 1 39.31 12 SER B C 1
ATOM 6056 O O . SER B 1 12 ? 3.492 29.25 -7.047 1 39.31 12 SER B O 1
ATOM 6058 N N . PHE B 1 13 ? 2.043 28.672 -8.562 1 38.97 13 PHE B N 1
ATOM 6059 C CA . PHE B 1 13 ? 1.757 30.062 -8.906 1 38.97 13 PHE B CA 1
ATOM 6060 C C . PHE B 1 13 ? 1.062 30.781 -7.754 1 38.97 13 PHE B C 1
ATOM 6062 O O . PHE B 1 13 ? 1.329 31.953 -7.492 1 38.97 13 PHE B O 1
ATOM 6069 N N . THR B 1 14 ? 0.115 30.219 -7.168 1 37.34 14 THR B N 1
ATOM 6070 C CA . THR B 1 14 ? -0.584 30.922 -6.098 1 37.34 14 THR B CA 1
ATOM 6071 C C . THR B 1 14 ? 0.351 31.188 -4.922 1 37.34 14 THR B C 1
ATOM 6073 O O . THR B 1 14 ? 0.236 32.219 -4.246 1 37.34 14 THR B O 1
ATOM 6076 N N . PHE B 1 15 ? 1.136 30.234 -4.613 1 38.66 15 PHE B N 1
ATOM 6077 C CA . PHE B 1 15 ? 1.989 30.453 -3.453 1 38.66 15 PHE B CA 1
ATOM 6078 C C . PHE B 1 15 ? 3.092 31.453 -3.779 1 38.66 15 PHE B C 1
ATOM 6080 O O . PHE B 1 15 ? 3.494 32.25 -2.922 1 38.66 15 PHE B O 1
ATOM 6087 N N . PHE B 1 16 ? 3.682 31.375 -4.949 1 37.72 16 PHE B N 1
ATOM 6088 C CA . PHE B 1 16 ? 4.773 32.281 -5.266 1 37.72 16 PHE B CA 1
ATOM 6089 C C . PHE B 1 16 ? 4.238 33.688 -5.586 1 37.72 16 PHE B C 1
ATOM 6091 O O . PHE B 1 16 ? 5 34.625 -5.664 1 37.72 16 PHE B O 1
ATOM 6098 N N . SER B 1 17 ? 3.117 33.844 -6.012 1 36.97 17 SER B N 1
ATOM 6099 C CA . SER B 1 17 ? 2.691 35.188 -6.344 1 36.97 17 SER B CA 1
ATOM 6100 C C . SER B 1 17 ? 2.719 36.094 -5.117 1 36.97 17 SER B C 1
ATOM 6102 O O . SER B 1 17 ? 2.463 37.312 -5.219 1 36.97 17 SER B O 1
ATOM 6104 N N . PHE B 1 18 ? 2.744 35.562 -3.979 1 38.81 18 PHE B N 1
ATOM 6105 C CA . PHE B 1 18 ? 2.67 36.469 -2.855 1 38.81 18 PHE B CA 1
ATOM 6106 C C . PHE B 1 18 ? 4.008 37.188 -2.639 1 38.81 18 PHE B C 1
ATOM 6108 O O . PHE B 1 18 ? 4.117 38.094 -1.812 1 38.81 18 PHE B O 1
ATOM 6115 N N . CYS B 1 19 ? 5.055 36.656 -3.123 1 39.53 19 CYS B N 1
ATOM 6116 C CA . CYS B 1 19 ? 6.32 37.25 -2.725 1 39.53 19 CYS B CA 1
ATOM 6117 C C . CYS B 1 19 ? 6.668 38.438 -3.631 1 39.53 19 CYS B C 1
ATOM 6119 O O . CYS B 1 19 ? 7.801 38.531 -4.113 1 39.53 19 CYS B O 1
ATOM 6121 N N . THR B 1 20 ? 5.879 39.031 -4.316 1 37.41 20 THR B N 1
ATOM 6122 C CA . THR B 1 20 ? 6.496 40.156 -5.012 1 37.41 20 THR B CA 1
ATOM 6123 C C . THR B 1 20 ? 7.039 41.188 -4.016 1 37.41 20 THR B C 1
ATOM 6125 O O . THR B 1 20 ? 6.285 41.719 -3.203 1 37.41 20 THR B O 1
ATOM 6128 N N . PRO B 1 21 ? 8.297 41.25 -3.725 1 41.66 21 PRO B N 1
ATOM 6129 C CA . PRO B 1 21 ? 8.875 42.312 -2.914 1 41.66 21 PRO B CA 1
ATOM 6130 C C . PRO B 1 21 ? 8.5 43.719 -3.426 1 41.66 21 PRO B C 1
ATOM 6132 O O . PRO B 1 21 ? 8.695 44 -4.605 1 41.66 21 PRO B O 1
ATOM 6135 N N . GLN B 1 22 ? 7.527 44.219 -3.08 1 42.56 22 GLN B N 1
ATOM 6136 C CA . GLN B 1 22 ? 7.371 45.656 -3.383 1 42.56 22 GLN B CA 1
ATOM 6137 C C . GLN B 1 22 ? 8.547 46.469 -2.84 1 42.56 22 GLN B C 1
ATOM 6139 O O . GLN B 1 22 ? 8.531 46.875 -1.683 1 42.56 22 GLN B O 1
ATOM 6144 N N . LYS B 1 23 ? 9.742 46.344 -3.215 1 46.94 23 LYS B N 1
ATOM 6145 C CA . LYS B 1 23 ? 10.969 46.969 -2.754 1 46.94 23 LYS B CA 1
ATOM 6146 C C . LYS B 1 23 ? 10.812 48.5 -2.67 1 46.94 23 LYS B C 1
ATOM 6148 O O . LYS B 1 23 ? 11.242 49.125 -1.696 1 46.94 23 LYS B O 1
ATOM 6153 N N . ASN B 1 24 ? 10.602 49.125 -3.83 1 50.69 24 ASN B N 1
ATOM 6154 C CA . ASN B 1 24 ? 11.086 50.5 -4.031 1 50.69 24 ASN B CA 1
ATOM 6155 C C . ASN B 1 24 ? 10.203 51.5 -3.311 1 50.69 24 ASN B C 1
ATOM 6157 O O . ASN B 1 24 ? 10.586 52.656 -3.178 1 50.69 24 ASN B O 1
ATOM 6161 N N . THR B 1 25 ? 9.008 51.125 -2.803 1 64.5 25 THR B N 1
ATOM 6162 C CA . THR B 1 25 ? 8.188 52.25 -2.416 1 64.5 25 THR B CA 1
ATOM 6163 C C . THR B 1 25 ? 7.973 52.281 -0.904 1 64.5 25 THR B C 1
ATOM 6165 O O . THR B 1 25 ? 7.148 53.031 -0.401 1 64.5 25 THR B O 1
ATOM 6168 N N . LEU B 1 26 ? 8.922 51.594 -0.183 1 79.31 26 LEU B N 1
ATOM 6169 C CA . LEU B 1 26 ? 8.719 51.562 1.261 1 79.31 26 LEU B CA 1
ATOM 6170 C C . LEU B 1 26 ? 9.508 52.688 1.926 1 79.31 26 LEU B C 1
ATOM 6172 O O . LEU B 1 26 ? 10.555 53.094 1.425 1 79.31 26 LEU B O 1
ATOM 6176 N N . PRO B 1 27 ? 8.992 53.219 2.959 1 88 27 PRO B N 1
ATOM 6177 C CA . PRO B 1 27 ? 9.742 54.25 3.68 1 88 27 PRO B CA 1
ATOM 6178 C C . PRO B 1 27 ? 11.109 53.781 4.148 1 88 27 PRO B C 1
ATOM 6180 O O . PRO B 1 27 ? 11.258 52.625 4.547 1 88 27 PRO B O 1
ATOM 6183 N N . HIS B 1 28 ? 12.109 54.688 3.98 1 90.88 28 HIS B N 1
ATOM 6184 C CA . HIS B 1 28 ? 13.477 54.375 4.375 1 90.88 28 HIS B CA 1
ATOM 6185 C C . HIS B 1 28 ? 14.039 55.438 5.309 1 90.88 28 HIS B C 1
ATOM 6187 O O . HIS B 1 28 ? 13.688 56.625 5.195 1 90.88 28 HIS B O 1
ATOM 6193 N N . ILE B 1 29 ? 14.898 54.969 6.195 1 94 29 ILE B N 1
ATOM 6194 C CA . ILE B 1 29 ? 15.594 55.875 7.086 1 94 29 ILE B CA 1
ATOM 6195 C C . ILE B 1 29 ? 16.766 56.531 6.344 1 94 29 ILE B C 1
ATOM 6197 O O . ILE B 1 29 ? 17.609 55.844 5.793 1 94 29 ILE B O 1
ATOM 6201 N N . ILE B 1 30 ? 16.766 57.875 6.32 1 93.88 30 ILE B N 1
ATOM 6202 C CA . ILE B 1 30 ? 17.844 58.625 5.668 1 93.88 30 ILE B CA 1
ATOM 6203 C C . ILE B 1 30 ? 18.562 59.5 6.691 1 93.88 30 ILE B C 1
ATOM 6205 O O . ILE B 1 30 ? 17.969 60.375 7.281 1 93.88 30 ILE B O 1
ATOM 6209 N N . HIS B 1 31 ? 19.812 59.25 6.922 1 93.56 31 HIS B N 1
ATOM 6210 C CA . HIS B 1 31 ? 20.672 60 7.844 1 93.56 31 HIS B CA 1
ATOM 6211 C C . HIS B 1 31 ? 20.047 60.062 9.234 1 93.56 31 HIS B C 1
ATOM 6213 O O . HIS B 1 31 ? 20 61.156 9.836 1 93.56 31 HIS B O 1
ATOM 6219 N N . GLY B 1 32 ? 19.438 58.969 9.594 1 93.5 32 GLY B N 1
ATOM 6220 C CA . GLY B 1 32 ? 18.875 58.875 10.93 1 93.5 32 GLY B CA 1
ATOM 6221 C C . GLY B 1 32 ? 17.469 59.406 11.023 1 93.5 32 GLY B C 1
ATOM 6222 O O . GLY B 1 32 ? 16.891 59.469 12.109 1 93.5 32 GLY B O 1
ATOM 6223 N N . ASN B 1 33 ? 16.938 59.781 9.898 1 94.69 33 ASN B N 1
ATOM 6224 C CA . ASN B 1 33 ? 15.602 60.375 9.914 1 94.69 33 ASN B CA 1
ATOM 6225 C C . ASN B 1 33 ? 14.617 59.562 9.062 1 94.69 33 ASN B C 1
ATOM 6227 O O . ASN B 1 33 ? 14.945 59.188 7.945 1 94.69 33 ASN B O 1
ATOM 6231 N N . LEU B 1 34 ? 13.539 59.25 9.648 1 94.62 34 LEU B N 1
ATOM 6232 C CA . LEU B 1 34 ? 12.43 58.625 8.945 1 94.62 34 LEU B CA 1
ATOM 6233 C C . LEU B 1 34 ? 11.266 59.594 8.766 1 94.62 34 LEU B C 1
ATOM 6235 O O . LEU B 1 34 ? 10.641 60.031 9.734 1 94.62 34 LEU B O 1
ATOM 6239 N N . ASP B 1 35 ? 10.945 59.938 7.562 1 91.81 35 ASP B N 1
ATOM 6240 C CA . ASP B 1 35 ? 9.906 60.906 7.262 1 91.81 35 ASP B CA 1
ATOM 6241 C C . ASP B 1 35 ? 8.602 60.219 6.871 1 91.81 35 ASP B C 1
ATOM 6243 O O . ASP B 1 35 ? 8.508 59.625 5.797 1 91.81 35 ASP B O 1
ATOM 6247 N N . LEU B 1 36 ? 7.66 60.344 7.75 1 90.38 36 LEU B N 1
ATOM 6248 C CA . LEU B 1 36 ? 6.371 59.719 7.488 1 90.38 36 LEU B CA 1
ATOM 6249 C C . LEU B 1 36 ? 5.309 60.75 7.156 1 90.38 36 LEU B C 1
ATOM 6251 O O . LEU B 1 36 ? 4.129 60.438 7.016 1 90.38 36 LEU B O 1
ATOM 6255 N N . ARG B 1 37 ? 5.523 61.969 6.992 1 88 37 ARG B N 1
ATOM 6256 C CA . ARG B 1 37 ? 4.578 63.062 6.77 1 88 37 ARG B CA 1
ATOM 6257 C C . ARG B 1 37 ? 3.861 62.906 5.434 1 88 37 ARG B C 1
ATOM 6259 O O . ARG B 1 37 ? 2.672 63.219 5.32 1 88 37 ARG B O 1
ATOM 6266 N N . GLN B 1 38 ? 4.59 62.406 4.531 1 81.44 38 GLN B N 1
ATOM 6267 C CA . GLN B 1 38 ? 4 62.312 3.199 1 81.44 38 GLN B CA 1
ATOM 6268 C C . GLN B 1 38 ? 3.652 60.875 2.844 1 81.44 38 GLN B C 1
ATOM 6270 O O . GLN B 1 38 ? 3.271 60.594 1.709 1 81.44 38 GLN B O 1
ATOM 6275 N N . ILE B 1 39 ? 3.807 60 3.73 1 80.62 39 ILE B N 1
ATOM 6276 C CA . ILE B 1 39 ? 3.559 58.594 3.441 1 80.62 39 ILE B CA 1
ATOM 6277 C C . ILE B 1 39 ? 2.17 58.219 3.938 1 80.62 39 ILE B C 1
ATOM 6279 O O . ILE B 1 39 ? 1.783 58.562 5.055 1 80.62 39 ILE B O 1
ATOM 6283 N N . ASP B 1 40 ? 1.419 57.688 2.996 1 79.81 40 ASP B N 1
ATOM 6284 C CA . ASP B 1 40 ? 0.124 57.125 3.391 1 79.81 40 ASP B CA 1
ATOM 6285 C C . ASP B 1 40 ? 0.289 55.812 4.164 1 79.81 40 ASP B C 1
ATOM 6287 O O . ASP B 1 40 ? 0.497 54.75 3.566 1 79.81 40 ASP B O 1
ATOM 6291 N N . ILE B 1 41 ? 0.194 55.844 5.434 1 81 41 ILE B N 1
ATOM 6292 C CA . ILE B 1 41 ? 0.417 54.688 6.332 1 81 41 ILE B CA 1
ATOM 6293 C C . ILE B 1 41 ? -0.643 53.625 6.09 1 81 41 ILE B C 1
ATOM 6295 O O . ILE B 1 41 ? -0.423 52.438 6.383 1 81 41 ILE B O 1
ATOM 6299 N N . GLN B 1 42 ? -1.755 54.031 5.508 1 78.88 42 GLN B N 1
ATOM 6300 C CA . GLN B 1 42 ? -2.805 53.062 5.219 1 78.88 42 GLN B CA 1
ATOM 6301 C C . GLN B 1 42 ? -2.426 52.156 4.035 1 78.88 42 GLN B C 1
ATOM 6303 O O . GLN B 1 42 ? -2.844 51 3.961 1 78.88 42 GLN B O 1
ATOM 6308 N N . LYS B 1 43 ? -1.635 52.719 3.156 1 79.31 43 LYS B N 1
ATOM 6309 C CA . LYS B 1 43 ? -1.176 51.969 1.995 1 79.31 43 LYS B CA 1
ATOM 6310 C C . LYS B 1 43 ? -0.057 51 2.377 1 79.31 43 LYS B C 1
ATOM 6312 O O . LYS B 1 43 ? 0.054 49.906 1.806 1 79.31 43 LYS B O 1
ATOM 6317 N N . TYR B 1 44 ? 0.692 51.469 3.346 1 78.81 44 TYR B N 1
ATOM 6318 C CA . TYR B 1 44 ? 1.783 50.625 3.852 1 78.81 44 TYR B CA 1
ATOM 6319 C C . TYR B 1 44 ? 1.675 50.469 5.359 1 78.81 44 TYR B C 1
ATOM 6321 O O . TYR B 1 44 ? 2.467 51.031 6.121 1 78.81 44 TYR B O 1
ATOM 6329 N N . PRO B 1 45 ? 0.826 49.562 5.699 1 84.62 45 PRO B N 1
ATOM 6330 C CA . PRO B 1 45 ? 0.461 49.531 7.117 1 84.62 45 PRO B CA 1
ATOM 6331 C C . PRO B 1 45 ? 1.607 49.031 8.008 1 84.62 45 PRO B C 1
ATOM 6333 O O . PRO B 1 45 ? 1.63 49.344 9.203 1 84.62 45 PRO B O 1
ATOM 6336 N N . ASN B 1 46 ? 2.549 48.25 7.52 1 88.56 46 ASN B N 1
ATOM 6337 C CA . ASN B 1 46 ? 3.756 47.906 8.25 1 88.56 46 ASN B CA 1
ATOM 6338 C C . ASN B 1 46 ? 4.93 47.656 7.309 1 88.56 46 ASN B C 1
ATOM 6340 O O . ASN B 1 46 ? 4.738 47.188 6.184 1 88.56 46 ASN B O 1
ATOM 6344 N N . PHE B 1 47 ? 6.086 48.062 7.664 1 89.31 47 PHE B N 1
ATOM 6345 C CA . PHE B 1 47 ? 7.281 47.969 6.84 1 89.31 47 PHE B CA 1
ATOM 6346 C C . PHE B 1 47 ? 8.523 47.812 7.707 1 89.31 47 PHE B C 1
ATOM 6348 O O . PHE B 1 47 ? 8.539 48.219 8.867 1 89.31 47 PHE B O 1
ATOM 6355 N N . PRO B 1 48 ? 9.531 47.188 7.223 1 90.31 48 PRO B N 1
ATOM 6356 C CA . PRO B 1 48 ? 10.789 47.062 7.969 1 90.31 48 PRO B CA 1
ATOM 6357 C C . PRO B 1 48 ? 11.555 48.375 8.016 1 90.31 48 PRO B C 1
ATOM 6359 O O . PRO B 1 48 ? 11.562 49.125 7.035 1 90.31 48 PRO B O 1
ATOM 6362 N N . LEU B 1 49 ? 12.172 48.656 9.141 1 92.06 49 LEU B N 1
ATOM 6363 C CA . LEU B 1 49 ? 12.953 49.875 9.312 1 92.06 49 LEU B CA 1
ATOM 6364 C C . LEU B 1 49 ? 14.32 49.75 8.648 1 92.06 49 LEU B C 1
ATOM 6366 O O . LEU B 1 49 ? 15.336 49.656 9.336 1 92.06 49 LEU B O 1
ATOM 6370 N N . HIS B 1 50 ? 14.234 49.875 7.379 1 90.56 50 HIS B N 1
ATOM 6371 C CA . HIS B 1 50 ? 15.453 49.844 6.578 1 90.56 50 HIS B CA 1
ATOM 6372 C C . HIS B 1 50 ? 16.047 51.25 6.43 1 90.56 50 HIS B C 1
ATOM 6374 O O . HIS B 1 50 ? 15.312 52.25 6.414 1 90.56 50 HIS B O 1
ATOM 6380 N N . GLY B 1 51 ? 17.344 51.312 6.391 1 91.44 51 GLY B N 1
ATOM 6381 C CA . GLY B 1 51 ? 17.984 52.594 6.094 1 91.44 51 GLY B CA 1
ATOM 6382 C C . GLY B 1 51 ? 19.188 52.875 6.977 1 91.44 51 GLY B C 1
ATOM 6383 O O . GLY B 1 51 ? 19.844 51.938 7.453 1 91.44 51 GLY B O 1
ATOM 6384 N N . GLU B 1 52 ? 19.484 54.156 7.133 1 94.06 52 GLU B N 1
ATOM 6385 C CA . GLU B 1 52 ? 20.688 54.594 7.852 1 94.06 52 GLU B CA 1
ATOM 6386 C C . GLU B 1 52 ? 20.359 55 9.289 1 94.06 52 GLU B C 1
ATOM 6388 O O . GLU B 1 52 ? 19.781 56.062 9.523 1 94.06 52 GLU B O 1
ATOM 6393 N N . TRP B 1 53 ? 20.797 54.156 10.188 1 94.38 53 TRP B N 1
ATOM 6394 C CA . TRP B 1 53 ? 20.609 54.438 11.609 1 94.38 53 TRP B CA 1
ATOM 6395 C C . TRP B 1 53 ? 21.797 55.188 12.188 1 94.38 53 TRP B C 1
ATOM 6397 O O . TRP B 1 53 ? 22.938 55 11.734 1 94.38 53 TRP B O 1
ATOM 6407 N N . ARG B 1 54 ? 21.578 56.031 13.125 1 94.19 54 ARG B N 1
ATOM 6408 C CA . ARG B 1 54 ? 22.672 56.594 13.906 1 94.19 54 ARG B CA 1
ATOM 6409 C C . ARG B 1 54 ? 23.141 55.625 14.984 1 94.19 54 ARG B C 1
ATOM 6411 O O . ARG B 1 54 ? 22.344 55.188 15.836 1 94.19 54 ARG B O 1
ATOM 6418 N N . PHE B 1 55 ? 24.375 55.281 14.906 1 93.88 55 PHE B N 1
ATOM 6419 C CA . PHE B 1 55 ? 24.891 54.25 15.789 1 93.88 55 PHE B CA 1
ATOM 6420 C C . PHE B 1 55 ? 26.062 54.781 16.609 1 93.88 55 PHE B C 1
ATOM 6422 O O . PHE B 1 55 ? 26.984 55.406 16.078 1 93.88 55 PHE B O 1
ATOM 6429 N N . SER B 1 56 ? 26 54.625 17.906 1 93.62 56 SER B N 1
ATOM 6430 C CA . SER B 1 56 ? 27.078 54.938 18.844 1 93.62 56 SER B CA 1
ATOM 6431 C C . SER B 1 56 ? 27.625 53.656 19.5 1 93.62 56 SER B C 1
ATOM 6433 O O . SER B 1 56 ? 27.047 53.156 20.469 1 93.62 56 SER B O 1
ATOM 6435 N N . PRO B 1 57 ? 28.781 53.219 19.062 1 91.31 57 PRO B N 1
ATOM 6436 C CA . PRO B 1 57 ? 29.328 51.969 19.594 1 91.31 57 PRO B CA 1
ATOM 6437 C C . PRO B 1 57 ? 29.906 52.125 21 1 91.31 57 PRO B C 1
ATOM 6439 O O . PRO B 1 57 ? 30.516 53.156 21.312 1 91.31 57 PRO B O 1
ATOM 6442 N N . GLY B 1 58 ? 29.625 51.219 21.875 1 88.69 58 GLY B N 1
ATOM 6443 C CA . GLY B 1 58 ? 30.328 51.062 23.141 1 88.69 58 GLY B CA 1
ATOM 6444 C C . GLY B 1 58 ? 29.75 51.938 24.234 1 88.69 58 GLY B C 1
ATOM 6445 O O . GLY B 1 58 ? 30.312 52.031 25.328 1 88.69 58 GLY B O 1
ATOM 6446 N N . VAL B 1 59 ? 28.641 52.656 23.922 1 90.06 59 VAL B N 1
ATOM 6447 C CA . VAL B 1 59 ? 28.109 53.562 24.953 1 90.06 59 VAL B CA 1
ATOM 6448 C C . VAL B 1 59 ? 26.578 53.562 24.875 1 90.06 59 VAL B C 1
ATOM 6450 O O . VAL B 1 59 ? 26 53.375 23.797 1 90.06 59 VAL B O 1
ATOM 6453 N N . PHE B 1 60 ? 25.984 53.75 26.016 1 92 60 PHE B N 1
ATOM 6454 C CA . PHE B 1 60 ? 24.562 54.031 26.109 1 92 60 PHE B CA 1
ATOM 6455 C C . PHE B 1 60 ? 24.328 55.531 26.25 1 92 60 PHE B C 1
ATOM 6457 O O . PHE B 1 60 ? 24.781 56.156 27.219 1 92 60 PHE B O 1
ATOM 6464 N N . GLN B 1 61 ? 23.688 56.062 25.266 1 90.31 61 GLN B N 1
ATOM 6465 C CA . GLN B 1 61 ? 23.469 57.5 25.328 1 90.31 61 GLN B CA 1
ATOM 6466 C C . GLN B 1 61 ? 22.172 57.875 24.625 1 90.31 61 GLN B C 1
ATOM 6468 O O . GLN B 1 61 ? 21.734 57.188 23.703 1 90.31 61 GLN B O 1
ATOM 6473 N N . PHE B 1 62 ? 21.578 58.938 25 1 89.88 62 PHE B N 1
ATOM 6474 C CA . PHE B 1 62 ? 20.328 59.406 24.406 1 89.88 62 PHE B CA 1
ATOM 6475 C C . PHE B 1 62 ? 20.578 60.562 23.438 1 89.88 62 PHE B C 1
ATOM 6477 O O . PHE B 1 62 ? 19.781 60.812 22.547 1 89.88 62 PHE B O 1
ATOM 6484 N N . GLU B 1 63 ? 21.719 61.25 23.703 1 83.25 63 GLU B N 1
ATOM 6485 C CA . GLU B 1 63 ? 22.047 62.375 22.828 1 83.25 63 GLU B CA 1
ATOM 6486 C C . GLU B 1 63 ? 23.188 62 21.875 1 83.25 63 GLU B C 1
ATOM 6488 O O . GLU B 1 63 ? 24 61.156 22.188 1 83.25 63 GLU B O 1
ATOM 6493 N N . THR B 1 64 ? 23.094 62.531 20.688 1 75.06 64 THR B N 1
ATOM 6494 C CA . THR B 1 64 ? 24.109 62.219 19.688 1 75.06 64 THR B CA 1
ATOM 6495 C C . THR B 1 64 ? 25.453 62.844 20.078 1 75.06 64 THR B C 1
ATOM 6497 O O . THR B 1 64 ? 25.516 64 20.438 1 75.06 64 THR B O 1
ATOM 6500 N N . SER B 1 65 ? 26.406 61.969 20.391 1 70.5 65 SER B N 1
ATOM 6501 C CA . SER B 1 65 ? 27.719 62.5 20.75 1 70.5 65 SER B CA 1
ATOM 6502 C C . SER B 1 65 ? 28.688 62.406 19.562 1 70.5 65 SER B C 1
ATOM 6504 O O . SER B 1 65 ? 28.344 61.844 18.516 1 70.5 65 SER B O 1
ATOM 6506 N N . GLU B 1 66 ? 29.922 62.938 19.594 1 71.94 66 GLU B N 1
ATOM 6507 C CA . GLU B 1 66 ? 30.984 63.031 18.609 1 71.94 66 GLU B CA 1
ATOM 6508 C C . GLU B 1 66 ? 31.422 61.625 18.141 1 71.94 66 GLU B C 1
ATOM 6510 O O . GLU B 1 66 ? 31.859 61.469 17 1 71.94 66 GLU B O 1
ATOM 6515 N N . GLY B 1 67 ? 31.031 60.531 18.641 1 80.94 67 GLY B N 1
ATOM 6516 C CA . GLY B 1 67 ? 31.453 59.188 18.25 1 80.94 67 GLY B CA 1
ATOM 6517 C C . GLY B 1 67 ? 30.375 58.406 17.516 1 80.94 67 GLY B C 1
ATOM 6518 O O . GLY B 1 67 ? 30.609 57.25 17.109 1 80.94 67 GLY B O 1
ATOM 6519 N N . SER B 1 68 ? 29.391 59.094 17.125 1 89.44 68 SER B N 1
ATOM 6520 C CA . SER B 1 68 ? 28.297 58.438 16.438 1 89.44 68 SER B CA 1
ATOM 6521 C C . SER B 1 68 ? 28.5 58.438 14.922 1 89.44 68 SER B C 1
ATOM 6523 O O . SER B 1 68 ? 29.047 59.406 14.375 1 89.44 68 SER B O 1
ATOM 6525 N N . HIS B 1 69 ? 28.25 57.312 14.258 1 89.88 69 HIS B N 1
ATOM 6526 C CA . HIS B 1 69 ? 28.297 57.219 12.805 1 89.88 69 HIS B CA 1
ATOM 6527 C C . HIS B 1 69 ? 27.062 56.562 12.242 1 89.88 69 HIS B C 1
ATOM 6529 O O . HIS B 1 69 ? 26.234 56.031 12.992 1 89.88 69 HIS B O 1
ATOM 6535 N N . LEU B 1 70 ? 26.875 56.656 11 1 91.88 70 LEU B N 1
ATOM 6536 C CA . LEU B 1 70 ? 25.703 56.125 10.328 1 91.88 70 LEU B CA 1
ATOM 6537 C C . LEU B 1 70 ? 25.969 54.688 9.891 1 91.88 70 LEU B C 1
ATOM 6539 O O . LEU B 1 70 ? 27.047 54.344 9.398 1 91.88 70 LEU B O 1
ATOM 6543 N N . VAL B 1 71 ? 25.031 53.781 10.203 1 91.38 71 VAL B N 1
ATOM 6544 C CA . VAL B 1 71 ? 25.094 52.406 9.805 1 91.38 71 VAL B CA 1
ATOM 6545 C C . VAL B 1 71 ? 23.859 52.031 8.984 1 91.38 71 VAL B C 1
ATOM 6547 O O . VAL B 1 71 ? 22.734 52.312 9.398 1 91.38 71 VAL B O 1
ATOM 6550 N N . SER B 1 72 ? 24.031 51.406 7.906 1 89.5 72 SER B N 1
ATOM 6551 C CA . SER B 1 72 ? 22.922 51 7.043 1 89.5 72 SER B CA 1
ATOM 6552 C C . SER B 1 72 ? 22.422 49.594 7.41 1 89.5 72 SER B C 1
ATOM 6554 O O . SER B 1 72 ? 23.203 48.625 7.402 1 89.5 72 SER B O 1
ATOM 6556 N N . ILE B 1 73 ? 21.219 49.469 7.707 1 86.5 73 ILE B N 1
ATOM 6557 C CA . ILE B 1 73 ? 20.562 48.188 7.977 1 86.5 73 ILE B CA 1
ATOM 6558 C C . ILE B 1 73 ? 19.547 47.906 6.879 1 86.5 73 ILE B C 1
ATOM 6560 O O . ILE B 1 73 ? 18.688 48.719 6.578 1 86.5 73 ILE B O 1
ATOM 6564 N N . PRO B 1 74 ? 19.641 46.844 6.199 1 81.56 74 PRO B N 1
ATOM 6565 C CA . PRO B 1 74 ? 20.297 45.594 6.59 1 81.56 74 PRO B CA 1
ATOM 6566 C C . PRO B 1 74 ? 21.656 45.406 5.922 1 81.56 74 PRO B C 1
ATOM 6568 O O . PRO B 1 74 ? 22.297 44.344 6.105 1 81.56 74 PRO B O 1
ATOM 6571 N N . GLU B 1 75 ? 22.141 46.188 5.16 1 78.56 75 GLU B N 1
ATOM 6572 C CA . GLU B 1 75 ? 23.359 46 4.387 1 78.56 75 GLU B CA 1
ATOM 6573 C C . GLU B 1 75 ? 24.562 45.781 5.301 1 78.56 75 GLU B C 1
ATOM 6575 O O . GLU B 1 75 ? 25.375 44.906 5.062 1 78.56 75 GLU B O 1
ATOM 6580 N N . ASN B 1 76 ? 24.703 46.562 6.336 1 76.81 76 ASN B N 1
ATOM 6581 C CA . ASN B 1 76 ? 25.781 46.469 7.309 1 76.81 76 ASN B CA 1
ATOM 6582 C C . ASN B 1 76 ? 25.25 46.281 8.727 1 76.81 76 ASN B C 1
ATOM 6584 O O . ASN B 1 76 ? 25.375 47.188 9.555 1 76.81 76 ASN B O 1
ATOM 6588 N N . SER B 1 77 ? 24.922 45.094 9.047 1 73.75 77 SER B N 1
ATOM 6589 C CA . SER B 1 77 ? 24.109 44.906 10.25 1 73.75 77 SER B CA 1
ATOM 6590 C C . SER B 1 77 ? 24.969 44.562 11.453 1 73.75 77 SER B C 1
ATOM 6592 O O . SER B 1 77 ? 24.625 44.906 12.594 1 73.75 77 SER B O 1
ATOM 6594 N N . ASN B 1 78 ? 26.062 43.906 11.273 1 79 78 ASN B N 1
ATOM 6595 C CA . ASN B 1 78 ? 26.812 43.531 12.484 1 79 78 ASN B CA 1
ATOM 6596 C C . ASN B 1 78 ? 27.797 44.625 12.883 1 79 78 ASN B C 1
ATOM 6598 O O . ASN B 1 78 ? 28.375 45.281 12.023 1 79 78 ASN B O 1
ATOM 6602 N N . TRP B 1 79 ? 27.969 44.844 14.125 1 85.75 79 TRP B N 1
ATOM 6603 C CA . TRP B 1 79 ? 28.781 45.938 14.609 1 85.75 79 TRP B CA 1
ATOM 6604 C C . TRP B 1 79 ? 30.141 45.438 15.094 1 85.75 79 TRP B C 1
ATOM 6606 O O . TRP B 1 79 ? 30.844 46.125 15.82 1 85.75 79 TRP B O 1
ATOM 6616 N N . ASN B 1 80 ? 30.484 44.25 14.727 1 84.56 80 ASN B N 1
ATOM 6617 C CA . ASN B 1 80 ? 31.703 43.625 15.25 1 84.56 80 ASN B CA 1
ATOM 6618 C C . ASN B 1 80 ? 32.938 44.5 14.977 1 84.56 80 ASN B C 1
ATOM 6620 O O . ASN B 1 80 ? 33.812 44.625 15.82 1 84.56 80 ASN B O 1
ATOM 6624 N N . ASP B 1 81 ? 32.969 45.094 13.805 1 80.62 81 ASP B N 1
ATOM 6625 C CA . ASP B 1 81 ? 34.125 45.906 13.414 1 80.62 81 ASP B CA 1
ATOM 6626 C C . ASP B 1 81 ? 34.125 47.25 14.133 1 80.62 81 ASP B C 1
ATOM 6628 O O . ASP B 1 81 ? 35.188 47.844 14.336 1 80.62 81 ASP B O 1
ATOM 6632 N N . SER B 1 82 ? 32.969 47.688 14.578 1 82.56 82 SER B N 1
ATOM 6633 C CA . SER B 1 82 ? 32.875 49.031 15.172 1 82.56 82 SER B CA 1
ATOM 6634 C C . SER B 1 82 ? 33.188 49 16.672 1 82.56 82 SER B C 1
ATOM 6636 O O . SER B 1 82 ? 33.531 50.031 17.266 1 82.56 82 SER B O 1
ATOM 6638 N N . ILE B 1 83 ? 32.938 47.906 17.328 1 80 83 ILE B N 1
ATOM 6639 C CA . ILE B 1 83 ? 33.094 47.812 18.766 1 80 83 ILE B CA 1
ATOM 6640 C C . ILE B 1 83 ? 34.562 47.469 19.109 1 80 83 ILE B C 1
ATOM 6642 O O . ILE B 1 83 ? 35 47.719 20.219 1 80 83 ILE B O 1
ATOM 6646 N N . GLY B 1 84 ? 35.469 47.312 18.234 1 67.56 84 GLY B N 1
ATOM 6647 C CA . GLY B 1 84 ? 36.906 47.219 18.406 1 67.56 84 GLY B CA 1
ATOM 6648 C C . GLY B 1 84 ? 37.312 46.031 19.25 1 67.56 84 GLY B C 1
ATOM 6649 O O . GLY B 1 84 ? 38.344 46.062 19.938 1 67.56 84 GLY B O 1
ATOM 6650 N N . ASN B 1 85 ? 36.531 45 19.469 1 67.06 85 ASN B N 1
ATOM 6651 C CA . ASN B 1 85 ? 36.969 43.844 20.266 1 67.06 85 ASN B CA 1
ATOM 6652 C C . ASN B 1 85 ? 38.062 43.062 19.547 1 67.06 85 ASN B C 1
ATOM 6654 O O . ASN B 1 85 ? 38.062 42.938 18.312 1 67.06 85 ASN B O 1
ATOM 6658 N N . LYS B 1 86 ? 39.125 42.781 20.234 1 64.06 86 LYS B N 1
ATOM 6659 C CA . LYS B 1 86 ? 40.281 42.062 19.734 1 64.06 86 LYS B CA 1
ATOM 6660 C C . LYS B 1 86 ? 39.906 40.781 19 1 64.06 86 LYS B C 1
ATOM 6662 O O . LYS B 1 86 ? 40.469 40.469 17.938 1 64.06 86 LYS B O 1
ATOM 6667 N N . ASN B 1 87 ? 38.969 40 19.531 1 67.56 87 ASN B N 1
ATOM 6668 C CA . ASN B 1 87 ? 38.594 38.719 18.969 1 67.56 87 ASN B CA 1
ATOM 6669 C C . ASN B 1 87 ? 37.5 38.844 17.906 1 67.56 87 ASN B C 1
ATOM 6671 O O . ASN B 1 87 ? 37 37.844 17.406 1 67.56 87 ASN B O 1
ATOM 6675 N N . LYS B 1 88 ? 37.25 40.031 17.516 1 74.94 88 LYS B N 1
ATOM 6676 C CA . LYS B 1 88 ? 36.281 40.344 16.469 1 74.94 88 LYS B CA 1
ATOM 6677 C C . LYS B 1 88 ? 34.906 39.781 16.797 1 74.94 88 LYS B C 1
ATOM 6679 O O . LYS B 1 88 ? 34.188 39.312 15.914 1 74.94 88 LYS B O 1
ATOM 6684 N N . ASP B 1 89 ? 34.688 39.594 18.141 1 82.38 89 ASP B N 1
ATOM 6685 C CA . ASP B 1 89 ? 33.344 39.188 18.562 1 82.38 89 ASP B CA 1
ATOM 6686 C C . ASP B 1 89 ? 32.438 40.406 18.766 1 82.38 89 ASP B C 1
ATOM 6688 O O . ASP B 1 89 ? 32.938 41.531 18.906 1 82.38 89 ASP B O 1
ATOM 6692 N N . GLY B 1 90 ? 31.188 40.188 18.656 1 85.62 90 GLY B N 1
ATOM 6693 C CA . GLY B 1 90 ? 30.219 41.281 18.734 1 85.62 90 GLY B CA 1
ATOM 6694 C C . GLY B 1 90 ? 29.703 41.531 20.141 1 85.62 90 GLY B C 1
ATOM 6695 O O . GLY B 1 90 ? 28.688 42.188 20.312 1 85.62 90 GLY B O 1
ATOM 6696 N N . PHE B 1 91 ? 30.469 41.062 21.203 1 87.69 91 PHE B N 1
ATOM 6697 C CA . PHE B 1 91 ? 30.016 41.25 22.562 1 87.69 91 PHE B CA 1
ATOM 6698 C C . PHE B 1 91 ? 30.266 42.688 23.016 1 87.69 91 PHE B C 1
ATOM 6700 O O . PHE B 1 91 ? 31.359 43.219 22.828 1 87.69 91 PHE B O 1
ATOM 6707 N N . GLY B 1 92 ? 29.203 43.312 23.469 1 89.88 92 GLY B N 1
ATOM 6708 C CA . GLY B 1 92 ? 29.312 44.688 23.906 1 89.88 92 GLY B CA 1
ATOM 6709 C C . GLY B 1 92 ? 27.984 45.438 23.906 1 89.88 92 GLY B C 1
ATOM 6710 O O . GLY B 1 92 ? 26.922 44.812 24.016 1 89.88 92 GLY B O 1
ATOM 6711 N N . ILE B 1 93 ? 28.141 46.781 23.984 1 91.62 93 ILE B N 1
ATOM 6712 C CA . ILE B 1 93 ? 26.938 47.594 24.078 1 91.62 93 ILE B CA 1
ATOM 6713 C C . ILE B 1 93 ? 26.938 48.625 22.953 1 91.62 93 ILE B C 1
ATOM 6715 O O . ILE B 1 93 ? 27.984 48.938 22.375 1 91.62 93 ILE B O 1
ATOM 6719 N N . GLY B 1 94 ? 25.812 49.031 22.594 1 92.5 94 GLY B N 1
ATOM 6720 C CA . GLY B 1 94 ? 25.656 50.062 21.578 1 92.5 94 GLY B CA 1
ATOM 6721 C C . GLY B 1 94 ? 24.281 50.719 21.594 1 92.5 94 GLY B C 1
ATOM 6722 O O . GLY B 1 94 ? 23.328 50.156 22.125 1 92.5 94 GLY B O 1
ATOM 6723 N N . THR B 1 95 ? 24.219 51.938 21.031 1 94.75 95 THR B N 1
ATOM 6724 C CA . THR B 1 95 ? 22.969 52.688 20.969 1 94.75 95 THR B CA 1
ATOM 6725 C C . THR B 1 95 ? 22.594 52.969 19.531 1 94.75 95 THR B C 1
ATOM 6727 O O . THR B 1 95 ? 23.406 53.469 18.75 1 94.75 95 THR B O 1
ATOM 6730 N N . TYR B 1 96 ? 21.438 52.625 19.156 1 94.62 96 TYR B N 1
ATOM 6731 C CA . TYR B 1 96 ? 20.875 52.969 17.859 1 94.62 96 TYR B CA 1
ATOM 6732 C C . TYR B 1 96 ? 19.797 54.031 18.016 1 94.62 96 TYR B C 1
ATOM 6734 O O . TYR B 1 96 ? 18.969 53.969 18.938 1 94.62 96 TYR B O 1
ATOM 6742 N N . GLN B 1 97 ? 19.75 55 17.094 1 95.44 97 GLN B N 1
ATOM 6743 C CA . GLN B 1 97 ? 18.781 56.094 17.203 1 95.44 97 GLN B CA 1
ATOM 6744 C C . GLN B 1 97 ? 18.219 56.469 15.836 1 95.44 97 GLN B C 1
ATOM 6746 O O . GLN B 1 97 ? 18.938 56.438 14.844 1 95.44 97 GLN B O 1
ATOM 6751 N N . ILE B 1 98 ? 16.984 56.781 15.844 1 95.56 98 ILE B N 1
ATOM 6752 C CA . ILE B 1 98 ? 16.328 57.344 14.656 1 95.56 98 ILE B CA 1
ATOM 6753 C C . ILE B 1 98 ? 15.32 58.406 15.086 1 95.56 98 ILE B C 1
ATOM 6755 O O . ILE B 1 98 ? 14.75 58.312 16.172 1 95.56 98 ILE B O 1
ATOM 6759 N N . THR B 1 99 ? 15.172 59.375 14.273 1 95.5 99 THR B N 1
ATOM 6760 C CA . THR B 1 99 ? 14.148 60.406 14.453 1 95.5 99 THR B CA 1
ATOM 6761 C C . THR B 1 99 ? 13.016 60.219 13.445 1 95.5 99 THR B C 1
ATOM 6763 O O . THR B 1 99 ? 13.258 60.156 12.234 1 95.5 99 THR B O 1
ATOM 6766 N N . ILE B 1 100 ? 11.898 60.125 13.93 1 95.12 100 ILE B N 1
ATOM 6767 C CA . ILE B 1 100 ? 10.742 59.875 13.07 1 95.12 100 ILE B CA 1
ATOM 6768 C C . ILE B 1 100 ? 9.859 61.094 13.008 1 95.12 100 ILE B C 1
ATOM 6770 O O . ILE B 1 100 ? 9.422 61.625 14.039 1 95.12 100 ILE B O 1
ATOM 6774 N N . GLN B 1 101 ? 9.578 61.562 11.836 1 94.44 101 GLN B N 1
ATOM 6775 C CA . GLN B 1 101 ? 8.609 62.625 11.617 1 94.44 101 GLN B CA 1
ATOM 6776 C C . GLN B 1 101 ? 7.215 62.062 11.367 1 94.44 101 GLN B C 1
ATOM 6778 O O . GLN B 1 101 ? 6.992 61.375 10.375 1 94.44 101 GLN B O 1
ATOM 6783 N N . LEU B 1 102 ? 6.309 62.375 12.227 1 91.31 102 LEU B N 1
ATOM 6784 C CA . LEU B 1 102 ? 4.977 61.781 12.195 1 91.31 102 LEU B CA 1
ATOM 6785 C C . LEU B 1 102 ? 4.02 62.625 11.367 1 91.31 102 LEU B C 1
ATOM 6787 O O . LEU B 1 102 ? 4.207 63.812 11.234 1 91.31 102 LEU B O 1
ATOM 6791 N N . PRO B 1 103 ? 3.066 62 10.922 1 86.12 103 PRO B N 1
ATOM 6792 C CA . PRO B 1 103 ? 2.02 62.781 10.258 1 86.12 103 PRO B CA 1
ATOM 6793 C C . PRO B 1 103 ? 1.102 63.5 11.242 1 86.12 103 PRO B C 1
ATOM 6795 O O . PRO B 1 103 ? 1.153 63.219 12.445 1 86.12 103 PRO B O 1
ATOM 6798 N N . GLU B 1 104 ? 0.235 64.438 10.82 1 81.94 104 GLU B N 1
ATOM 6799 C CA . GLU B 1 104 ? -0.646 65.25 11.648 1 81.94 104 GLU B CA 1
ATOM 6800 C C . GLU B 1 104 ? -1.61 64.375 12.453 1 81.94 104 GLU B C 1
ATOM 6802 O O . GLU B 1 104 ? -1.784 64.562 13.656 1 81.94 104 GLU B O 1
ATOM 6807 N N . ASN B 1 105 ? -2.322 63.438 11.859 1 80.06 105 ASN B N 1
ATOM 6808 C CA . ASN B 1 105 ? -3.178 62.5 12.57 1 80.06 105 ASN B CA 1
ATOM 6809 C C . ASN B 1 105 ? -2.492 61.156 12.742 1 80.06 105 ASN B C 1
ATOM 6811 O O . ASN B 1 105 ? -2.635 60.25 11.898 1 80.06 105 ASN B O 1
ATOM 6815 N N . THR B 1 106 ? -1.773 61.125 13.875 1 78.25 106 THR B N 1
ATOM 6816 C CA . THR B 1 106 ? -0.957 59.938 14.07 1 78.25 106 THR B CA 1
ATOM 6817 C C . THR B 1 106 ? -1.8 58.812 14.625 1 78.25 106 THR B C 1
ATOM 6819 O O . THR B 1 106 ? -2.389 58.906 15.703 1 78.25 106 THR B O 1
ATOM 6822 N N . PRO B 1 107 ? -1.853 57.781 13.805 1 84.06 107 PRO B N 1
ATOM 6823 C CA . PRO B 1 107 ? -2.506 56.562 14.328 1 84.06 107 PRO B CA 1
ATOM 6824 C C . PRO B 1 107 ? -1.667 55.844 15.383 1 84.06 107 PRO B C 1
ATOM 6826 O O . PRO B 1 107 ? -0.576 56.312 15.727 1 84.06 107 PRO B O 1
ATOM 6829 N N . LYS B 1 108 ? -2.189 54.812 15.945 1 87.81 108 LYS B N 1
ATOM 6830 C CA . LYS B 1 108 ? -1.45 54.031 16.922 1 87.81 108 LYS B CA 1
ATOM 6831 C C . LYS B 1 108 ? -0.361 53.219 16.25 1 87.81 108 LYS B C 1
ATOM 6833 O O . LYS B 1 108 ? -0.657 52.312 15.453 1 87.81 108 LYS B O 1
ATOM 6838 N N . LEU B 1 109 ? 0.866 53.562 16.5 1 92.44 109 LEU B N 1
ATOM 6839 C CA . LEU B 1 109 ? 2.008 52.906 15.867 1 92.44 109 LEU B CA 1
ATOM 6840 C C . LEU B 1 109 ? 2.713 52 16.844 1 92.44 109 LEU B C 1
ATOM 6842 O O . LEU B 1 109 ? 2.545 52.125 18.062 1 92.44 109 LEU B O 1
ATOM 6846 N N . ALA B 1 110 ? 3.35 51.031 16.328 1 94.12 110 ALA B N 1
ATOM 6847 C CA . ALA B 1 110 ? 4.102 50.094 17.141 1 94.12 110 ALA B CA 1
ATOM 6848 C C . ALA B 1 110 ? 5.363 49.625 16.422 1 94.12 110 ALA B C 1
ATOM 6850 O O . ALA B 1 110 ? 5.516 49.812 15.227 1 94.12 110 ALA B O 1
ATOM 6851 N N . ILE B 1 111 ? 6.316 49.094 17.172 1 94.12 111 ILE B N 1
ATOM 6852 C CA . ILE B 1 111 ? 7.551 48.5 16.656 1 94.12 111 ILE B CA 1
ATOM 6853 C C . ILE B 1 111 ? 7.609 47 17.031 1 94.12 111 ILE B C 1
ATOM 6855 O O . ILE B 1 111 ? 7.309 46.656 18.172 1 94.12 111 ILE B O 1
ATOM 6859 N N . HIS B 1 112 ? 7.777 46.219 16.062 1 93.19 112 HIS B N 1
ATOM 6860 C CA . HIS B 1 112 ? 7.871 44.781 16.25 1 93.19 112 HIS B CA 1
ATOM 6861 C C . HIS B 1 112 ? 9.312 44.281 16.125 1 93.19 112 HIS B C 1
ATOM 6863 O O . HIS B 1 112 ? 9.906 44.375 15.039 1 93.19 112 HIS B O 1
ATOM 6869 N N . LEU B 1 113 ? 9.859 43.812 17.234 1 91.06 113 LEU B N 1
ATOM 6870 C CA . LEU B 1 113 ? 11.195 43.219 17.234 1 91.06 113 LEU B CA 1
ATOM 6871 C C . LEU B 1 113 ? 11.117 41.719 16.953 1 91.06 113 LEU B C 1
ATOM 6873 O O . LEU B 1 113 ? 10.734 40.938 17.844 1 91.06 113 LEU B O 1
ATOM 6877 N N . VAL B 1 114 ? 11.406 41.188 15.867 1 82.94 114 VAL B N 1
ATOM 6878 C CA . VAL B 1 114 ? 11.18 39.844 15.383 1 82.94 114 VAL B CA 1
ATOM 6879 C C . VAL B 1 114 ? 12.297 38.938 15.883 1 82.94 114 VAL B C 1
ATOM 6881 O O . VAL B 1 114 ? 12.031 37.844 16.406 1 82.94 114 VAL B O 1
ATOM 6884 N N . ALA B 1 115 ? 13.562 39.156 15.648 1 76.56 115 ALA B N 1
ATOM 6885 C CA . ALA B 1 115 ? 14.648 38.25 15.992 1 76.56 115 ALA B CA 1
ATOM 6886 C C . ALA B 1 115 ? 15.844 39 16.562 1 76.56 115 ALA B C 1
ATOM 6888 O O . ALA B 1 115 ? 16.828 39.281 15.852 1 76.56 115 ALA B O 1
ATOM 6889 N N . MET B 1 116 ? 15.602 39.312 17.859 1 80 116 MET B N 1
ATOM 6890 C CA . MET B 1 116 ? 16.734 39.969 18.516 1 80 116 MET B CA 1
ATOM 6891 C C . MET B 1 116 ? 17.609 38.969 19.25 1 80 116 MET B C 1
ATOM 6893 O O . MET B 1 116 ? 17.094 38.062 19.906 1 80 116 MET B O 1
ATOM 6897 N N . HIS B 1 117 ? 18.812 38.969 18.938 1 83 117 HIS B N 1
ATOM 6898 C CA . HIS B 1 117 ? 19.75 38.062 19.625 1 83 117 HIS B CA 1
ATOM 6899 C C . HIS B 1 117 ? 20.438 38.781 20.781 1 83 117 HIS B C 1
ATOM 6901 O O . HIS B 1 117 ? 21.406 38.25 21.344 1 83 117 HIS B O 1
ATOM 6907 N N . SER B 1 118 ? 19.953 39.969 21.094 1 87.88 118 SER B N 1
ATOM 6908 C CA . SER B 1 118 ? 20.547 40.781 22.141 1 87.88 118 SER B CA 1
ATOM 6909 C C . SER B 1 118 ? 19.484 41.406 23.047 1 87.88 118 SER B C 1
ATOM 6911 O O . SER B 1 118 ? 18.312 41.5 22.672 1 87.88 118 SER B O 1
ATOM 6913 N N . ASP B 1 119 ? 19.969 41.719 24.219 1 90.31 119 ASP B N 1
ATOM 6914 C CA . ASP B 1 119 ? 19.078 42.5 25.094 1 90.31 119 ASP B CA 1
ATOM 6915 C C . ASP B 1 119 ? 18.875 43.906 24.562 1 90.31 119 ASP B C 1
ATOM 6917 O O . ASP B 1 119 ? 19.781 44.5 23.953 1 90.31 119 ASP B O 1
ATOM 6921 N N . CYS B 1 120 ? 17.703 44.375 24.719 1 92.25 120 CYS B N 1
ATOM 6922 C CA . CYS B 1 120 ? 17.391 45.656 24.141 1 92.25 120 CYS B CA 1
ATOM 6923 C C . CYS B 1 120 ? 16.406 46.438 25.016 1 92.25 120 CYS B C 1
ATOM 6925 O O . CYS B 1 120 ? 15.43 45.844 25.516 1 92.25 120 CYS B O 1
ATOM 6927 N N . GLN B 1 121 ? 16.688 47.625 25.25 1 93.94 121 GLN B N 1
ATOM 6928 C CA . GLN B 1 121 ? 15.727 48.594 25.828 1 93.94 121 GLN B CA 1
ATOM 6929 C C . GLN B 1 121 ? 15.328 49.656 24.812 1 93.94 121 GLN B C 1
ATOM 6931 O O . GLN B 1 121 ? 16.188 50.188 24.109 1 93.94 121 GLN B O 1
ATOM 6936 N N . ILE B 1 122 ? 14.086 49.875 24.703 1 95.06 122 ILE B N 1
ATOM 6937 C CA . ILE B 1 122 ? 13.594 50.844 23.719 1 95.06 122 ILE B CA 1
ATOM 6938 C C . ILE B 1 122 ? 13.047 52.094 24.406 1 95.06 122 ILE B C 1
ATOM 6940 O O . ILE B 1 122 ? 12.25 51.969 25.344 1 95.06 122 ILE B O 1
ATOM 6944 N N . PHE B 1 123 ? 13.445 53.219 23.875 1 95.56 123 PHE B N 1
ATOM 6945 C CA . PHE B 1 123 ? 13.039 54.5 24.453 1 95.56 123 PHE B CA 1
ATOM 6946 C C . PHE B 1 123 ? 12.398 55.406 23.391 1 95.56 123 PHE B C 1
ATOM 6948 O O . PHE B 1 123 ? 12.852 55.438 22.234 1 95.56 123 PHE B O 1
ATOM 6955 N N . GLN B 1 124 ? 11.328 56 23.688 1 95.81 124 GLN B N 1
ATOM 6956 C CA . GLN B 1 124 ? 10.711 57.062 22.922 1 95.81 124 GLN B CA 1
ATOM 6957 C C . GLN B 1 124 ? 10.914 58.406 23.609 1 95.81 124 GLN B C 1
ATOM 6959 O O . GLN B 1 124 ? 10.383 58.656 24.688 1 95.81 124 GLN B O 1
ATOM 6964 N N . ASP B 1 125 ? 11.578 59.312 23.062 1 93.31 125 ASP B N 1
ATOM 6965 C CA . ASP B 1 125 ? 11.867 60.625 23.641 1 93.31 125 ASP B CA 1
ATOM 6966 C C . ASP B 1 125 ? 12.352 60.5 25.078 1 93.31 125 ASP B C 1
ATOM 6968 O O . ASP B 1 125 ? 11.82 61.156 25.984 1 93.31 125 ASP B O 1
ATOM 6972 N N . SER B 1 126 ? 13.203 59.5 25.406 1 89.69 126 SER B N 1
ATOM 6973 C CA . SER B 1 126 ? 13.914 59.281 26.656 1 89.69 126 SER B CA 1
ATOM 6974 C C . SER B 1 126 ? 13.016 58.594 27.688 1 89.69 126 SER B C 1
ATOM 6976 O O . SER B 1 126 ? 13.375 58.5 28.859 1 89.69 126 SER B O 1
ATOM 6978 N N . GLU B 1 127 ? 11.906 58.25 27.219 1 93.12 127 GLU B N 1
ATOM 6979 C CA . GLU B 1 127 ? 11.047 57.438 28.078 1 93.12 127 GLU B CA 1
ATOM 6980 C C . GLU B 1 127 ? 11.023 55.969 27.625 1 93.12 127 GLU B C 1
ATOM 6982 O O . GLU B 1 127 ? 10.82 55.688 26.438 1 93.12 127 GLU B O 1
ATOM 6987 N N . GLN B 1 128 ? 11.211 55.156 28.516 1 93.75 128 GLN B N 1
ATOM 6988 C CA . GLN B 1 128 ? 11.273 53.75 28.188 1 93.75 128 GLN B CA 1
ATOM 6989 C C . GLN B 1 128 ? 9.898 53.219 27.812 1 93.75 128 GLN B C 1
ATOM 6991 O O . GLN B 1 128 ? 8.93 53.406 28.547 1 93.75 128 GLN B O 1
ATOM 6996 N N . ILE B 1 129 ? 9.781 52.531 26.719 1 91.31 129 ILE B N 1
ATOM 6997 C CA . ILE B 1 129 ? 8.492 52 26.25 1 91.31 129 ILE B CA 1
ATOM 6998 C C . ILE B 1 129 ? 8.531 50.469 26.266 1 91.31 129 ILE B C 1
ATOM 7000 O O . ILE B 1 129 ? 7.484 49.812 26.203 1 91.31 129 ILE B O 1
ATOM 7004 N N . GLY B 1 130 ? 9.727 49.969 26.328 1 89.81 130 GLY B N 1
ATOM 7005 C CA . GLY B 1 130 ? 9.797 48.531 26.328 1 89.81 130 GLY B CA 1
ATOM 7006 C C . GLY B 1 130 ? 11.18 48 26.641 1 89.81 130 GLY B C 1
ATOM 7007 O O . GLY B 1 130 ? 12.164 48.75 26.594 1 89.81 130 GLY B O 1
ATOM 7008 N N . GLU B 1 131 ? 11.203 46.688 26.969 1 87.88 131 GLU B N 1
ATOM 7009 C CA . GLU B 1 131 ? 12.461 46.031 27.266 1 87.88 131 GLU B CA 1
ATOM 7010 C C . GLU B 1 131 ? 12.445 44.594 26.75 1 87.88 131 GLU B C 1
ATOM 7012 O O . GLU B 1 131 ? 11.422 43.906 26.797 1 87.88 131 GLU B O 1
ATOM 7017 N N . PHE B 1 132 ? 13.414 44.25 26.141 1 84.06 132 PHE B N 1
ATOM 7018 C CA . PHE B 1 132 ? 13.703 42.906 25.672 1 84.06 132 PHE B CA 1
ATOM 7019 C C . PHE B 1 132 ? 14.93 42.344 26.391 1 84.06 132 PHE B C 1
ATOM 7021 O O . PHE B 1 132 ? 16.062 42.75 26.094 1 84.06 132 PHE B O 1
ATOM 7028 N N . GLY B 1 133 ? 14.695 41.438 27.281 1 82.25 133 GLY B N 1
ATOM 7029 C CA . GLY B 1 133 ? 15.789 41 28.125 1 82.25 133 GLY B CA 1
ATOM 7030 C C . GLY B 1 133 ? 16.141 42 29.219 1 82.25 133 GLY B C 1
ATOM 7031 O O . GLY B 1 133 ? 15.266 42.75 29.688 1 82.25 133 GLY B O 1
ATOM 7032 N N . SER B 1 134 ? 17.312 41.812 29.812 1 84.5 134 SER B N 1
ATOM 7033 C CA . SER B 1 134 ? 17.734 42.719 30.859 1 84.5 134 SER B CA 1
ATOM 7034 C C . SER B 1 134 ? 19.156 43.25 30.594 1 84.5 134 SER B C 1
ATOM 7036 O O . SER B 1 134 ? 20.094 42.438 30.547 1 84.5 134 SER B O 1
ATOM 7038 N N . ILE B 1 135 ? 19.203 44.469 30.328 1 87.12 135 ILE B N 1
ATOM 7039 C CA . ILE B 1 135 ? 20.5 45.062 30.062 1 87.12 135 ILE B CA 1
ATOM 7040 C C . ILE B 1 135 ? 21.297 45.156 31.359 1 87.12 135 ILE B C 1
ATOM 7042 O O . ILE B 1 135 ? 22.531 45.062 31.359 1 87.12 135 ILE B O 1
ATOM 7046 N N . ASP B 1 136 ? 20.688 45.25 32.438 1 82.56 136 ASP B N 1
ATOM 7047 C CA . ASP B 1 136 ? 21.328 45.5 33.719 1 82.56 136 ASP B CA 1
ATOM 7048 C C . ASP B 1 136 ? 21.688 44.219 34.438 1 82.56 136 ASP B C 1
ATOM 7050 O O . ASP B 1 136 ? 22.562 44.188 35.312 1 82.56 136 ASP B O 1
ATOM 7054 N N . ASP B 1 137 ? 20.969 43.188 34.156 1 81.75 137 ASP B N 1
ATOM 7055 C CA . ASP B 1 137 ? 21.188 41.938 34.875 1 81.75 137 ASP B CA 1
ATOM 7056 C C . ASP B 1 137 ? 21.953 40.938 33.969 1 81.75 137 ASP B C 1
ATOM 7058 O O . ASP B 1 137 ? 21.391 40.344 33.062 1 81.75 137 ASP B O 1
ATOM 7062 N N . GLU B 1 138 ? 23.172 40.719 34.375 1 79.19 138 GLU B N 1
ATOM 7063 C CA . GLU B 1 138 ? 24.016 39.812 33.594 1 79.19 138 GLU B CA 1
ATOM 7064 C C . GLU B 1 138 ? 23.578 38.375 33.781 1 79.19 138 GLU B C 1
ATOM 7066 O O . GLU B 1 138 ? 23.891 37.5 32.969 1 79.19 138 GLU B O 1
ATOM 7071 N N . SER B 1 139 ? 22.766 38.156 34.75 1 77.75 139 SER B N 1
ATOM 7072 C CA . SER B 1 139 ? 22.344 36.781 35.062 1 77.75 139 SER B CA 1
ATOM 7073 C C . SER B 1 139 ? 21 36.469 34.406 1 77.75 139 SER B C 1
ATOM 7075 O O . SER B 1 139 ? 20.531 35.312 34.5 1 77.75 139 SER B O 1
ATOM 7077 N N . SER B 1 140 ? 20.484 37.5 33.719 1 80.62 140 SER B N 1
ATOM 7078 C CA . SER B 1 140 ? 19.188 37.281 33.094 1 80.62 140 SER B CA 1
ATOM 7079 C C . SER B 1 140 ? 19.266 36.25 31.969 1 80.62 140 SER B C 1
ATOM 7081 O O . SER B 1 140 ? 20.312 36.125 31.328 1 80.62 140 SER B O 1
ATOM 7083 N N . SER B 1 141 ? 18.219 35.562 31.891 1 80.38 141 SER B N 1
ATOM 7084 C CA . SER B 1 141 ? 18.156 34.5 30.875 1 80.38 141 SER B CA 1
ATOM 7085 C C . SER B 1 141 ? 18.109 35.094 29.469 1 80.38 141 SER B C 1
ATOM 7087 O O . SER B 1 141 ? 17.766 36.281 29.297 1 80.38 141 SER B O 1
ATOM 7089 N N . PHE B 1 142 ? 18.547 34.344 28.484 1 84.12 142 PHE B N 1
ATOM 7090 C CA . PHE B 1 142 ? 18.531 34.688 27.062 1 84.12 142 PHE B CA 1
ATOM 7091 C C . PHE B 1 142 ? 17.109 34.812 26.547 1 84.12 142 PHE B C 1
ATOM 7093 O O . PHE B 1 142 ? 16.344 33.844 26.594 1 84.12 142 PHE B O 1
ATOM 7100 N N . GLU B 1 143 ? 16.672 36.062 26.203 1 82.69 143 GLU B N 1
ATOM 7101 C CA . GLU B 1 143 ? 15.344 36.25 25.641 1 82.69 143 GLU B CA 1
ATOM 7102 C C . GLU B 1 143 ? 15.398 36.344 24.109 1 82.69 143 GLU B C 1
ATOM 7104 O O . GLU B 1 143 ? 16.297 37 23.562 1 82.69 143 GLU B O 1
ATOM 7109 N N . LYS B 1 144 ? 14.508 35.625 23.453 1 84.69 144 LYS B N 1
ATOM 7110 C CA . LYS B 1 144 ? 14.523 35.562 21.984 1 84.69 144 LYS B CA 1
ATOM 7111 C C . LYS B 1 144 ? 13.109 35.719 21.422 1 84.69 144 LYS B C 1
ATOM 7113 O O . LYS B 1 144 ? 12.938 35.875 20.219 1 84.69 144 LYS B O 1
ATOM 7118 N N . MET B 1 145 ? 12.156 35.812 22.312 1 84.56 145 MET B N 1
ATOM 7119 C CA . MET B 1 145 ? 10.781 35.875 21.812 1 84.56 145 MET B CA 1
ATOM 7120 C C . MET B 1 145 ? 10.484 37.188 21.141 1 84.56 145 MET B C 1
ATOM 7122 O O . MET B 1 145 ? 10.75 38.25 21.703 1 84.56 145 MET B O 1
ATOM 7126 N N . PRO B 1 146 ? 9.953 37.094 19.906 1 88.56 146 PRO B N 1
ATOM 7127 C CA . PRO B 1 146 ? 9.539 38.344 19.281 1 88.56 146 PRO B CA 1
ATOM 7128 C C . PRO B 1 146 ? 8.484 39.125 20.078 1 88.56 146 PRO B C 1
ATOM 7130 O O . PRO B 1 146 ? 7.578 38.5 20.656 1 88.56 146 PRO B O 1
ATOM 7133 N N . ARG B 1 147 ? 8.602 40.438 20.094 1 89.44 147 ARG B N 1
ATOM 7134 C CA . ARG B 1 147 ? 7.688 41.25 20.891 1 89.44 147 ARG B CA 1
ATOM 7135 C C . ARG B 1 147 ? 7.273 42.5 20.109 1 89.44 147 ARG B C 1
ATOM 7137 O O . ARG B 1 147 ? 8.031 43 19.266 1 89.44 147 ARG B O 1
ATOM 7144 N N . VAL B 1 148 ? 6.109 42.906 20.359 1 91.75 148 VAL B N 1
ATOM 7145 C CA . VAL B 1 148 ? 5.574 44.156 19.797 1 91.75 148 VAL B CA 1
ATOM 7146 C C . VAL B 1 148 ? 5.465 45.219 20.875 1 91.75 148 VAL B C 1
ATOM 7148 O O . VAL B 1 148 ? 4.934 44.938 21.969 1 91.75 148 VAL B O 1
ATOM 7151 N N . PHE B 1 149 ? 5.984 46.344 20.688 1 92 149 PHE B N 1
ATOM 7152 C CA . PHE B 1 149 ? 5.902 47.469 21.625 1 92 149 PHE B CA 1
ATOM 7153 C C . PHE B 1 149 ? 5.129 48.625 21 1 92 149 PHE B C 1
ATOM 7155 O O . PHE B 1 149 ? 5.473 49.094 19.922 1 92 149 PHE B O 1
ATOM 7162 N N . SER B 1 150 ? 4.121 49.094 21.703 1 90.94 150 SER B N 1
ATOM 7163 C CA . SER B 1 150 ? 3.314 50.219 21.234 1 90.94 150 SER B CA 1
ATOM 7164 C C . SER B 1 150 ? 3.998 51.531 21.547 1 90.94 150 SER B C 1
ATOM 7166 O O . SER B 1 150 ? 4.582 51.719 22.609 1 90.94 150 SER B O 1
ATOM 7168 N N . LEU B 1 151 ? 3.99 52.438 20.594 1 92.69 151 LEU B N 1
ATOM 7169 C CA . LEU B 1 151 ? 4.488 53.781 20.844 1 92.69 151 LEU B CA 1
ATOM 7170 C C . LEU B 1 151 ? 3.502 54.562 21.703 1 92.69 151 LEU B C 1
ATOM 7172 O O . LEU B 1 151 ? 2.291 54.344 21.625 1 92.69 151 LEU B O 1
ATOM 7176 N N . LYS B 1 152 ? 4.012 55.406 22.5 1 89.06 152 LYS B N 1
ATOM 7177 C CA . LYS B 1 152 ? 3.166 56.281 23.297 1 89.06 152 LYS B CA 1
ATOM 7178 C C . LYS B 1 152 ? 2.559 57.406 22.453 1 89.06 152 LYS B C 1
ATOM 7180 O O . LYS B 1 152 ? 3.215 57.938 21.547 1 89.06 152 LYS B O 1
ATOM 7185 N N . PRO B 1 153 ? 1.285 57.625 22.734 1 85.62 153 PRO B N 1
ATOM 7186 C CA . PRO B 1 153 ? 0.691 58.75 22 1 85.62 153 PRO B CA 1
ATOM 7187 C C . PRO B 1 153 ? 1.394 60.062 22.281 1 85.62 153 PRO B C 1
ATOM 7189 O O . PRO B 1 153 ? 1.802 60.312 23.422 1 85.62 153 PRO B O 1
ATOM 7192 N N . THR B 1 154 ? 1.684 60.75 21.25 1 85.56 154 THR B N 1
ATOM 7193 C CA . THR B 1 154 ? 2.369 62 21.406 1 85.56 154 THR B CA 1
ATOM 7194 C C . THR B 1 154 ? 1.731 63.094 20.531 1 85.56 154 THR B C 1
ATOM 7196 O O . THR B 1 154 ? 1.165 62.781 19.484 1 85.56 154 THR B O 1
ATOM 7199 N N . GLU B 1 155 ? 1.718 64.312 21.016 1 83.44 155 GLU B N 1
ATOM 7200 C CA . GLU B 1 155 ? 1.247 65.438 20.25 1 83.44 155 GLU B CA 1
ATOM 7201 C C . GLU B 1 155 ? 2.387 66.125 19.453 1 83.44 155 GLU B C 1
ATOM 7203 O O . GLU B 1 155 ? 2.158 67 18.641 1 83.44 155 GLU B O 1
ATOM 7208 N N . GLN B 1 156 ? 3.502 65.562 19.641 1 86.94 156 GLN B N 1
ATOM 7209 C CA . GLN B 1 156 ? 4.656 66.062 18.938 1 86.94 156 GLN B CA 1
ATOM 7210 C C . GLN B 1 156 ? 4.695 65.625 17.484 1 86.94 156 GLN B C 1
ATOM 7212 O O . GLN B 1 156 ? 4.156 64.562 17.172 1 86.94 156 GLN B O 1
ATOM 7217 N N . SER B 1 157 ? 5.324 66.438 16.703 1 90.25 157 SER B N 1
ATOM 7218 C CA . SER B 1 157 ? 5.43 66.062 15.297 1 90.25 157 SER B CA 1
ATOM 7219 C C . SER B 1 157 ? 6.621 65.188 15.039 1 90.25 157 SER B C 1
ATOM 7221 O O . SER B 1 157 ? 6.707 64.5 13.984 1 90.25 157 SER B O 1
ATOM 7223 N N . THR B 1 158 ? 7.516 65.188 16.016 1 93.56 158 THR B N 1
ATOM 7224 C CA . THR B 1 158 ? 8.703 64.375 15.859 1 93.56 158 THR B CA 1
ATOM 7225 C C . THR B 1 158 ? 8.953 63.531 17.109 1 93.56 158 THR B C 1
ATOM 7227 O O . THR B 1 158 ? 8.719 64 18.234 1 93.56 158 THR B O 1
ATOM 7230 N N . ILE B 1 159 ? 9.336 62.281 16.859 1 94.19 159 ILE B N 1
ATOM 7231 C CA . ILE B 1 159 ? 9.711 61.438 17.984 1 94.19 159 ILE B CA 1
ATOM 7232 C C . ILE B 1 159 ? 11.109 60.875 17.766 1 94.19 159 ILE B C 1
ATOM 7234 O O . ILE B 1 159 ? 11.516 60.625 16.625 1 94.19 159 ILE B O 1
ATOM 7238 N N . LYS B 1 160 ? 11.805 60.75 18.828 1 95.38 160 LYS B N 1
ATOM 7239 C CA . LYS B 1 160 ? 13.125 60.125 18.797 1 95.38 160 LYS B CA 1
ATOM 7240 C C . LYS B 1 160 ? 13.094 58.719 19.406 1 95.38 160 LYS B C 1
ATOM 7242 O O . LYS B 1 160 ? 12.719 58.562 20.562 1 95.38 160 LYS B O 1
ATOM 7247 N N . LEU B 1 161 ? 13.422 57.812 18.578 1 95.69 161 LEU B N 1
ATOM 7248 C CA . LEU B 1 161 ? 13.5 56.438 19.031 1 95.69 161 LEU B CA 1
ATOM 7249 C C . LEU B 1 161 ? 14.945 56.031 19.328 1 95.69 161 LEU B C 1
ATOM 7251 O O . LEU B 1 161 ? 15.82 56.188 18.469 1 95.69 161 LEU B O 1
ATOM 7255 N N . THR B 1 162 ? 15.211 55.531 20.484 1 95.94 162 THR B N 1
ATOM 7256 C CA . THR B 1 162 ? 16.531 55.094 20.906 1 95.94 162 THR B CA 1
ATOM 7257 C C . THR B 1 162 ? 16.516 53.656 21.359 1 95.94 162 THR B C 1
ATOM 7259 O O . THR B 1 162 ? 15.719 53.281 22.234 1 95.94 162 THR B O 1
ATOM 7262 N N . LEU B 1 163 ? 17.312 52.844 20.766 1 94.88 163 LEU B N 1
ATOM 7263 C CA . LEU B 1 163 ? 17.469 51.469 21.156 1 94.88 163 LEU B CA 1
ATOM 7264 C C . LEU B 1 163 ? 18.828 51.219 21.828 1 94.88 163 LEU B C 1
ATOM 7266 O O . LEU B 1 163 ? 19.875 51.406 21.203 1 94.88 163 LEU B O 1
ATOM 7270 N N . LEU B 1 164 ? 18.812 50.875 23.078 1 94.94 164 LEU B N 1
ATOM 7271 C CA . LEU B 1 164 ? 20.031 50.438 23.781 1 94.94 164 LEU B CA 1
ATOM 7272 C C . LEU B 1 164 ? 20.203 48.938 23.688 1 94.94 164 LEU B C 1
ATOM 7274 O O . LEU B 1 164 ? 19.375 48.156 24.188 1 94.94 164 LEU B O 1
ATOM 7278 N N . ILE B 1 165 ? 21.266 48.531 23.094 1 93.31 165 ILE B N 1
ATOM 7279 C CA . ILE B 1 165 ? 21.453 47.094 22.828 1 93.31 165 ILE B CA 1
ATOM 7280 C C . ILE B 1 165 ? 22.703 46.594 23.547 1 93.31 165 ILE B C 1
ATOM 7282 O O . ILE B 1 165 ? 23.75 47.25 23.531 1 93.31 165 ILE B O 1
ATOM 7286 N N . LYS B 1 166 ? 22.594 45.5 24.219 1 92.75 166 LYS B N 1
ATOM 7287 C CA . LYS B 1 166 ? 23.703 44.781 24.844 1 92.75 166 LYS B CA 1
ATOM 7288 C C . LYS B 1 166 ? 23.766 43.344 24.328 1 92.75 166 LYS B C 1
ATOM 7290 O O . LYS B 1 166 ? 22.875 42.531 24.594 1 92.75 166 LYS B O 1
ATOM 7295 N N . ASN B 1 167 ? 24.812 43 23.625 1 91.19 167 ASN B N 1
ATOM 7296 C CA . ASN B 1 167 ? 25 41.656 23.094 1 91.19 167 ASN B CA 1
ATOM 7297 C C . ASN B 1 167 ? 25.891 40.812 24 1 91.19 167 ASN B C 1
ATOM 7299 O O . ASN B 1 167 ? 27.094 41.062 24.094 1 91.19 167 ASN B O 1
ATOM 7303 N N . ARG B 1 168 ? 25.281 39.781 24.547 1 87.12 168 ARG B N 1
ATOM 7304 C CA . ARG B 1 168 ? 26.016 39 25.516 1 87.12 168 ARG B CA 1
ATOM 7305 C C . ARG B 1 168 ? 26.344 37.594 24.953 1 87.12 168 ARG B C 1
ATOM 7307 O O . ARG B 1 168 ? 27.297 36.969 25.391 1 87.12 168 ARG B O 1
ATOM 7314 N N . PHE B 1 169 ? 25.562 37.156 23.969 1 84.75 169 PHE B N 1
ATOM 7315 C CA . PHE B 1 169 ? 25.609 35.719 23.688 1 84.75 169 PHE B CA 1
ATOM 7316 C C . PHE B 1 169 ? 25.953 35.469 22.234 1 84.75 169 PHE B C 1
ATOM 7318 O O . PHE B 1 169 ? 26.594 34.469 21.906 1 84.75 169 PHE B O 1
ATOM 7325 N N . TYR B 1 170 ? 25.641 36.344 21.344 1 86.88 170 TYR B N 1
ATOM 7326 C CA . TYR B 1 170 ? 25.734 36.062 19.906 1 86.88 170 TYR B CA 1
ATOM 7327 C C . TYR B 1 170 ? 27.062 36.562 19.344 1 86.88 170 TYR B C 1
ATOM 7329 O O . TYR B 1 170 ? 27.516 37.656 19.703 1 86.88 170 TYR B O 1
ATOM 7337 N N . LYS B 1 171 ? 27.578 35.781 18.547 1 86.62 171 LYS B N 1
ATOM 7338 C CA . LYS B 1 171 ? 28.891 36.094 17.969 1 86.62 171 LYS B CA 1
ATOM 7339 C C . LYS B 1 171 ? 28.859 37.406 17.219 1 86.62 171 LYS B C 1
ATOM 7341 O O . LYS B 1 171 ? 29.828 38.188 17.266 1 86.62 171 LYS B O 1
ATOM 7346 N N . TYR B 1 172 ? 27.828 37.656 16.547 1 84.88 172 TYR B N 1
ATOM 7347 C CA . TYR B 1 172 ? 27.688 38.906 15.781 1 84.88 172 TYR B CA 1
ATOM 7348 C C . TYR B 1 172 ? 26.703 39.844 16.453 1 84.88 172 TYR B C 1
ATOM 7350 O O . TYR B 1 172 ? 25.531 39.531 16.609 1 84.88 172 TYR B O 1
ATOM 7358 N N . GLY B 1 173 ? 27.188 40.969 16.812 1 85.44 173 GLY B N 1
ATOM 7359 C CA . GLY B 1 173 ? 26.344 41.906 17.531 1 85.44 173 GLY B CA 1
ATOM 7360 C C . GLY B 1 173 ? 25.656 42.906 16.625 1 85.44 173 GLY B C 1
ATOM 7361 O O . GLY B 1 173 ? 25.938 42.969 15.422 1 85.44 173 GLY B O 1
ATOM 7362 N N . GLY B 1 174 ? 24.609 43.625 17.234 1 86 174 GLY B N 1
ATOM 7363 C CA . GLY B 1 174 ? 23.875 44.625 16.484 1 86 174 GLY B CA 1
ATOM 7364 C C . GLY B 1 174 ? 22.484 44.156 16.078 1 86 174 GLY B C 1
ATOM 7365 O O . GLY B 1 174 ? 22.047 43.094 16.469 1 86 174 GLY B O 1
ATOM 7366 N N . ILE B 1 175 ? 21.812 44.969 15.273 1 87.44 175 ILE B N 1
ATOM 7367 C CA . ILE B 1 175 ? 20.484 44.625 14.75 1 87.44 175 ILE B CA 1
ATOM 7368 C C . ILE B 1 175 ? 20.625 43.938 13.391 1 87.44 175 ILE B C 1
ATOM 7370 O O . ILE B 1 175 ? 20.922 44.594 12.391 1 87.44 175 ILE B O 1
ATOM 7374 N N . ARG B 1 176 ? 20.406 42.719 13.391 1 80.25 176 ARG B N 1
ATOM 7375 C CA . ARG B 1 176 ? 20.578 41.938 12.172 1 80.25 176 ARG B CA 1
ATOM 7376 C C . ARG B 1 176 ? 19.312 41.969 11.32 1 80.25 176 ARG B C 1
ATOM 7378 O O . ARG B 1 176 ? 19.375 42.031 10.094 1 80.25 176 ARG B O 1
ATOM 7385 N N . ILE B 1 177 ? 18.219 41.875 12.031 1 84.56 177 ILE B N 1
ATOM 7386 C CA . ILE B 1 177 ? 16.938 41.938 11.352 1 84.56 177 ILE B CA 1
ATOM 7387 C C . ILE B 1 177 ? 16.25 43.25 11.688 1 84.56 177 ILE B C 1
ATOM 7389 O O . ILE B 1 177 ? 16.031 43.562 12.859 1 84.56 177 ILE B O 1
ATOM 7393 N N . PRO B 1 178 ? 15.977 43.938 10.648 1 88.94 178 PRO B N 1
ATOM 7394 C CA . PRO B 1 178 ? 15.328 45.219 10.922 1 88.94 178 PRO B CA 1
ATOM 7395 C C . PRO B 1 178 ? 13.977 45.062 11.602 1 88.94 178 PRO B C 1
ATOM 7397 O O . PRO B 1 178 ? 13.18 44.219 11.227 1 88.94 178 PRO B O 1
ATOM 7400 N N . PRO B 1 179 ? 13.727 45.812 12.617 1 91.5 179 PRO B N 1
ATOM 7401 C CA . PRO B 1 179 ? 12.398 45.781 13.234 1 91.5 179 PRO B CA 1
ATOM 7402 C C . PRO B 1 179 ? 11.297 46.219 12.273 1 91.5 179 PRO B C 1
ATOM 7404 O O . PRO B 1 179 ? 11.555 47 11.344 1 91.5 179 PRO B O 1
ATOM 7407 N N . ILE B 1 180 ? 10.18 45.781 12.516 1 93 180 ILE B N 1
ATOM 7408 C CA . ILE B 1 180 ? 9.023 46.156 11.711 1 93 180 ILE B CA 1
ATOM 7409 C C . ILE B 1 180 ? 8.273 47.281 12.398 1 93 180 ILE B C 1
ATOM 7411 O O . ILE B 1 180 ? 8.031 47.25 13.602 1 93 180 ILE B O 1
ATOM 7415 N N . PHE B 1 181 ? 8.016 48.281 11.641 1 94.12 181 PHE B N 1
ATOM 7416 C CA . PHE B 1 181 ? 7.352 49.5 12.148 1 94.12 181 PHE B CA 1
ATOM 7417 C C . PHE B 1 181 ? 6.074 49.781 11.367 1 94.12 181 PHE B C 1
ATOM 7419 O O . PHE B 1 181 ? 6.008 49.531 10.164 1 94.12 181 PHE B O 1
ATOM 7426 N N . GLY B 1 182 ? 5.023 50.188 12.07 1 93.06 182 GLY B N 1
ATOM 7427 C CA . GLY B 1 182 ? 3.787 50.562 11.398 1 93.06 182 GLY B CA 1
ATOM 7428 C C . GLY B 1 182 ? 2.584 50.562 12.32 1 93.06 182 GLY B C 1
ATOM 7429 O O . GLY B 1 182 ? 2.723 50.781 13.523 1 93.06 182 GLY B O 1
ATOM 7430 N N . LEU B 1 183 ? 1.406 50.406 11.688 1 91.94 183 LEU B N 1
ATOM 7431 C CA . LEU B 1 183 ? 0.166 50.375 12.453 1 91.94 183 LEU B CA 1
ATOM 7432 C C . LEU B 1 183 ? 0.136 49.125 13.359 1 91.94 183 LEU B C 1
ATOM 7434 O O . LEU B 1 183 ? 0.394 48.031 12.914 1 91.94 183 LEU B O 1
ATOM 7438 N N . GLU B 1 184 ? -0.147 49.406 14.625 1 91.44 184 GLU B N 1
ATOM 7439 C CA . GLU B 1 184 ? -0.14 48.312 15.609 1 91.44 184 GLU B CA 1
ATOM 7440 C C . GLU B 1 184 ? -1.075 47.188 15.188 1 91.44 184 GLU B C 1
ATOM 7442 O O . GLU B 1 184 ? -0.72 46 15.297 1 91.44 184 GLU B O 1
ATOM 7447 N N . GLU B 1 185 ? -2.254 47.5 14.68 1 86.88 185 GLU B N 1
ATOM 7448 C CA . GLU B 1 185 ? -3.229 46.5 14.273 1 86.88 185 GLU B CA 1
ATOM 7449 C C . GLU B 1 185 ? -2.705 45.656 13.109 1 86.88 185 GLU B C 1
ATOM 7451 O O . GLU B 1 185 ? -2.908 44.438 13.07 1 86.88 185 GLU B O 1
ATOM 7456 N N . SER B 1 186 ? -2.1 46.312 12.18 1 90.5 186 SER B N 1
ATOM 7457 C CA . SER B 1 186 ? -1.566 45.625 11.016 1 90.5 186 SER B CA 1
ATOM 7458 C C . SER B 1 186 ? -0.417 44.719 11.398 1 90.5 186 SER B C 1
ATOM 7460 O O . SER B 1 186 ? -0.268 43.625 10.828 1 90.5 186 SER B O 1
ATOM 7462 N N . ILE B 1 187 ? 0.403 45.125 12.336 1 92.56 187 ILE B N 1
ATOM 7463 C CA . ILE B 1 187 ? 1.514 44.312 12.805 1 92.56 187 ILE B CA 1
ATOM 7464 C C . ILE B 1 187 ? 0.975 43.062 13.469 1 92.56 187 ILE B C 1
ATOM 7466 O O . ILE B 1 187 ? 1.447 41.938 13.188 1 92.56 187 ILE B O 1
ATOM 7470 N N . GLN B 1 188 ? 0.001 43.188 14.258 1 90.44 188 GLN B N 1
ATOM 7471 C CA . GLN B 1 188 ? -0.601 42.062 14.938 1 90.44 188 GLN B CA 1
ATOM 7472 C C . GLN B 1 188 ? -1.236 41.094 13.938 1 90.44 188 GLN B C 1
ATOM 7474 O O . GLN B 1 188 ? -1.128 39.875 14.086 1 90.44 188 GLN B O 1
ATOM 7479 N N . GLU B 1 189 ? -1.896 41.625 12.984 1 89.81 189 GLU B N 1
ATOM 7480 C CA . GLU B 1 189 ? -2.516 40.812 11.945 1 89.81 189 GLU B CA 1
ATOM 7481 C C . GLU B 1 189 ? -1.467 40.031 11.164 1 89.81 189 GLU B C 1
ATOM 7483 O O . GLU B 1 189 ? -1.672 38.844 10.852 1 89.81 189 GLU B O 1
ATOM 7488 N N . ASN B 1 190 ? -0.442 40.656 10.797 1 91.25 190 ASN B N 1
ATOM 7489 C CA . ASN B 1 190 ? 0.622 40 10.062 1 91.25 190 ASN B CA 1
ATOM 7490 C C . ASN B 1 190 ? 1.238 38.844 10.875 1 91.25 190 ASN B C 1
ATOM 7492 O O . ASN B 1 190 ? 1.64 37.844 10.32 1 91.25 190 ASN B O 1
ATOM 7496 N N . ILE B 1 191 ? 1.422 39.062 12.164 1 92.75 191 ILE B N 1
ATOM 7497 C CA . ILE B 1 191 ? 1.938 38 13.047 1 92.75 191 ILE B CA 1
ATOM 7498 C C . ILE B 1 191 ? 0.993 36.812 13.031 1 92.75 191 ILE B C 1
ATOM 7500 O O . ILE B 1 191 ? 1.435 35.656 12.906 1 92.75 191 ILE B O 1
ATOM 7504 N N . ARG B 1 192 ? -0.281 37.062 13.109 1 93.12 192 ARG B N 1
ATOM 7505 C CA . ARG B 1 192 ? -1.271 36 13.102 1 93.12 192 ARG B CA 1
ATOM 7506 C C . ARG B 1 192 ? -1.246 35.219 11.781 1 93.12 192 ARG B C 1
ATOM 7508 O O . ARG B 1 192 ? -1.382 34 11.766 1 93.12 192 ARG B O 1
ATOM 7515 N N . ILE B 1 193 ? -1.105 35.938 10.711 1 92.81 193 ILE B N 1
ATOM 7516 C CA . ILE B 1 193 ? -1.05 35.312 9.398 1 92.81 193 ILE B CA 1
ATOM 7517 C C . ILE B 1 193 ? 0.178 34.406 9.305 1 92.81 193 ILE B C 1
ATOM 7519 O O . ILE B 1 193 ? 0.095 33.281 8.805 1 92.81 193 ILE B O 1
ATOM 7523 N N . SER B 1 194 ? 1.284 34.906 9.758 1 91.62 194 SER B N 1
ATOM 7524 C CA . SER B 1 194 ? 2.51 34.125 9.734 1 91.62 194 SER B CA 1
ATOM 7525 C C . SER B 1 194 ? 2.365 32.844 10.562 1 91.62 194 SER B C 1
ATOM 7527 O O . SER B 1 194 ? 2.795 31.766 10.141 1 91.62 194 SER B O 1
ATOM 7529 N N . ILE B 1 195 ? 1.808 32.969 11.703 1 94.38 195 ILE B N 1
ATOM 7530 C CA . ILE B 1 195 ? 1.592 31.828 12.57 1 94.38 195 ILE B CA 1
ATOM 7531 C C . ILE B 1 195 ? 0.685 30.812 11.867 1 94.38 195 ILE B C 1
ATOM 7533 O O . ILE B 1 195 ? 0.955 29.609 11.883 1 94.38 195 ILE B O 1
ATOM 7537 N N . LEU B 1 196 ? -0.397 31.297 11.266 1 94.19 196 LEU B N 1
ATOM 7538 C CA . LEU B 1 196 ? -1.339 30.438 10.555 1 94.19 196 LEU B CA 1
ATOM 7539 C C . LEU B 1 196 ? -0.632 29.641 9.469 1 94.19 196 LEU B C 1
ATOM 7541 O O . LEU B 1 196 ? -0.761 28.406 9.414 1 94.19 196 LEU B O 1
ATOM 7545 N N . GLN B 1 197 ? 0.108 30.281 8.648 1 91.69 197 GLN B N 1
ATOM 7546 C CA . GLN B 1 197 ? 0.773 29.641 7.523 1 91.69 197 GLN B CA 1
ATOM 7547 C C . GLN B 1 197 ? 1.797 28.609 8.008 1 91.69 197 GLN B C 1
ATOM 7549 O O . GLN B 1 197 ? 1.839 27.484 7.508 1 91.69 197 GLN B O 1
ATOM 7554 N N . GLU B 1 198 ? 2.625 29.031 8.945 1 93.69 198 GLU B N 1
ATOM 7555 C CA . GLU B 1 198 ? 3.666 28.156 9.469 1 93.69 198 GLU B CA 1
ATOM 7556 C C . GLU B 1 198 ? 3.062 26.953 10.188 1 93.69 198 GLU B C 1
ATOM 7558 O O . GLU B 1 198 ? 3.551 25.828 10.039 1 93.69 198 GLU B O 1
ATOM 7563 N N . ALA B 1 199 ? 2.02 27.203 10.906 1 94.38 199 ALA B N 1
ATOM 7564 C CA . ALA B 1 199 ? 1.374 26.125 11.648 1 94.38 199 ALA B CA 1
ATOM 7565 C C . ALA B 1 199 ? 0.714 25.125 10.703 1 94.38 199 ALA B C 1
ATOM 7567 O O . ALA B 1 199 ? 0.723 23.922 10.953 1 94.38 199 ALA B O 1
ATOM 7568 N N . LEU B 1 200 ? 0.109 25.609 9.625 1 92.94 200 LEU B N 1
ATOM 7569 C CA . LEU B 1 200 ? -0.485 24.719 8.625 1 92.94 200 LEU B CA 1
ATOM 7570 C C . LEU B 1 200 ? 0.561 23.781 8.047 1 92.94 200 LEU B C 1
ATOM 7572 O O . LEU B 1 200 ? 0.314 22.578 7.914 1 92.94 200 LEU B O 1
ATOM 7576 N N . LEU B 1 201 ? 1.662 24.344 7.742 1 92.62 201 LEU B N 1
ATOM 7577 C CA . LEU B 1 201 ? 2.752 23.562 7.18 1 92.62 201 LEU B CA 1
ATOM 7578 C C . LEU B 1 201 ? 3.283 22.547 8.203 1 92.62 201 LEU B C 1
ATOM 7580 O O . LEU B 1 201 ? 3.494 21.391 7.875 1 92.62 201 LEU B O 1
ATOM 7584 N N . ALA B 1 202 ? 3.477 23.031 9.422 1 94 202 ALA B N 1
ATOM 7585 C CA . ALA B 1 202 ? 3.969 22.172 10.492 1 94 202 ALA B CA 1
ATOM 7586 C C . ALA B 1 202 ? 3.004 21.016 10.758 1 94 202 ALA B C 1
ATOM 7588 O O . ALA B 1 202 ? 3.43 19.875 10.992 1 94 202 ALA B O 1
ATOM 7589 N N . GLY B 1 203 ? 1.744 21.312 10.75 1 91.25 203 GLY B N 1
ATOM 7590 C CA . GLY B 1 203 ? 0.746 20.281 10.938 1 91.25 203 GLY B CA 1
ATOM 7591 C C . GLY B 1 203 ? 0.775 19.219 9.852 1 91.25 203 GLY B C 1
ATOM 7592 O O . GLY B 1 203 ? 0.67 18.016 10.141 1 91.25 203 GLY B O 1
ATOM 7593 N N . GLY B 1 204 ? 0.913 19.656 8.68 1 89.5 204 GLY B N 1
ATOM 7594 C CA . GLY B 1 204 ? 1.032 18.734 7.574 1 89.5 204 GLY B CA 1
ATOM 7595 C C . GLY B 1 204 ? 2.217 17.797 7.711 1 89.5 204 GLY B C 1
ATOM 7596 O O . GLY B 1 204 ? 2.102 16.594 7.445 1 89.5 204 GLY B O 1
ATOM 7597 N N . LEU B 1 205 ? 3.311 18.297 8.133 1 92.19 205 LEU B N 1
ATOM 7598 C CA . LEU B 1 205 ? 4.531 17.516 8.281 1 92.19 205 LEU B CA 1
ATOM 7599 C C . LEU B 1 205 ? 4.367 16.469 9.383 1 92.19 205 LEU B C 1
ATOM 7601 O O . LEU B 1 205 ? 4.738 15.305 9.195 1 92.19 205 LEU B O 1
ATOM 7605 N N . VAL B 1 206 ? 3.803 16.844 10.484 1 90.06 206 VAL B N 1
ATOM 7606 C CA . VAL B 1 206 ? 3.719 15.945 11.633 1 90.06 206 VAL B CA 1
ATOM 7607 C C . VAL B 1 206 ? 2.787 14.781 11.305 1 90.06 206 VAL B C 1
ATOM 7609 O O . VAL B 1 206 ? 3.102 13.625 11.594 1 90.06 206 VAL B O 1
ATOM 7612 N N . PHE B 1 207 ? 1.734 15.008 10.648 1 87.38 207 PHE B N 1
ATOM 7613 C CA . PHE B 1 207 ? 0.771 13.938 10.414 1 87.38 207 PHE B CA 1
ATOM 7614 C C . PHE B 1 207 ? 1.223 13.047 9.266 1 87.38 207 PHE B C 1
ATOM 7616 O O . PHE B 1 207 ? 0.97 11.844 9.266 1 87.38 207 PHE B O 1
ATOM 7623 N N . LEU B 1 208 ? 1.83 13.664 8.266 1 87.31 208 LEU B N 1
ATOM 7624 C CA . LEU B 1 208 ? 2.447 12.828 7.234 1 87.31 208 LEU B CA 1
ATOM 7625 C C . LEU B 1 208 ? 3.512 11.922 7.84 1 87.31 208 LEU B C 1
ATOM 7627 O O . LEU B 1 208 ? 3.629 10.758 7.457 1 87.31 208 LEU B O 1
ATOM 7631 N N . GLY B 1 209 ? 4.312 12.523 8.781 1 89.75 209 GLY B N 1
ATOM 7632 C CA . GLY B 1 209 ? 5.309 11.734 9.492 1 89.75 209 GLY B CA 1
ATOM 7633 C C . GLY B 1 209 ? 4.707 10.609 10.312 1 89.75 209 GLY B C 1
ATOM 7634 O O . GLY B 1 209 ? 5.207 9.484 10.289 1 89.75 209 GLY B O 1
ATOM 7635 N N . LEU B 1 210 ? 3.635 10.883 10.969 1 86 210 LEU B N 1
ATOM 7636 C CA . LEU B 1 210 ? 2.969 9.867 11.781 1 86 210 LEU B CA 1
ATOM 7637 C C . LEU B 1 210 ? 2.422 8.742 10.906 1 86 210 LEU B C 1
ATOM 7639 O O . LEU B 1 210 ? 2.455 7.578 11.297 1 86 210 LEU B O 1
ATOM 7643 N N . TYR B 1 211 ? 1.884 9.094 9.766 1 86.94 211 TYR B N 1
ATOM 7644 C CA . TYR B 1 211 ? 1.433 8.094 8.805 1 86.94 211 TYR B CA 1
ATOM 7645 C C . TYR B 1 211 ? 2.57 7.16 8.414 1 86.94 211 TYR B C 1
ATOM 7647 O O . TYR B 1 211 ? 2.391 5.941 8.367 1 86.94 211 TYR B O 1
ATOM 7655 N N . GLN B 1 212 ? 3.711 7.711 8.18 1 87.56 212 GLN B N 1
ATOM 7656 C CA . GLN B 1 212 ? 4.863 6.91 7.781 1 87.56 212 GLN B CA 1
ATOM 7657 C C . GLN B 1 212 ? 5.383 6.07 8.945 1 87.56 212 GLN B C 1
ATOM 7659 O O . GLN B 1 212 ? 5.895 4.969 8.742 1 87.56 212 GLN B O 1
ATOM 7664 N N . LEU B 1 213 ? 5.262 6.637 10.148 1 87.69 213 LEU B N 1
ATOM 7665 C CA . LEU B 1 213 ? 5.613 5.848 11.328 1 87.69 213 LEU B CA 1
ATOM 7666 C C . LEU B 1 213 ? 4.723 4.617 11.438 1 87.69 213 LEU B C 1
ATOM 7668 O O . LEU B 1 213 ? 5.195 3.533 11.789 1 87.69 213 LEU B O 1
ATOM 7672 N N . GLY B 1 214 ? 3.461 4.738 11.133 1 82.88 214 GLY B N 1
ATOM 7673 C CA . GLY B 1 214 ? 2.541 3.615 11.102 1 82.88 214 GLY B CA 1
ATOM 7674 C C . GLY B 1 214 ? 2.926 2.553 10.094 1 82.88 214 GLY B C 1
ATOM 7675 O O . GLY B 1 214 ? 2.873 1.357 10.383 1 82.88 214 GLY B O 1
ATOM 7676 N N . ILE B 1 215 ? 3.309 3.018 8.945 1 83.94 215 ILE B N 1
ATOM 7677 C CA . ILE B 1 215 ? 3.73 2.096 7.898 1 83.94 215 ILE B CA 1
ATOM 7678 C C . ILE B 1 215 ? 4.953 1.307 8.367 1 83.94 215 ILE B C 1
ATOM 7680 O O . ILE B 1 215 ? 5.051 0.102 8.125 1 83.94 215 ILE B O 1
ATOM 7684 N N . TYR B 1 216 ? 5.906 1.922 8.977 1 87 216 TYR B N 1
ATOM 7685 C CA . TYR B 1 216 ? 7.109 1.272 9.477 1 87 216 TYR B CA 1
ATOM 7686 C C . TYR B 1 216 ? 6.758 0.131 10.422 1 87 216 TYR B C 1
ATOM 7688 O O . TYR B 1 216 ? 7.336 -0.956 10.336 1 87 216 TYR B O 1
ATOM 7696 N N . PHE B 1 217 ? 5.844 0.372 11.281 1 81.19 217 PHE B N 1
ATOM 7697 C CA . PHE B 1 217 ? 5.512 -0.627 12.289 1 81.19 217 PHE B CA 1
ATOM 7698 C C . PHE B 1 217 ? 4.688 -1.756 11.68 1 81.19 217 PHE B C 1
ATOM 7700 O O . PHE B 1 217 ? 4.766 -2.9 12.133 1 81.19 217 PHE B O 1
ATOM 7707 N N . THR B 1 218 ? 3.855 -1.465 10.688 1 75.62 218 THR B N 1
ATOM 7708 C CA . THR B 1 218 ? 2.957 -2.467 10.125 1 75.62 218 THR B CA 1
ATOM 7709 C C . THR B 1 218 ? 3.668 -3.295 9.055 1 75.62 218 THR B C 1
ATOM 7711 O O . THR B 1 218 ? 3.387 -4.484 8.898 1 75.62 218 THR B O 1
ATOM 7714 N N . ARG B 1 219 ? 4.531 -2.551 8.359 1 75.38 219 ARG B N 1
ATOM 7715 C CA . ARG B 1 219 ? 5.246 -3.266 7.309 1 75.38 219 ARG B CA 1
ATOM 7716 C C . ARG B 1 219 ? 6.617 -3.723 7.793 1 75.38 219 ARG B C 1
ATOM 7718 O O . ARG B 1 219 ? 7.262 -3.035 8.586 1 75.38 219 ARG B O 1
ATOM 7725 N N . LYS B 1 220 ? 6.777 -4.93 7.793 1 64.06 220 LYS B N 1
ATOM 7726 C CA . LYS B 1 220 ? 8.094 -5.449 8.148 1 64.06 220 LYS B CA 1
ATOM 7727 C C . LYS B 1 220 ? 9.195 -4.488 7.727 1 64.06 220 LYS B C 1
ATOM 7729 O O . LYS B 1 220 ? 9.227 -4.035 6.578 1 64.06 220 LYS B O 1
ATOM 7734 N N . LYS B 1 221 ? 9.875 -3.578 8.695 1 64.06 221 LYS B N 1
ATOM 7735 C CA . LYS B 1 221 ? 10.984 -2.688 9.039 1 64.06 221 LYS B CA 1
ATOM 7736 C C . LYS B 1 221 ? 11.469 -1.921 7.809 1 64.06 221 LYS B C 1
ATOM 7738 O O . LYS B 1 221 ? 12.625 -2.051 7.41 1 64.06 221 LYS B O 1
ATOM 7743 N N . VAL B 1 222 ? 10.461 -1.394 6.988 1 78.31 222 VAL B N 1
ATOM 7744 C CA . VAL B 1 222 ? 10.938 -0.435 5.996 1 78.31 222 VAL B CA 1
ATOM 7745 C C . VAL B 1 222 ? 11.617 0.739 6.695 1 78.31 222 VAL B C 1
ATOM 7747 O O . VAL B 1 222 ? 10.953 1.704 7.09 1 78.31 222 VAL B O 1
ATOM 7750 N N . ILE B 1 223 ? 12.805 0.804 6.801 1 89.56 223 ILE B N 1
ATOM 7751 C CA . ILE B 1 223 ? 13.602 1.754 7.57 1 89.56 223 ILE B CA 1
ATOM 7752 C C . ILE B 1 223 ? 13.5 3.143 6.941 1 89.56 223 ILE B C 1
ATOM 7754 O O . ILE B 1 223 ? 13.609 4.156 7.637 1 89.56 223 ILE B O 1
ATOM 7758 N N . GLY B 1 224 ? 13.234 3.174 5.637 1 89.62 224 GLY B N 1
ATOM 7759 C CA . GLY B 1 224 ? 13.055 4.453 4.965 1 89.62 224 GLY B CA 1
ATOM 7760 C C . GLY B 1 224 ? 11.914 5.27 5.531 1 89.62 224 GLY B C 1
ATOM 7761 O O . GLY B 1 224 ? 12.023 6.492 5.66 1 89.62 224 GLY B O 1
ATOM 7762 N N . SER B 1 225 ? 10.797 4.625 5.949 1 90.19 225 SER B N 1
ATOM 7763 C CA . SER B 1 225 ? 9.648 5.309 6.531 1 90.19 225 SER B CA 1
ATOM 7764 C C . SER B 1 225 ? 9.992 5.895 7.898 1 90.19 225 SER B C 1
ATOM 7766 O O . SER B 1 225 ? 9.469 6.945 8.273 1 90.19 225 SER B O 1
ATOM 7768 N N . LEU B 1 226 ? 10.875 5.266 8.633 1 92 226 LEU B N 1
ATOM 7769 C CA . LEU B 1 226 ? 11.305 5.781 9.93 1 92 226 LEU B CA 1
ATOM 7770 C C . LEU B 1 226 ? 12.125 7.055 9.758 1 92 226 LEU B C 1
ATOM 7772 O O . LEU B 1 226 ? 11.938 8.023 10.492 1 92 226 LEU B O 1
ATOM 7776 N N . TYR B 1 227 ? 13.078 7.004 8.805 1 94.62 227 TYR B N 1
ATOM 7777 C CA . TYR B 1 227 ? 13.898 8.188 8.555 1 94.62 227 TYR B CA 1
ATOM 7778 C C . TYR B 1 227 ? 13.039 9.352 8.086 1 94.62 227 TYR B C 1
ATOM 7780 O O . TYR B 1 227 ? 13.289 10.508 8.453 1 94.62 227 TYR B O 1
ATOM 7788 N N . PHE B 1 228 ? 12.031 9.031 7.32 1 94.38 228 PHE B N 1
ATOM 7789 C CA . PHE B 1 228 ? 11.125 10.078 6.855 1 94.38 228 PHE B CA 1
ATOM 7790 C C . PHE B 1 228 ? 10.336 10.672 8.016 1 94.38 228 PHE B C 1
ATOM 7792 O O . PHE B 1 228 ? 10.117 11.883 8.078 1 94.38 228 PHE B O 1
ATOM 7799 N N . PHE B 1 229 ? 9.891 9.852 8.93 1 93.69 229 PHE B N 1
ATOM 7800 C CA . PHE B 1 229 ? 9.203 10.312 10.133 1 93.69 229 PHE B CA 1
ATOM 7801 C C . PHE B 1 229 ? 10.102 11.25 10.938 1 93.69 229 PHE B C 1
ATOM 7803 O O . PHE B 1 229 ? 9.664 12.32 11.359 1 93.69 229 PHE B O 1
ATOM 7810 N N . LEU B 1 230 ? 11.312 10.836 11.125 1 95.56 230 LEU B N 1
ATOM 7811 C CA . LEU B 1 230 ? 12.258 11.641 11.883 1 95.56 230 LEU B CA 1
ATOM 7812 C C . LEU B 1 230 ? 12.484 12.992 11.219 1 95.56 230 LEU B C 1
ATOM 7814 O O . LEU B 1 230 ? 12.539 14.023 11.891 1 95.56 230 LEU B O 1
ATOM 7818 N N . PHE B 1 231 ? 12.633 12.969 9.891 1 96.94 231 PHE B N 1
ATOM 7819 C CA . PHE B 1 231 ? 12.805 14.211 9.141 1 96.94 231 PHE B CA 1
ATOM 7820 C C . PHE B 1 231 ? 11.609 15.133 9.336 1 96.94 231 PHE B C 1
ATOM 7822 O O . PHE B 1 231 ? 11.773 16.328 9.578 1 96.94 231 PHE B O 1
ATOM 7829 N N . CYS B 1 232 ? 10.398 14.617 9.289 1 95.06 232 CYS B N 1
ATOM 7830 C CA . CYS B 1 232 ? 9.18 15.414 9.414 1 95.06 232 CYS B CA 1
ATOM 7831 C C . CYS B 1 232 ? 9.055 16 10.812 1 95.06 232 CYS B C 1
ATOM 7833 O O . CYS B 1 232 ? 8.711 17.172 10.961 1 95.06 232 CYS B O 1
ATOM 7835 N N . ILE B 1 233 ? 9.383 15.258 11.859 1 95.19 233 ILE B N 1
ATOM 7836 C CA . ILE B 1 233 ? 9.273 15.734 13.234 1 95.19 233 ILE B CA 1
ATOM 7837 C C . ILE B 1 233 ? 10.305 16.828 13.484 1 95.19 233 ILE B C 1
ATOM 7839 O O . ILE B 1 233 ? 10.016 17.828 14.148 1 95.19 233 ILE B O 1
ATOM 7843 N N . LEU B 1 234 ? 11.469 16.625 12.977 1 96.75 234 LEU B N 1
ATOM 7844 C CA . LEU B 1 234 ? 12.523 17.625 13.141 1 96.75 234 LEU B CA 1
ATOM 7845 C C . LEU B 1 234 ? 12.164 18.922 12.414 1 96.75 234 LEU B C 1
ATOM 7847 O O . LEU B 1 234 ? 12.359 20.016 12.953 1 96.75 234 LEU B O 1
ATOM 7851 N N . MET B 1 235 ? 11.625 18.797 11.219 1 95.69 235 MET B N 1
ATOM 7852 C CA . MET B 1 235 ? 11.234 19.984 10.461 1 95.69 235 MET B CA 1
ATOM 7853 C C . MET B 1 235 ? 10.031 20.672 11.102 1 95.69 235 MET B C 1
ATOM 7855 O O . MET B 1 235 ? 9.891 21.891 11.008 1 95.69 235 MET B O 1
ATOM 7859 N N . PHE B 1 236 ? 9.164 19.875 11.805 1 95.38 236 PHE B N 1
ATOM 7860 C CA . PHE B 1 236 ? 8.07 20.438 12.594 1 95.38 236 PHE B CA 1
ATOM 7861 C C . PHE B 1 236 ? 8.602 21.391 13.648 1 95.38 236 PHE B C 1
ATOM 7863 O O . PHE B 1 236 ? 8.156 22.547 13.742 1 95.38 236 PHE B O 1
ATOM 7870 N N . PHE B 1 237 ? 9.555 20.969 14.32 1 95.75 237 PHE B N 1
ATOM 7871 C CA . PHE B 1 237 ? 10.133 21.812 15.359 1 95.75 237 PHE B CA 1
ATOM 7872 C C . PHE B 1 237 ? 10.938 22.953 14.75 1 95.75 237 PHE B C 1
ATOM 7874 O O . PHE B 1 237 ? 10.992 24.047 15.312 1 95.75 237 PHE B O 1
ATOM 7881 N N . GLN B 1 238 ? 11.508 22.703 13.625 1 95.5 238 GLN B N 1
ATOM 7882 C CA . GLN B 1 238 ? 12.258 23.766 12.945 1 95.5 238 GLN B CA 1
ATOM 7883 C C . GLN B 1 238 ? 11.344 24.922 12.562 1 95.5 238 GLN B C 1
ATOM 7885 O O . GLN B 1 238 ? 11.688 26.094 12.766 1 95.5 238 GLN B O 1
ATOM 7890 N N . ILE B 1 239 ? 10.203 24.609 12.055 1 94.31 239 ILE B N 1
ATOM 7891 C CA . ILE B 1 239 ? 9.242 25.625 11.633 1 94.31 239 ILE B CA 1
ATOM 7892 C C . ILE B 1 239 ? 8.766 26.406 12.852 1 94.31 239 ILE B C 1
ATOM 7894 O O . ILE B 1 239 ? 8.672 27.641 12.805 1 94.31 239 ILE B O 1
ATOM 7898 N N . LEU B 1 240 ? 8.523 25.719 13.938 1 94.31 240 LEU B N 1
ATOM 7899 C CA . LEU B 1 240 ? 7.992 26.359 15.133 1 94.31 240 LEU B CA 1
ATOM 7900 C C . LEU B 1 240 ? 9.055 27.219 15.805 1 94.31 240 LEU B C 1
ATOM 7902 O O . LEU B 1 240 ? 8.734 28.156 16.547 1 94.31 240 LEU B O 1
ATOM 7906 N N . SER B 1 241 ? 10.289 26.906 15.562 1 93.19 241 SER B N 1
ATOM 7907 C CA . SER B 1 241 ? 11.367 27.625 16.234 1 93.19 241 SER B CA 1
ATOM 7908 C C . SER B 1 241 ? 11.883 28.766 15.375 1 93.19 241 SER B C 1
ATOM 7910 O O . SER B 1 241 ? 12.664 29.594 15.844 1 93.19 241 SER B O 1
ATOM 7912 N N . THR B 1 242 ? 11.445 28.812 14.141 1 88.06 242 THR B N 1
ATOM 7913 C CA . THR B 1 242 ? 11.891 29.859 13.234 1 88.06 242 THR B CA 1
ATOM 7914 C C . THR B 1 242 ? 10.711 30.719 12.781 1 88.06 242 THR B C 1
ATOM 7916 O O . THR B 1 242 ? 9.555 30.375 13.031 1 88.06 242 THR B O 1
ATOM 7919 N N . GLY B 1 243 ? 10.906 31.781 12.188 1 81.44 243 GLY B N 1
ATOM 7920 C CA . GLY B 1 243 ? 9.859 32.688 11.711 1 81.44 243 GLY B CA 1
ATOM 7921 C C . GLY B 1 243 ? 9.172 33.438 12.836 1 81.44 243 GLY B C 1
ATOM 7922 O O . GLY B 1 243 ? 9.789 34.25 13.516 1 81.44 243 GLY B O 1
ATOM 7923 N N . SER B 1 244 ? 7.914 32.969 13.062 1 85.88 244 SER B N 1
ATOM 7924 C CA . SER B 1 244 ? 7.152 33.594 14.133 1 85.88 244 SER B CA 1
ATOM 7925 C C . SER B 1 244 ? 7.531 33.031 15.5 1 85.88 244 SER B C 1
ATOM 7927 O O . SER B 1 244 ? 7.152 33.594 16.531 1 85.88 244 SER B O 1
ATOM 7929 N N . GLN B 1 245 ? 8.32 32 15.508 1 90.81 245 GLN B N 1
ATOM 7930 C CA . GLN B 1 245 ? 8.797 31.344 16.719 1 90.81 245 GLN B CA 1
ATOM 7931 C C . GLN B 1 245 ? 7.637 30.984 17.641 1 90.81 245 GLN B C 1
ATOM 7933 O O . GLN B 1 245 ? 7.637 31.359 18.828 1 90.81 245 GLN B O 1
ATOM 7938 N N . SER B 1 246 ? 6.711 30.344 17.031 1 92.88 246 SER B N 1
ATOM 7939 C CA . SER B 1 246 ? 5.488 29.953 17.734 1 92.88 246 SER B CA 1
ATOM 7940 C C . SER B 1 246 ? 5.766 28.922 18.812 1 92.88 246 SER B C 1
ATOM 7942 O O . SER B 1 246 ? 4.898 28.625 19.641 1 92.88 246 SER B O 1
ATOM 7944 N N . LEU B 1 247 ? 6.988 28.422 18.812 1 92.75 247 LEU B N 1
ATOM 7945 C CA . LEU B 1 247 ? 7.359 27.484 19.859 1 92.75 247 LEU B CA 1
ATOM 7946 C C . LEU B 1 247 ? 7.25 28.141 21.234 1 92.75 247 LEU B C 1
ATOM 7948 O O . LEU B 1 247 ? 6.973 27.453 22.219 1 92.75 247 LEU B O 1
ATOM 7952 N N . PHE B 1 248 ? 7.477 29.438 21.328 1 91.44 248 PHE B N 1
ATOM 7953 C CA . PHE B 1 248 ? 7.383 30.172 22.578 1 91.44 248 PHE B CA 1
ATOM 7954 C C . PHE B 1 248 ? 5.977 30.094 23.156 1 91.44 248 PHE B C 1
ATOM 7956 O O . PHE B 1 248 ? 5.793 30.141 24.375 1 91.44 248 PHE B O 1
ATOM 7963 N N . LEU B 1 249 ? 4.98 29.953 22.25 1 90.19 249 LEU B N 1
ATOM 7964 C CA . LEU B 1 249 ? 3.592 29.875 22.703 1 90.19 249 LEU B CA 1
ATOM 7965 C C . LEU B 1 249 ? 3.328 28.578 23.438 1 90.19 249 LEU B C 1
ATOM 7967 O O . LEU B 1 249 ? 2.385 28.484 24.234 1 90.19 249 LEU B O 1
ATOM 7971 N N . VAL B 1 250 ? 4.164 27.656 23.234 1 88.88 250 VAL B N 1
ATOM 7972 C CA . VAL B 1 250 ? 3.975 26.344 23.844 1 88.88 250 VAL B CA 1
ATOM 7973 C C . VAL B 1 250 ? 4.867 26.203 25.078 1 88.88 250 VAL B C 1
ATOM 7975 O O . VAL B 1 250 ? 4.41 25.766 26.141 1 88.88 250 VAL B O 1
ATOM 7978 N N . VAL B 1 251 ? 6.133 26.625 24.953 1 89.62 251 VAL B N 1
ATOM 7979 C CA . VAL B 1 251 ? 7.102 26.359 26.016 1 89.62 251 VAL B CA 1
ATOM 7980 C C . VAL B 1 251 ? 7.152 27.547 26.984 1 89.62 251 VAL B C 1
ATOM 7982 O O . VAL B 1 251 ? 7.547 27.391 28.141 1 89.62 251 VAL B O 1
ATOM 7985 N N . GLY B 1 252 ? 6.867 28.75 26.531 1 86.69 252 GLY B N 1
ATOM 7986 C CA . GLY B 1 252 ? 6.883 29.922 27.406 1 86.69 252 GLY B CA 1
ATOM 7987 C C . GLY B 1 252 ? 7.906 30.953 26.984 1 86.69 252 GLY B C 1
ATOM 7988 O O . GLY B 1 252 ? 8.891 30.641 26.312 1 86.69 252 GLY B O 1
ATOM 7989 N N . LYS B 1 253 ? 7.777 32.156 27.422 1 82.88 253 LYS B N 1
ATOM 7990 C CA . LYS B 1 253 ? 8.586 33.312 27.031 1 82.88 253 LYS B CA 1
ATOM 7991 C C . LYS B 1 253 ? 9.984 33.219 27.641 1 82.88 253 LYS B C 1
ATOM 7993 O O . LYS B 1 253 ? 10.945 33.781 27.078 1 82.88 253 LYS B O 1
ATOM 7998 N N . GLU B 1 254 ? 10.156 32.5 28.719 1 83.75 254 GLU B N 1
ATOM 7999 C CA . GLU B 1 254 ? 11.422 32.469 29.438 1 83.75 254 GLU B CA 1
ATOM 8000 C C . GLU B 1 254 ? 12.359 31.406 28.875 1 83.75 254 GLU B C 1
ATOM 8002 O O . GLU B 1 254 ? 13.539 31.359 29.219 1 83.75 254 GLU B O 1
ATOM 8007 N N . MET B 1 255 ? 11.883 30.703 27.922 1 89.56 255 MET B N 1
ATOM 8008 C CA . MET B 1 255 ? 12.68 29.578 27.422 1 89.56 255 MET B CA 1
ATOM 8009 C C . MET B 1 255 ? 13.398 29.953 26.125 1 89.56 255 MET B C 1
ATOM 8011 O O . MET B 1 255 ? 13.398 29.188 25.172 1 89.56 255 MET B O 1
ATOM 8015 N N . GLY B 1 256 ? 14 31.094 26.141 1 89.38 256 GLY B N 1
ATOM 8016 C CA . GLY B 1 256 ? 14.719 31.578 24.969 1 89.38 256 GLY B CA 1
ATOM 8017 C C . GLY B 1 256 ? 15.891 30.703 24.594 1 89.38 256 GLY B C 1
ATOM 8018 O O . GLY B 1 256 ? 16.125 30.438 23.406 1 89.38 256 GLY B O 1
ATOM 8019 N N . GLU B 1 257 ? 16.609 30.172 25.562 1 91.06 257 GLU B N 1
ATOM 8020 C CA . GLU B 1 257 ? 17.75 29.297 25.312 1 91.06 257 GLU B CA 1
ATOM 8021 C C . GLU B 1 257 ? 17.297 27.984 24.656 1 91.06 257 GLU B C 1
ATOM 8023 O O . GLU B 1 257 ? 17.938 27.516 23.703 1 91.06 257 GLU B O 1
ATOM 8028 N N . LEU B 1 258 ? 16.234 27.453 25.156 1 92.81 258 LEU B N 1
ATOM 8029 C CA . LEU B 1 258 ? 15.727 26.203 24.609 1 92.81 258 LEU B CA 1
ATOM 8030 C C . LEU B 1 258 ? 15.305 26.375 23.156 1 92.81 258 LEU B C 1
ATOM 8032 O O . LEU B 1 258 ? 15.57 25.5 22.312 1 92.81 258 LEU B O 1
ATOM 8036 N N . VAL B 1 259 ? 14.602 27.453 22.859 1 93.56 259 VAL B N 1
ATOM 8037 C CA . VAL B 1 259 ? 14.117 27.703 21.516 1 93.56 259 VAL B CA 1
ATOM 8038 C C . VAL B 1 259 ? 15.305 27.875 20.562 1 93.56 259 VAL B C 1
ATOM 8040 O O . VAL B 1 259 ? 15.289 27.375 19.438 1 93.56 259 VAL B O 1
ATOM 8043 N N . TYR B 1 260 ? 16.328 28.578 21.016 1 92.56 260 TYR B N 1
ATOM 8044 C CA . TYR B 1 260 ? 17.516 28.797 20.203 1 92.56 260 TYR B CA 1
ATOM 8045 C C . TYR B 1 260 ? 18.234 27.484 19.938 1 92.56 260 TYR B C 1
ATOM 8047 O O . TYR B 1 260 ? 18.641 27.203 18.812 1 92.56 260 TYR B O 1
ATOM 8055 N N . ARG B 1 261 ? 18.406 26.641 20.953 1 94.81 261 ARG B N 1
ATOM 8056 C CA . ARG B 1 261 ? 19.031 25.328 20.828 1 94.81 261 ARG B CA 1
ATOM 8057 C C . ARG B 1 261 ? 18.234 24.422 19.891 1 94.81 261 ARG B C 1
ATOM 8059 O O . ARG B 1 261 ? 18.812 23.703 19.078 1 94.81 261 ARG B O 1
ATOM 8066 N N . THR B 1 262 ? 16.906 24.484 20.047 1 95.19 262 THR B N 1
ATOM 8067 C CA . THR B 1 262 ? 16.047 23.656 19.203 1 95.19 262 THR B CA 1
ATOM 8068 C C . THR B 1 262 ? 16.172 24.062 17.75 1 95.19 262 THR B C 1
ATOM 8070 O O . THR B 1 262 ? 16.172 23.203 16.859 1 95.19 262 THR B O 1
ATOM 8073 N N . ASP B 1 263 ? 16.25 25.328 17.5 1 94.06 263 ASP B N 1
ATOM 8074 C CA . ASP B 1 263 ? 16.375 25.844 16.141 1 94.06 263 ASP B CA 1
ATOM 8075 C C . ASP B 1 263 ? 17.625 25.281 15.461 1 94.06 263 ASP B C 1
ATOM 8077 O O . ASP B 1 263 ? 17.531 24.688 14.383 1 94.06 263 ASP B O 1
ATOM 8081 N N . LEU B 1 264 ? 18.75 25.328 16.094 1 95.12 264 LEU B N 1
ATOM 8082 C CA . LEU B 1 264 ? 20 24.875 15.5 1 95.12 264 LEU B CA 1
ATOM 8083 C C . LEU B 1 264 ? 20.078 23.344 15.469 1 95.12 264 LEU B C 1
ATOM 8085 O O . LEU B 1 264 ? 20.562 22.766 14.5 1 95.12 264 LEU B O 1
ATOM 8089 N N . PHE B 1 265 ? 19.531 22.734 16.516 1 96.44 265 PHE B N 1
ATOM 8090 C CA . PHE B 1 265 ? 19.516 21.281 16.562 1 96.44 265 PHE B CA 1
ATOM 8091 C C . PHE B 1 265 ? 18.734 20.703 15.398 1 96.44 265 PHE B C 1
ATOM 8093 O O . PHE B 1 265 ? 19.188 19.781 14.727 1 96.44 265 PHE B O 1
ATOM 8100 N N . THR B 1 266 ? 17.547 21.203 15.188 1 96.12 266 THR B N 1
ATOM 8101 C CA . THR B 1 266 ? 16.672 20.656 14.156 1 96.12 266 THR B CA 1
ATOM 8102 C C . THR B 1 266 ? 17.234 20.953 12.766 1 96.12 266 THR B C 1
ATOM 8104 O O . THR B 1 266 ? 17.031 20.172 11.828 1 96.12 266 THR B O 1
ATOM 8107 N N . GLU B 1 267 ? 17.906 22.047 12.633 1 94.56 267 GLU B N 1
ATOM 8108 C CA . GLU B 1 267 ? 18.547 22.375 11.359 1 94.56 267 GLU B CA 1
ATOM 8109 C C . GLU B 1 267 ? 19.594 21.328 11 1 94.56 267 GLU B C 1
ATOM 8111 O O . GLU B 1 267 ? 19.609 20.828 9.875 1 94.56 267 GLU B O 1
ATOM 8116 N N . TYR B 1 268 ? 20.469 20.984 11.977 1 96.25 268 TYR B N 1
ATOM 8117 C CA . TYR B 1 268 ? 21.562 20.047 11.75 1 96.25 268 TYR B CA 1
ATOM 8118 C C . TYR B 1 268 ? 21.031 18.609 11.633 1 96.25 268 TYR B C 1
ATOM 8120 O O . TYR B 1 268 ? 21.344 17.906 10.68 1 96.25 268 TYR B O 1
ATOM 8128 N N . ALA B 1 269 ? 20.219 18.234 12.617 1 96.06 269 ALA B N 1
ATOM 8129 C CA . ALA B 1 269 ? 19.688 16.875 12.648 1 96.06 269 ALA B CA 1
ATOM 8130 C C . ALA B 1 269 ? 18.734 16.625 11.469 1 96.06 269 ALA B C 1
ATOM 8132 O O . ALA B 1 269 ? 18.656 15.508 10.961 1 96.06 269 ALA B O 1
ATOM 8133 N N . GLY B 1 270 ? 18.031 17.703 11.047 1 95.56 270 GLY B N 1
ATOM 8134 C CA . GLY B 1 270 ? 17.125 17.578 9.914 1 95.56 270 GLY B CA 1
ATOM 8135 C C . GLY B 1 270 ? 17.828 17.234 8.617 1 95.56 270 GLY B C 1
ATOM 8136 O O . GLY B 1 270 ? 17.344 16.422 7.836 1 95.56 270 GLY B O 1
ATOM 8137 N N . VAL B 1 271 ? 18.938 17.812 8.383 1 94.5 271 VAL B N 1
ATOM 8138 C CA . VAL B 1 271 ? 19.703 17.547 7.172 1 94.5 271 VAL B CA 1
ATOM 8139 C C . VAL B 1 271 ? 20.203 16.109 7.168 1 94.5 271 VAL B C 1
ATOM 8141 O O . VAL B 1 271 ? 20.141 15.43 6.137 1 94.5 271 VAL B O 1
ATOM 8144 N N . ILE B 1 272 ? 20.578 15.633 8.344 1 95.19 272 ILE B N 1
ATOM 8145 C CA . ILE B 1 272 ? 21.078 14.266 8.453 1 95.19 272 ILE B CA 1
ATOM 8146 C C . ILE B 1 272 ? 19.938 13.281 8.242 1 95.19 272 ILE B C 1
ATOM 8148 O O . ILE B 1 272 ? 20.078 12.289 7.531 1 95.19 272 ILE B O 1
ATOM 8152 N N . ALA B 1 273 ? 18.828 13.555 8.867 1 95.38 273 ALA B N 1
ATOM 8153 C CA . ALA B 1 273 ? 17.672 12.68 8.695 1 95.38 273 ALA B CA 1
ATOM 8154 C C . ALA B 1 273 ? 17.234 12.641 7.23 1 95.38 273 ALA B C 1
ATOM 8156 O O . ALA B 1 273 ? 16.875 11.578 6.715 1 95.38 273 ALA B O 1
ATOM 8157 N N . GLY B 1 274 ? 17.25 13.836 6.594 1 94.81 274 GLY B N 1
ATOM 8158 C CA . GLY B 1 274 ? 16.922 13.891 5.18 1 94.81 274 GLY B CA 1
ATOM 8159 C C . GLY B 1 274 ? 17.891 13.102 4.316 1 94.81 274 GLY B C 1
ATOM 8160 O O . GLY B 1 274 ? 17.484 12.43 3.371 1 94.81 274 GLY B O 1
ATOM 8161 N N . LEU B 1 275 ? 19.188 13.156 4.656 1 94.94 275 LEU B N 1
ATOM 8162 C CA . LEU B 1 275 ? 20.219 12.422 3.939 1 94.94 275 LEU B CA 1
ATOM 8163 C C . LEU B 1 275 ? 19.984 10.914 4.051 1 94.94 275 LEU B C 1
ATOM 8165 O O . LEU B 1 275 ? 20.078 10.195 3.053 1 94.94 275 LEU B O 1
ATOM 8169 N N . PHE B 1 276 ? 19.656 10.445 5.211 1 95.25 276 PHE B N 1
ATOM 8170 C CA . PHE B 1 276 ? 19.406 9.023 5.422 1 95.25 276 PHE B CA 1
ATOM 8171 C C . PHE B 1 276 ? 18.172 8.562 4.656 1 95.25 276 PHE B C 1
ATOM 8173 O O . PHE B 1 276 ? 18.156 7.469 4.094 1 95.25 276 PHE B O 1
ATOM 8180 N N . TYR B 1 277 ? 17.141 9.328 4.594 1 95.38 277 TYR B N 1
ATOM 8181 C CA . TYR B 1 277 ? 15.906 8.992 3.887 1 95.38 277 TYR B CA 1
ATOM 8182 C C . TYR B 1 277 ? 16.156 8.828 2.393 1 95.38 277 TYR B C 1
ATOM 8184 O O . TYR B 1 277 ? 15.805 7.812 1.8 1 95.38 277 TYR B O 1
ATOM 8192 N N . ILE B 1 278 ? 16.859 9.859 1.854 1 94.62 278 ILE B N 1
ATOM 8193 C CA . ILE B 1 278 ? 17.109 9.828 0.417 1 94.62 278 ILE B CA 1
ATOM 8194 C C . ILE B 1 278 ? 18.078 8.688 0.089 1 94.62 278 ILE B C 1
ATOM 8196 O O . ILE B 1 278 ? 17.938 8.023 -0.94 1 94.62 278 ILE B O 1
ATOM 8200 N N . HIS B 1 279 ? 19.031 8.438 0.968 1 93.69 279 HIS B N 1
ATOM 8201 C CA . HIS B 1 279 ? 20 7.367 0.74 1 93.69 279 HIS B CA 1
ATOM 8202 C C . HIS B 1 279 ? 19.312 6.004 0.75 1 93.69 279 HIS B C 1
ATOM 8204 O O . HIS B 1 279 ? 19.719 5.098 0.014 1 93.69 279 HIS B O 1
ATOM 8210 N N . CYS B 1 280 ? 18.297 5.852 1.583 1 91.5 280 CYS B N 1
ATOM 8211 C CA . CYS B 1 280 ? 17.547 4.602 1.632 1 91.5 280 CYS B CA 1
ATOM 8212 C C . CYS B 1 280 ? 16.891 4.305 0.288 1 91.5 280 CYS B C 1
ATOM 8214 O O . CYS B 1 280 ? 16.75 3.141 -0.094 1 91.5 280 CYS B O 1
ATOM 8216 N N . LEU B 1 281 ? 16.547 5.324 -0.427 1 90.06 281 LEU B N 1
ATOM 8217 C CA . LEU B 1 281 ? 15.898 5.168 -1.726 1 90.06 281 LEU B CA 1
ATOM 8218 C C . LEU B 1 281 ? 16.938 5.004 -2.832 1 90.06 281 LEU B C 1
ATOM 8220 O O . LEU B 1 281 ? 16.625 4.512 -3.918 1 90.06 281 LEU B O 1
ATOM 8224 N N . THR B 1 282 ? 18.219 5.43 -2.549 1 91.88 282 THR B N 1
ATOM 8225 C CA . THR B 1 282 ? 19.25 5.461 -3.57 1 91.88 282 THR B CA 1
ATOM 8226 C C . THR B 1 282 ? 20.484 4.684 -3.113 1 91.88 282 THR B C 1
ATOM 8228 O O . THR B 1 282 ? 21.625 5.133 -3.299 1 91.88 282 THR B O 1
ATOM 8231 N N . LYS B 1 283 ? 20.359 3.652 -2.525 1 88.19 283 LYS B N 1
ATOM 8232 C CA . LYS B 1 283 ? 21.422 2.9 -1.878 1 88.19 283 LYS B CA 1
ATOM 8233 C C . LYS B 1 283 ? 22.5 2.49 -2.885 1 88.19 283 LYS B C 1
ATOM 8235 O O . LYS B 1 283 ? 23.672 2.367 -2.533 1 88.19 283 LYS B O 1
ATOM 8240 N N . GLU B 1 284 ? 22.156 2.336 -4.141 1 88.81 284 GLU B N 1
ATOM 8241 C CA . GLU B 1 284 ? 23.047 1.791 -5.156 1 88.81 284 GLU B CA 1
ATOM 8242 C C . GLU B 1 284 ? 24.031 2.852 -5.656 1 88.81 284 GLU B C 1
ATOM 8244 O O . GLU B 1 284 ? 25.078 2.521 -6.215 1 88.81 284 GLU B O 1
ATOM 8249 N N . TYR B 1 285 ? 23.797 4.137 -5.398 1 90.62 285 TYR B N 1
ATOM 8250 C CA . TYR B 1 285 ? 24.578 5.188 -6.047 1 90.62 285 TYR B CA 1
ATOM 8251 C C . TYR B 1 285 ? 25.781 5.57 -5.199 1 90.62 285 TYR B C 1
ATOM 8253 O O . TYR B 1 285 ? 26.797 6.039 -5.727 1 90.62 285 TYR B O 1
ATOM 8261 N N . ILE B 1 286 ? 25.641 5.539 -3.828 1 92 286 ILE B N 1
ATOM 8262 C CA . ILE B 1 286 ? 26.734 5.891 -2.926 1 92 286 ILE B CA 1
ATOM 8263 C C . ILE B 1 286 ? 26.828 4.855 -1.81 1 92 286 ILE B C 1
ATOM 8265 O O . ILE B 1 286 ? 25.812 4.445 -1.242 1 92 286 ILE B O 1
ATOM 8269 N N . PRO B 1 287 ? 28.031 4.449 -1.543 1 91.19 287 PRO B N 1
ATOM 8270 C CA . PRO B 1 287 ? 28.188 3.479 -0.459 1 91.19 287 PRO B CA 1
ATOM 8271 C C . PRO B 1 287 ? 27.766 4.031 0.897 1 91.19 287 PRO B C 1
ATOM 8273 O O . PRO B 1 287 ? 27.906 5.23 1.154 1 91.19 287 PRO B O 1
ATOM 8276 N N . GLN B 1 288 ? 27.344 3.303 1.794 1 90.56 288 GLN B N 1
ATOM 8277 C CA . GLN B 1 288 ? 26.781 3.652 3.1 1 90.56 288 GLN B CA 1
ATOM 8278 C C . GLN B 1 288 ? 27.859 4.238 4.012 1 90.56 288 GLN B C 1
ATOM 8280 O O . GLN B 1 288 ? 27.562 5.07 4.871 1 90.56 288 GLN B O 1
ATOM 8285 N N . LYS B 1 289 ? 29.078 3.814 3.77 1 91.69 289 LYS B N 1
ATOM 8286 C CA . LYS B 1 289 ? 30.188 4.285 4.602 1 91.69 289 LYS B CA 1
ATOM 8287 C C . LYS B 1 289 ? 30.359 5.797 4.477 1 91.69 289 LYS B C 1
ATOM 8289 O O . LYS B 1 289 ? 30.703 6.469 5.449 1 91.69 289 LYS B O 1
ATOM 8294 N N . PHE B 1 290 ? 30.141 6.281 3.324 1 90.88 290 PHE B N 1
ATOM 8295 C CA . PHE B 1 290 ? 30.25 7.719 3.1 1 90.88 290 PHE B CA 1
ATOM 8296 C C . PHE B 1 290 ? 29.172 8.477 3.871 1 90.88 290 PHE B C 1
ATOM 8298 O O . PHE B 1 290 ? 29.438 9.547 4.418 1 90.88 290 PHE B O 1
ATOM 8305 N N . ILE B 1 291 ? 27.984 7.992 3.945 1 90.94 291 ILE B N 1
ATOM 8306 C CA . ILE B 1 291 ? 26.875 8.617 4.637 1 90.94 291 ILE B CA 1
ATOM 8307 C C . ILE B 1 291 ? 27.125 8.609 6.141 1 90.94 291 ILE B C 1
ATOM 8309 O O . ILE B 1 291 ? 26.906 9.617 6.82 1 90.94 291 ILE B O 1
ATOM 8313 N N . TYR B 1 292 ? 27.641 7.566 6.602 1 92.19 292 TYR B N 1
ATOM 8314 C CA . TYR B 1 292 ? 27.953 7.457 8.023 1 92.19 292 TYR B CA 1
ATOM 8315 C C . TYR B 1 292 ? 29.094 8.375 8.406 1 92.19 292 TYR B C 1
ATOM 8317 O O . TYR B 1 292 ? 29.078 9 9.469 1 92.19 292 TYR B O 1
ATOM 8325 N N . GLY B 1 293 ? 30.078 8.414 7.574 1 90.94 293 GLY B N 1
ATOM 8326 C CA . GLY B 1 293 ? 31.203 9.305 7.824 1 90.94 293 GLY B CA 1
ATOM 8327 C C . GLY B 1 293 ? 30.781 10.758 7.957 1 90.94 293 GLY B C 1
ATOM 8328 O O . GLY B 1 293 ? 31.172 11.438 8.914 1 90.94 293 GLY B O 1
ATOM 8329 N N . TYR B 1 294 ? 30.016 11.211 7.109 1 89.38 294 TYR B N 1
ATOM 8330 C CA . TYR B 1 294 ? 29.547 12.594 7.145 1 89.38 294 TYR B CA 1
ATOM 8331 C C . TYR B 1 294 ? 28.625 12.836 8.336 1 89.38 294 TYR B C 1
ATOM 8333 O O . TYR B 1 294 ? 28.641 13.914 8.938 1 89.38 294 TYR B O 1
ATOM 8341 N N . SER B 1 295 ? 27.781 11.836 8.602 1 91.06 295 SER B N 1
ATOM 8342 C CA . SER B 1 295 ? 26.875 11.969 9.734 1 91.06 295 SER B CA 1
ATOM 8343 C C . SER B 1 295 ? 27.656 12.07 11.047 1 91.06 295 SER B C 1
ATOM 8345 O O . SER B 1 295 ? 27.234 12.781 11.961 1 91.06 295 SER B O 1
ATOM 8347 N N . LEU B 1 296 ? 28.797 11.438 11.078 1 91.38 296 LEU B N 1
ATOM 8348 C CA . LEU B 1 296 ? 29.641 11.516 12.266 1 91.38 296 LEU B CA 1
ATOM 8349 C C . LEU B 1 296 ? 30.266 12.898 12.406 1 91.38 296 LEU B C 1
ATOM 8351 O O . LEU B 1 296 ? 30.422 13.414 13.516 1 91.38 296 LEU B O 1
ATOM 8355 N N . LEU B 1 297 ? 30.547 13.5 11.336 1 91.81 297 LEU B N 1
ATOM 8356 C CA . LEU B 1 297 ? 31.109 14.844 11.336 1 91.81 297 LEU B CA 1
ATOM 8357 C C . LEU B 1 297 ? 30.094 15.859 11.859 1 91.81 297 LEU B C 1
ATOM 8359 O O . LEU B 1 297 ? 30.453 16.781 12.586 1 91.81 297 LEU B O 1
ATOM 8363 N N . ILE B 1 298 ? 28.828 15.703 11.547 1 93.38 298 ILE B N 1
ATOM 8364 C CA . ILE B 1 298 ? 27.797 16.656 11.938 1 93.38 298 ILE B CA 1
ATOM 8365 C C . ILE B 1 298 ? 27.297 16.328 13.352 1 93.38 298 ILE B C 1
ATOM 8367 O O . ILE B 1 298 ? 26.703 17.172 14.016 1 93.38 298 ILE B O 1
ATOM 8371 N N . LEU B 1 299 ? 27.656 15.156 13.836 1 93.5 299 LEU B N 1
ATOM 8372 C CA . LEU B 1 299 ? 27.266 14.766 15.188 1 93.5 299 LEU B CA 1
ATOM 8373 C C . LEU B 1 299 ? 27.922 15.672 16.219 1 93.5 299 LEU B C 1
ATOM 8375 O O . LEU B 1 299 ? 27.328 15.969 17.266 1 93.5 299 LEU B O 1
ATOM 8379 N N . ILE B 1 300 ? 29.047 16.188 15.922 1 92.62 300 ILE B N 1
ATOM 8380 C CA . ILE B 1 300 ? 29.781 17.047 16.844 1 92.62 300 ILE B CA 1
ATOM 8381 C C . ILE B 1 300 ? 29.016 18.344 17.062 1 92.62 300 ILE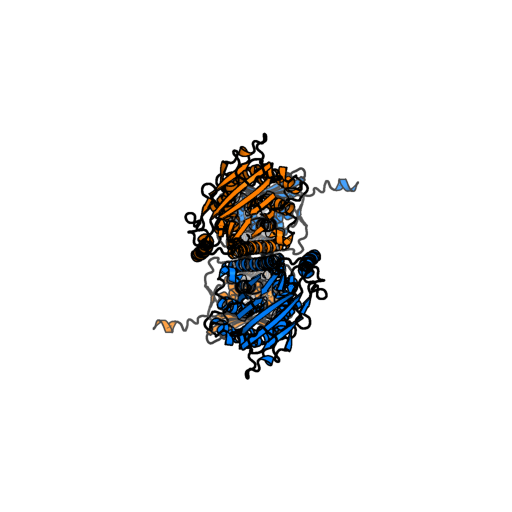 B C 1
ATOM 8383 O O . ILE B 1 300 ? 28.734 18.719 18.203 1 92.62 300 ILE B O 1
ATOM 8387 N N . PRO B 1 301 ? 28.719 19 16.016 1 94 301 PRO B N 1
ATOM 8388 C CA . PRO B 1 301 ? 27.922 20.203 16.25 1 94 301 PRO B CA 1
ATOM 8389 C C . PRO B 1 301 ? 26.562 19.906 16.875 1 94 301 PRO B C 1
ATOM 8391 O O . PRO B 1 301 ? 26.047 20.703 17.656 1 94 301 PRO B O 1
ATOM 8394 N N . ILE B 1 302 ? 25.938 18.844 16.641 1 95.62 302 ILE B N 1
ATOM 8395 C CA . ILE B 1 302 ? 24.672 18.469 17.266 1 95.62 302 ILE B CA 1
ATOM 8396 C C . ILE B 1 302 ? 24.859 18.328 18.766 1 95.62 302 ILE B C 1
ATOM 8398 O O . ILE B 1 302 ? 24.062 18.844 19.547 1 95.62 302 ILE B O 1
ATOM 8402 N N . LEU B 1 303 ? 25.953 17.703 19.156 1 95.31 303 LEU B N 1
ATOM 8403 C CA . LEU B 1 303 ? 26.25 17.547 20.578 1 95.31 303 LEU B CA 1
ATOM 8404 C C . LEU B 1 303 ? 26.578 18.891 21.219 1 95.31 303 LEU B C 1
ATOM 8406 O O . LEU B 1 303 ? 26.203 19.125 22.375 1 95.31 303 LEU B O 1
ATOM 8410 N N . ASN B 1 304 ? 27.234 19.766 20.484 1 95.12 304 ASN B N 1
ATOM 8411 C CA . ASN B 1 304 ? 27.516 21.109 20.969 1 95.12 304 ASN B CA 1
ATOM 8412 C C . ASN B 1 304 ? 26.234 21.891 21.203 1 95.12 304 ASN B C 1
ATOM 8414 O O . ASN B 1 304 ? 26.141 22.688 22.141 1 95.12 304 ASN B O 1
ATOM 8418 N N . THR B 1 305 ? 25.297 21.719 20.328 1 95.44 305 THR B N 1
ATOM 8419 C CA . THR B 1 305 ? 24.031 22.422 20.453 1 95.44 305 THR B CA 1
ATOM 8420 C C . THR B 1 305 ? 23.25 21.938 21.688 1 95.44 305 THR B C 1
ATOM 8422 O O . THR B 1 305 ? 22.531 22.719 22.312 1 95.44 305 THR B O 1
ATOM 8425 N N . ILE B 1 306 ? 23.422 20.688 22.062 1 94.56 306 ILE B N 1
ATOM 8426 C CA . ILE B 1 306 ? 22.703 20.125 23.203 1 94.56 306 ILE B CA 1
ATOM 8427 C C . ILE B 1 306 ? 23.422 20.484 24.5 1 94.56 306 ILE B C 1
ATOM 8429 O O . ILE B 1 306 ? 22.797 20.906 25.469 1 94.56 306 ILE B O 1
ATOM 8433 N N . LEU B 1 307 ? 24.797 20.469 24.531 1 93.31 307 LEU B N 1
ATOM 8434 C CA . LEU B 1 307 ? 25.547 20.547 25.766 1 93.31 307 LEU B CA 1
ATOM 8435 C C . LEU B 1 307 ? 26.359 21.828 25.828 1 93.31 307 LEU B C 1
ATOM 8437 O O . LEU B 1 307 ? 26.766 22.266 26.922 1 93.31 307 LEU B O 1
ATOM 8441 N N . GLY B 1 308 ? 26.625 22.484 24.812 1 92.88 308 GLY B N 1
ATOM 8442 C CA . GLY B 1 308 ? 27.547 23.609 24.766 1 92.88 308 GLY B CA 1
ATOM 8443 C C . GLY B 1 308 ? 26.953 24.891 25.312 1 92.88 308 GLY B C 1
ATOM 8444 O O . GLY B 1 308 ? 25.734 24.969 25.531 1 92.88 308 GLY B O 1
ATOM 8445 N N . SER B 1 309 ? 27.844 25.891 25.547 1 91.81 309 SER B N 1
ATOM 8446 C CA . SER B 1 309 ? 27.391 27.219 25.938 1 91.81 309 SER B CA 1
ATOM 8447 C C . SER B 1 309 ? 26.812 27.984 24.75 1 91.81 309 SER B C 1
ATOM 8449 O O . SER B 1 309 ? 27.078 27.656 23.594 1 91.81 309 SER B O 1
ATOM 8451 N N . LEU B 1 310 ? 26.016 28.938 24.969 1 90.62 310 LEU B N 1
ATOM 8452 C CA . LEU B 1 310 ? 25.359 29.719 23.922 1 90.62 310 LEU B CA 1
ATOM 8453 C C . LEU B 1 310 ? 26.406 30.406 23.031 1 90.62 310 LEU B C 1
ATOM 8455 O O . LEU B 1 310 ? 26.203 30.547 21.828 1 90.62 310 LEU B O 1
ATOM 8459 N N . GLN B 1 311 ? 27.484 30.844 23.656 1 88.88 311 GLN B N 1
ATOM 8460 C CA . GLN B 1 311 ? 28.547 31.5 22.906 1 88.88 311 GLN B CA 1
ATOM 8461 C C . GLN B 1 311 ? 29.234 30.531 21.938 1 88.88 311 GLN B C 1
ATOM 8463 O O . GLN B 1 311 ? 29.516 30.891 20.797 1 88.88 311 GLN B O 1
ATOM 8468 N N . SER B 1 312 ? 29.453 29.328 22.422 1 91 312 SER B N 1
ATOM 8469 C CA . SER B 1 312 ? 30.078 28.312 21.578 1 91 312 SER B CA 1
ATOM 8470 C C . SER B 1 312 ? 29.172 27.922 20.422 1 91 312 SER B C 1
ATOM 8472 O O . SER B 1 312 ? 29.641 27.766 19.281 1 91 312 SER B O 1
ATOM 8474 N N . ILE B 1 313 ? 27.906 27.797 20.734 1 92.62 313 ILE B N 1
ATOM 8475 C CA . ILE B 1 313 ? 26.938 27.406 19.719 1 92.62 313 ILE B CA 1
ATOM 8476 C C . ILE B 1 313 ? 26.891 28.469 18.609 1 92.62 313 ILE B C 1
ATOM 8478 O O . ILE B 1 313 ? 26.891 28.141 17.422 1 92.62 313 ILE B O 1
ATOM 8482 N N . SER B 1 314 ? 26.859 29.734 18.984 1 89.19 314 SER B N 1
ATOM 8483 C CA . SER B 1 314 ? 26.781 30.828 18.031 1 89.19 314 SER B CA 1
ATOM 8484 C C . SER B 1 314 ? 28.062 30.922 17.203 1 89.19 314 SER B C 1
ATOM 8486 O O . SER B 1 314 ? 28.016 31.219 16.016 1 89.19 314 SER B O 1
ATOM 8488 N N . ARG B 1 315 ? 29.172 30.625 17.797 1 87.56 315 ARG B N 1
ATOM 8489 C CA . ARG B 1 315 ? 30.469 30.734 17.125 1 87.56 315 ARG B CA 1
ATOM 8490 C C . ARG B 1 315 ? 30.609 29.688 16.016 1 87.56 315 ARG B C 1
ATOM 8492 O O . ARG B 1 315 ? 31.188 29.969 14.969 1 87.56 315 ARG B O 1
ATOM 8499 N N . TYR B 1 316 ? 30.047 28.547 16.234 1 90.31 316 TYR B N 1
ATOM 8500 C CA . TYR B 1 316 ? 30.281 27.438 15.305 1 90.31 316 TYR B CA 1
ATOM 8501 C C . TYR B 1 316 ? 29.172 27.344 14.273 1 90.31 316 TYR B C 1
ATOM 8503 O O . TYR B 1 316 ? 29.266 26.578 13.312 1 90.31 316 TYR B O 1
ATOM 8511 N N . HIS B 1 317 ? 28.125 28.125 14.43 1 91.81 317 HIS B N 1
ATOM 8512 C CA . HIS B 1 317 ? 26.969 28.016 13.555 1 91.81 317 HIS B CA 1
ATOM 8513 C C . HIS B 1 317 ? 27.344 28.25 12.094 1 91.81 317 HIS B C 1
ATOM 8515 O O . HIS B 1 317 ? 26.953 27.469 11.219 1 91.81 317 HIS B O 1
ATOM 8521 N N . PHE B 1 318 ? 28.188 29.203 11.805 1 89 318 PHE B N 1
ATOM 8522 C CA . PHE B 1 318 ? 28.562 29.547 10.438 1 89 318 PHE B CA 1
ATOM 8523 C C . PHE B 1 318 ? 29.453 28.469 9.836 1 89 318 PHE B C 1
ATOM 8525 O O . PHE B 1 318 ? 29.375 28.172 8.641 1 89 318 PHE B O 1
ATOM 8532 N N . ILE B 1 319 ? 30.25 27.859 10.68 1 90.94 319 ILE B N 1
ATOM 8533 C CA . ILE B 1 319 ? 31.125 26.781 10.227 1 90.94 319 ILE B CA 1
ATOM 8534 C C . ILE B 1 319 ? 30.266 25.562 9.859 1 90.94 319 ILE B C 1
ATOM 8536 O O . ILE B 1 319 ? 30.516 24.922 8.844 1 90.94 319 ILE B O 1
ATOM 8540 N N . VAL B 1 320 ? 29.359 25.312 10.664 1 94 320 VAL B N 1
ATOM 8541 C CA . VAL B 1 320 ? 28.5 24.156 10.438 1 94 320 VAL B CA 1
ATOM 8542 C C . VAL B 1 320 ? 27.703 24.359 9.148 1 94 320 VAL B C 1
ATOM 8544 O O . VAL B 1 320 ? 27.5 23.406 8.391 1 94 320 VAL B O 1
ATOM 8547 N N . LEU B 1 321 ? 27.203 25.594 8.922 1 93.44 321 LEU B N 1
ATOM 8548 C CA . LEU B 1 321 ? 26.484 25.891 7.684 1 93.44 321 LEU B CA 1
ATOM 8549 C C . LEU B 1 321 ? 27.359 25.609 6.469 1 93.44 321 LEU B C 1
ATOM 8551 O O . LEU B 1 321 ? 26.875 25.094 5.453 1 93.44 321 LEU B O 1
ATOM 8555 N N . GLY B 1 322 ? 28.625 25.891 6.574 1 91.44 322 GLY B N 1
ATOM 8556 C CA . GLY B 1 322 ? 29.562 25.562 5.512 1 91.44 322 GLY B CA 1
ATOM 8557 C C . GLY B 1 322 ? 29.703 24.078 5.289 1 91.44 322 GLY B C 1
ATOM 8558 O O . GLY B 1 322 ? 29.844 23.625 4.148 1 91.44 322 GLY B O 1
ATOM 8559 N N . LEU B 1 323 ? 29.609 23.328 6.355 1 92.31 323 LEU B N 1
ATOM 8560 C CA . LEU B 1 323 ? 29.766 21.875 6.293 1 92.31 323 LEU B CA 1
ATOM 8561 C C . LEU B 1 323 ? 28.516 21.219 5.715 1 92.31 323 LEU B C 1
ATOM 8563 O O . LEU B 1 323 ? 28.562 20.094 5.23 1 92.31 323 LEU B O 1
ATOM 8567 N N . ILE B 1 324 ? 27.359 21.906 5.777 1 93.94 324 ILE B N 1
ATOM 8568 C CA . ILE B 1 324 ? 26.094 21.359 5.285 1 93.94 324 ILE B CA 1
ATOM 8569 C C . ILE B 1 324 ? 26.047 21.469 3.764 1 93.94 324 ILE B C 1
ATOM 8571 O O . ILE B 1 324 ? 25.406 20.656 3.096 1 93.94 324 ILE B O 1
ATOM 8575 N N . ILE B 1 325 ? 26.734 22.375 3.164 1 91.62 325 ILE B N 1
ATOM 8576 C CA . ILE B 1 325 ? 26.688 22.641 1.732 1 91.62 325 ILE B CA 1
ATOM 8577 C C . ILE B 1 325 ? 27.109 21.406 0.955 1 91.62 325 ILE B C 1
ATOM 8579 O O . ILE B 1 325 ? 26.422 20.984 0.017 1 91.62 325 ILE B O 1
ATOM 8583 N N . PRO B 1 326 ? 28.203 20.703 1.319 1 90.81 326 PRO B N 1
ATOM 8584 C CA . PRO B 1 326 ? 28.562 19.484 0.604 1 90.81 326 PRO B CA 1
ATOM 8585 C C . PRO B 1 326 ? 27.484 18.406 0.684 1 90.81 326 PRO B C 1
ATOM 8587 O O . PRO B 1 326 ? 27.312 17.625 -0.26 1 90.81 326 PRO B O 1
ATOM 8590 N N . ILE B 1 327 ? 26.797 18.312 1.79 1 93 327 ILE B N 1
ATOM 8591 C CA . ILE B 1 327 ? 25.734 17.344 1.936 1 93 327 ILE B CA 1
ATOM 8592 C C . ILE B 1 327 ? 24.609 17.656 0.939 1 93 327 ILE B C 1
ATOM 8594 O O . ILE B 1 327 ? 24.031 16.75 0.342 1 93 327 ILE B O 1
ATOM 8598 N N . LEU B 1 328 ? 24.312 18.938 0.774 1 93.44 328 LEU B N 1
ATOM 8599 C CA . LEU B 1 328 ? 23.281 19.344 -0.178 1 93.44 328 LEU B CA 1
ATOM 8600 C C . LEU B 1 328 ? 23.703 19 -1.604 1 93.44 328 LEU B C 1
ATOM 8602 O O . LEU B 1 328 ? 22.875 18.594 -2.42 1 93.44 328 LEU B O 1
ATOM 8606 N N . ILE B 1 329 ? 25 19.078 -1.83 1 91.81 329 ILE B N 1
ATOM 8607 C CA . ILE B 1 329 ? 25.516 18.719 -3.143 1 91.81 329 ILE B CA 1
ATOM 8608 C C . ILE B 1 329 ? 25.375 17.203 -3.354 1 91.81 329 ILE B C 1
ATOM 8610 O O . ILE B 1 329 ? 24.984 16.766 -4.438 1 91.81 329 ILE B O 1
ATOM 8614 N N . VAL B 1 330 ? 25.688 16.438 -2.338 1 92.81 330 VAL B N 1
ATOM 8615 C CA . VAL B 1 330 ? 25.547 14.992 -2.406 1 92.81 330 VAL B CA 1
ATOM 8616 C C . VAL B 1 330 ? 24.078 14.633 -2.639 1 92.81 330 VAL B C 1
ATOM 8618 O O . VAL B 1 330 ? 23.766 13.742 -3.436 1 92.81 330 VAL B O 1
ATOM 8621 N N . LEU B 1 331 ? 23.188 15.297 -1.939 1 94.12 331 LEU B N 1
ATOM 8622 C CA . LEU B 1 331 ? 21.766 15.055 -2.104 1 94.12 331 LEU B CA 1
ATOM 8623 C C . LEU B 1 331 ? 21.328 15.359 -3.529 1 94.12 331 LEU B C 1
ATOM 8625 O O . LEU B 1 331 ? 20.531 14.617 -4.109 1 94.12 331 LEU B O 1
ATOM 8629 N N . PHE B 1 332 ? 21.891 16.422 -4 1 93 332 PHE B N 1
ATOM 8630 C CA . PHE B 1 332 ? 21.578 16.781 -5.379 1 93 332 PHE B CA 1
ATOM 8631 C C . PHE B 1 332 ? 22.078 15.711 -6.344 1 93 332 PHE B C 1
ATOM 8633 O O . PHE B 1 332 ? 21.375 15.352 -7.293 1 93 332 PHE B O 1
ATOM 8640 N N . TYR B 1 333 ? 23.219 15.195 -6.102 1 93.12 333 TYR B N 1
ATOM 8641 C CA . TYR B 1 333 ? 23.797 14.133 -6.922 1 93.12 333 TYR B CA 1
ATOM 8642 C C . TYR B 1 333 ? 22.938 12.883 -6.879 1 93.12 333 TYR B C 1
ATOM 8644 O O . TYR B 1 333 ? 22.641 12.281 -7.914 1 93.12 333 TYR B O 1
ATOM 8652 N N . LEU B 1 334 ? 22.531 12.484 -5.766 1 93.75 334 LEU B N 1
ATOM 8653 C CA . LEU B 1 334 ? 21.719 11.281 -5.594 1 93.75 334 LEU B CA 1
ATOM 8654 C C . LEU B 1 334 ? 20.391 11.406 -6.352 1 93.75 334 LEU B C 1
ATOM 8656 O O . LEU B 1 334 ? 19.969 10.469 -7.027 1 93.75 334 LEU B O 1
ATOM 8660 N N . ILE B 1 335 ? 19.797 12.578 -6.27 1 93.31 335 ILE B N 1
ATOM 8661 C CA . ILE B 1 335 ? 18.5 12.781 -6.914 1 93.31 335 ILE B CA 1
ATOM 8662 C C . ILE B 1 335 ? 18.688 12.852 -8.43 1 93.31 335 ILE B C 1
ATOM 8664 O O . ILE B 1 335 ? 17.844 12.383 -9.188 1 93.31 335 ILE B O 1
ATOM 8668 N N . PHE B 1 336 ? 19.812 13.461 -8.797 1 93.19 336 PHE B N 1
ATOM 8669 C CA . PHE B 1 336 ? 20.109 13.516 -10.219 1 93.19 336 PHE B CA 1
ATOM 8670 C C . PHE B 1 336 ? 20.234 12.109 -10.797 1 93.19 336 PHE B C 1
ATOM 8672 O O . PHE B 1 336 ? 19.703 11.82 -11.867 1 93.19 336 PHE B O 1
ATOM 8679 N N . CYS B 1 337 ? 20.891 11.211 -10.141 1 94.12 337 CYS B N 1
ATOM 8680 C CA . CYS B 1 337 ? 21.047 9.828 -10.57 1 94.12 337 CYS B CA 1
ATOM 8681 C C . CYS B 1 337 ? 19.703 9.109 -10.594 1 94.12 337 CYS B C 1
ATOM 8683 O O . CYS B 1 337 ? 19.422 8.336 -11.508 1 94.12 337 CYS B O 1
ATOM 8685 N N . TYR B 1 338 ? 18.906 9.461 -9.602 1 92.94 338 TYR B N 1
ATOM 8686 C CA . TYR B 1 338 ? 17.594 8.852 -9.508 1 92.94 338 TYR B CA 1
ATOM 8687 C C . TYR B 1 338 ? 16.719 9.234 -10.711 1 92.94 338 TYR B C 1
ATOM 8689 O O . TYR B 1 338 ? 16 8.398 -11.25 1 92.94 338 TYR B O 1
ATOM 8697 N N . ILE B 1 339 ? 16.828 10.469 -11.156 1 92.19 339 ILE B N 1
ATOM 8698 C CA . ILE B 1 339 ? 16.062 10.977 -12.289 1 92.19 339 ILE B CA 1
ATOM 8699 C C . ILE B 1 339 ? 16.625 10.406 -13.594 1 92.19 339 ILE B C 1
ATOM 8701 O O . ILE B 1 339 ? 15.867 10.016 -14.484 1 92.19 339 ILE B O 1
ATOM 8705 N N . LYS B 1 340 ? 17.953 10.336 -13.703 1 92.62 340 LYS B N 1
ATOM 8706 C CA . LYS B 1 340 ? 18.625 9.812 -14.891 1 92.62 340 LYS B CA 1
ATOM 8707 C C . LYS B 1 340 ? 18.219 8.367 -15.156 1 92.62 340 LYS B C 1
ATOM 8709 O O . LYS B 1 340 ? 17.984 7.98 -16.312 1 92.62 340 LYS B O 1
ATOM 8714 N N . ASP B 1 341 ? 18.062 7.605 -14.086 1 92.12 341 ASP B N 1
ATOM 8715 C CA . ASP B 1 341 ? 17.719 6.191 -14.211 1 92.12 341 ASP B CA 1
ATOM 8716 C C . ASP B 1 341 ? 16.219 5.996 -14.383 1 92.12 341 ASP B C 1
ATOM 8718 O O . ASP B 1 341 ? 15.75 4.875 -14.578 1 92.12 341 ASP B O 1
ATOM 8722 N N . LYS B 1 342 ? 15.414 7.059 -14.391 1 90.19 342 LYS B N 1
ATOM 8723 C CA . LYS B 1 342 ? 13.961 7.043 -14.562 1 90.19 342 LYS B CA 1
ATOM 8724 C C . LYS B 1 342 ? 13.312 5.988 -13.68 1 90.19 342 LYS B C 1
ATOM 8726 O O . LYS B 1 342 ? 12.523 5.168 -14.156 1 90.19 342 LYS B O 1
ATOM 8731 N N . ARG B 1 343 ? 13.703 5.992 -12.469 1 87.88 343 ARG B N 1
ATOM 8732 C CA . ARG B 1 343 ? 13.133 5.066 -11.5 1 87.88 343 ARG B CA 1
ATOM 8733 C C . ARG B 1 343 ? 11.68 5.41 -11.211 1 87.88 343 ARG B C 1
ATOM 8735 O O . ARG B 1 343 ? 11.18 6.449 -11.641 1 87.88 343 ARG B O 1
ATOM 8742 N N . SER B 1 344 ? 11 4.566 -10.531 1 85.62 344 SER B N 1
ATOM 8743 C CA . SER B 1 344 ? 9.586 4.762 -10.25 1 85.62 344 SER B CA 1
ATOM 8744 C C . SER B 1 344 ? 9.352 6.051 -9.469 1 85.62 344 SER B C 1
ATOM 8746 O O . SER B 1 344 ? 9.992 6.289 -8.445 1 85.62 344 SER B O 1
ATOM 8748 N N . GLY B 1 345 ? 8.492 6.961 -9.945 1 87.56 345 GLY B N 1
ATOM 8749 C CA . GLY B 1 345 ? 8.117 8.188 -9.266 1 87.56 345 GLY B CA 1
ATOM 8750 C C . GLY B 1 345 ? 9.195 9.258 -9.328 1 87.56 345 GLY B C 1
ATOM 8751 O O . GLY B 1 345 ? 9.195 10.188 -8.523 1 87.56 345 GLY B O 1
ATOM 8752 N N . PHE B 1 346 ? 10.141 9.203 -10.219 1 90.69 346 PHE B N 1
ATOM 8753 C CA . PHE B 1 346 ? 11.328 10.047 -10.227 1 90.69 346 PHE B CA 1
ATOM 8754 C C . PHE B 1 346 ? 10.953 11.516 -10.383 1 90.69 346 PHE B C 1
ATOM 8756 O O . PHE B 1 346 ? 11.641 12.391 -9.867 1 90.69 346 PHE B O 1
ATOM 8763 N N . ILE B 1 347 ? 9.797 11.828 -11.023 1 91.31 347 ILE B N 1
ATOM 8764 C CA . ILE B 1 347 ? 9.398 13.219 -11.219 1 91.31 347 ILE B CA 1
ATOM 8765 C C . ILE B 1 347 ? 9.008 13.836 -9.875 1 91.31 347 ILE B C 1
ATOM 8767 O O . ILE B 1 347 ? 9.461 14.93 -9.539 1 91.31 347 ILE B O 1
ATOM 8771 N N . TYR B 1 348 ? 8.172 13.141 -9.109 1 90.06 348 TYR B N 1
ATOM 8772 C CA . TYR B 1 348 ? 7.672 13.656 -7.844 1 90.06 348 TYR B CA 1
ATOM 8773 C C . TYR B 1 348 ? 8.781 13.719 -6.801 1 90.06 348 TYR B C 1
ATOM 8775 O O . TYR B 1 348 ? 8.906 14.711 -6.078 1 90.06 348 TYR B O 1
ATOM 8783 N N . LEU B 1 349 ? 9.578 12.641 -6.734 1 92.44 349 LEU B N 1
ATOM 8784 C CA . LEU B 1 349 ? 10.695 12.648 -5.797 1 92.44 349 LEU B CA 1
ATOM 8785 C C . LEU B 1 349 ? 11.711 13.727 -6.172 1 92.44 349 LEU B C 1
ATOM 8787 O O . LEU B 1 349 ? 12.219 14.438 -5.301 1 92.44 349 LEU B O 1
ATOM 8791 N N . GLY B 1 350 ? 11.977 13.828 -7.414 1 92.88 350 GLY B N 1
ATOM 8792 C CA . GLY B 1 350 ? 12.914 14.836 -7.891 1 92.88 350 GLY B CA 1
ATOM 8793 C C . GLY B 1 350 ? 12.477 16.25 -7.578 1 92.88 350 GLY B C 1
ATOM 8794 O O . GLY B 1 350 ? 13.258 17.047 -7.031 1 92.88 350 GLY B O 1
ATOM 8795 N N . LEU B 1 351 ? 11.258 16.625 -7.863 1 91.81 351 LEU B N 1
ATOM 8796 C CA . LEU B 1 351 ? 10.742 17.969 -7.609 1 91.81 351 LEU B CA 1
ATOM 8797 C C . LEU B 1 351 ? 10.742 18.266 -6.113 1 91.81 351 LEU B C 1
ATOM 8799 O O . LEU B 1 351 ? 11.102 19.375 -5.703 1 91.81 351 LEU B O 1
ATOM 8803 N N . SER B 1 352 ? 10.32 17.312 -5.332 1 91.88 352 SER B N 1
ATOM 8804 C CA . SER B 1 352 ? 10.258 17.516 -3.891 1 91.88 352 SER B CA 1
ATOM 8805 C C . SER B 1 352 ? 11.633 17.844 -3.32 1 91.88 352 SER B C 1
ATOM 8807 O O . SER B 1 352 ? 11.805 18.844 -2.619 1 91.88 352 SER B O 1
ATOM 8809 N N . VAL B 1 353 ? 12.641 17.109 -3.709 1 93.06 353 VAL B N 1
ATOM 8810 C CA . VAL B 1 353 ? 13.969 17.25 -3.121 1 93.06 353 VAL B CA 1
ATOM 8811 C C . VAL B 1 353 ? 14.68 18.469 -3.725 1 93.06 353 VAL B C 1
ATOM 8813 O O . VAL B 1 353 ? 15.352 19.219 -3.016 1 93.06 353 VAL B O 1
ATOM 8816 N N . ILE B 1 354 ? 14.484 18.703 -4.996 1 92.75 354 ILE B N 1
ATOM 8817 C CA . ILE B 1 354 ? 15.148 19.828 -5.656 1 92.75 354 ILE B CA 1
ATOM 8818 C C . ILE B 1 354 ? 14.633 21.141 -5.082 1 92.75 354 ILE B C 1
ATOM 8820 O O . ILE B 1 354 ? 15.414 22.062 -4.805 1 92.75 354 ILE B O 1
ATOM 8824 N N . PHE B 1 355 ? 13.336 21.266 -4.871 1 91.69 355 PHE B N 1
ATOM 8825 C CA . PHE B 1 355 ? 12.773 22.484 -4.301 1 91.69 355 PHE B CA 1
ATOM 8826 C C . PHE B 1 355 ? 13.25 22.688 -2.867 1 91.69 355 PHE B C 1
ATOM 8828 O O . PHE B 1 355 ? 13.555 23.797 -2.459 1 91.69 355 PHE B O 1
ATOM 8835 N N . LEU B 1 356 ? 13.312 21.625 -2.141 1 93.75 356 LEU B N 1
ATOM 8836 C CA . LEU B 1 356 ? 13.766 21.719 -0.759 1 93.75 356 LEU B CA 1
ATOM 8837 C C . LEU B 1 356 ? 15.242 22.109 -0.699 1 93.75 356 LEU B C 1
ATOM 8839 O O . LEU B 1 356 ? 15.625 23 0.071 1 93.75 356 LEU B O 1
ATOM 8843 N N . ILE B 1 357 ? 16.094 21.5 -1.505 1 92.88 357 ILE B N 1
ATOM 8844 C CA . ILE B 1 357 ? 17.516 21.797 -1.533 1 92.88 357 ILE B CA 1
ATOM 8845 C C . ILE B 1 357 ? 17.734 23.219 -2.014 1 92.88 357 ILE B C 1
ATOM 8847 O O . ILE B 1 357 ? 18.578 23.938 -1.473 1 92.88 357 ILE B O 1
ATOM 8851 N N . GLY B 1 358 ? 16.984 23.609 -3.033 1 90.94 358 GLY B N 1
ATOM 8852 C CA . GLY B 1 358 ? 17.094 24.969 -3.523 1 90.94 358 GLY B CA 1
ATOM 8853 C C . GLY B 1 358 ? 16.766 26.016 -2.467 1 90.94 358 GLY B C 1
ATOM 8854 O O . GLY B 1 358 ? 17.5 27 -2.307 1 90.94 358 GLY B O 1
ATOM 8855 N N . ALA B 1 359 ? 15.719 25.812 -1.748 1 92.38 359 ALA B N 1
ATOM 8856 C CA . ALA B 1 359 ? 15.305 26.734 -0.7 1 92.38 359 ALA B CA 1
ATOM 8857 C C . ALA B 1 359 ? 16.312 26.75 0.448 1 92.38 359 ALA B C 1
ATOM 8859 O O . ALA B 1 359 ? 16.688 27.812 0.951 1 92.38 359 ALA B O 1
ATOM 8860 N N . ALA B 1 360 ? 16.75 25.578 0.828 1 91.81 360 ALA B N 1
ATOM 8861 C CA . ALA B 1 360 ? 17.703 25.469 1.921 1 91.81 360 ALA B CA 1
ATOM 8862 C C . ALA B 1 360 ? 19.031 26.125 1.547 1 91.81 360 ALA B C 1
ATOM 8864 O O . ALA B 1 360 ? 19.641 26.828 2.359 1 91.81 360 ALA B O 1
ATOM 8865 N N . THR B 1 361 ? 19.5 25.906 0.355 1 90.88 361 THR B N 1
ATOM 8866 C CA . THR B 1 361 ? 20.75 26.484 -0.114 1 90.88 361 THR B CA 1
ATOM 8867 C C . THR B 1 361 ? 20.656 28 -0.161 1 90.88 361 THR B C 1
ATOM 8869 O O . THR B 1 361 ? 21.594 28.703 0.249 1 90.88 361 THR B O 1
ATOM 8872 N N . ASN B 1 362 ? 19.531 28.438 -0.641 1 89.94 362 ASN B N 1
ATOM 8873 C CA . ASN B 1 362 ? 19.328 29.891 -0.682 1 89.94 362 ASN B CA 1
ATOM 8874 C C . ASN B 1 362 ? 19.422 30.5 0.709 1 89.94 362 ASN B C 1
ATOM 8876 O O . ASN B 1 362 ? 20.094 31.516 0.896 1 89.94 362 ASN B O 1
ATOM 8880 N N . ASP B 1 363 ? 18.781 29.891 1.648 1 89.25 363 ASP B N 1
ATOM 8881 C CA . ASP B 1 363 ? 18.766 30.422 3.008 1 89.25 363 ASP B CA 1
ATOM 8882 C C . ASP B 1 363 ? 20.156 30.344 3.641 1 89.25 363 ASP B C 1
ATOM 8884 O O . ASP B 1 363 ? 20.562 31.266 4.352 1 89.25 363 ASP B O 1
ATOM 8888 N N . ILE B 1 364 ? 20.875 29.312 3.367 1 90.38 364 ILE B N 1
ATOM 8889 C CA . ILE B 1 364 ? 22.203 29.125 3.934 1 90.38 364 ILE B CA 1
ATOM 8890 C C . ILE B 1 364 ? 23.172 30.156 3.336 1 90.38 364 ILE B C 1
ATOM 8892 O O . ILE B 1 364 ? 23.938 30.781 4.059 1 90.38 364 ILE B O 1
ATOM 8896 N N . ILE B 1 365 ? 23.078 30.359 2.051 1 87.44 365 ILE B N 1
ATOM 8897 C CA . ILE B 1 365 ? 23.969 31.312 1.382 1 87.44 365 ILE B CA 1
ATOM 8898 C C . ILE B 1 365 ? 23.688 32.719 1.903 1 87.44 365 ILE B C 1
ATOM 8900 O O . ILE B 1 365 ? 24.625 33.469 2.189 1 87.44 365 ILE B O 1
ATOM 8904 N N . HIS B 1 366 ? 22.469 33.062 2.07 1 84.06 366 HIS B N 1
ATOM 8905 C CA . HIS B 1 366 ? 22.141 34.375 2.582 1 84.06 366 HIS B CA 1
ATOM 8906 C C . HIS B 1 366 ? 22.625 34.562 4.016 1 84.06 366 HIS B C 1
ATOM 8908 O O . HIS B 1 366 ? 23.062 35.656 4.395 1 84.06 366 HIS B O 1
ATOM 8914 N N . THR B 1 367 ? 22.5 33.531 4.746 1 83.81 367 THR B N 1
ATOM 8915 C CA . THR B 1 367 ? 22.984 33.594 6.125 1 83.81 367 THR B CA 1
ATOM 8916 C C . THR B 1 367 ? 24.5 33.719 6.16 1 83.81 367 THR B C 1
ATOM 8918 O O . THR B 1 367 ? 25.047 34.531 6.945 1 83.81 367 THR B O 1
ATOM 8921 N N . LEU B 1 368 ? 25.172 33.062 5.281 1 85 368 LEU B N 1
ATOM 8922 C CA . LEU B 1 368 ? 26.625 33.094 5.23 1 85 368 LEU B CA 1
ATOM 8923 C C . LEU B 1 368 ? 27.109 34.469 4.738 1 85 368 LEU B C 1
ATOM 8925 O O . LEU B 1 368 ? 28.172 34.938 5.152 1 85 368 LEU B O 1
ATOM 8929 N N . LEU B 1 369 ? 26.234 35.094 3.918 1 80.5 369 LEU B N 1
ATOM 8930 C CA . LEU B 1 369 ? 26.594 36.406 3.375 1 80.5 369 LEU B CA 1
ATOM 8931 C C . LEU B 1 369 ? 26.078 37.531 4.266 1 80.5 369 LEU B C 1
ATOM 8933 O O . LEU B 1 369 ? 26.188 38.719 3.918 1 80.5 369 LEU B O 1
ATOM 8937 N N . HIS B 1 370 ? 25.438 37.219 5.398 1 76.38 370 HIS B N 1
ATOM 8938 C CA . HIS B 1 370 ? 24.891 38.156 6.375 1 76.38 370 HIS B CA 1
ATOM 8939 C C . HIS B 1 370 ? 23.844 39.062 5.746 1 76.38 370 HIS B C 1
ATOM 8941 O O . HIS B 1 370 ? 23.828 40.281 6.004 1 76.38 370 HIS B O 1
ATOM 8947 N N . LYS B 1 371 ? 23.141 38.375 4.859 1 74.62 371 LYS B N 1
ATOM 8948 C CA . LYS B 1 371 ? 22.016 39.094 4.27 1 74.62 371 LYS B CA 1
ATOM 8949 C C . LYS B 1 371 ? 20.703 38.75 4.969 1 74.62 371 LYS B C 1
ATOM 8951 O O . LYS B 1 371 ? 20.516 37.594 5.391 1 74.62 371 LYS B O 1
ATOM 8956 N N . THR B 1 372 ? 19.906 39.75 5.234 1 67.88 372 THR B N 1
ATOM 8957 C CA . THR B 1 372 ? 18.688 39.531 6 1 67.88 372 THR B CA 1
ATOM 8958 C C . THR B 1 372 ? 17.484 39.406 5.074 1 67.88 372 THR B C 1
ATOM 8960 O O . THR B 1 372 ? 16.438 40 5.301 1 67.88 372 THR B O 1
ATOM 8963 N N . GLU B 1 373 ? 17.531 38.531 4.152 1 66.75 373 GLU B N 1
ATOM 8964 C CA . GLU B 1 373 ? 16.391 38.281 3.268 1 66.75 373 GLU B CA 1
ATOM 8965 C C . GLU B 1 373 ? 15.422 37.281 3.887 1 66.75 373 GLU B C 1
ATOM 8967 O O . GLU B 1 373 ? 15.789 36.531 4.809 1 66.75 373 GLU B O 1
ATOM 8972 N N . PRO B 1 374 ? 14.125 37.344 3.453 1 71.19 374 PRO B N 1
ATOM 8973 C CA . PRO B 1 374 ? 13.141 36.375 3.961 1 71.19 374 PRO B CA 1
ATOM 8974 C C . PRO B 1 374 ? 13.539 34.938 3.668 1 71.19 374 PRO B C 1
ATOM 8976 O O . PRO B 1 374 ? 14.141 34.656 2.631 1 71.19 374 PRO B O 1
ATOM 8979 N N . SER B 1 375 ? 13.406 34.062 4.656 1 80.88 375 SER B N 1
ATOM 8980 C CA . SER B 1 375 ? 13.711 32.656 4.531 1 80.88 375 SER B CA 1
ATOM 8981 C C . SER B 1 375 ? 12.734 31.953 3.584 1 80.88 375 SER B C 1
ATOM 8983 O O . SER B 1 375 ? 11.539 32.25 3.592 1 80.88 375 SER B O 1
ATOM 8985 N N . PHE B 1 376 ? 13.242 31.109 2.711 1 86.25 376 PHE B N 1
ATOM 8986 C CA . PHE B 1 376 ? 12.438 30.375 1.743 1 86.25 376 PHE B CA 1
ATOM 8987 C C . PHE B 1 376 ? 12.273 28.922 2.172 1 86.25 376 PHE B C 1
ATOM 8989 O O . PHE B 1 376 ? 11.609 28.141 1.485 1 86.25 376 PHE B O 1
ATOM 8996 N N . LEU B 1 377 ? 12.805 28.547 3.244 1 88.56 377 LEU B N 1
ATOM 8997 C CA . LEU B 1 377 ? 12.781 27.156 3.664 1 88.56 377 LEU B CA 1
ATOM 8998 C C . LEU B 1 377 ? 11.344 26.656 3.828 1 88.56 377 LEU B C 1
ATOM 9000 O O . LEU B 1 377 ? 11.031 25.531 3.461 1 88.56 377 LEU B O 1
ATOM 9004 N N . ASN B 1 378 ? 10.492 27.5 4.379 1 88.75 378 ASN B N 1
ATOM 9005 C CA . ASN B 1 378 ? 9.109 27.094 4.594 1 88.75 378 ASN B CA 1
ATOM 9006 C C . ASN B 1 378 ? 8.398 26.812 3.271 1 88.75 378 ASN B C 1
ATOM 9008 O O . ASN B 1 378 ? 7.602 25.875 3.176 1 88.75 378 ASN B O 1
ATOM 9012 N N . ILE B 1 379 ? 8.727 27.562 2.324 1 86.88 379 ILE B N 1
ATOM 9013 C CA . ILE B 1 379 ? 8.141 27.328 1.008 1 86.88 379 ILE B CA 1
ATOM 9014 C C . ILE B 1 379 ? 8.688 26.031 0.423 1 86.88 379 ILE B C 1
ATOM 9016 O O . ILE B 1 379 ? 7.941 25.25 -0.179 1 86.88 379 ILE B O 1
ATOM 9020 N N . GLY B 1 380 ? 9.977 25.922 0.549 1 90.31 380 GLY B N 1
ATOM 9021 C CA . GLY B 1 380 ? 10.586 24.688 0.102 1 90.31 380 GLY B CA 1
ATOM 9022 C C . GLY B 1 380 ? 9.984 23.453 0.765 1 90.31 380 GLY B C 1
ATOM 9023 O O . GLY B 1 380 ? 9.742 22.453 0.104 1 90.31 380 GLY B O 1
ATOM 9024 N N . LEU B 1 381 ? 9.75 23.531 1.997 1 91.38 381 LEU B N 1
ATOM 9025 C CA . LEU B 1 381 ? 9.18 22.422 2.746 1 91.38 381 LEU B CA 1
ATOM 9026 C C . LEU B 1 381 ? 7.738 22.156 2.312 1 91.38 381 LEU B C 1
ATOM 9028 O O . LEU B 1 381 ? 7.297 21.016 2.277 1 91.38 381 LEU B O 1
ATOM 9032 N N . LEU B 1 382 ? 7.012 23.25 2.07 1 88.62 382 LEU B N 1
ATOM 9033 C CA . LEU B 1 382 ? 5.645 23.109 1.585 1 88.62 382 LEU B CA 1
ATOM 9034 C C . LEU B 1 382 ? 5.617 22.312 0.284 1 88.62 382 LEU B C 1
ATOM 9036 O O . LEU B 1 382 ? 4.84 21.359 0.151 1 88.62 382 LEU B O 1
ATOM 9040 N N . LEU B 1 383 ? 6.445 22.656 -0.564 1 88.44 383 LEU B N 1
ATOM 9041 C CA . LEU B 1 383 ? 6.516 21.969 -1.847 1 88.44 383 LEU B CA 1
ATOM 9042 C C . LEU B 1 383 ? 7.031 20.547 -1.668 1 88.44 383 LEU B C 1
ATOM 9044 O O . LEU B 1 383 ? 6.578 19.625 -2.355 1 88.44 383 LEU B O 1
ATOM 9048 N N . PHE B 1 384 ? 7.957 20.391 -0.827 1 91.94 384 PHE B N 1
ATOM 9049 C CA . PHE B 1 384 ? 8.484 19.062 -0.526 1 91.94 384 PHE B CA 1
ATOM 9050 C C . PHE B 1 384 ? 7.371 18.125 -0.054 1 91.94 384 PHE B C 1
ATOM 9052 O O . PHE B 1 384 ? 7.234 17.016 -0.558 1 91.94 384 PHE B O 1
ATOM 9059 N N . VAL B 1 385 ? 6.609 18.625 0.888 1 86.19 385 VAL B N 1
ATOM 9060 C CA . VAL B 1 385 ? 5.555 17.797 1.463 1 86.19 385 VAL B CA 1
ATOM 9061 C C . VAL B 1 385 ? 4.516 17.469 0.394 1 86.19 385 VAL B C 1
ATOM 9063 O O . VAL B 1 385 ? 4.023 16.344 0.327 1 86.19 385 VAL B O 1
ATOM 9066 N N . PHE B 1 386 ? 4.23 18.438 -0.374 1 85.31 386 PHE B N 1
ATOM 9067 C CA . PHE B 1 386 ? 3.236 18.234 -1.422 1 85.31 386 PHE B CA 1
ATOM 9068 C C . PHE B 1 386 ? 3.686 17.156 -2.396 1 85.31 386 PHE B C 1
ATOM 9070 O O . PHE B 1 386 ? 2.977 16.172 -2.605 1 85.31 386 PHE B O 1
ATOM 9077 N N . PHE B 1 387 ? 4.832 17.266 -2.941 1 88.69 387 PHE B N 1
ATOM 9078 C CA . PHE B 1 387 ? 5.316 16.328 -3.949 1 88.69 387 PHE B CA 1
ATOM 9079 C C . PHE B 1 387 ? 5.684 14.992 -3.316 1 88.69 387 PHE B C 1
ATOM 9081 O O . PHE B 1 387 ? 5.562 13.938 -3.951 1 88.69 387 PHE B O 1
ATOM 9088 N N . GLN B 1 388 ? 6.137 15.039 -2.137 1 87.94 388 GLN B N 1
ATOM 9089 C CA . GLN B 1 388 ? 6.457 13.797 -1.442 1 87.94 388 GLN B CA 1
ATOM 9090 C C . GLN B 1 388 ? 5.203 12.961 -1.198 1 87.94 388 GLN B C 1
ATOM 9092 O O . GLN B 1 388 ? 5.254 11.734 -1.228 1 87.94 388 GLN B O 1
ATOM 9097 N N . SER B 1 389 ? 4.117 13.68 -0.878 1 84.44 389 SER B N 1
ATOM 9098 C CA . SER B 1 389 ? 2.855 12.969 -0.701 1 84.44 389 SER B CA 1
ATOM 9099 C C . SER B 1 389 ? 2.441 12.242 -1.979 1 84.44 389 SER B C 1
ATOM 9101 O O . SER B 1 389 ? 1.972 11.109 -1.929 1 84.44 389 SER B O 1
ATOM 9103 N N . LEU B 1 390 ? 2.703 12.867 -3.049 1 84.56 390 LEU B N 1
ATOM 9104 C CA . LEU B 1 390 ? 2.389 12.25 -4.332 1 84.56 390 LEU B CA 1
ATOM 9105 C C . LEU B 1 390 ? 3.342 11.094 -4.629 1 84.56 390 LEU B C 1
ATOM 9107 O O . LEU B 1 390 ? 2.924 10.055 -5.141 1 84.56 390 LEU B O 1
ATOM 9111 N N . PHE B 1 391 ? 4.602 11.18 -4.402 1 90 391 PHE B N 1
ATOM 9112 C CA . PHE B 1 391 ? 5.602 10.133 -4.609 1 90 391 PHE B CA 1
ATOM 9113 C C . PHE B 1 391 ? 5.262 8.891 -3.797 1 90 391 PHE B C 1
ATOM 9115 O O . PHE B 1 391 ? 5.262 7.777 -4.324 1 90 391 PHE B O 1
ATOM 9122 N N . LEU B 1 392 ? 5.027 9.188 -2.516 1 85.75 392 LEU B N 1
ATOM 9123 C CA . LEU B 1 392 ? 4.754 8.07 -1.611 1 85.75 392 LEU B CA 1
ATOM 9124 C C . LEU B 1 392 ? 3.486 7.336 -2.025 1 85.75 392 LEU B C 1
ATOM 9126 O O . LEU B 1 392 ? 3.424 6.105 -1.947 1 85.75 392 LEU B O 1
ATOM 9130 N N . SER B 1 393 ? 2.43 8.086 -2.414 1 82.81 393 SER B N 1
ATOM 9131 C CA . SER B 1 393 ? 1.194 7.469 -2.889 1 82.81 393 SER B CA 1
ATOM 9132 C C . SER B 1 393 ? 1.444 6.605 -4.121 1 82.81 393 SER B C 1
ATOM 9134 O O . SER B 1 393 ? 0.957 5.477 -4.203 1 82.81 393 SER B O 1
ATOM 9136 N N . LYS B 1 394 ? 2.236 7.082 -5.004 1 83.62 394 LYS B N 1
ATOM 9137 C CA . LYS B 1 394 ? 2.555 6.348 -6.227 1 83.62 394 LYS B CA 1
ATOM 9138 C C . LYS B 1 394 ? 3.41 5.117 -5.922 1 83.62 394 LYS B C 1
ATOM 9140 O O . LYS B 1 394 ? 3.207 4.055 -6.508 1 83.62 394 LYS B O 1
ATOM 9145 N N . HIS B 1 395 ? 4.352 5.34 -5.125 1 83.75 395 HIS B N 1
ATOM 9146 C CA . HIS B 1 395 ? 5.273 4.27 -4.77 1 83.75 395 HIS B CA 1
ATOM 9147 C C . HIS B 1 395 ? 4.539 3.096 -4.133 1 83.75 395 HIS B C 1
ATOM 9149 O O . HIS B 1 395 ? 4.762 1.942 -4.508 1 83.75 395 HIS B O 1
ATOM 9155 N N . ILE B 1 396 ? 3.688 3.328 -3.244 1 79.25 396 ILE B N 1
ATOM 9156 C CA . ILE B 1 396 ? 2.951 2.285 -2.539 1 79.25 396 ILE B CA 1
ATOM 9157 C C . ILE B 1 396 ? 1.959 1.62 -3.494 1 79.25 396 ILE B C 1
ATOM 9159 O O . ILE B 1 396 ? 1.811 0.396 -3.49 1 79.25 396 ILE B O 1
ATOM 9163 N N . SER B 1 397 ? 1.239 2.416 -4.27 1 79.56 397 SER B N 1
ATOM 9164 C CA . SER B 1 397 ? 0.306 1.888 -5.258 1 79.56 397 SER B CA 1
ATOM 9165 C C . SER B 1 397 ? 1.02 1 -6.27 1 79.56 397 SER B C 1
ATOM 9167 O O . SER B 1 397 ? 0.483 -0.029 -6.688 1 79.56 397 SER B O 1
ATOM 9169 N N . GLY B 1 398 ? 2.172 1.45 -6.641 1 77.12 398 GLY B N 1
ATOM 9170 C CA . GLY B 1 398 ? 2.959 0.669 -7.582 1 77.12 398 GLY B CA 1
ATOM 9171 C C . GLY B 1 398 ? 3.363 -0.688 -7.039 1 77.12 398 GLY B C 1
ATOM 9172 O O . GLY B 1 398 ? 3.344 -1.685 -7.766 1 77.12 398 GLY B O 1
ATOM 9173 N N . GLU B 1 399 ? 3.697 -0.736 -5.836 1 77.44 399 GLU B N 1
ATOM 9174 C CA . GLU B 1 399 ? 4.059 -1.998 -5.195 1 77.44 399 GLU B CA 1
ATOM 9175 C C . GLU B 1 399 ? 2.877 -2.965 -5.184 1 77.44 399 GLU B C 1
ATOM 9177 O O . GLU B 1 399 ? 3.049 -4.168 -5.402 1 77.44 399 GLU B O 1
ATOM 9182 N N . ILE B 1 400 ? 1.735 -2.451 -4.953 1 76.19 400 ILE B N 1
ATOM 9183 C CA . ILE B 1 400 ? 0.531 -3.273 -4.898 1 76.19 400 ILE B CA 1
ATOM 9184 C C . ILE B 1 400 ? 0.2 -3.797 -6.293 1 76.19 400 ILE B C 1
ATOM 9186 O O . ILE B 1 400 ? -0.075 -4.988 -6.469 1 76.19 400 ILE B O 1
ATOM 9190 N N . VAL B 1 401 ? 0.247 -2.893 -7.223 1 73.62 401 VAL B N 1
ATOM 9191 C CA . VAL B 1 401 ? -0.08 -3.262 -8.594 1 73.62 401 VAL B CA 1
ATOM 9192 C C . VAL B 1 401 ? 0.916 -4.305 -9.102 1 73.62 401 VAL B C 1
ATOM 9194 O O . VAL B 1 401 ? 0.528 -5.277 -9.75 1 73.62 401 VAL B O 1
ATOM 9197 N N . SER B 1 402 ? 2.158 -4.109 -8.789 1 75.12 402 SER B N 1
ATOM 9198 C CA . SER B 1 402 ? 3.193 -5.051 -9.203 1 75.12 402 SER B CA 1
ATOM 9199 C C . SER B 1 402 ? 2.979 -6.422 -8.57 1 75.12 402 SER B C 1
ATOM 9201 O O . SER B 1 402 ? 3.158 -7.449 -9.227 1 75.12 402 SER B O 1
ATOM 9203 N N . ALA B 1 403 ? 2.627 -6.398 -7.359 1 73.62 403 ALA B N 1
ATOM 9204 C CA . ALA B 1 403 ? 2.352 -7.66 -6.672 1 73.62 403 ALA B CA 1
ATOM 9205 C C . ALA B 1 403 ? 1.162 -8.375 -7.305 1 73.62 403 ALA B C 1
ATOM 9207 O O . ALA B 1 403 ? 1.171 -9.602 -7.438 1 73.62 403 ALA B O 1
ATOM 9208 N N . GLU B 1 404 ? 0.185 -7.66 -7.711 1 73.75 404 GLU B N 1
ATOM 9209 C CA . GLU B 1 404 ? -1.002 -8.227 -8.352 1 73.75 404 GLU B CA 1
ATOM 9210 C C . GLU B 1 404 ? -0.67 -8.805 -9.719 1 73.75 404 GLU B C 1
ATOM 9212 O O . GLU B 1 404 ? -1.185 -9.859 -10.094 1 73.75 404 GLU B O 1
ATOM 9217 N N . ILE B 1 405 ? 0.111 -8.07 -10.398 1 71.69 405 ILE B N 1
ATOM 9218 C CA . ILE B 1 405 ? 0.504 -8.531 -11.727 1 71.69 405 ILE B CA 1
ATOM 9219 C C . ILE B 1 405 ? 1.318 -9.82 -11.602 1 71.69 405 ILE B C 1
ATOM 9221 O O . ILE B 1 405 ? 1.091 -10.773 -12.344 1 71.69 405 ILE B O 1
ATOM 9225 N N . LYS B 1 406 ? 2.242 -9.836 -10.68 1 73.69 406 LYS B N 1
ATOM 9226 C CA . LYS B 1 406 ? 3.043 -11.031 -10.445 1 73.69 406 LYS B CA 1
ATOM 9227 C C . LYS B 1 406 ? 2.16 -12.219 -10.055 1 73.69 406 LYS B C 1
ATOM 9229 O O . LYS B 1 406 ? 2.381 -13.336 -10.516 1 73.69 406 LYS B O 1
ATOM 9234 N N . PHE B 1 407 ? 1.213 -11.914 -9.281 1 72.69 407 PHE B N 1
ATOM 9235 C CA . PHE B 1 407 ? 0.262 -12.938 -8.859 1 72.69 407 PHE B CA 1
ATOM 9236 C C . PHE B 1 407 ? -0.497 -13.492 -10.062 1 72.69 407 PHE B C 1
ATOM 9238 O O . PHE B 1 407 ? -0.628 -14.711 -10.211 1 72.69 407 PHE B O 1
ATOM 9245 N N . LYS B 1 408 ? -0.997 -12.648 -10.898 1 70.19 408 LYS B N 1
ATOM 9246 C CA . LYS B 1 408 ? -1.764 -13.07 -12.07 1 70.19 408 LYS B CA 1
ATOM 9247 C C . LYS B 1 408 ? -0.906 -13.898 -13.023 1 70.19 408 LYS B C 1
ATOM 9249 O O . LYS B 1 408 ? -1.387 -14.867 -13.609 1 70.19 408 LYS B O 1
ATOM 9254 N N . ASP B 1 409 ? 0.287 -13.5 -13.117 1 69.31 409 ASP B N 1
ATOM 9255 C CA . ASP B 1 409 ? 1.213 -14.219 -13.984 1 69.31 409 ASP B CA 1
ATOM 9256 C C . ASP B 1 409 ? 1.469 -15.633 -13.469 1 69.31 409 ASP B C 1
ATOM 9258 O O . ASP B 1 409 ? 1.467 -16.594 -14.25 1 69.31 409 ASP B O 1
ATOM 9262 N N . VAL B 1 410 ? 1.651 -15.695 -12.219 1 70.81 410 VAL B N 1
ATOM 9263 C CA . VAL B 1 410 ? 1.931 -17 -11.625 1 70.81 410 VAL B CA 1
ATOM 9264 C C . VAL B 1 410 ? 0.682 -17.875 -11.688 1 70.81 410 VAL B C 1
ATOM 9266 O O . VAL B 1 410 ? 0.774 -19.078 -11.922 1 70.81 410 VAL B O 1
ATOM 9269 N N . LEU B 1 411 ? -0.398 -17.25 -11.484 1 68 411 LEU B N 1
ATOM 9270 C CA . LEU B 1 411 ? -1.66 -17.969 -11.57 1 68 411 LEU B CA 1
ATOM 9271 C C . LEU B 1 411 ? -1.874 -18.516 -12.977 1 68 411 LEU B C 1
ATOM 9273 O O . LEU B 1 411 ? -2.332 -19.656 -13.141 1 68 411 LEU B O 1
ATOM 9277 N N . PHE B 1 412 ? -1.559 -17.797 -13.953 1 63.44 412 PHE B N 1
ATOM 9278 C CA . PHE B 1 412 ? -1.659 -18.234 -15.336 1 63.44 412 PHE B CA 1
ATOM 9279 C C . PHE B 1 412 ? -0.75 -19.438 -15.594 1 63.44 412 PHE B C 1
ATOM 9281 O O . PHE B 1 412 ? -1.156 -20.406 -16.25 1 63.44 412 PHE B O 1
ATOM 9288 N N . GLN B 1 413 ? 0.386 -19.312 -15.031 1 65.25 413 GLN B N 1
ATOM 9289 C CA . GLN B 1 413 ? 1.342 -20.406 -15.195 1 65.25 413 GLN B CA 1
ATOM 9290 C C . GLN B 1 413 ? 0.879 -21.656 -14.469 1 65.25 413 GLN B C 1
ATOM 9292 O O . GLN B 1 413 ? 1.073 -22.781 -14.953 1 65.25 413 GLN B O 1
ATOM 9297 N N . LEU B 1 414 ? 0.358 -21.406 -13.367 1 67.88 414 LEU B N 1
ATOM 9298 C CA . LEU B 1 414 ? -0.168 -22.531 -12.594 1 67.88 414 LEU B CA 1
ATOM 9299 C C . LEU B 1 414 ? -1.299 -23.219 -13.344 1 67.88 414 LEU B C 1
ATOM 9301 O O . LEU B 1 414 ? -1.385 -24.453 -13.336 1 67.88 414 LEU B O 1
ATOM 9305 N N . ILE B 1 415 ? -2.119 -22.453 -13.953 1 62.38 415 ILE B N 1
ATOM 9306 C CA . ILE B 1 415 ? -3.234 -23 -14.727 1 62.38 415 ILE B CA 1
ATOM 9307 C C . ILE B 1 415 ? -2.701 -23.859 -15.867 1 62.38 415 ILE B C 1
ATOM 9309 O O . ILE B 1 415 ? -3.223 -24.953 -16.125 1 62.38 415 ILE B O 1
ATOM 9313 N N . GLN B 1 416 ? -1.693 -23.422 -16.391 1 60.88 416 GLN B N 1
ATOM 9314 C CA . GLN B 1 416 ? -1.096 -24.172 -17.484 1 60.88 416 GLN B CA 1
ATOM 9315 C C . GLN B 1 416 ? -0.445 -25.453 -16.984 1 60.88 416 GLN B C 1
ATOM 9317 O O . GLN B 1 416 ? -0.538 -26.5 -17.625 1 60.88 416 GLN B O 1
ATOM 9322 N N . SER B 1 417 ? 0.154 -25.234 -15.82 1 61.75 417 SER B N 1
ATOM 9323 C CA . SER B 1 417 ? 0.851 -26.375 -15.242 1 61.75 417 SER B CA 1
ATOM 9324 C C . SER B 1 417 ? -0.133 -27.422 -14.719 1 61.75 417 SER B C 1
ATOM 9326 O O . SER B 1 417 ? 0.174 -28.625 -14.695 1 61.75 417 SER B O 1
ATOM 9328 N N . GLU B 1 418 ? -1.294 -27.031 -14.32 1 61.62 418 GLU B N 1
ATOM 9329 C CA . GLU B 1 418 ? -2.309 -27.938 -13.789 1 61.62 418 GLU B CA 1
ATOM 9330 C C . GLU B 1 418 ? -2.758 -28.938 -14.852 1 61.62 418 GLU B C 1
ATOM 9332 O O . GLU B 1 418 ? -3.041 -30.094 -14.539 1 61.62 418 GLU B O 1
ATOM 9337 N N . LYS B 1 419 ? -2.814 -28.5 -16.016 1 59.28 419 LYS B N 1
ATOM 9338 C CA . LYS B 1 419 ? -3.137 -29.406 -17.109 1 59.28 419 LYS B CA 1
ATOM 9339 C C . LYS B 1 419 ? -2.182 -30.609 -17.141 1 59.28 419 LYS B C 1
ATOM 9341 O O . LYS B 1 419 ? -2.615 -31.75 -17.234 1 59.28 419 LYS B O 1
ATOM 9346 N N . LEU B 1 420 ? -1.006 -30.25 -16.953 1 59.44 420 LEU B N 1
ATOM 9347 C CA . LEU B 1 420 ? 0.037 -31.266 -17.031 1 59.44 420 LEU B CA 1
ATOM 9348 C C . LEU B 1 420 ? 0.077 -32.094 -15.766 1 59.44 420 LEU B C 1
ATOM 9350 O O . LEU B 1 420 ? 0.373 -33.312 -15.828 1 59.44 420 LEU B O 1
ATOM 9354 N N . SER B 1 421 ? -0.359 -31.531 -14.719 1 60.62 421 SER B N 1
ATOM 9355 C CA . SER B 1 421 ? -0.427 -32.25 -13.445 1 60.62 421 SER B CA 1
ATOM 9356 C C . SER B 1 421 ? -1.498 -33.312 -13.477 1 60.62 421 SER B C 1
ATOM 9358 O O . SER B 1 421 ? -1.301 -34.406 -12.938 1 60.62 421 SER B O 1
ATOM 9360 N N . SER B 1 422 ? -2.586 -32.969 -13.992 1 59.66 422 SER B N 1
ATOM 9361 C CA . SER B 1 422 ? -3.652 -33.938 -14.117 1 59.66 422 SER B CA 1
ATOM 9362 C C . SER B 1 422 ? -3.176 -35.188 -14.875 1 59.66 422 SER B C 1
ATOM 9364 O O . SER B 1 422 ? -3.531 -36.312 -14.523 1 59.66 422 SER B O 1
ATOM 9366 N N . ILE B 1 423 ? -2.279 -34.938 -15.758 1 61.28 423 ILE B N 1
ATOM 9367 C CA . ILE B 1 423 ? -1.71 -36 -16.547 1 61.28 423 ILE B CA 1
ATOM 9368 C C . ILE B 1 423 ? -0.784 -36.844 -15.672 1 61.28 423 ILE B C 1
ATOM 9370 O O . ILE B 1 423 ? -0.825 -38.094 -15.719 1 61.28 423 ILE B O 1
ATOM 9374 N N . GLY B 1 424 ? -0.077 -36.125 -14.906 1 60.31 424 GLY B N 1
ATOM 9375 C CA . GLY B 1 424 ? 0.862 -36.812 -14.023 1 60.31 424 GLY B CA 1
ATOM 9376 C C . GLY B 1 424 ? 0.19 -37.75 -13.055 1 60.31 424 GLY B C 1
ATOM 9377 O O . GLY B 1 424 ? 0.701 -38.844 -12.789 1 60.31 424 GLY B O 1
ATOM 9378 N N . MET B 1 425 ? -0.973 -37.438 -12.68 1 60.62 425 MET B N 1
ATOM 9379 C CA . MET B 1 425 ? -1.693 -38.25 -11.703 1 60.62 425 MET B CA 1
ATOM 9380 C C . MET B 1 425 ? -2.256 -39.5 -12.359 1 60.62 425 MET B C 1
ATOM 9382 O O . MET B 1 425 ? -2.387 -40.531 -11.711 1 60.62 425 MET B O 1
ATOM 9386 N N . THR B 1 426 ? -2.496 -39.344 -13.562 1 61.72 426 THR B N 1
ATOM 9387 C CA . THR B 1 426 ? -3.129 -40.469 -14.258 1 61.72 426 THR B CA 1
ATOM 9388 C C . THR B 1 426 ? -2.078 -41.406 -14.828 1 61.72 426 THR B C 1
ATOM 9390 O O . THR B 1 426 ? -2.365 -42.594 -15.078 1 61.72 426 THR B O 1
ATOM 9393 N N . VAL B 1 427 ? -0.88 -40.969 -14.844 1 68.5 427 VAL B N 1
ATOM 9394 C CA . VAL B 1 427 ? 0.164 -41.719 -15.547 1 68.5 427 VAL B CA 1
ATOM 9395 C C . VAL B 1 427 ? 0.414 -43.062 -14.844 1 68.5 427 VAL B C 1
ATOM 9397 O O . VAL B 1 427 ? 0.636 -44.062 -15.492 1 68.5 427 VAL B O 1
ATOM 9400 N N . THR B 1 428 ? 0.323 -43.125 -13.516 1 67.56 428 THR B N 1
ATOM 9401 C CA . THR B 1 428 ? 0.535 -44.344 -12.773 1 67.56 428 THR B CA 1
ATOM 9402 C C . THR B 1 428 ? -0.502 -45.406 -13.164 1 67.56 428 THR B C 1
ATOM 9404 O O . THR B 1 428 ? -0.162 -46.562 -13.375 1 67.56 428 THR B O 1
ATOM 9407 N N . SER B 1 429 ? -1.631 -44.938 -13.227 1 70 429 SER B N 1
ATOM 9408 C CA . SER B 1 429 ? -2.709 -45.844 -13.594 1 70 429 SER B CA 1
ATOM 9409 C C . SER B 1 429 ? -2.57 -46.312 -15.039 1 70 429 SER B C 1
ATOM 9411 O O . SER B 1 429 ? -2.812 -47.469 -15.344 1 70 429 SER B O 1
ATOM 9413 N N . VAL B 1 430 ? -2.162 -45.406 -15.867 1 75.44 430 VAL B N 1
ATOM 9414 C CA . VAL B 1 430 ? -2.01 -45.719 -17.281 1 75.44 430 VAL B CA 1
ATOM 9415 C C . VAL B 1 430 ? -0.871 -46.75 -17.469 1 75.44 430 VAL B C 1
ATOM 9417 O O . VAL B 1 430 ? -0.984 -47.688 -18.25 1 75.44 430 VAL B O 1
ATOM 9420 N N . ALA B 1 431 ? 0.157 -46.531 -16.703 1 75.38 431 ALA B N 1
ATOM 9421 C CA . ALA B 1 431 ? 1.28 -47.469 -16.766 1 75.38 431 ALA B CA 1
ATOM 9422 C C . ALA B 1 431 ? 0.849 -48.875 -16.359 1 75.38 431 ALA B C 1
ATOM 9424 O O . ALA B 1 431 ? 1.244 -49.844 -16.984 1 75.38 431 ALA B O 1
ATOM 9425 N N . HIS B 1 432 ? 0.044 -48.938 -15.344 1 76.81 432 HIS B N 1
ATOM 9426 C CA . HIS B 1 432 ? -0.483 -50.219 -14.891 1 76.81 432 HIS B CA 1
ATOM 9427 C C . HIS B 1 432 ? -1.368 -50.844 -15.953 1 76.81 432 HIS B C 1
ATOM 9429 O O . HIS B 1 432 ? -1.296 -52.062 -16.188 1 76.81 432 HIS B O 1
ATOM 9435 N N . GLU B 1 433 ? -2.082 -50.031 -16.609 1 78.94 433 GLU B N 1
ATOM 9436 C CA . GLU B 1 433 ? -3.012 -50.531 -17.625 1 78.94 433 GLU B CA 1
ATOM 9437 C C . GLU B 1 433 ? -2.273 -50.969 -18.891 1 78.94 433 GLU B C 1
ATOM 9439 O O . GLU B 1 433 ? -2.736 -51.875 -19.594 1 78.94 433 GLU B O 1
ATOM 9444 N N . ILE B 1 434 ? -1.185 -50.344 -19.109 1 82.44 434 ILE B N 1
ATOM 9445 C CA . ILE B 1 434 ? -0.368 -50.781 -20.234 1 82.44 434 ILE B CA 1
ATOM 9446 C C . ILE B 1 434 ? 0.36 -52.062 -19.906 1 82.44 434 ILE B C 1
ATOM 9448 O O . ILE B 1 434 ? 0.504 -52.938 -20.766 1 82.44 434 ILE B O 1
ATOM 9452 N N . ASN B 1 435 ? 0.7 -52.312 -18.656 1 82.19 435 ASN B N 1
ATOM 9453 C CA . ASN B 1 435 ? 1.465 -53.5 -18.219 1 82.19 435 ASN B CA 1
ATOM 9454 C C . ASN B 1 435 ? 0.619 -54.75 -18.25 1 82.19 435 ASN B C 1
ATOM 9456 O O . ASN B 1 435 ? 1.133 -55.844 -18.531 1 82.19 435 ASN B O 1
ATOM 9460 N N . SER B 1 436 ? -0.615 -54.656 -18.062 1 83.88 436 SER B N 1
ATOM 9461 C CA . SER B 1 436 ? -1.491 -55.812 -18.016 1 83.88 436 SER B CA 1
ATOM 9462 C C . SER B 1 436 ? -1.521 -56.531 -19.375 1 83.88 436 SER B C 1
ATOM 9464 O O . SER B 1 436 ? -1.197 -57.719 -19.453 1 83.88 436 SER B O 1
ATOM 9466 N N . PRO B 1 437 ? -1.876 -55.812 -20.453 1 87.56 437 PRO B N 1
ATOM 9467 C CA . PRO B 1 437 ? -1.834 -56.5 -21.75 1 87.56 437 PRO B CA 1
ATOM 9468 C C . PRO B 1 437 ? -0.428 -56.969 -22.125 1 87.56 437 PRO B C 1
ATOM 9470 O O . PRO B 1 437 ? -0.268 -58.031 -22.75 1 87.56 437 PRO B O 1
ATOM 9473 N N . LEU B 1 438 ? 0.523 -56.281 -21.734 1 88.62 438 LEU B N 1
ATOM 9474 C CA . LEU B 1 438 ? 1.893 -56.656 -22.047 1 88.62 438 LEU B CA 1
ATOM 9475 C C . LEU B 1 438 ? 2.279 -57.969 -21.328 1 88.62 438 LEU B C 1
ATOM 9477 O O . LEU B 1 438 ? 2.955 -58.812 -21.906 1 88.62 438 LEU B O 1
ATOM 9481 N N . SER B 1 439 ? 1.879 -58.125 -20.109 1 88 439 SER B N 1
ATOM 9482 C CA . SER B 1 439 ? 2.096 -59.344 -19.359 1 88 439 SER B CA 1
ATOM 9483 C C . SER B 1 439 ? 1.392 -60.531 -20.047 1 88 439 SER B C 1
ATOM 9485 O O . SER B 1 439 ? 1.933 -61.625 -20.094 1 88 439 SER B O 1
ATOM 9487 N N . ALA B 1 440 ? 0.213 -60.25 -20.562 1 86.62 440 ALA B N 1
ATOM 9488 C CA . ALA B 1 440 ? -0.518 -61.281 -21.312 1 86.62 440 ALA B CA 1
ATOM 9489 C C . ALA B 1 440 ? 0.242 -61.688 -22.562 1 86.62 440 ALA B C 1
ATOM 9491 O O . ALA B 1 440 ? 0.275 -62.875 -22.922 1 86.62 440 ALA B O 1
ATOM 9492 N N . VAL B 1 441 ? 0.824 -60.75 -23.25 1 89.62 441 VAL B N 1
ATOM 9493 C CA . VAL B 1 441 ? 1.628 -61 -24.438 1 89.62 441 VAL B CA 1
ATOM 9494 C C . VAL B 1 441 ? 2.781 -61.938 -24.078 1 89.62 441 VAL B C 1
ATOM 9496 O O . VAL B 1 441 ? 3.023 -62.938 -24.781 1 89.62 441 VAL B O 1
ATOM 9499 N N . ILE B 1 442 ? 3.412 -61.719 -23 1 86.81 442 ILE B N 1
ATOM 9500 C CA . ILE B 1 442 ? 4.562 -62.531 -22.578 1 86.81 442 ILE B CA 1
ATOM 9501 C C . ILE B 1 442 ? 4.117 -63.938 -22.234 1 86.81 442 ILE B C 1
ATOM 9503 O O . ILE B 1 442 ? 4.711 -64.938 -22.703 1 86.81 442 ILE B O 1
ATOM 9507 N N . LEU B 1 443 ? 3.084 -64.062 -21.484 1 87 443 LEU B N 1
ATOM 9508 C CA . LEU B 1 443 ? 2.584 -65.375 -21.062 1 87 443 LEU B CA 1
ATOM 9509 C C . LEU B 1 443 ? 2.152 -66.188 -22.266 1 87 443 LEU B C 1
ATOM 9511 O O . LEU B 1 443 ? 2.443 -67.375 -22.344 1 87 443 LEU B O 1
ATOM 9515 N N . THR B 1 444 ? 1.453 -65.562 -23.172 1 88.69 444 THR B N 1
ATOM 9516 C CA . THR B 1 444 ? 0.978 -66.25 -24.359 1 88.69 444 THR B CA 1
ATOM 9517 C C . THR B 1 444 ? 2.146 -66.625 -25.25 1 88.69 444 THR B C 1
ATOM 9519 O O . THR B 1 444 ? 2.133 -67.75 -25.844 1 88.69 444 THR B O 1
ATOM 9522 N N . SER B 1 445 ? 3.061 -65.812 -25.375 1 88.94 445 SER B N 1
ATOM 9523 C CA . SER B 1 445 ? 4.254 -66.125 -26.156 1 88.94 445 SER B CA 1
ATOM 9524 C C . SER B 1 445 ? 4.969 -67.312 -25.562 1 88.94 445 SER B C 1
ATOM 9526 O O . SER B 1 445 ? 5.422 -68.188 -26.312 1 88.94 445 SER B O 1
ATOM 9528 N N . ASP B 1 446 ? 5.051 -67.438 -24.266 1 86.81 446 ASP B N 1
ATOM 9529 C CA . ASP B 1 446 ? 5.633 -68.625 -23.594 1 86.81 446 ASP B CA 1
ATOM 9530 C C . ASP B 1 446 ? 4.832 -69.875 -23.891 1 86.81 446 ASP B C 1
ATOM 9532 O O . ASP B 1 446 ? 5.41 -70.938 -24.125 1 86.81 446 ASP B O 1
ATOM 9536 N N . SER B 1 447 ? 3.551 -69.688 -23.875 1 88.31 447 SER B N 1
ATOM 9537 C CA . SER B 1 447 ? 2.682 -70.812 -24.172 1 88.31 447 SER B CA 1
ATOM 9538 C C . SER B 1 447 ? 2.895 -71.312 -25.594 1 88.31 447 SER B C 1
ATOM 9540 O O . SER B 1 447 ? 2.949 -72.562 -25.828 1 88.31 447 SER B O 1
ATOM 9542 N N . ILE B 1 448 ? 3.025 -70.438 -26.531 1 87.94 448 ILE B N 1
ATOM 9543 C CA . ILE B 1 448 ? 3.268 -70.812 -27.922 1 87.94 448 ILE B CA 1
ATOM 9544 C C . ILE B 1 448 ? 4.598 -71.562 -28.031 1 87.94 448 ILE B C 1
ATOM 9546 O O . ILE B 1 448 ? 4.68 -72.625 -28.688 1 87.94 448 ILE B O 1
ATOM 9550 N N . ARG B 1 449 ? 5.547 -71 -27.359 1 83.81 449 ARG B N 1
ATOM 9551 C CA . ARG B 1 449 ? 6.867 -71.625 -27.359 1 83.81 449 ARG B CA 1
ATOM 9552 C C . ARG B 1 449 ? 6.805 -73.062 -26.797 1 83.81 449 ARG B C 1
ATOM 9554 O O . ARG B 1 449 ? 7.336 -74 -27.406 1 83.81 449 ARG B O 1
ATOM 9561 N N . ASP B 1 450 ? 6.137 -73.312 -25.781 1 84.81 450 ASP B N 1
ATOM 9562 C CA . ASP B 1 450 ? 6.012 -74.625 -25.141 1 84.81 450 ASP B CA 1
ATOM 9563 C C . ASP B 1 450 ? 5.223 -75.562 -26.031 1 84.81 450 ASP B C 1
ATOM 9565 O O . ASP B 1 450 ? 5.59 -76.75 -26.156 1 84.81 450 ASP B O 1
ATOM 9569 N N . ASN B 1 451 ? 4.137 -75.062 -26.625 1 83.44 451 ASN B N 1
ATOM 9570 C CA . ASN B 1 451 ? 3.303 -75.875 -27.469 1 83.44 451 ASN B CA 1
ATOM 9571 C C . ASN B 1 451 ? 4.062 -76.375 -28.719 1 83.44 451 ASN B C 1
ATOM 9573 O O . ASN B 1 451 ? 4.004 -77.5 -29.078 1 83.44 451 ASN B O 1
ATOM 9577 N N . ILE B 1 452 ? 4.75 -75.5 -29.281 1 79.19 452 ILE B N 1
ATOM 9578 C CA . ILE B 1 452 ? 5.484 -75.812 -30.484 1 79.19 452 ILE B CA 1
ATOM 9579 C C . ILE B 1 452 ? 6.629 -76.812 -30.141 1 79.19 452 ILE B C 1
ATOM 9581 O O . ILE B 1 452 ? 6.859 -77.75 -30.844 1 79.19 452 ILE B O 1
ATOM 9585 N N . SER B 1 453 ? 7.367 -76.562 -29.016 1 79.56 453 SER B N 1
ATOM 9586 C CA . SER B 1 453 ? 8.469 -77.375 -28.594 1 79.56 453 SER B CA 1
ATOM 9587 C C . SER B 1 453 ? 7.969 -78.812 -28.25 1 79.56 453 SER B C 1
ATOM 9589 O O . SER B 1 453 ? 8.57 -79.812 -28.656 1 79.56 453 SER B O 1
ATOM 9591 N N . ASP B 1 454 ? 6.852 -78.812 -27.531 1 79 454 ASP B N 1
ATOM 9592 C CA . ASP B 1 454 ? 6.277 -80.125 -27.141 1 79 454 ASP B CA 1
ATOM 9593 C C . ASP B 1 454 ? 5.816 -80.938 -28.359 1 79 454 ASP B C 1
ATOM 9595 O O . ASP B 1 454 ? 5.984 -82.125 -28.422 1 79 454 ASP B O 1
ATOM 9599 N N . PHE B 1 455 ? 5.164 -80.25 -29.312 1 75.5 455 PHE B N 1
ATOM 9600 C CA . PHE B 1 455 ? 4.691 -80.938 -30.531 1 75.5 455 PHE B CA 1
ATOM 9601 C C . PHE B 1 455 ? 5.84 -81.562 -31.266 1 75.5 455 PHE B C 1
ATOM 9603 O O . PHE B 1 455 ? 5.762 -82.75 -31.625 1 75.5 455 PHE B O 1
ATOM 9610 N N . PHE B 1 456 ? 6.918 -80.938 -31.375 1 72.56 456 PHE B N 1
ATOM 9611 C CA . PHE B 1 456 ? 8.023 -81.438 -32.156 1 72.56 456 PHE B CA 1
ATOM 9612 C C . PHE B 1 456 ? 8.797 -82.5 -31.391 1 72.56 456 PHE B C 1
ATOM 9614 O O . PHE B 1 456 ? 9.367 -83.438 -31.984 1 72.56 456 PHE B O 1
ATOM 9621 N N . ARG B 1 457 ? 8.766 -82.375 -30.094 1 74.12 457 ARG B N 1
ATOM 9622 C CA . ARG B 1 457 ? 9.383 -83.438 -29.25 1 74.12 457 ARG B CA 1
ATOM 9623 C C . ARG B 1 457 ? 8.617 -84.75 -29.375 1 74.12 457 ARG B C 1
ATOM 9625 O O . ARG B 1 457 ? 9.227 -85.812 -29.328 1 74.12 457 ARG B O 1
ATOM 9632 N N . GLN B 1 458 ? 7.352 -84.625 -29.609 1 73.56 458 GLN B N 1
ATOM 9633 C CA . GLN B 1 458 ? 6.508 -85.812 -29.625 1 73.56 458 GLN B CA 1
ATOM 9634 C C . GLN B 1 458 ? 6.367 -86.375 -31.047 1 73.56 458 GLN B C 1
ATOM 9636 O O . GLN B 1 458 ? 5.961 -87.562 -31.234 1 73.56 458 GLN B O 1
ATOM 9641 N N . LEU B 1 459 ? 6.758 -85.625 -32.031 1 69.31 459 LEU B N 1
ATOM 9642 C CA . LEU B 1 459 ? 6.52 -85.938 -33.438 1 69.31 459 LEU B CA 1
ATOM 9643 C C . LEU B 1 459 ? 7.121 -87.312 -33.812 1 69.31 459 LEU B C 1
ATOM 9645 O O . LEU B 1 459 ? 6.492 -88.062 -34.531 1 69.31 459 LEU B O 1
ATOM 9649 N N . PRO B 1 460 ? 8.375 -87.625 -33.25 1 64.69 460 PRO B N 1
ATOM 9650 C CA . PRO B 1 460 ? 8.953 -88.938 -33.656 1 64.69 460 PRO B CA 1
ATOM 9651 C C . PRO B 1 460 ? 8.109 -90.125 -33.188 1 64.69 460 PRO B C 1
ATOM 9653 O O . PRO B 1 460 ? 8.141 -91.188 -33.844 1 64.69 460 PRO B O 1
ATOM 9656 N N . GLU B 1 461 ? 7.473 -90 -32.125 1 65.38 461 GLU B N 1
ATOM 9657 C CA . GLU B 1 461 ? 6.688 -91.062 -31.562 1 65.38 461 GLU B CA 1
ATOM 9658 C C . GLU B 1 461 ? 5.297 -91.125 -32.188 1 65.38 461 GLU B C 1
ATOM 9660 O O . GLU B 1 461 ? 4.57 -92.125 -32 1 65.38 461 GLU B O 1
ATOM 9665 N N . LEU B 1 462 ? 5.031 -90.125 -32.906 1 63.53 462 LEU B N 1
ATOM 9666 C CA . LEU B 1 462 ? 3.672 -90.062 -33.438 1 63.53 462 LEU B CA 1
ATOM 9667 C C . LEU B 1 462 ? 3.535 -90.875 -34.719 1 63.53 462 LEU B C 1
ATOM 9669 O O . LEU B 1 462 ? 4.477 -90.938 -35.5 1 63.53 462 LEU B O 1
ATOM 9673 N N . GLU B 1 463 ? 2.479 -91.688 -34.688 1 64.88 463 GLU B N 1
ATOM 9674 C CA . GLU B 1 463 ? 2.166 -92.438 -35.875 1 64.88 463 GLU B CA 1
ATOM 9675 C C . GLU B 1 463 ? 2 -91.562 -37.094 1 64.88 463 GLU B C 1
ATOM 9677 O O . GLU B 1 463 ? 1.712 -90.375 -36.938 1 64.88 463 GLU B O 1
ATOM 9682 N N . SER B 1 464 ? 2.381 -92.062 -38.25 1 67.44 464 SER B N 1
ATOM 9683 C CA . SER B 1 464 ? 2.242 -91.25 -39.5 1 67.44 464 SER B CA 1
ATOM 9684 C C . SER B 1 464 ? 0.803 -90.812 -39.719 1 67.44 464 SER B C 1
ATOM 9686 O O . SER B 1 464 ? -0.136 -91.562 -39.469 1 67.44 464 SER B O 1
ATOM 9688 N N . ILE B 1 465 ? 0.58 -89.625 -39.781 1 72.44 465 ILE B N 1
ATOM 9689 C CA . ILE B 1 465 ? -0.732 -89 -40.062 1 72.44 465 ILE B CA 1
ATOM 9690 C C . ILE B 1 465 ? -1.101 -89.25 -41.5 1 72.44 465 ILE B C 1
ATOM 9692 O O . ILE B 1 465 ? -0.311 -89 -42.406 1 72.44 465 ILE B O 1
ATOM 9696 N N . SER B 1 466 ? -2.213 -89.938 -41.625 1 75.12 466 SER B N 1
ATOM 9697 C CA . SER B 1 466 ? -2.678 -90.25 -42.969 1 75.12 466 SER B CA 1
ATOM 9698 C C . SER B 1 466 ? -2.844 -89 -43.812 1 75.12 466 SER B C 1
ATOM 9700 O O . SER B 1 466 ? -3.311 -87.938 -43.312 1 75.12 466 SER B O 1
ATOM 9702 N N . LYS B 1 467 ? -2.418 -88.938 -45.062 1 76.69 467 LYS B N 1
ATOM 9703 C CA . LYS B 1 467 ? -2.555 -87.812 -46 1 76.69 467 LYS B CA 1
ATOM 9704 C C . LYS B 1 467 ? -4.012 -87.438 -46.125 1 76.69 467 LYS B C 1
ATOM 9706 O O . LYS B 1 467 ? -4.297 -86.25 -46.344 1 76.69 467 LYS B O 1
ATOM 9711 N N . LYS B 1 468 ? -4.879 -88.312 -45.875 1 79.88 468 LYS B N 1
ATOM 9712 C CA . LYS B 1 468 ? -6.305 -88.062 -46.031 1 79.88 468 LYS B CA 1
ATOM 9713 C C . LYS B 1 468 ? -6.824 -87.188 -44.906 1 79.88 468 LYS B C 1
ATOM 9715 O O . LYS B 1 468 ? -7.898 -86.562 -45 1 79.88 468 LYS B O 1
ATOM 9720 N N . SER B 1 469 ? -6.047 -87.125 -43.812 1 85.25 469 SER B N 1
ATOM 9721 C CA . SER B 1 469 ? -6.473 -86.375 -42.656 1 85.25 469 SER B CA 1
ATOM 9722 C C . SER B 1 469 ? -6.098 -84.875 -42.781 1 85.25 469 SER B C 1
ATOM 9724 O O . SER B 1 469 ? -6.52 -84.062 -41.969 1 85.25 469 SER B O 1
ATOM 9726 N N . PHE B 1 470 ? -5.332 -84.438 -43.781 1 79.19 470 PHE B N 1
ATOM 9727 C CA . PHE B 1 470 ? -4.75 -83.125 -43.875 1 79.19 470 PHE B CA 1
ATOM 9728 C C . PHE B 1 470 ? -5.816 -82.062 -44.188 1 79.19 470 PHE B C 1
ATOM 9730 O O . PHE B 1 470 ? -5.773 -80.938 -43.688 1 79.19 470 PHE B O 1
ATOM 9737 N N . PRO B 1 471 ? -6.801 -82.5 -45.031 1 82.38 471 PRO B N 1
ATOM 9738 C CA . PRO B 1 471 ? -7.867 -81.5 -45.25 1 82.38 471 PRO B CA 1
ATOM 9739 C C . PRO B 1 471 ? -8.562 -81.062 -43.938 1 82.38 471 PRO B C 1
ATOM 9741 O O . PRO B 1 471 ? -8.961 -79.938 -43.781 1 82.38 471 PRO B O 1
ATOM 9744 N N . PHE B 1 472 ? -8.711 -82 -42.969 1 87.12 472 PHE B N 1
ATOM 9745 C CA . PHE B 1 472 ? -9.266 -81.75 -41.656 1 87.12 472 PHE B CA 1
ATOM 9746 C C . PHE B 1 472 ? -8.391 -80.75 -40.875 1 87.12 472 PHE B C 1
ATOM 9748 O O . PHE B 1 472 ? -8.883 -79.75 -40.312 1 87.12 472 PHE B O 1
ATOM 9755 N N . VAL B 1 473 ? -7.129 -80.938 -40.875 1 81.94 473 VAL B N 1
ATOM 9756 C CA . VAL B 1 473 ? -6.168 -80.062 -40.188 1 81.94 473 VAL B CA 1
ATOM 9757 C C . VAL B 1 473 ? -6.188 -78.625 -40.812 1 81.94 473 VAL B C 1
ATOM 9759 O O . VAL B 1 473 ? -6.176 -77.688 -40.062 1 81.94 473 VAL B O 1
ATOM 9762 N N . LEU B 1 474 ? -6.184 -78.562 -42.125 1 82.25 474 LEU B N 1
ATOM 9763 C CA . LEU B 1 474 ? -6.207 -77.25 -42.781 1 82.25 474 LEU B CA 1
ATOM 9764 C C . LEU B 1 474 ? -7.48 -76.5 -42.469 1 82.25 474 LEU B C 1
ATOM 9766 O O . LEU B 1 474 ? -7.453 -75.25 -42.312 1 82.25 474 LEU B O 1
ATOM 9770 N N . SER B 1 475 ? -8.594 -77.25 -42.344 1 86.38 475 SER B N 1
ATOM 9771 C CA . SER B 1 475 ? -9.852 -76.625 -41.969 1 86.38 475 SER B CA 1
ATOM 9772 C C . SER B 1 475 ? -9.766 -76.062 -40.562 1 86.38 475 SER B C 1
ATOM 9774 O O . SER B 1 475 ? -10.289 -74.938 -40.281 1 86.38 475 SER B O 1
ATOM 9776 N N . LEU B 1 476 ? -9.156 -76.812 -39.625 1 86 476 LEU B N 1
ATOM 9777 C CA . LEU B 1 476 ? -8.961 -76.312 -38.25 1 86 476 LEU B CA 1
ATOM 9778 C C . LEU B 1 476 ? -8.141 -75 -38.25 1 86 476 LEU B C 1
ATOM 9780 O O . LEU B 1 476 ? -8.438 -74.125 -37.5 1 86 476 LEU B O 1
ATOM 9784 N N . ILE B 1 477 ? -7.129 -74.938 -39.062 1 82.38 477 ILE B N 1
ATOM 9785 C CA . ILE B 1 477 ? -6.254 -73.75 -39.188 1 82.38 477 ILE B CA 1
ATOM 9786 C C . ILE B 1 477 ? -7.062 -72.562 -39.656 1 82.38 477 ILE B C 1
ATOM 9788 O O . ILE B 1 477 ? -6.949 -71.5 -39.062 1 82.38 477 ILE B O 1
ATOM 9792 N N . GLU B 1 478 ? -7.855 -72.75 -40.656 1 83.19 478 GLU B N 1
ATOM 9793 C CA . GLU B 1 478 ? -8.664 -71.688 -41.188 1 83.19 478 GLU B CA 1
ATOM 9794 C C . GLU B 1 478 ? -9.617 -71.125 -40.125 1 83.19 478 GLU B C 1
ATOM 9796 O O . GLU B 1 478 ? -9.789 -69.875 -40.031 1 83.19 478 GLU B O 1
ATOM 9801 N N . HIS B 1 479 ? -10.219 -72 -39.312 1 85.5 479 HIS B N 1
ATOM 9802 C CA . HIS B 1 479 ? -11.133 -71.562 -38.281 1 85.5 479 HIS B CA 1
ATOM 9803 C C . HIS B 1 479 ? -10.383 -70.812 -37.156 1 85.5 479 HIS B C 1
ATOM 9805 O O . HIS B 1 479 ? -10.906 -69.875 -36.594 1 85.5 479 HIS B O 1
ATOM 9811 N N . ALA B 1 480 ? -9.234 -71.312 -36.844 1 84 480 ALA B N 1
ATOM 9812 C CA . ALA B 1 480 ? -8.438 -70.688 -35.781 1 84 480 ALA B CA 1
ATOM 9813 C C . ALA B 1 480 ? -7.98 -69.25 -36.156 1 84 480 ALA B C 1
ATOM 9815 O O . ALA B 1 480 ? -7.812 -68.438 -35.312 1 84 480 ALA B O 1
ATOM 9816 N N . MET B 1 481 ? -7.762 -69 -37.438 1 77.38 481 MET B N 1
ATOM 9817 C CA . MET B 1 481 ? -7.266 -67.75 -37.938 1 77.38 481 MET B CA 1
ATOM 9818 C C . MET B 1 481 ? -8.383 -66.688 -37.969 1 77.38 481 MET B C 1
ATOM 9820 O O . MET B 1 481 ? -8.125 -65.5 -37.938 1 77.38 481 MET B O 1
ATOM 9824 N N . THR B 1 482 ? -9.508 -67.25 -38.125 1 73.38 482 THR B N 1
ATOM 9825 C CA . THR B 1 482 ? -10.633 -66.312 -38.219 1 73.38 482 THR B CA 1
ATOM 9826 C C . THR B 1 482 ? -11.117 -65.938 -36.812 1 73.38 482 THR B C 1
ATOM 9828 O O . THR B 1 482 ? -11.156 -66.812 -35.906 1 73.38 482 THR B O 1
ATOM 9831 N N . GLU B 1 483 ? -10.969 -64.688 -36.375 1 61.81 483 GLU B N 1
ATOM 9832 C CA . GLU B 1 483 ? -11.312 -64.125 -35.094 1 61.81 483 GLU B CA 1
ATOM 9833 C C . GLU B 1 483 ? -12.719 -64.562 -34.656 1 61.81 483 GLU B C 1
ATOM 9835 O O . GLU B 1 483 ? -13.672 -64.375 -35.438 1 61.81 483 GLU B O 1
ATOM 9840 N N . GLN B 1 484 ? -12.828 -65.562 -33.656 1 59.53 484 GLN B N 1
ATOM 9841 C CA . GLN B 1 484 ? -14.203 -65.875 -33.281 1 59.53 484 GLN B CA 1
ATOM 9842 C C . GLN B 1 484 ? -14.445 -65.562 -31.812 1 59.53 484 GLN B C 1
ATOM 9844 O O . GLN B 1 484 ? -13.516 -65.562 -31.016 1 59.53 484 GLN B O 1
ATOM 9849 N N . SER B 1 485 ? -15.617 -65.062 -31.516 1 60 485 SER B N 1
ATOM 9850 C CA . SER B 1 485 ? -16.109 -64.812 -30.156 1 60 485 SER B CA 1
ATOM 9851 C C . SER B 1 485 ? -16.172 -66.125 -29.391 1 60 485 SER B C 1
ATOM 9853 O O . SER B 1 485 ? -16.734 -67.125 -29.875 1 60 485 SER B O 1
ATOM 9855 N N . LEU B 1 486 ? -15.219 -66.312 -28.453 1 64.94 486 LEU B N 1
ATOM 9856 C CA . LEU B 1 486 ? -15.172 -67.562 -27.672 1 64.94 486 LEU B CA 1
ATOM 9857 C C . LEU B 1 486 ? -16.344 -67.625 -26.688 1 64.94 486 LEU B C 1
ATOM 9859 O O . LEU B 1 486 ? -16.688 -66.625 -26.062 1 64.94 486 LEU B O 1
ATOM 9863 N N . PRO B 1 487 ? -17.109 -68.812 -26.766 1 66.19 487 PRO B N 1
ATOM 9864 C CA . PRO B 1 487 ? -18.203 -68.938 -25.797 1 66.19 487 PRO B CA 1
ATOM 9865 C C . PRO B 1 487 ? -17.719 -68.75 -24.359 1 66.19 487 PRO B C 1
ATOM 9867 O O . PRO B 1 487 ? -16.547 -69 -24.062 1 66.19 487 PRO B O 1
ATOM 9870 N N . THR B 1 488 ? -18.594 -68.25 -23.469 1 72.06 488 THR B N 1
ATOM 9871 C CA . THR B 1 488 ? -18.328 -68.062 -22.047 1 72.06 488 THR B CA 1
ATOM 9872 C C . THR B 1 488 ? -18.469 -69.375 -21.281 1 72.06 488 THR B C 1
ATOM 9874 O O . THR B 1 488 ? -18.875 -70.375 -21.844 1 72.06 488 THR B O 1
ATOM 9877 N N . GLY B 1 489 ? -17.984 -69.5 -19.953 1 75.75 489 GLY B N 1
ATOM 9878 C CA . GLY B 1 489 ? -17.875 -70.625 -19.047 1 75.75 489 GLY B CA 1
ATOM 9879 C C . GLY B 1 489 ? -19 -71.625 -19.203 1 75.75 489 GLY B C 1
ATOM 9880 O O . GLY B 1 489 ? -18.75 -72.812 -19.516 1 75.75 489 GLY B O 1
ATOM 9881 N N . LEU B 1 490 ? -20.281 -71.25 -19.031 1 80.88 490 LEU B N 1
ATOM 9882 C CA . LEU B 1 490 ? -21.406 -72.188 -19.062 1 80.88 490 LEU B CA 1
ATOM 9883 C C . LEU B 1 490 ? -21.688 -72.625 -20.484 1 80.88 490 LEU B C 1
ATOM 9885 O O . LEU B 1 490 ? -21.906 -73.812 -20.719 1 80.88 490 LEU B O 1
ATOM 9889 N N . GLU B 1 491 ? -21.656 -71.688 -21.359 1 83.81 491 GLU B N 1
ATOM 9890 C CA . GLU B 1 491 ? -21.906 -72 -22.766 1 83.81 491 GLU B CA 1
ATOM 9891 C C . GLU B 1 491 ? -20.844 -72.938 -23.312 1 83.81 491 GLU B C 1
ATOM 9893 O O . GLU B 1 491 ? -21.141 -73.812 -24.109 1 83.81 491 GLU B O 1
ATOM 9898 N N . PHE B 1 492 ? -19.656 -72.75 -22.875 1 87.62 492 PHE B N 1
ATOM 9899 C CA . PHE B 1 492 ? -18.531 -73.625 -23.297 1 87.62 492 PHE B CA 1
ATOM 9900 C C . PHE B 1 492 ? -18.766 -75.062 -22.875 1 87.62 492 PHE B C 1
ATOM 9902 O O . PHE B 1 492 ? -18.625 -75.938 -23.703 1 87.62 492 PHE B O 1
ATOM 9909 N N . ARG B 1 493 ? -19.203 -75.312 -21.688 1 89.88 493 ARG B N 1
ATOM 9910 C CA . ARG B 1 493 ? -19.391 -76.625 -21.141 1 89.88 493 ARG B CA 1
ATOM 9911 C C . ARG B 1 493 ? -20.547 -77.375 -21.828 1 89.88 493 ARG B C 1
ATOM 9913 O O . ARG B 1 493 ? -20.469 -78.562 -22.109 1 89.88 493 ARG B O 1
ATOM 9920 N N . GLN B 1 494 ? -21.609 -76.562 -22.047 1 91.06 494 GLN B N 1
ATOM 9921 C CA . GLN B 1 494 ? -22.781 -77.188 -22.703 1 91.06 494 GLN B CA 1
ATOM 9922 C C . GLN B 1 494 ? -22.453 -77.625 -24.125 1 91.06 494 GLN B C 1
ATOM 9924 O O . GLN B 1 494 ? -22.797 -78.75 -24.531 1 91.06 494 GLN B O 1
ATOM 9929 N N . LYS B 1 495 ? -21.781 -76.75 -24.812 1 90.94 495 LYS B N 1
ATOM 9930 C CA . LYS B 1 495 ? -21.438 -77.062 -26.203 1 90.94 495 LYS B CA 1
ATOM 9931 C C . LYS B 1 495 ? -20.453 -78.188 -26.25 1 90.94 495 LYS B C 1
ATOM 9933 O O . LYS B 1 495 ? -20.547 -79.062 -27.141 1 90.94 495 LYS B O 1
ATOM 9938 N N . LYS B 1 496 ? -19.484 -78.25 -25.328 1 92.94 496 LYS B N 1
ATOM 9939 C CA . LYS B 1 496 ? -18.531 -79.375 -25.266 1 92.94 496 LYS B CA 1
ATOM 9940 C C . LYS B 1 496 ? -19.25 -80.688 -25.031 1 92.94 496 LYS B C 1
ATOM 9942 O O . LYS B 1 496 ? -18.891 -81.688 -25.641 1 92.94 496 LYS B O 1
ATOM 9947 N N . GLY B 1 497 ? -20.297 -80.688 -24.188 1 92.94 497 GLY B N 1
ATOM 9948 C CA . GLY B 1 497 ? -21.094 -81.875 -23.922 1 92.94 497 GLY B CA 1
ATOM 9949 C C . GLY B 1 497 ? -21.797 -82.438 -25.156 1 92.94 497 GLY B C 1
ATOM 9950 O O . GLY B 1 497 ? -21.812 -83.625 -25.391 1 92.94 497 GLY B O 1
ATOM 9951 N N . ILE B 1 498 ? -22.328 -81.5 -25.875 1 93.94 498 ILE B N 1
ATOM 9952 C CA . ILE B 1 498 ? -23.047 -81.875 -27.094 1 93.94 498 ILE B CA 1
ATOM 9953 C C . ILE B 1 498 ? -22.078 -82.562 -28.078 1 93.94 498 ILE B C 1
ATOM 9955 O O . ILE B 1 498 ? -22.375 -83.625 -28.641 1 93.94 498 ILE B O 1
ATOM 9959 N N . PHE B 1 499 ? -20.938 -81.938 -28.328 1 94.25 499 PHE B N 1
ATOM 9960 C CA . PHE B 1 499 ? -19.953 -82.5 -29.266 1 94.25 499 PHE B CA 1
ATOM 9961 C C . PHE B 1 499 ? -19.422 -83.812 -28.766 1 94.25 499 PHE B C 1
ATOM 9963 O O . PHE B 1 499 ? -19.219 -84.75 -29.562 1 94.25 499 PHE B O 1
ATOM 9970 N N . LEU B 1 500 ? -19.141 -83.875 -27.453 1 94.88 500 LEU B N 1
ATOM 9971 C CA . LEU B 1 500 ? -18.641 -85.125 -26.859 1 94.88 500 LEU B CA 1
ATOM 9972 C C . LEU B 1 500 ? -19.609 -86.25 -27.109 1 94.88 500 LEU B C 1
ATOM 9974 O O . LEU B 1 500 ? -19.188 -87.375 -27.5 1 94.88 500 LEU B O 1
ATOM 9978 N N . SER B 1 501 ? -20.906 -86 -26.922 1 94.69 501 SER B N 1
ATOM 9979 C CA . SER B 1 501 ? -21.922 -87 -27.125 1 94.69 501 SER B CA 1
ATOM 9980 C C . SER B 1 501 ? -21.969 -87.438 -28.594 1 94.69 501 SER B C 1
ATOM 9982 O O . SER B 1 501 ? -22.109 -88.625 -28.891 1 94.69 501 SER B O 1
ATOM 9984 N N . GLU B 1 502 ? -21.891 -86.562 -29.438 1 94.44 502 GLU B N 1
ATOM 9985 C CA . GLU B 1 502 ? -21.938 -86.875 -30.859 1 94.44 502 GLU B CA 1
ATOM 9986 C C . GLU B 1 502 ? -20.719 -87.688 -31.281 1 94.44 502 GLU B C 1
ATOM 9988 O O . GLU B 1 502 ? -20.844 -88.625 -32.031 1 94.44 502 GLU B O 1
ATOM 9993 N N . LEU B 1 503 ? -19.5 -87.375 -30.844 1 94.5 503 LEU B N 1
ATOM 9994 C CA . LEU B 1 503 ? -18.266 -88.062 -31.188 1 94.5 503 LEU B CA 1
ATOM 9995 C C . LEU B 1 503 ? -18.234 -89.438 -30.594 1 94.5 503 LEU B C 1
ATOM 9997 O O . LEU B 1 503 ? -17.781 -90.438 -31.234 1 94.5 503 LEU B O 1
ATOM 10001 N N . GLU B 1 504 ? -18.75 -89.562 -29.406 1 93.25 504 GLU B N 1
ATOM 10002 C CA . GLU B 1 504 ? -18.797 -90.875 -28.75 1 93.25 504 GLU B CA 1
ATOM 10003 C C . GLU B 1 504 ? -19.781 -91.812 -29.438 1 93.25 504 GLU B C 1
ATOM 10005 O O . GLU B 1 504 ? -19.547 -93 -29.531 1 93.25 504 GLU B O 1
ATOM 10010 N N . LYS B 1 505 ? -20.891 -91.25 -29.891 1 93.06 505 LYS B N 1
ATOM 10011 C CA . LYS B 1 505 ? -21.875 -92 -30.641 1 93.06 505 LYS B CA 1
ATOM 10012 C C . LYS B 1 505 ? -21.25 -92.688 -31.859 1 93.06 505 LYS B C 1
ATOM 10014 O O . LYS B 1 505 ? -21.609 -93.75 -32.25 1 93.06 505 LYS B O 1
ATOM 10019 N N . HIS B 1 506 ? -20.359 -92.062 -32.469 1 93.06 506 HIS B N 1
ATOM 10020 C CA . HIS B 1 506 ? -19.703 -92.562 -33.656 1 93.06 506 HIS B CA 1
ATOM 10021 C C . HIS B 1 506 ? -18.422 -93.312 -33.312 1 93.06 506 HIS B C 1
ATOM 10023 O O . HIS B 1 506 ? -17.594 -93.562 -34.188 1 93.06 506 HIS B O 1
ATOM 10029 N N . GLN B 1 507 ? -18.094 -93.5 -32 1 90.94 507 GLN B N 1
ATOM 10030 C CA . GLN B 1 507 ? -16.984 -94.25 -31.438 1 90.94 507 GLN B CA 1
ATOM 10031 C C . GLN B 1 507 ? -15.641 -93.688 -31.828 1 90.94 507 GLN B C 1
ATOM 10033 O O . GLN B 1 507 ? -14.711 -94.438 -32.188 1 90.94 507 GLN B O 1
ATOM 10038 N N . ILE B 1 508 ? -15.578 -92.375 -31.922 1 92.19 508 ILE B N 1
ATOM 10039 C CA . ILE B 1 508 ? -14.32 -91.75 -32.219 1 92.19 508 ILE B CA 1
ATOM 10040 C C . ILE B 1 508 ? -13.453 -91.688 -30.953 1 92.19 508 ILE B C 1
ATOM 10042 O O . ILE B 1 508 ? -13.93 -91.312 -29.891 1 92.19 508 ILE B O 1
ATOM 10046 N N . LEU B 1 509 ? -12.203 -92.062 -31.094 1 90.31 509 LEU B N 1
ATOM 10047 C CA . LEU B 1 509 ? -11.258 -92.062 -29.969 1 90.31 509 LEU B CA 1
ATOM 10048 C C . LEU B 1 509 ? -10.859 -90.625 -29.656 1 90.31 509 LEU B C 1
ATOM 10050 O O . LEU B 1 509 ? -10.875 -89.75 -30.531 1 90.31 509 LEU B O 1
ATOM 10054 N N . TYR B 1 510 ? -10.578 -90.25 -28.422 1 91.94 510 TYR B N 1
ATOM 10055 C CA . TYR B 1 510 ? -10.141 -88.938 -27.953 1 91.94 510 TYR B CA 1
ATOM 10056 C C . TYR B 1 510 ? -11.234 -87.875 -28.125 1 91.94 510 TYR B C 1
ATOM 10058 O O . TYR B 1 510 ? -10.969 -86.75 -28.516 1 91.94 510 TYR B O 1
ATOM 10066 N N . SER B 1 511 ? -12.453 -88.375 -28.047 1 92.62 511 SER B N 1
ATOM 10067 C CA . SER B 1 511 ? -13.648 -87.562 -28.234 1 92.62 511 SER B CA 1
ATOM 10068 C C . SER B 1 511 ? -13.625 -86.312 -27.344 1 92.62 511 SER B C 1
ATOM 10070 O O . SER B 1 511 ? -14.047 -85.25 -27.766 1 92.62 511 SER B O 1
ATOM 10072 N N . ASP B 1 512 ? -13.062 -86.438 -26.156 1 92.94 512 ASP B N 1
ATOM 10073 C CA . ASP B 1 512 ? -12.992 -85.375 -25.219 1 92.94 512 ASP B CA 1
ATOM 10074 C C . ASP B 1 512 ? -12.102 -84.25 -25.75 1 92.94 512 ASP B C 1
ATOM 10076 O O . ASP B 1 512 ? -12.477 -83.062 -25.688 1 92.94 512 ASP B O 1
ATOM 10080 N N . GLN B 1 513 ? -10.992 -84.5 -26.281 1 91.88 513 GLN B N 1
ATOM 10081 C CA . GLN B 1 513 ? -10.039 -83.5 -26.812 1 91.88 513 GLN B CA 1
ATOM 10082 C C . GLN B 1 513 ? -10.594 -82.812 -28.062 1 91.88 513 GLN B C 1
ATOM 10084 O O . GLN B 1 513 ? -10.5 -81.625 -28.203 1 91.88 513 GLN B O 1
ATOM 10089 N N . TYR B 1 514 ? -11.172 -83.625 -28.922 1 92.81 514 TYR B N 1
ATOM 10090 C CA . TYR B 1 514 ? -11.75 -83.062 -30.141 1 92.81 514 TYR B CA 1
ATOM 10091 C C . TYR B 1 514 ? -12.898 -82.125 -29.797 1 92.81 514 TYR B C 1
ATOM 10093 O O . TYR B 1 514 ? -13.023 -81 -30.406 1 92.81 514 TYR B O 1
ATOM 10101 N N . ALA B 1 515 ? -13.664 -82.5 -28.828 1 93.38 515 ALA B N 1
ATOM 10102 C CA . ALA B 1 515 ? -14.773 -81.625 -28.406 1 93.38 515 ALA B CA 1
ATOM 10103 C C . ALA B 1 515 ? -14.273 -80.312 -27.906 1 93.38 515 ALA B C 1
ATOM 10105 O O . ALA B 1 515 ? -14.828 -79.25 -28.25 1 93.38 515 ALA B O 1
ATOM 10106 N N . GLU B 1 516 ? -13.273 -80.375 -27.125 1 91.25 516 GLU B N 1
ATOM 10107 C CA . GLU B 1 516 ? -12.68 -79.125 -26.609 1 91.25 516 GLU B CA 1
ATOM 10108 C C . GLU B 1 516 ? -12.148 -78.25 -27.719 1 91.25 516 GLU B C 1
ATOM 10110 O O . GLU B 1 516 ? -12.344 -77 -27.719 1 91.25 516 GLU B O 1
ATOM 10115 N N . ILE B 1 517 ? -11.469 -78.812 -28.688 1 90.69 517 ILE B N 1
ATOM 10116 C CA . ILE B 1 517 ? -10.891 -78.062 -29.828 1 90.69 517 ILE B CA 1
ATOM 10117 C C . ILE B 1 517 ? -12.008 -77.438 -30.625 1 90.69 517 ILE B C 1
ATOM 10119 O O . ILE B 1 517 ? -11.914 -76.25 -30.969 1 90.69 517 ILE B O 1
ATOM 10123 N N . PHE B 1 518 ? -13.047 -78.188 -30.859 1 90.75 518 PHE B N 1
ATOM 10124 C CA . PHE B 1 518 ? -14.125 -77.688 -31.719 1 90.75 518 PHE B CA 1
ATOM 10125 C C . PHE B 1 518 ? -14.875 -76.562 -31.047 1 90.75 518 PHE B C 1
ATOM 10127 O O . PHE B 1 518 ? -15.211 -75.562 -31.703 1 90.75 518 PHE B O 1
ATOM 10134 N N . VAL B 1 519 ? -15.039 -76.625 -29.719 1 89.38 519 VAL B N 1
ATOM 10135 C CA . VAL B 1 519 ? -15.719 -75.562 -29 1 89.38 519 VAL B CA 1
ATOM 10136 C C . VAL B 1 519 ? -14.844 -74.312 -28.984 1 89.38 519 VAL B C 1
ATOM 10138 O O . VAL B 1 519 ? -15.336 -73.188 -29.203 1 89.38 519 VAL B O 1
ATOM 10141 N N . THR B 1 520 ? -13.609 -74.438 -28.75 1 87.31 520 THR B N 1
ATOM 10142 C CA . THR B 1 520 ? -12.664 -73.375 -28.672 1 87.31 520 THR B CA 1
ATOM 10143 C C . THR B 1 520 ? -12.586 -72.625 -30 1 87.31 520 THR B C 1
ATOM 10145 O O . THR B 1 520 ? -12.367 -71.438 -30.047 1 87.31 520 THR B O 1
ATOM 10148 N N . LEU B 1 521 ? -12.805 -73.312 -31.141 1 86.81 521 LEU B N 1
ATOM 10149 C CA . LEU B 1 521 ? -12.703 -72.75 -32.469 1 86.81 521 LEU B CA 1
ATOM 10150 C C . LEU B 1 521 ? -14.031 -72.125 -32.906 1 86.81 521 LEU B C 1
ATOM 10152 O O . LEU B 1 521 ? -14.125 -71.562 -33.969 1 86.81 521 LEU B O 1
ATOM 10156 N N . GLY B 1 522 ? -15.055 -72.438 -32.094 1 83.88 522 GLY B N 1
ATOM 10157 C CA . GLY B 1 522 ? -16.359 -71.875 -32.406 1 83.88 522 GLY B CA 1
ATOM 10158 C C . GLY B 1 522 ? -17.125 -72.625 -33.438 1 83.88 522 GLY B C 1
ATOM 10159 O O . GLY B 1 522 ? -17.938 -72.062 -34.188 1 83.88 522 GLY B O 1
ATOM 10160 N N . ILE B 1 523 ? -16.859 -73.875 -33.5 1 86.81 523 ILE 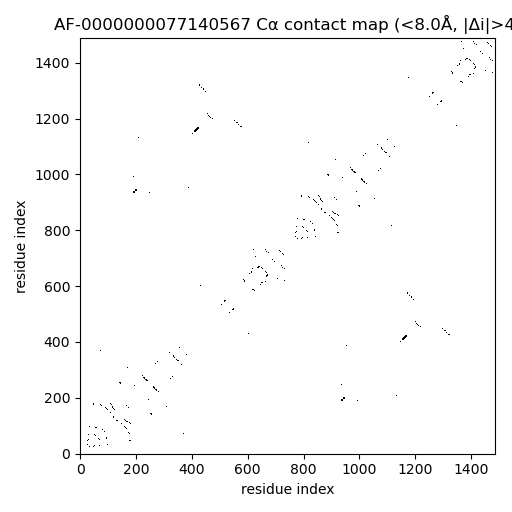B N 1
ATOM 10161 C CA . ILE B 1 523 ? -17.562 -74.688 -34.469 1 86.81 523 ILE B CA 1
ATOM 10162 C C . ILE B 1 523 ? -19.016 -74.875 -34.062 1 86.81 523 ILE B C 1
ATOM 10164 O O . ILE B 1 523 ? -19.312 -75.125 -32.875 1 86.81 523 ILE B O 1
ATOM 10168 N N . LEU B 1 524 ? -19.891 -74.688 -34.875 1 85.25 524 LEU B N 1
ATOM 10169 C CA . LEU B 1 524 ? -21.312 -74.75 -34.562 1 85.25 524 LEU B CA 1
ATOM 10170 C C . LEU B 1 524 ? -21.828 -76.125 -34.656 1 85.25 524 LEU B C 1
ATOM 10172 O O . LEU B 1 524 ? -22.547 -76.625 -33.781 1 85.25 524 LEU B O 1
ATOM 10176 N N . GLU B 1 525 ? -21.469 -76.812 -35.781 1 89.19 525 GLU B N 1
ATOM 10177 C CA . GLU B 1 525 ? -21.828 -78.188 -36.031 1 89.19 525 GLU B CA 1
ATOM 10178 C C . GLU B 1 525 ? -20.672 -78.938 -36.656 1 89.19 525 GLU B C 1
ATOM 10180 O O . GLU B 1 525 ? -19.984 -78.438 -37.562 1 89.19 525 GLU B O 1
ATOM 10185 N N . ILE B 1 526 ? -20.438 -80.125 -36.094 1 92.25 526 ILE B N 1
ATOM 10186 C CA . ILE B 1 526 ? -19.344 -80.938 -36.625 1 92.25 526 ILE B CA 1
ATOM 10187 C C . ILE B 1 526 ? -19.672 -81.375 -38.031 1 92.25 526 ILE B C 1
ATOM 10189 O O . ILE B 1 526 ? -20.656 -82.125 -38.219 1 92.25 526 ILE B O 1
ATOM 10193 N N . PRO B 1 527 ? -18.875 -81 -38.938 1 92.06 527 PRO B N 1
ATOM 10194 C CA . PRO B 1 527 ? -19.109 -81.438 -40.312 1 92.06 527 PRO B CA 1
ATOM 10195 C C . PRO B 1 527 ? -19.078 -82.938 -40.406 1 92.06 527 PRO B C 1
ATOM 10197 O O . PRO B 1 527 ? -18.266 -83.625 -39.781 1 92.06 527 PRO B O 1
ATOM 10200 N N . GLN B 1 528 ? -19.953 -83.562 -41.281 1 90.81 528 GLN B N 1
ATOM 10201 C CA . GLN B 1 528 ? -20.078 -85 -41.438 1 90.81 528 GLN B CA 1
ATOM 10202 C C . GLN B 1 528 ? -18.766 -85.562 -42 1 90.81 528 GLN B C 1
ATOM 10204 O O . GLN B 1 528 ? -18.406 -86.688 -41.656 1 90.81 528 GLN B O 1
ATOM 10209 N N . ASP B 1 529 ? -18.188 -84.75 -42.844 1 91.44 529 ASP B N 1
ATOM 10210 C CA . ASP B 1 529 ? -16.922 -85.25 -43.406 1 91.44 529 ASP B CA 1
ATOM 10211 C C . ASP B 1 529 ? -15.867 -85.438 -42.312 1 91.44 529 ASP B C 1
ATOM 10213 O O . ASP B 1 529 ? -15.008 -86.312 -42.406 1 91.44 529 ASP B O 1
ATOM 10217 N N . TRP B 1 530 ? -15.93 -84.625 -41.219 1 92.62 530 TRP B N 1
ATOM 10218 C CA . TRP B 1 530 ? -14.992 -84.812 -40.125 1 92.62 530 TRP B CA 1
ATOM 10219 C C . TRP B 1 530 ? -15.258 -86.062 -39.312 1 92.62 530 TRP B C 1
ATOM 10221 O O . TRP B 1 530 ? -14.328 -86.75 -38.938 1 92.62 530 TRP B O 1
ATOM 10231 N N . ILE B 1 531 ? -16.484 -86.375 -39.188 1 91.5 531 ILE B N 1
ATOM 10232 C CA . ILE B 1 531 ? -16.875 -87.562 -38.438 1 91.5 531 ILE B CA 1
ATOM 10233 C C . ILE B 1 531 ? -16.406 -88.812 -39.188 1 91.5 531 ILE B C 1
ATOM 10235 O O . ILE B 1 531 ? -15.836 -89.688 -38.562 1 91.5 531 ILE B O 1
ATOM 10239 N N . GLN B 1 532 ? -16.672 -88.75 -40.469 1 90.94 532 GLN B N 1
ATOM 10240 C CA . GLN B 1 532 ? -16.266 -89.875 -41.281 1 90.94 532 GLN B CA 1
ATOM 10241 C C . GLN B 1 532 ? -14.742 -90.062 -41.25 1 90.94 532 GLN B C 1
ATOM 10243 O O . GLN B 1 532 ? -14.258 -91.188 -41.094 1 90.94 532 GLN B O 1
ATOM 10248 N N . LEU B 1 533 ? -14.094 -89 -41.344 1 90.38 533 LEU B N 1
ATOM 10249 C CA . LEU B 1 533 ? -12.633 -89.062 -41.344 1 90.38 533 LEU B CA 1
ATOM 10250 C C . LEU B 1 533 ? -12.102 -89.562 -40 1 90.38 533 LEU B C 1
ATOM 10252 O O . LEU B 1 533 ? -11.219 -90.375 -39.938 1 90.38 533 LEU B O 1
ATOM 10256 N N . LEU B 1 534 ? -12.57 -89.062 -38.844 1 90.44 534 LEU B N 1
ATOM 10257 C CA . LEU B 1 534 ? -12.062 -89.375 -37.531 1 90.44 534 LEU B CA 1
ATOM 10258 C C . LEU B 1 534 ? -12.438 -90.75 -37.094 1 90.44 534 LEU B C 1
ATOM 10260 O O . LEU B 1 534 ? -11.727 -91.375 -36.312 1 90.44 534 LEU B O 1
ATOM 10264 N N . SER B 1 535 ? -13.492 -91.25 -37.719 1 88.56 535 SER B N 1
ATOM 10265 C CA . SER B 1 535 ? -13.875 -92.625 -37.438 1 88.56 535 SER B CA 1
ATOM 10266 C C . SER B 1 535 ? -12.914 -93.562 -38.125 1 88.56 535 SER B C 1
ATOM 10268 O O . SER B 1 535 ? -12.633 -94.625 -37.562 1 88.56 535 SER B O 1
ATOM 10270 N N . GLN B 1 536 ? -12.43 -93.125 -39.219 1 86.38 536 GLN B N 1
ATOM 10271 C CA . GLN B 1 536 ? -11.578 -94 -40.031 1 86.38 536 GLN B CA 1
ATOM 10272 C C . GLN B 1 536 ? -10.117 -93.875 -39.625 1 86.38 536 GLN B C 1
ATOM 10274 O O . GLN B 1 536 ? -9.375 -94.875 -39.594 1 86.38 536 GLN B O 1
ATOM 10279 N N . TYR B 1 537 ? -9.688 -92.75 -39.438 1 79.56 537 TYR B N 1
ATOM 10280 C CA . TYR B 1 537 ? -8.273 -92.438 -39.219 1 79.56 537 TYR B CA 1
ATOM 10281 C C . TYR B 1 537 ? -8.047 -91.812 -37.844 1 79.56 537 TYR B C 1
ATOM 10283 O O . TYR B 1 537 ? -7.453 -90.75 -37.719 1 79.56 537 TYR B O 1
ATOM 10291 N N . ASN B 1 538 ? -8.484 -92.438 -36.844 1 73.25 538 ASN B N 1
ATOM 10292 C CA . ASN B 1 538 ? -8.328 -91.938 -35.469 1 73.25 538 ASN B CA 1
ATOM 10293 C C . ASN B 1 538 ? -6.973 -92.312 -34.875 1 73.25 538 ASN B C 1
ATOM 10295 O O . ASN B 1 538 ? -6.57 -93.5 -34.938 1 73.25 538 ASN B O 1
ATOM 10299 N N . SER B 1 539 ? -6.141 -91.25 -34.625 1 79.69 539 SER B N 1
ATOM 10300 C CA . SER B 1 539 ? -4.852 -91.562 -34 1 79.69 539 SER B CA 1
ATOM 10301 C C . SER B 1 539 ? -4.5 -90.5 -32.969 1 79.69 539 SER B C 1
ATOM 10303 O O . SER B 1 539 ? -5.02 -89.375 -33 1 79.69 539 SER B O 1
ATOM 10305 N N . LYS B 1 540 ? -3.783 -90.875 -32.031 1 79.69 540 LYS B N 1
ATOM 10306 C CA . LYS B 1 540 ? -3.264 -89.938 -31.016 1 79.69 540 LYS B CA 1
ATOM 10307 C C . LYS B 1 540 ? -2.451 -88.812 -31.641 1 79.69 540 LYS B C 1
ATOM 10309 O O . LYS B 1 540 ? -2.492 -87.688 -31.172 1 79.69 540 LYS B O 1
ATOM 10314 N N . SER B 1 541 ? -1.833 -89.125 -32.781 1 77.62 541 SER B N 1
ATOM 10315 C CA . SER B 1 541 ? -1.005 -88.188 -33.469 1 77.62 541 SER B CA 1
ATOM 10316 C C . SER B 1 541 ? -1.856 -87.062 -34.094 1 77.62 541 SER B C 1
ATOM 10318 O O . SER B 1 541 ? -1.475 -85.875 -34.062 1 77.62 541 SER B O 1
ATOM 10320 N N . LEU B 1 542 ? -2.961 -87.438 -34.562 1 81.5 542 LEU B N 1
ATOM 10321 C CA . LEU B 1 542 ? -3.822 -86.5 -35.25 1 81.5 542 LEU B CA 1
ATOM 10322 C C . LEU B 1 542 ? -4.453 -85.5 -34.219 1 81.5 542 LEU B C 1
ATOM 10324 O O . LEU B 1 542 ? -4.5 -84.312 -34.469 1 81.5 542 LEU B O 1
ATOM 10328 N N . VAL B 1 543 ? -4.914 -86 -33.094 1 83.88 543 VAL B N 1
ATOM 10329 C CA . VAL B 1 543 ? -5.562 -85.125 -32.094 1 83.88 543 VAL B CA 1
ATOM 10330 C C . VAL B 1 543 ? -4.527 -84.188 -31.469 1 83.88 543 VAL B C 1
ATOM 10332 O O . VAL B 1 543 ? -4.82 -83.062 -31.188 1 83.88 543 VAL B O 1
ATOM 10335 N N . LEU B 1 544 ? -3.367 -84.688 -31.188 1 79.31 544 LEU B N 1
ATOM 10336 C CA . LEU B 1 544 ? -2.299 -83.875 -30.625 1 79.31 544 LEU B CA 1
ATOM 10337 C C . LEU B 1 544 ? -1.91 -82.75 -31.594 1 79.31 544 LEU B C 1
ATOM 10339 O O . LEU B 1 544 ? -1.704 -81.625 -31.172 1 79.31 544 LEU B O 1
ATOM 10343 N N . LEU B 1 545 ? -1.773 -83.062 -32.844 1 78.44 545 LEU B N 1
ATOM 10344 C CA . LEU B 1 545 ? -1.474 -82.062 -33.844 1 78.44 545 LEU B CA 1
ATOM 10345 C C . LEU B 1 545 ? -2.547 -81 -33.906 1 78.44 545 LEU B C 1
ATOM 10347 O O . LEU B 1 545 ? -2.234 -79.75 -33.906 1 78.44 545 LEU B O 1
ATOM 10351 N N . ALA B 1 546 ? -3.748 -81.438 -33.906 1 82.19 546 ALA B N 1
ATOM 10352 C CA . ALA B 1 546 ? -4.875 -80.5 -33.938 1 82.19 546 ALA B CA 1
ATOM 10353 C C . ALA B 1 546 ? -4.852 -79.625 -32.719 1 82.19 546 ALA B C 1
ATOM 10355 O O . ALA B 1 546 ? -5.008 -78.375 -32.844 1 82.19 546 ALA B O 1
ATOM 10356 N N . GLU B 1 547 ? -4.625 -80.125 -31.594 1 85 547 GLU B N 1
ATOM 10357 C CA . GLU B 1 547 ? -4.582 -79.375 -30.344 1 85 547 GLU B CA 1
ATOM 10358 C C . GLU B 1 547 ? -3.465 -78.312 -30.359 1 85 547 GLU B C 1
ATOM 10360 O O . GLU B 1 547 ? -3.684 -77.188 -30.016 1 85 547 GLU B O 1
ATOM 10365 N N . LYS B 1 548 ? -2.279 -78.688 -30.703 1 81.81 548 LYS B N 1
ATOM 10366 C CA . LYS B 1 548 ? -1.119 -77.812 -30.672 1 81.81 548 LYS B CA 1
ATOM 10367 C C . LYS B 1 548 ? -1.264 -76.688 -31.688 1 81.81 548 LYS B C 1
ATOM 10369 O O . LYS B 1 548 ? -0.975 -75.562 -31.391 1 81.81 548 LYS B O 1
ATOM 10374 N N . ILE B 1 549 ? -1.763 -77.062 -32.875 1 80.25 549 ILE B N 1
ATOM 10375 C CA . ILE B 1 549 ? -1.938 -76.062 -33.938 1 80.25 549 ILE B CA 1
ATOM 10376 C C . ILE B 1 549 ? -2.963 -75 -33.469 1 80.25 549 ILE B C 1
ATOM 10378 O O . ILE B 1 549 ? -2.721 -73.812 -33.594 1 80.25 549 ILE B O 1
ATOM 10382 N N . VAL B 1 550 ? -4.02 -75.5 -32.969 1 84.44 550 VAL B N 1
ATOM 10383 C CA . VAL B 1 550 ? -5.09 -74.562 -32.531 1 84.44 550 VAL B CA 1
ATOM 10384 C C . VAL B 1 550 ? -4.594 -73.688 -31.391 1 84.44 550 VAL B C 1
ATOM 10386 O O . VAL B 1 550 ? -4.824 -72.5 -31.391 1 84.44 550 VAL B O 1
ATOM 10389 N N . ASN B 1 551 ? -3.854 -74.25 -30.484 1 86.31 551 ASN B N 1
ATOM 10390 C CA . ASN B 1 551 ? -3.342 -73.5 -29.344 1 86.31 551 ASN B CA 1
ATOM 10391 C C . ASN B 1 551 ? -2.352 -72.438 -29.781 1 86.31 551 ASN B C 1
ATOM 10393 O O . ASN B 1 551 ? -2.375 -71.312 -29.266 1 86.31 551 ASN B O 1
ATOM 10397 N N . ILE B 1 552 ? -1.552 -72.75 -30.688 1 84.69 552 ILE B N 1
ATOM 10398 C CA . ILE B 1 552 ? -0.553 -71.75 -31.156 1 84.69 552 ILE B CA 1
ATOM 10399 C C . ILE B 1 552 ? -1.243 -70.625 -31.891 1 84.69 552 ILE B C 1
ATOM 10401 O O . ILE B 1 552 ? -0.95 -69.438 -31.641 1 84.69 552 ILE B O 1
ATOM 10405 N N . LEU B 1 553 ? -2.146 -71 -32.781 1 85.81 553 LEU B N 1
ATOM 10406 C CA . LEU B 1 553 ? -2.816 -69.938 -33.562 1 85.81 553 LEU B CA 1
ATOM 10407 C C . LEU B 1 553 ? -3.684 -69.062 -32.688 1 85.81 553 LEU B C 1
ATOM 10409 O O . LEU B 1 553 ? -3.689 -67.812 -32.844 1 85.81 553 LEU B O 1
ATOM 10413 N N . LEU B 1 554 ? -4.375 -69.625 -31.75 1 86.5 554 LEU B N 1
ATOM 10414 C CA . LEU B 1 554 ? -5.156 -68.875 -30.812 1 86.5 554 LEU B CA 1
ATOM 10415 C C . LEU B 1 554 ? -4.246 -68 -29.953 1 86.5 554 LEU B C 1
ATOM 10417 O O . LEU B 1 554 ? -4.617 -66.875 -29.578 1 86.5 554 LEU B O 1
ATOM 10421 N N . GLY B 1 555 ? -3.141 -68.5 -29.641 1 88.12 555 GLY B N 1
ATOM 10422 C CA . GLY B 1 555 ? -2.15 -67.75 -28.906 1 88.12 555 GLY B CA 1
ATOM 10423 C C . GLY B 1 555 ? -1.689 -66.5 -29.656 1 88.12 555 GLY B C 1
ATOM 10424 O O . GLY B 1 555 ? -1.562 -65.438 -29.078 1 88.12 555 GLY B O 1
ATOM 10425 N N . THR B 1 556 ? -1.412 -66.625 -30.953 1 88.25 556 THR B N 1
ATOM 10426 C CA . THR B 1 556 ? -0.989 -65.438 -31.75 1 88.25 556 THR B CA 1
ATOM 10427 C C . THR B 1 556 ? -2.086 -64.375 -31.812 1 88.25 556 THR B C 1
ATOM 10429 O O . THR B 1 556 ? -1.8 -63.188 -31.781 1 88.25 556 THR B O 1
ATOM 10432 N N . ASN B 1 557 ? -3.314 -64.875 -31.891 1 86.38 557 ASN B N 1
ATOM 10433 C CA . ASN B 1 557 ? -4.434 -63.906 -31.859 1 86.38 557 ASN B CA 1
ATOM 10434 C C . ASN B 1 557 ? -4.5 -63.188 -30.531 1 86.38 557 ASN B C 1
ATOM 10436 O O . ASN B 1 557 ? -4.77 -61.969 -30.5 1 86.38 557 ASN B O 1
ATOM 10440 N N . ALA B 1 558 ? -4.324 -63.906 -29.469 1 88.25 558 ALA B N 1
ATOM 10441 C CA . ALA B 1 558 ? -4.34 -63.312 -28.125 1 88.25 558 ALA B CA 1
ATOM 10442 C C . ALA B 1 558 ? -3.236 -62.281 -27.984 1 88.25 558 ALA B C 1
ATOM 10444 O O . ALA B 1 558 ? -3.449 -61.219 -27.391 1 88.25 558 ALA B O 1
ATOM 10445 N N . ILE B 1 559 ? -2.072 -62.5 -28.5 1 91.69 559 ILE B N 1
ATOM 10446 C CA . ILE B 1 559 ? -0.951 -61.594 -28.469 1 91.69 559 ILE B CA 1
ATOM 10447 C C . ILE B 1 559 ? -1.314 -60.312 -29.234 1 91.69 559 ILE B C 1
ATOM 10449 O O . ILE B 1 559 ? -1.091 -59.188 -28.75 1 91.69 559 ILE B O 1
ATOM 10453 N N . GLN B 1 560 ? -1.875 -60.469 -30.406 1 89.12 560 GLN B N 1
ATOM 10454 C CA . GLN B 1 560 ? -2.256 -59.312 -31.219 1 89.12 560 GLN B CA 1
ATOM 10455 C C . GLN B 1 560 ? -3.283 -58.438 -30.516 1 89.12 560 GLN B C 1
ATOM 10457 O O . GLN B 1 560 ? -3.154 -57.219 -30.484 1 89.12 560 GLN B O 1
ATOM 10462 N N . THR B 1 561 ? -4.27 -59.094 -29.953 1 88.44 561 THR B N 1
ATOM 10463 C CA . THR B 1 561 ? -5.32 -58.375 -29.25 1 88.44 561 THR B CA 1
ATOM 10464 C C . THR B 1 561 ? -4.746 -57.594 -28.062 1 88.44 561 THR B C 1
ATOM 10466 O O . THR B 1 561 ? -5.07 -56.406 -27.875 1 88.44 561 THR B O 1
ATOM 10469 N N . SER B 1 562 ? -3.932 -58.25 -27.297 1 90.44 562 SER B N 1
ATOM 10470 C CA . SER B 1 562 ? -3.32 -57.625 -26.125 1 90.44 562 SER B CA 1
ATOM 10471 C C . SER B 1 562 ? -2.404 -56.469 -26.531 1 90.44 562 SER B C 1
ATOM 10473 O O . SER B 1 562 ? -2.418 -55.406 -25.922 1 90.44 562 SER B O 1
ATOM 10475 N N . ALA B 1 563 ? -1.564 -56.656 -27.5 1 90.62 563 ALA B N 1
ATOM 10476 C CA . ALA B 1 563 ? -0.66 -55.625 -27.984 1 90.62 563 ALA B CA 1
ATOM 10477 C C . ALA B 1 563 ? -1.438 -54.406 -28.516 1 90.62 563 ALA B C 1
ATOM 10479 O O . ALA B 1 563 ? -1.073 -53.25 -28.25 1 90.62 563 ALA B O 1
ATOM 10480 N N . ASN B 1 564 ? -2.469 -54.656 -29.25 1 89.25 564 ASN B N 1
ATOM 10481 C CA . ASN B 1 564 ? -3.295 -53.562 -29.781 1 89.25 564 ASN B CA 1
ATOM 10482 C C . ASN B 1 564 ? -3.957 -52.781 -28.656 1 89.25 564 ASN B C 1
ATOM 10484 O O . ASN B 1 564 ? -4.113 -51.562 -28.766 1 89.25 564 ASN B O 1
ATOM 10488 N N . ARG B 1 565 ? -4.414 -53.469 -27.75 1 85 565 ARG B N 1
ATOM 10489 C CA . ARG B 1 565 ? -4.973 -52.781 -26.578 1 85 565 ARG B CA 1
ATOM 10490 C C . ARG B 1 565 ? -3.943 -51.875 -25.953 1 85 565 ARG B C 1
ATOM 10492 O O . ARG B 1 565 ? -4.258 -50.719 -25.609 1 85 565 ARG B O 1
ATOM 10499 N N . ALA B 1 566 ? -2.758 -52.312 -25.672 1 87.88 566 ALA B N 1
ATOM 10500 C CA . ALA B 1 566 ? -1.684 -51.469 -25.109 1 87.88 566 ALA B CA 1
ATOM 10501 C C . ALA B 1 566 ? -1.398 -50.281 -25.984 1 87.88 566 ALA B C 1
ATOM 10503 O O . ALA B 1 566 ? -1.178 -49.156 -25.484 1 87.88 566 ALA B O 1
ATOM 10504 N N . ILE B 1 567 ? -1.419 -50.469 -27.25 1 86.5 567 ILE B N 1
ATOM 10505 C CA . ILE B 1 567 ? -1.188 -49.375 -28.203 1 86.5 567 ILE B CA 1
ATOM 10506 C C . ILE B 1 567 ? -2.287 -48.312 -28.062 1 86.5 567 ILE B C 1
ATOM 10508 O O . ILE B 1 567 ? -2.012 -47.125 -28.078 1 86.5 567 ILE B O 1
ATOM 10512 N N . LYS B 1 568 ? -3.5 -48.75 -27.969 1 82.75 568 LYS B N 1
ATOM 10513 C CA . LYS B 1 568 ? -4.625 -47.844 -27.812 1 82.75 568 LYS B CA 1
ATOM 10514 C C . LYS B 1 568 ? -4.48 -47 -26.562 1 82.75 568 LYS B C 1
ATOM 10516 O O . LYS B 1 568 ? -4.77 -45.781 -26.578 1 82.75 568 LYS B O 1
ATOM 10521 N N . ILE B 1 569 ? -4.086 -47.562 -25.531 1 81.56 569 ILE B N 1
ATOM 10522 C CA . ILE B 1 569 ? -3.891 -46.844 -24.281 1 81.56 569 ILE B CA 1
ATOM 10523 C C . ILE B 1 569 ? -2.752 -45.844 -24.438 1 81.56 569 ILE B C 1
ATOM 10525 O O . ILE B 1 569 ? -2.869 -44.688 -24 1 81.56 569 ILE B O 1
ATOM 10529 N N . ALA B 1 570 ? -1.66 -46.281 -24.969 1 80.06 570 ALA B N 1
ATOM 10530 C CA . ALA B 1 570 ? -0.517 -45.406 -25.188 1 80.06 570 ALA B CA 1
ATOM 10531 C C . ALA B 1 570 ? -0.899 -44.25 -26.094 1 80.06 570 ALA B C 1
ATOM 10533 O O . ALA B 1 570 ? -0.475 -43.094 -25.859 1 80.06 570 ALA B O 1
ATOM 10534 N N . GLN B 1 571 ? -1.67 -44.5 -27.094 1 79.75 571 GLN B N 1
ATOM 10535 C CA . GLN B 1 571 ? -2.111 -43.438 -28 1 79.75 571 GLN B CA 1
ATOM 10536 C C . GLN B 1 571 ? -3.043 -42.469 -27.297 1 79.75 571 GLN B C 1
ATOM 10538 O O . GLN B 1 571 ? -2.998 -41.281 -27.562 1 79.75 571 GLN B O 1
ATOM 10543 N N . ALA B 1 572 ? -3.92 -43 -26.594 1 74.62 572 ALA B N 1
ATOM 10544 C CA . ALA B 1 572 ? -4.812 -42.156 -25.812 1 74.62 572 ALA B CA 1
ATOM 10545 C C . ALA B 1 572 ? -4.023 -41.219 -24.906 1 74.62 572 ALA B C 1
ATOM 10547 O O . ALA B 1 572 ? -4.367 -40.031 -24.766 1 74.62 572 ALA B O 1
ATOM 10548 N N . LEU B 1 573 ? -3.053 -41.719 -24.281 1 73.69 573 LEU B N 1
ATOM 10549 C CA . LEU B 1 573 ? -2.176 -40.938 -23.422 1 73.69 573 LEU B CA 1
ATOM 10550 C C . LEU B 1 573 ? -1.479 -39.844 -24.203 1 73.69 573 LEU B C 1
ATOM 10552 O O . LEU B 1 573 ? -1.381 -38.719 -23.75 1 73.69 573 LEU B O 1
ATOM 10556 N N . LYS B 1 574 ? -0.949 -40.125 -25.328 1 71.81 574 LYS B N 1
ATOM 10557 C CA . LYS B 1 574 ? -0.285 -39.188 -26.219 1 71.81 574 LYS B CA 1
ATOM 10558 C C . LYS B 1 574 ? -1.222 -38.062 -26.594 1 71.81 574 LYS B C 1
ATOM 10560 O O . LYS B 1 574 ? -0.836 -36.875 -26.547 1 71.81 574 LYS B O 1
ATOM 10565 N N . ASN B 1 575 ? -2.367 -38.406 -26.969 1 69.62 575 ASN B N 1
ATOM 10566 C CA . ASN B 1 575 ? -3.354 -37.438 -27.391 1 69.62 575 ASN B CA 1
ATOM 10567 C C . ASN B 1 575 ? -3.75 -36.5 -26.25 1 69.62 575 ASN B C 1
ATOM 10569 O O . ASN B 1 575 ? -4.031 -35.312 -26.453 1 69.62 575 ASN B O 1
ATOM 10573 N N . PHE B 1 576 ? -3.797 -37.094 -25.172 1 66.88 576 PHE B N 1
ATOM 10574 C CA . PHE B 1 576 ? -4.176 -36.344 -23.969 1 66.88 576 PHE B CA 1
ATOM 10575 C C . PHE B 1 576 ? -3.131 -35.281 -23.641 1 66.88 576 PHE B C 1
ATOM 10577 O O . PHE B 1 576 ? -3.469 -34.219 -23.172 1 66.88 576 PHE B O 1
ATOM 10584 N N . THR B 1 577 ? -1.921 -35.562 -23.781 1 64.12 577 THR B N 1
ATOM 10585 C CA . THR B 1 577 ? -0.839 -34.688 -23.375 1 64.12 577 THR B CA 1
ATOM 10586 C C . THR B 1 577 ? -0.545 -33.656 -24.469 1 64.12 577 THR B C 1
ATOM 10588 O O . THR B 1 577 ? 0.137 -32.656 -24.219 1 64.12 577 THR B O 1
ATOM 10591 N N . HIS B 1 578 ? -1.062 -33.969 -25.703 1 60.47 578 HIS B N 1
ATOM 10592 C CA . HIS B 1 578 ? -0.782 -33.062 -26.812 1 60.47 578 HIS B CA 1
ATOM 10593 C C . HIS B 1 578 ? -1.403 -31.688 -26.578 1 60.47 578 HIS B C 1
ATOM 10595 O O . HIS B 1 578 ? -2.59 -31.578 -26.266 1 60.47 578 HIS B O 1
ATOM 10601 N N . PHE B 1 579 ? -0.56 -30.734 -26.297 1 55.78 579 PHE B N 1
ATOM 10602 C CA . PHE B 1 579 ? -1 -29.359 -26.125 1 55.78 579 PHE B CA 1
ATOM 10603 C C . PHE B 1 579 ? -0.674 -28.531 -27.375 1 55.78 579 PHE B C 1
ATOM 10605 O O . PHE B 1 579 ? 0.479 -28.484 -27.797 1 55.78 579 PHE B O 1
ATOM 10612 N N . ASP B 1 580 ? -1.752 -28.141 -28.109 1 54.03 580 ASP B N 1
ATOM 10613 C CA . ASP B 1 580 ? -1.521 -27.219 -29.219 1 54.03 580 ASP B CA 1
ATOM 10614 C C . ASP B 1 580 ? -1.359 -25.797 -28.719 1 54.03 580 ASP B C 1
ATOM 10616 O O . ASP B 1 580 ? -2.314 -25.188 -28.219 1 54.03 580 ASP B O 1
ATOM 10620 N N . PRO B 1 581 ? -0.061 -25.344 -28.578 1 52.16 581 PRO B N 1
ATOM 10621 C CA . PRO B 1 581 ? 0.118 -23.953 -28.109 1 52.16 581 PRO B CA 1
ATOM 10622 C C . PRO B 1 581 ? -0.767 -22.969 -28.859 1 52.16 581 PRO B C 1
ATOM 10624 O O . PRO B 1 581 ? -1.147 -21.938 -28.312 1 52.16 581 PRO B O 1
ATOM 10627 N N . LYS B 1 582 ? -0.984 -23.031 -30.312 1 56.91 582 LYS B N 1
ATOM 10628 C CA . LYS B 1 582 ? -1.784 -22.094 -31.094 1 56.91 582 LYS B CA 1
ATOM 10629 C C . LYS B 1 582 ? -3.275 -22.359 -30.906 1 56.91 582 LYS B C 1
ATOM 10631 O O . LYS B 1 582 ? -4.113 -21.594 -31.391 1 56.91 582 LYS B O 1
ATOM 10636 N N . ALA B 1 583 ? -3.684 -22.984 -29.719 1 62.88 583 ALA B N 1
ATOM 10637 C CA . ALA B 1 583 ? -5.082 -23.297 -29.438 1 62.88 583 ALA B CA 1
ATOM 10638 C C . ALA B 1 583 ? -5.949 -23.078 -30.672 1 62.88 583 ALA B C 1
ATOM 10640 O O . ALA B 1 583 ? -6.168 -21.938 -31.094 1 62.88 583 ALA B O 1
ATOM 10641 N N . GLU B 1 584 ? -6.02 -23.938 -31.578 1 75.56 584 GLU B N 1
ATOM 10642 C CA . GLU B 1 584 ? -6.875 -23.75 -32.75 1 75.56 584 GLU B CA 1
ATOM 10643 C C . GLU B 1 584 ? -8.25 -24.359 -32.531 1 75.56 584 GLU B C 1
ATOM 10645 O O . GLU B 1 584 ? -8.375 -25.406 -31.891 1 75.56 584 GLU B O 1
ATOM 10650 N N . ILE B 1 585 ? -9.234 -23.641 -32.906 1 85.56 585 ILE B N 1
ATOM 10651 C CA . ILE B 1 585 ? -10.609 -24.125 -32.844 1 85.56 585 ILE B CA 1
ATOM 10652 C C . ILE B 1 585 ? -10.781 -25.266 -33.875 1 85.56 585 ILE B C 1
ATOM 10654 O O . ILE B 1 585 ? -10.297 -25.172 -35 1 85.56 585 ILE B O 1
ATOM 10658 N N . LYS B 1 586 ? -11.242 -26.344 -33.375 1 87.75 586 LYS B N 1
ATOM 10659 C CA . LYS B 1 586 ? -11.516 -27.5 -34.25 1 87.75 586 LYS B CA 1
ATOM 10660 C C . LYS B 1 586 ? -12.961 -27.953 -34.094 1 87.75 586 LYS B C 1
ATOM 10662 O O . LYS B 1 586 ? -13.594 -27.703 -33.062 1 87.75 586 LYS B O 1
ATOM 10667 N N . THR B 1 587 ? -13.477 -28.641 -35.156 1 90.19 587 THR B N 1
ATOM 10668 C CA . THR B 1 587 ? -14.805 -29.234 -35.125 1 90.19 587 THR B CA 1
ATOM 10669 C C . THR B 1 587 ? -14.734 -30.703 -34.688 1 90.19 587 THR B C 1
ATOM 10671 O O . THR B 1 587 ? -14.094 -31.516 -35.344 1 90.19 587 THR B O 1
ATOM 10674 N N . ILE B 1 588 ? -15.297 -30.938 -33.531 1 90.12 588 ILE B N 1
ATOM 10675 C CA . ILE B 1 588 ? -15.18 -32.312 -33.031 1 90.12 588 ILE B CA 1
ATOM 10676 C C . ILE B 1 588 ? -16.547 -32.812 -32.594 1 90.12 588 ILE B C 1
ATOM 10678 O O . ILE B 1 588 ? -17.469 -32.031 -32.375 1 90.12 588 ILE B O 1
ATOM 10682 N N . GLN B 1 589 ? -16.594 -34.25 -32.562 1 91.88 589 GLN B N 1
ATOM 10683 C CA . GLN B 1 589 ? -17.719 -34.875 -31.906 1 91.88 589 GLN B CA 1
ATOM 10684 C C . GLN B 1 589 ? -17.453 -35.031 -30.406 1 91.88 589 GLN B C 1
ATOM 10686 O O . GLN B 1 589 ? -16.422 -35.594 -30.016 1 91.88 589 GLN B O 1
ATOM 10691 N N . LEU B 1 590 ? -18.391 -34.594 -29.609 1 94.12 590 LEU B N 1
ATOM 10692 C CA . LEU B 1 590 ? -18.188 -34.625 -28.156 1 94.12 590 LEU B CA 1
ATOM 10693 C C . LEU B 1 590 ? -17.984 -36.062 -27.672 1 94.12 590 LEU B C 1
ATOM 10695 O O . LEU B 1 590 ? -17.219 -36.281 -26.734 1 94.12 590 LEU B O 1
ATOM 10699 N N . SER B 1 591 ? -18.688 -36.938 -28.344 1 94.06 591 SER B N 1
ATOM 10700 C CA . SER B 1 591 ? -18.594 -38.344 -27.969 1 94.06 591 SER B CA 1
ATOM 10701 C C . SER B 1 591 ? -17.156 -38.844 -28.109 1 94.06 591 SER B C 1
ATOM 10703 O O . SER B 1 591 ? -16.672 -39.625 -27.266 1 94.06 591 SER B O 1
ATOM 10705 N N . ASP B 1 592 ? -16.469 -38.375 -29.125 1 89.69 592 ASP B N 1
ATOM 10706 C CA . ASP B 1 592 ? -15.086 -38.812 -29.359 1 89.69 592 ASP B CA 1
ATOM 10707 C C . ASP B 1 592 ? -14.164 -38.312 -28.25 1 89.69 592 ASP B C 1
ATOM 10709 O O . ASP B 1 592 ? -13.273 -39.031 -27.812 1 89.69 592 ASP B O 1
ATOM 10713 N N . SER B 1 593 ? -14.422 -37.125 -27.875 1 89.75 593 SER B N 1
ATOM 10714 C CA . SER B 1 593 ? -13.617 -36.531 -26.812 1 89.75 593 SER B CA 1
ATOM 10715 C C . SER B 1 593 ? -13.797 -37.25 -25.5 1 89.75 593 SER B C 1
ATOM 10717 O O . SER B 1 593 ? -12.82 -37.562 -24.812 1 89.75 593 SER B O 1
ATOM 10719 N N . LEU B 1 594 ? -14.938 -37.625 -25.203 1 93.44 594 LEU B N 1
ATOM 10720 C CA . LEU B 1 594 ? -15.242 -38.312 -23.953 1 93.44 594 LEU B CA 1
ATOM 10721 C C . LEU B 1 594 ? -14.703 -39.75 -23.969 1 93.44 594 LEU B C 1
ATOM 10723 O O . LEU B 1 594 ? -14.203 -40.219 -22.953 1 93.44 594 LEU B O 1
ATOM 10727 N N . HIS B 1 595 ? -14.828 -40.344 -25.109 1 89.5 595 HIS B N 1
ATOM 10728 C CA . HIS B 1 595 ? -14.305 -41.688 -25.234 1 89.5 595 HIS B CA 1
ATOM 10729 C C . HIS B 1 595 ? -12.797 -41.719 -25.016 1 89.5 595 HIS B C 1
ATOM 10731 O O . HIS B 1 595 ? -12.273 -42.656 -24.422 1 89.5 595 HIS B O 1
ATOM 10737 N N . GLN B 1 596 ? -12.172 -40.75 -25.516 1 83.25 596 GLN B N 1
ATOM 10738 C CA . GLN B 1 596 ? -10.727 -40.656 -25.328 1 83.25 596 GLN B CA 1
ATOM 10739 C C . GLN B 1 596 ? -10.359 -40.594 -23.859 1 83.25 596 GLN B C 1
ATOM 10741 O O . GLN B 1 596 ? -9.445 -41.281 -23.406 1 83.25 596 GLN B O 1
ATOM 10746 N N . ILE B 1 597 ? -11.148 -39.812 -23.172 1 86.94 597 ILE B N 1
ATOM 10747 C CA . ILE B 1 597 ? -10.852 -39.594 -21.75 1 86.94 597 ILE B CA 1
ATOM 10748 C C . ILE B 1 597 ? -11.188 -40.875 -20.984 1 86.94 597 ILE B C 1
ATOM 10750 O O . ILE B 1 597 ? -10.445 -41.281 -20.078 1 86.94 597 ILE B O 1
ATOM 10754 N N . LEU B 1 598 ? -12.203 -41.5 -21.312 1 88.31 598 LEU B N 1
ATOM 10755 C CA . LEU B 1 598 ? -12.617 -42.719 -20.625 1 88.31 598 LEU B CA 1
ATOM 10756 C C . LEU B 1 598 ? -11.602 -43.844 -20.859 1 88.31 598 LEU B C 1
ATOM 10758 O O . LEU B 1 598 ? -11.375 -44.656 -19.969 1 88.31 598 LEU B O 1
ATOM 10762 N N . THR B 1 599 ? -11.039 -43.75 -22.047 1 80.5 599 THR B N 1
ATOM 10763 C CA . THR B 1 599 ? -10.008 -44.75 -22.359 1 80.5 599 THR B CA 1
ATOM 10764 C C . THR B 1 599 ? -8.781 -44.531 -21.469 1 80.5 599 THR B C 1
ATOM 10766 O O . THR B 1 599 ? -8.227 -45.5 -20.953 1 80.5 599 THR B O 1
ATOM 10769 N N . ILE B 1 600 ? -8.5 -43.344 -21.25 1 75.44 600 ILE B N 1
ATOM 10770 C CA . ILE B 1 600 ? -7.328 -43 -20.453 1 75.44 600 ILE B CA 1
ATOM 10771 C C . ILE B 1 600 ? -7.594 -43.344 -18.984 1 75.44 600 ILE B C 1
ATOM 10773 O O . ILE B 1 600 ? -6.707 -43.812 -18.266 1 75.44 600 ILE B O 1
ATOM 10777 N N . LEU B 1 601 ? -8.812 -43.188 -18.531 1 81.88 601 LEU B N 1
ATOM 10778 C CA . LEU B 1 601 ? -9.141 -43.344 -17.125 1 81.88 601 LEU B CA 1
ATOM 10779 C C . LEU B 1 601 ? -9.711 -44.75 -16.844 1 81.88 601 LEU B C 1
ATOM 10781 O O . LEU B 1 601 ? -10.273 -44.969 -15.781 1 81.88 601 LEU B O 1
ATOM 10785 N N . GLN B 1 602 ? -9.617 -45.5 -17.75 1 81 602 GLN B N 1
ATOM 10786 C CA . GLN B 1 602 ? -10.211 -46.812 -17.656 1 81 602 GLN B CA 1
ATOM 10787 C C . GLN B 1 602 ? -9.68 -47.594 -16.438 1 81 602 GLN B C 1
ATOM 10789 O O . GLN B 1 602 ? -10.43 -48.312 -15.781 1 81 602 GLN B O 1
ATOM 10794 N N . GLY B 1 603 ? -8.43 -47.469 -16.156 1 74.12 603 GLY B N 1
ATOM 10795 C CA . GLY B 1 603 ? -7.832 -48.125 -15.008 1 74.12 603 GLY B CA 1
ATOM 10796 C C . GLY B 1 603 ? -8.484 -47.75 -13.695 1 74.12 603 GLY B C 1
ATOM 10797 O O . GLY B 1 603 ? -8.688 -48.594 -12.82 1 74.12 603 GLY B O 1
ATOM 10798 N N . SER B 1 604 ? -8.805 -46.562 -13.602 1 78.56 604 SER B N 1
ATOM 10799 C CA . SER B 1 604 ? -9.422 -46.062 -12.383 1 78.56 604 SER B CA 1
ATOM 10800 C C . SER B 1 604 ? -10.891 -46.438 -12.305 1 78.56 604 SER B C 1
ATOM 10802 O O . SER B 1 604 ? -11.477 -46.469 -11.219 1 78.56 604 SER B O 1
ATOM 10804 N N . LEU B 1 605 ? -11.461 -46.688 -13.422 1 85.88 605 LEU B N 1
ATOM 10805 C CA . LEU B 1 605 ? -12.891 -46.969 -13.492 1 85.88 605 LEU B CA 1
ATOM 10806 C C . LEU B 1 605 ? -13.156 -48.469 -13.328 1 85.88 605 LEU B C 1
ATOM 10808 O O . LEU B 1 605 ? -14.18 -48.844 -12.75 1 85.88 605 LEU B O 1
ATOM 10812 N N . LYS B 1 606 ? -12.305 -49.219 -13.781 1 79.06 606 LYS B N 1
ATOM 10813 C CA . LYS B 1 606 ? -12.516 -50.656 -13.906 1 79.06 606 LYS B CA 1
ATOM 10814 C C . LYS B 1 606 ? -12.688 -51.312 -12.531 1 79.06 606 LYS B C 1
ATOM 10816 O O . LYS B 1 606 ? -13.422 -52.281 -12.391 1 79.06 606 LYS B O 1
ATOM 10821 N N . HIS B 1 607 ? -12.031 -50.688 -11.594 1 78.19 607 HIS B N 1
ATOM 10822 C CA . HIS B 1 607 ? -12.055 -51.344 -10.289 1 78.19 607 HIS B CA 1
ATOM 10823 C C . HIS B 1 607 ? -13.125 -50.75 -9.383 1 78.19 607 HIS B C 1
ATOM 10825 O O . HIS B 1 607 ? -12.836 -49.812 -8.625 1 78.19 607 HIS B O 1
ATOM 10831 N N . GLY B 1 608 ? -14.414 -51.094 -9.711 1 85.31 608 GLY B N 1
ATOM 10832 C CA . GLY B 1 608 ? -15.367 -50.75 -8.68 1 85.31 608 GLY B CA 1
ATOM 10833 C C . GLY B 1 608 ? -16.406 -49.75 -9.156 1 85.31 608 GLY B C 1
ATOM 10834 O O . GLY B 1 608 ? -17.406 -49.5 -8.477 1 85.31 608 GLY B O 1
ATOM 10835 N N . VAL B 1 609 ? -16.109 -49.062 -10.273 1 93 609 VAL B N 1
ATOM 10836 C CA . VAL B 1 609 ? -17.047 -48.062 -10.75 1 93 609 VAL B CA 1
ATOM 10837 C C . VAL B 1 609 ? -17.891 -48.625 -11.891 1 93 609 VAL B C 1
ATOM 10839 O O . VAL B 1 609 ? -17.359 -49.125 -12.867 1 93 609 VAL B O 1
ATOM 10842 N N . GLU B 1 610 ? -19.156 -48.625 -11.727 1 94.62 610 GLU B N 1
ATOM 10843 C CA . GLU B 1 610 ? -20.062 -49 -12.812 1 94.62 610 GLU B CA 1
ATOM 10844 C C . GLU B 1 610 ? -20.312 -47.812 -13.742 1 94.62 610 GLU B C 1
ATOM 10846 O O . GLU B 1 610 ? -20.938 -46.844 -13.344 1 94.62 610 GLU B O 1
ATOM 10851 N N . LEU B 1 611 ? -19.797 -47.906 -14.938 1 95.19 611 LEU B N 1
ATOM 10852 C CA . LEU B 1 611 ? -19.906 -46.812 -15.898 1 95.19 611 LEU B CA 1
ATOM 10853 C C . LEU B 1 611 ? -21.109 -47 -16.812 1 95.19 611 LEU B C 1
ATOM 10855 O O . LEU B 1 611 ? -21.266 -48.094 -17.406 1 95.19 611 LEU B O 1
ATOM 10859 N N . LYS B 1 612 ? -22 -46.094 -16.844 1 95.25 612 LYS B N 1
ATOM 10860 C CA . LYS B 1 612 ? -23.109 -46.031 -17.797 1 95.25 612 LYS B CA 1
ATOM 10861 C C . LYS B 1 612 ? -23 -44.812 -18.703 1 95.25 612 LYS B C 1
ATOM 10863 O O . LYS B 1 612 ? -22.859 -43.688 -18.219 1 95.25 612 LYS B O 1
ATOM 10868 N N . THR B 1 613 ? -22.938 -45.031 -20.031 1 95.44 613 THR B N 1
ATOM 10869 C CA . THR B 1 613 ? -22.828 -43.938 -20.984 1 95.44 613 THR B CA 1
ATOM 10870 C C . THR B 1 613 ? -24.078 -43.844 -21.844 1 95.44 613 THR B C 1
ATOM 10872 O O . THR B 1 613 ? -24.594 -44.844 -22.312 1 95.44 613 THR B O 1
ATOM 10875 N N . ASN B 1 614 ? -24.703 -42.719 -21.906 1 95.12 614 ASN B N 1
ATOM 10876 C CA . ASN B 1 614 ? -25.828 -42.406 -22.781 1 95.12 614 ASN B CA 1
ATOM 10877 C C . ASN B 1 614 ? -25.484 -41.25 -23.734 1 95.12 614 ASN B C 1
ATOM 10879 O O . ASN B 1 614 ? -25.766 -40.094 -23.438 1 95.12 614 ASN B O 1
ATOM 10883 N N . PHE B 1 615 ? -24.938 -41.625 -24.906 1 95.12 615 PHE B N 1
ATOM 10884 C CA . PHE B 1 615 ? -24.484 -40.625 -25.844 1 95.12 615 PHE B CA 1
ATOM 10885 C C . PHE B 1 615 ? -25.469 -40.5 -27.016 1 95.12 615 PHE B C 1
ATOM 10887 O O . PHE B 1 615 ? -25.562 -41.406 -27.844 1 95.12 615 PHE B O 1
ATOM 10894 N N . VAL B 1 616 ? -26.156 -39.406 -27.062 1 92.06 616 VAL B N 1
ATOM 10895 C CA . VAL B 1 616 ? -26.984 -39.094 -28.219 1 92.06 616 VAL B CA 1
ATOM 10896 C C . VAL B 1 616 ? -26.125 -38.469 -29.297 1 92.06 616 VAL B C 1
ATOM 10898 O O . VAL B 1 616 ? -25.203 -37.688 -29 1 92.06 616 VAL B O 1
ATOM 10901 N N . ASN B 1 617 ? -26.359 -38.844 -30.516 1 89.75 617 ASN B N 1
ATOM 10902 C CA . ASN B 1 617 ? -25.625 -38.25 -31.625 1 89.75 617 ASN B CA 1
ATOM 10903 C C . ASN B 1 617 ? -26 -36.781 -31.828 1 89.75 617 ASN B C 1
ATOM 10905 O O . ASN B 1 617 ? -27.172 -36.469 -32.062 1 89.75 617 ASN B O 1
ATOM 10909 N N . ILE B 1 618 ? -25.062 -36 -31.672 1 89.25 618 ILE B N 1
ATOM 10910 C CA . ILE B 1 618 ? -25.266 -34.562 -31.844 1 89.25 618 ILE B CA 1
ATOM 10911 C C . ILE B 1 618 ? -24.312 -34.031 -32.906 1 89.25 618 ILE B C 1
ATOM 10913 O O . ILE B 1 618 ? -23.297 -34.656 -33.219 1 89.25 618 ILE B O 1
ATOM 10917 N N . PRO B 1 619 ? -24.719 -32.812 -33.531 1 87.38 619 PRO B N 1
ATOM 10918 C CA . PRO B 1 619 ? -23.797 -32.219 -34.531 1 87.38 619 PRO B CA 1
ATOM 10919 C C . PRO B 1 619 ? -22.438 -31.859 -33.906 1 87.38 619 PRO B C 1
ATOM 10921 O O . PRO B 1 619 ? -22.359 -31.578 -32.719 1 87.38 619 PRO B O 1
ATOM 10924 N N . PRO B 1 620 ? -21.453 -31.922 -34.656 1 90.81 620 PRO B N 1
ATOM 10925 C CA . PRO B 1 620 ? -20.141 -31.516 -34.156 1 90.81 620 PRO B CA 1
ATOM 10926 C C . PRO B 1 620 ? -20.125 -30.062 -33.688 1 90.81 620 PRO B C 1
ATOM 10928 O O . PRO B 1 620 ? -20.922 -29.25 -34.125 1 90.81 620 PRO B O 1
ATOM 10931 N N . ILE B 1 621 ? -19.266 -29.844 -32.75 1 90.88 621 ILE B N 1
ATOM 10932 C CA . ILE B 1 621 ? -19.188 -28.484 -32.188 1 90.88 621 ILE B CA 1
ATOM 10933 C C . ILE B 1 621 ? -17.797 -27.906 -32.469 1 90.88 621 ILE B C 1
ATOM 10935 O O . ILE B 1 621 ? -16.812 -28.641 -32.531 1 90.88 621 ILE B O 1
ATOM 10939 N N . ASN B 1 622 ? -17.812 -26.578 -32.656 1 90 622 ASN B N 1
ATOM 10940 C CA . ASN B 1 622 ? -16.547 -25.859 -32.719 1 90 622 ASN B CA 1
ATOM 10941 C C . ASN B 1 622 ? -16 -25.531 -31.344 1 90 622 ASN B C 1
ATOM 10943 O O . ASN B 1 622 ? -16.656 -24.844 -30.547 1 90 622 ASN B O 1
ATOM 10947 N N . CYS B 1 623 ? -14.875 -26.078 -31.047 1 90.38 623 CYS B N 1
ATOM 10948 C CA . CYS B 1 623 ? -14.32 -25.859 -29.703 1 90.38 623 CYS B CA 1
ATOM 10949 C C . CYS B 1 623 ? -12.805 -26 -29.719 1 90.38 623 CYS B C 1
ATOM 10951 O O . CYS B 1 623 ? -12.203 -26.172 -30.781 1 90.38 623 CYS B O 1
ATOM 10953 N N . TYR B 1 624 ? -12.289 -25.719 -28.609 1 86.81 624 TYR B N 1
ATOM 10954 C CA . TYR B 1 624 ? -10.914 -26.094 -28.344 1 86.81 624 TYR B CA 1
ATOM 10955 C C . TYR B 1 624 ? -10.844 -27.484 -27.719 1 86.81 624 TYR B C 1
ATOM 10957 O O . TYR B 1 624 ? -11.016 -27.641 -26.5 1 86.81 624 TYR B O 1
ATOM 10965 N N . PRO B 1 625 ? -10.5 -28.453 -28.469 1 85.5 625 PRO B N 1
ATOM 10966 C CA . PRO B 1 625 ? -10.664 -29.844 -28.016 1 85.5 625 PRO B CA 1
ATOM 10967 C C . PRO B 1 625 ? -9.805 -30.156 -26.781 1 85.5 625 PRO B C 1
ATOM 10969 O O . PRO B 1 625 ? -10.281 -30.812 -25.859 1 85.5 625 PRO B O 1
ATOM 10972 N N . ASP B 1 626 ? -8.586 -29.688 -26.766 1 78.31 626 ASP B N 1
ATOM 10973 C CA . ASP B 1 626 ? -7.668 -30 -25.672 1 78.31 626 ASP B CA 1
ATOM 10974 C C . ASP B 1 626 ? -8.164 -29.406 -24.359 1 78.31 626 ASP B C 1
ATOM 10976 O O . ASP B 1 626 ? -8 -30.016 -23.297 1 78.31 626 ASP B O 1
ATOM 10980 N N . GLU B 1 627 ? -8.789 -28.297 -24.469 1 81.81 627 GLU B N 1
ATOM 10981 C CA . GLU B 1 627 ? -9.305 -27.656 -23.266 1 81.81 627 GLU B CA 1
ATOM 10982 C C . GLU B 1 627 ? -10.531 -28.391 -22.734 1 81.81 627 GLU B C 1
ATOM 10984 O O . GLU B 1 627 ? -10.688 -28.547 -21.516 1 81.81 627 GLU B O 1
ATOM 10989 N N . LEU B 1 628 ? -11.328 -28.781 -23.625 1 88.75 628 LEU B N 1
ATOM 10990 C CA . LEU B 1 628 ? -12.508 -29.531 -23.188 1 88.75 628 LEU B CA 1
ATOM 10991 C C . LEU B 1 628 ? -12.117 -30.875 -22.578 1 88.75 628 LEU B C 1
ATOM 10993 O O . LEU B 1 628 ? -12.75 -31.328 -21.625 1 88.75 628 LEU B O 1
ATOM 10997 N N . ASN B 1 629 ? -11.086 -31.438 -23.109 1 85 629 ASN B N 1
ATOM 10998 C CA . ASN B 1 629 ? -10.57 -32.688 -22.547 1 85 629 ASN B CA 1
ATOM 10999 C C . ASN B 1 629 ? -10.133 -32.5 -21.094 1 85 629 ASN B C 1
ATOM 11001 O O . ASN B 1 629 ? -10.289 -33.406 -20.266 1 85 629 ASN B O 1
ATOM 11005 N N . GLN B 1 630 ? -9.656 -31.391 -20.875 1 79.38 630 GLN B N 1
ATOM 11006 C CA . GLN B 1 630 ? -9.258 -31.094 -19.5 1 79.38 630 GLN B CA 1
ATOM 11007 C C . GLN B 1 630 ? -10.477 -31 -18.594 1 79.38 630 GLN B C 1
ATOM 11009 O O . GLN B 1 630 ? -10.43 -31.438 -17.438 1 79.38 630 GLN B O 1
ATOM 11014 N N . VAL B 1 631 ? -11.469 -30.391 -19.109 1 89 631 VAL B N 1
ATOM 11015 C CA . VAL B 1 631 ? -12.703 -30.25 -18.328 1 89 631 VAL B CA 1
ATOM 11016 C C . VAL B 1 631 ? -13.25 -31.641 -17.984 1 89 631 VAL B C 1
ATOM 11018 O O . VAL B 1 631 ? -13.57 -31.906 -16.828 1 89 631 VAL B O 1
ATOM 11021 N N . TRP B 1 632 ? -13.289 -32.5 -19.016 1 91.81 632 TRP B N 1
ATOM 11022 C CA . TRP B 1 632 ? -13.812 -33.844 -18.812 1 91.81 632 TRP B CA 1
ATOM 11023 C C . TRP B 1 632 ? -12.961 -34.625 -17.812 1 91.81 632 TRP B C 1
ATOM 11025 O O . TRP B 1 632 ? -13.492 -35.281 -16.922 1 91.81 632 TRP B O 1
ATOM 11035 N N . THR B 1 633 ? -11.719 -34.469 -17.953 1 83.81 633 THR B N 1
ATOM 11036 C CA . THR B 1 633 ? -10.797 -35.188 -17.062 1 83.81 633 THR B CA 1
ATOM 11037 C C . THR B 1 633 ? -11.016 -34.781 -15.617 1 83.81 633 THR B C 1
ATOM 11039 O O . THR B 1 633 ? -11.109 -35.625 -14.727 1 83.81 633 THR B O 1
ATOM 11042 N N . ASN B 1 634 ? -11.133 -33.562 -15.469 1 83.25 634 ASN B N 1
ATOM 11043 C CA . ASN B 1 634 ? -11.312 -33.031 -14.125 1 83.25 634 ASN B CA 1
ATOM 11044 C C . ASN B 1 634 ? -12.617 -33.5 -13.5 1 83.25 634 ASN B C 1
ATOM 11046 O O . ASN B 1 634 ? -12.633 -33.906 -12.336 1 83.25 634 ASN B O 1
ATOM 11050 N N . MET B 1 635 ? -13.609 -33.469 -14.266 1 91.75 635 MET B N 1
ATOM 11051 C CA . MET B 1 635 ? -14.93 -33.844 -13.758 1 91.75 635 MET B CA 1
ATOM 11052 C C . MET B 1 635 ? -15 -35.344 -13.461 1 91.75 635 MET B C 1
ATOM 11054 O O . MET B 1 635 ? -15.539 -35.75 -12.422 1 91.75 635 MET B O 1
ATOM 11058 N N . ILE B 1 636 ? -14.461 -36.094 -14.32 1 91.31 636 ILE B N 1
ATOM 11059 C CA . ILE B 1 636 ? -14.516 -37.531 -14.148 1 91.31 636 ILE B CA 1
ATOM 11060 C C . ILE B 1 636 ? -13.586 -37.969 -13.016 1 91.31 636 ILE B C 1
ATOM 11062 O O . ILE B 1 636 ? -13.938 -38.812 -12.195 1 91.31 636 ILE B O 1
ATOM 11066 N N . GLN B 1 637 ? -12.422 -37.375 -12.977 1 83.69 637 GLN B N 1
ATOM 11067 C CA . GLN B 1 637 ? -11.5 -37.688 -11.883 1 83.69 637 GLN B CA 1
ATOM 11068 C C . GLN B 1 637 ? -12.109 -37.312 -10.531 1 83.69 637 GLN B C 1
ATOM 11070 O O . GLN B 1 637 ? -11.961 -38.031 -9.555 1 83.69 637 GLN B O 1
ATOM 11075 N N . ASN B 1 638 ? -12.711 -36.188 -10.5 1 86.31 638 ASN B N 1
ATOM 11076 C CA . ASN B 1 638 ? -13.391 -35.75 -9.281 1 86.31 638 ASN B CA 1
ATOM 11077 C C . ASN B 1 638 ? -14.469 -36.75 -8.867 1 86.31 638 ASN B C 1
ATOM 11079 O O . ASN B 1 638 ? -14.633 -37.031 -7.684 1 86.31 638 ASN B O 1
ATOM 11083 N N . ALA B 1 639 ? -15.211 -37.188 -9.836 1 91.75 639 ALA B N 1
ATOM 11084 C CA . ALA B 1 639 ? -16.25 -38.188 -9.578 1 91.75 639 ALA B CA 1
ATOM 11085 C C . ALA B 1 639 ? -15.664 -39.469 -8.992 1 91.75 639 ALA B C 1
ATOM 11087 O O . ALA B 1 639 ? -16.172 -40 -7.996 1 91.75 639 ALA B O 1
ATOM 11088 N N . ILE B 1 640 ? -14.594 -39.906 -9.562 1 88.19 640 ILE B N 1
ATOM 11089 C CA . ILE B 1 640 ? -13.945 -41.156 -9.133 1 88.19 640 ILE B CA 1
ATOM 11090 C C . ILE B 1 640 ? -13.422 -41 -7.707 1 88.19 640 ILE B C 1
ATOM 11092 O O . ILE B 1 640 ? -13.617 -41.875 -6.871 1 88.19 640 ILE B O 1
ATOM 11096 N N . GLN B 1 641 ? -12.797 -39.906 -7.488 1 84.19 641 GLN B N 1
ATOM 11097 C CA . GLN B 1 641 ? -12.227 -39.625 -6.168 1 84.19 641 GLN B CA 1
ATOM 11098 C C . GLN B 1 641 ? -13.32 -39.469 -5.117 1 84.19 641 GLN B C 1
ATOM 11100 O O . GLN B 1 641 ? -13.18 -39.969 -3.988 1 84.19 641 GLN B O 1
ATOM 11105 N N . SER B 1 642 ? -14.375 -38.781 -5.48 1 89 642 SER B N 1
ATOM 11106 C CA . SER B 1 642 ? -15.484 -38.594 -4.559 1 89 642 SER B CA 1
ATOM 11107 C C . SER B 1 642 ? -16.125 -39.906 -4.164 1 89 642 SER B C 1
ATOM 11109 O O . SER B 1 642 ? -16.641 -40.062 -3.051 1 89 642 SER B O 1
ATOM 11111 N N . MET B 1 643 ? -16.047 -40.844 -5.031 1 91.69 643 MET B N 1
ATOM 11112 C CA . MET B 1 643 ? -16.641 -42.156 -4.789 1 91.69 643 MET B CA 1
ATOM 11113 C C . MET B 1 643 ? -15.617 -43.125 -4.164 1 91.69 643 MET B C 1
ATOM 11115 O O . MET B 1 643 ? -15.906 -44.281 -3.949 1 91.69 643 MET B O 1
ATOM 11119 N N . ASN B 1 644 ? -14.422 -42.625 -3.992 1 87.56 644 ASN B N 1
ATOM 11120 C CA . ASN B 1 644 ? -13.32 -43.438 -3.471 1 87.56 644 ASN B CA 1
ATOM 11121 C C . ASN B 1 644 ? -13.078 -44.688 -4.328 1 87.56 644 ASN B C 1
ATOM 11123 O O . ASN B 1 644 ? -12.875 -45.781 -3.799 1 87.56 644 ASN B O 1
ATOM 11127 N N . GLY B 1 645 ? -13.352 -44.469 -5.578 1 87.25 645 GLY B N 1
ATOM 11128 C CA . GLY B 1 645 ? -13.047 -45.5 -6.531 1 87.25 645 GLY B CA 1
ATOM 11129 C C . GLY B 1 645 ? -14.141 -46.562 -6.645 1 87.25 645 GLY B C 1
ATOM 11130 O O . GLY B 1 645 ? -13.984 -47.562 -7.348 1 87.25 645 GLY B O 1
ATOM 11131 N N . LYS B 1 646 ? -15.211 -46.375 -5.883 1 92.69 646 LYS B N 1
ATOM 11132 C CA . LYS B 1 646 ? -16.297 -47.344 -5.926 1 92.69 646 LYS B CA 1
ATOM 11133 C C 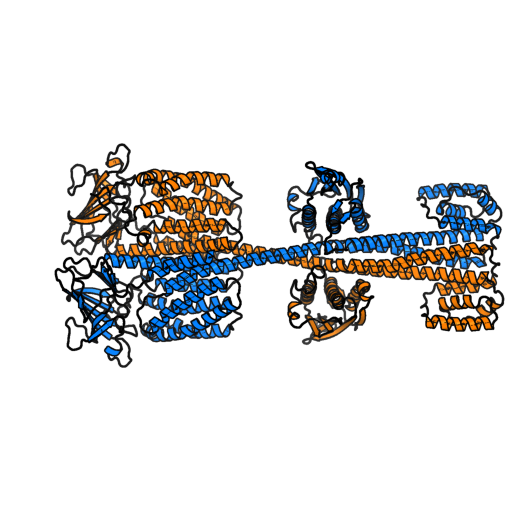. LYS B 1 646 ? -17.656 -46.656 -6 1 92.69 646 LYS B C 1
ATOM 11135 O O . LYS B 1 646 ? -17.938 -45.75 -5.191 1 92.69 646 LYS B O 1
ATOM 11140 N N . GLY B 1 647 ? -18.453 -47 -6.996 1 94.69 647 GLY B N 1
ATOM 11141 C CA . GLY B 1 647 ? -19.766 -46.375 -7.145 1 94.69 647 GLY B CA 1
ATOM 11142 C C . GLY B 1 647 ? -20.281 -46.438 -8.57 1 94.69 647 GLY B C 1
ATOM 11143 O O . GLY B 1 647 ? -19.906 -47.312 -9.352 1 94.69 647 GLY B O 1
ATOM 11144 N N . ASN B 1 648 ? -21.266 -45.562 -8.781 1 96.06 648 ASN B N 1
ATOM 11145 C CA . ASN B 1 648 ? -21.891 -45.469 -10.109 1 96.06 648 ASN B CA 1
ATOM 11146 C C . ASN B 1 648 ? -21.562 -44.125 -10.781 1 96.06 648 ASN B C 1
ATOM 11148 O O . ASN B 1 648 ? -21.609 -43.062 -10.141 1 96.06 648 ASN B O 1
ATOM 11152 N N . LEU B 1 649 ? -21.125 -44.219 -12 1 96.69 649 LEU B N 1
ATOM 11153 C CA . LEU B 1 649 ? -20.844 -43.062 -12.812 1 96.69 649 LEU B CA 1
ATOM 11154 C C . LEU B 1 649 ? -21.672 -43.062 -14.094 1 96.69 649 LEU B C 1
ATOM 11156 O O . LEU B 1 649 ? -21.609 -44 -14.867 1 96.69 649 LEU B O 1
ATOM 11160 N N . THR B 1 650 ? -22.484 -42.062 -14.297 1 97.12 650 THR B N 1
ATOM 11161 C CA . THR B 1 650 ? -23.297 -41.906 -15.508 1 97.12 650 THR B CA 1
ATOM 11162 C C . THR B 1 650 ? -22.875 -40.688 -16.312 1 97.12 650 THR B C 1
ATOM 11164 O O . THR B 1 650 ? -22.766 -39.594 -15.758 1 97.12 650 THR B O 1
ATOM 11167 N N . ILE B 1 651 ? -22.547 -40.844 -17.578 1 97.69 651 ILE B N 1
ATOM 11168 C CA . ILE B 1 651 ? -22.203 -39.75 -18.469 1 97.69 651 ILE B CA 1
ATOM 11169 C C . ILE B 1 651 ? -23.203 -39.688 -19.609 1 97.69 651 ILE B C 1
ATOM 11171 O O . ILE B 1 651 ? -23.484 -40.688 -20.281 1 97.69 651 ILE B O 1
ATOM 11175 N N . GLU B 1 652 ? -23.766 -38.5 -19.812 1 97.06 652 GLU B N 1
ATOM 11176 C CA . GLU B 1 652 ? -24.797 -38.281 -20.828 1 97.06 652 GLU B CA 1
ATOM 11177 C C . GLU B 1 652 ? -24.422 -37.125 -21.75 1 97.06 652 GLU B C 1
ATOM 11179 O O . GLU B 1 652 ? -23.906 -36.125 -21.312 1 97.06 652 GLU B O 1
ATOM 11184 N N . ILE B 1 653 ? -24.562 -37.344 -23.016 1 96.38 653 ILE B N 1
ATOM 11185 C CA . ILE B 1 653 ? -24.484 -36.281 -24.031 1 96.38 653 ILE B CA 1
ATOM 11186 C C . ILE B 1 653 ? -25.859 -36.094 -24.656 1 96.38 653 ILE B C 1
ATOM 11188 O O . ILE B 1 653 ? -26.484 -37.062 -25.125 1 96.38 653 ILE B O 1
ATOM 11192 N N . ASN B 1 654 ? -26.297 -34.938 -24.641 1 94.94 654 ASN B N 1
ATOM 11193 C CA . ASN B 1 654 ? -27.594 -34.625 -25.266 1 94.94 654 ASN B CA 1
ATOM 11194 C C . ASN B 1 654 ? -27.656 -33.188 -25.734 1 94.94 654 ASN B C 1
ATOM 11196 O O . ASN B 1 654 ? -26.656 -32.469 -25.688 1 94.94 654 ASN B O 1
ATOM 11200 N N . GLN B 1 655 ? -28.781 -32.781 -26.375 1 93.06 655 GLN B N 1
ATOM 11201 C CA . GLN B 1 655 ? -29.031 -31.406 -26.844 1 93.06 655 GLN B CA 1
ATOM 11202 C C . GLN B 1 655 ? -30.188 -30.766 -26.109 1 93.06 655 GLN B C 1
ATOM 11204 O O . GLN B 1 655 ? -31.078 -31.469 -25.609 1 93.06 655 GLN B O 1
ATOM 11209 N N . THR B 1 656 ? -30 -29.562 -25.906 1 91.62 656 THR B N 1
ATOM 11210 C CA . THR B 1 656 ? -31.078 -28.797 -25.266 1 91.62 656 THR B CA 1
ATOM 11211 C C . THR B 1 656 ? -31.141 -27.391 -25.828 1 91.62 656 THR B C 1
ATOM 11213 O O . THR B 1 656 ? -30.281 -26.984 -26.609 1 91.62 656 THR B O 1
ATOM 11216 N N . VAL B 1 657 ? -32.281 -26.719 -25.688 1 90.12 657 VAL B N 1
ATOM 11217 C CA . VAL B 1 657 ? -32.469 -25.344 -26.109 1 90.12 657 VAL B CA 1
ATOM 11218 C C . VAL B 1 657 ? -32.562 -24.438 -24.875 1 90.12 657 VAL B C 1
ATOM 11220 O O . VAL B 1 657 ? -33.406 -24.688 -24 1 90.12 657 VAL B O 1
ATOM 11223 N N . LEU B 1 658 ? -31.531 -23.672 -24.75 1 85.56 658 LEU B N 1
ATOM 11224 C CA . LEU B 1 658 ? -31.562 -22.688 -23.672 1 85.56 658 LEU B CA 1
ATOM 11225 C C . LEU B 1 658 ? -31.734 -21.281 -24.234 1 85.56 658 LEU B C 1
ATOM 11227 O O . LEU B 1 658 ? -30.984 -20.844 -25.109 1 85.56 658 LEU B O 1
ATOM 11231 N N . LYS B 1 659 ? -32.688 -20.484 -23.781 1 80.38 659 LYS B N 1
ATOM 11232 C CA . LYS B 1 659 ? -33 -19.125 -24.234 1 80.38 659 LYS B CA 1
ATOM 11233 C C . LYS B 1 659 ? -33 -19.031 -25.75 1 80.38 659 LYS B C 1
ATOM 11235 O O . LYS B 1 659 ? -32.344 -18.172 -26.328 1 80.38 659 LYS B O 1
ATOM 11240 N N . ASN B 1 660 ? -33.594 -20.016 -26.469 1 79.94 660 ASN B N 1
ATOM 11241 C CA . ASN B 1 660 ? -33.812 -20.078 -27.906 1 79.94 660 ASN B CA 1
ATOM 11242 C C . ASN B 1 660 ? -32.531 -20.375 -28.672 1 79.94 660 ASN B C 1
ATOM 11244 O O . ASN B 1 660 ? -32.438 -20.141 -29.875 1 79.94 660 ASN B O 1
ATOM 11248 N N . ASN B 1 661 ? -31.5 -20.688 -28 1 86.38 661 ASN B N 1
ATOM 11249 C CA . ASN B 1 661 ? -30.266 -21.094 -28.656 1 86.38 661 ASN B CA 1
ATOM 11250 C C . ASN B 1 661 ? -29.969 -22.562 -28.422 1 86.38 661 ASN B C 1
ATOM 11252 O O . ASN B 1 661 ? -30.203 -23.094 -27.344 1 86.38 661 ASN B O 1
ATOM 11256 N N . PRO B 1 662 ? -29.594 -23.188 -29.484 1 89.19 662 PRO B N 1
ATOM 11257 C CA . PRO B 1 662 ? -29.281 -24.609 -29.344 1 89.19 662 PRO B CA 1
ATOM 11258 C C . PRO B 1 662 ? -27.984 -24.844 -28.562 1 89.19 662 PRO B C 1
ATOM 11260 O O . PRO B 1 662 ? -26.984 -24.172 -28.828 1 89.19 662 PRO B O 1
ATOM 11263 N N . PHE B 1 663 ? -28.078 -25.719 -27.547 1 92.75 663 PHE B N 1
ATOM 11264 C CA . PHE B 1 663 ? -26.922 -26.109 -26.75 1 92.75 663 PHE B CA 1
ATOM 11265 C C . PHE B 1 663 ? -26.75 -27.625 -26.766 1 92.75 663 PHE B C 1
ATOM 11267 O O . PHE B 1 663 ? -27.734 -28.359 -26.75 1 92.75 663 PHE B O 1
ATOM 11274 N N . ALA B 1 664 ? -25.531 -28 -26.922 1 94.12 664 ALA B N 1
ATOM 11275 C CA . ALA B 1 664 ? -25.172 -29.359 -26.547 1 94.12 664 ALA B CA 1
ATOM 11276 C C . ALA B 1 664 ? -24.781 -29.438 -25.078 1 94.12 664 ALA B C 1
ATOM 11278 O O . ALA B 1 664 ? -24.172 -28.516 -24.531 1 94.12 664 ALA B O 1
ATOM 11279 N N . TYR B 1 665 ? -25.219 -30.5 -24.344 1 94.81 665 TYR B N 1
ATOM 11280 C CA . TYR B 1 665 ? -24.766 -30.562 -22.953 1 94.81 665 TYR B CA 1
ATOM 11281 C C . TYR B 1 665 ? -24.188 -31.922 -22.641 1 94.81 665 TYR B C 1
ATOM 11283 O O . TYR B 1 665 ? -24.531 -32.938 -23.266 1 94.81 665 TYR B O 1
ATOM 11291 N N . VAL B 1 666 ? -23.219 -31.969 -21.766 1 96.75 666 VAL B N 1
ATOM 11292 C CA . VAL B 1 666 ? -22.609 -33.156 -21.188 1 96.75 666 VAL B CA 1
ATOM 11293 C C . VAL B 1 666 ? -22.859 -33.188 -19.688 1 96.75 666 VAL B C 1
ATOM 11295 O O . VAL B 1 666 ? -22.594 -32.219 -18.984 1 96.75 666 VAL B O 1
ATOM 11298 N N . SER B 1 667 ? -23.469 -34.281 -19.219 1 97.31 667 SER B N 1
ATOM 11299 C CA . SER B 1 667 ? -23.703 -34.406 -17.797 1 97.31 667 SER B CA 1
ATOM 11300 C C . SER B 1 667 ? -22.891 -35.562 -17.219 1 97.31 667 SER B C 1
ATOM 11302 O O . SER B 1 667 ? -22.781 -36.625 -17.828 1 97.31 667 SER B O 1
ATOM 11304 N N . ILE B 1 668 ? -22.234 -35.344 -16.125 1 97.25 668 ILE B N 1
ATOM 11305 C CA . ILE B 1 668 ? -21.453 -36.344 -15.406 1 97.25 668 ILE B CA 1
ATOM 11306 C C . ILE B 1 668 ? -22 -36.5 -13.984 1 97.25 668 ILE B C 1
ATOM 11308 O O . ILE B 1 668 ? -21.922 -35.562 -13.188 1 97.25 668 ILE B O 1
ATOM 11312 N N . GLU B 1 669 ? -22.578 -37.656 -13.727 1 97.19 669 GLU B N 1
ATOM 11313 C CA . GLU B 1 669 ? -23.25 -37.906 -12.453 1 97.19 669 GLU B CA 1
ATOM 11314 C C . GLU B 1 669 ? -22.547 -39.031 -11.68 1 97.19 669 GLU B C 1
ATOM 11316 O O . GLU B 1 669 ? -22.328 -40.125 -12.219 1 97.19 669 GLU B O 1
ATOM 11321 N N . ASP B 1 670 ? -22.172 -38.719 -10.453 1 95.62 670 ASP B N 1
ATOM 11322 C CA . ASP B 1 670 ? -21.516 -39.719 -9.633 1 95.62 670 ASP B CA 1
ATOM 11323 C C . ASP B 1 670 ? -22.344 -40.062 -8.391 1 95.62 670 ASP B C 1
ATOM 11325 O O . ASP B 1 670 ? -23.266 -39.312 -8.047 1 95.62 670 ASP B O 1
ATOM 11329 N N . SER B 1 671 ? -22.109 -41.125 -7.75 1 95.69 671 SER B N 1
ATOM 11330 C CA . SER B 1 671 ? -22.844 -41.562 -6.57 1 95.69 671 SER B CA 1
ATOM 11331 C C . SER B 1 671 ? -22.047 -41.312 -5.293 1 95.69 671 SER B C 1
ATOM 11333 O O . SER B 1 671 ? -22.141 -42.062 -4.328 1 95.69 671 SER B O 1
ATOM 11335 N N . GLY B 1 672 ? -21.188 -40.406 -5.363 1 92.38 672 GLY B N 1
ATOM 11336 C CA . GLY B 1 672 ? -20.422 -40.031 -4.176 1 92.38 672 GLY B CA 1
ATOM 11337 C C . GLY B 1 672 ? -21.281 -39.469 -3.072 1 92.38 672 GLY B C 1
ATOM 11338 O O . GLY B 1 672 ? -22.5 -39.406 -3.195 1 92.38 672 GLY B O 1
ATOM 11339 N N . PRO B 1 673 ? -20.625 -39.031 -1.99 1 91.44 673 PRO B N 1
ATOM 11340 C CA . PRO B 1 673 ? -21.359 -38.594 -0.806 1 91.44 673 PRO B CA 1
ATOM 11341 C C . PRO B 1 673 ? -22.109 -37.281 -1.041 1 91.44 673 PRO B C 1
ATOM 11343 O O . PRO B 1 673 ? -23.016 -36.938 -0.268 1 91.44 673 PRO B O 1
ATOM 11346 N N . GLY B 1 674 ? -21.812 -36.562 -2.084 1 91.12 674 GLY B N 1
ATOM 11347 C CA . GLY B 1 674 ? -22.453 -35.281 -2.352 1 91.12 674 GLY B CA 1
ATOM 11348 C C . GLY B 1 674 ? -21.672 -34.094 -1.798 1 91.12 674 GLY B C 1
ATOM 11349 O O . GLY B 1 674 ? -20.703 -34.281 -1.062 1 91.12 674 GLY B O 1
ATOM 11350 N N . VAL B 1 675 ? -22.031 -32.938 -2.277 1 89.44 675 VAL B N 1
ATOM 11351 C CA . VAL B 1 675 ? -21.422 -31.672 -1.832 1 89.44 675 VAL B CA 1
ATOM 11352 C C . VAL B 1 675 ? -22.391 -30.922 -0.929 1 89.44 675 VAL B C 1
ATOM 11354 O O . VAL B 1 675 ? -23.547 -30.719 -1.289 1 89.44 675 VAL B O 1
ATOM 11357 N N . SER B 1 676 ? -21.938 -30.562 0.256 1 87.31 676 SER B N 1
ATOM 11358 C CA . SER B 1 676 ? -22.781 -29.844 1.196 1 87.31 676 SER B CA 1
ATOM 11359 C C . SER B 1 676 ? -23.203 -28.484 0.632 1 87.31 676 SER B C 1
ATOM 11361 O O . SER B 1 676 ? -22.469 -27.891 -0.163 1 87.31 676 SER B O 1
ATOM 11363 N N . LYS B 1 677 ? -24.328 -27.984 1.014 1 84.44 677 LYS B N 1
ATOM 11364 C CA . LYS B 1 677 ? -24.875 -26.719 0.53 1 84.44 677 LYS B CA 1
ATOM 11365 C C . LYS B 1 677 ? -23.984 -25.547 0.92 1 84.44 677 LYS B C 1
ATOM 11367 O O . LYS B 1 677 ? -23.922 -24.547 0.2 1 84.44 677 LYS B O 1
ATOM 11372 N N . GLU B 1 678 ? -23.219 -25.719 1.967 1 82.44 678 GLU B N 1
ATOM 11373 C CA . GLU B 1 678 ? -22.375 -24.656 2.498 1 82.44 678 GLU B CA 1
ATOM 11374 C C . GLU B 1 678 ? -21.203 -24.359 1.574 1 82.44 678 GLU B C 1
ATOM 11376 O O . GLU B 1 678 ? -20.734 -23.219 1.486 1 82.44 678 GLU B O 1
ATOM 11381 N N . ILE B 1 679 ? -20.75 -25.406 0.852 1 85.81 679 ILE B N 1
ATOM 11382 C CA . ILE B 1 679 ? -19.531 -25.188 0.092 1 85.81 679 ILE B CA 1
ATOM 11383 C C . ILE B 1 679 ? -19.828 -25.219 -1.403 1 85.81 679 ILE B C 1
ATOM 11385 O O . ILE B 1 679 ? -18.938 -25.031 -2.23 1 85.81 679 ILE B O 1
ATOM 11389 N N . LEU B 1 680 ? -21.062 -25.375 -1.792 1 87.75 680 LEU B N 1
ATOM 11390 C CA . LEU B 1 680 ? -21.453 -25.5 -3.191 1 87.75 680 LEU B CA 1
ATOM 11391 C C . LEU B 1 680 ? -21.078 -24.25 -3.979 1 87.75 680 LEU B C 1
ATOM 11393 O O . LEU B 1 680 ? -20.688 -24.328 -5.145 1 87.75 680 LEU B O 1
ATOM 11397 N N . ASP B 1 681 ? -21.156 -23.156 -3.279 1 83.12 681 ASP B N 1
ATOM 11398 C CA . ASP B 1 681 ? -20.891 -21.891 -3.965 1 83.12 681 ASP B CA 1
ATOM 11399 C C . ASP B 1 681 ? -19.391 -21.641 -4.082 1 83.12 681 ASP B C 1
ATOM 11401 O O . ASP B 1 681 ? -18.953 -20.797 -4.883 1 83.12 681 ASP B O 1
ATOM 11405 N N . LYS B 1 682 ? -18.609 -22.422 -3.361 1 86.88 682 LYS B N 1
ATOM 11406 C CA . LYS B 1 682 ? -17.172 -22.156 -3.277 1 86.88 682 LYS B CA 1
ATOM 11407 C C . LYS B 1 682 ? -16.375 -23.156 -4.113 1 86.88 682 LYS B C 1
ATOM 11409 O O . LYS B 1 682 ? -15.172 -22.969 -4.336 1 86.88 682 LYS B O 1
ATOM 11414 N N . ILE B 1 683 ? -17.016 -24.125 -4.688 1 88.31 683 ILE B N 1
ATOM 11415 C CA . ILE B 1 683 ? -16.297 -25.234 -5.289 1 88.31 683 ILE B CA 1
ATOM 11416 C C . ILE B 1 683 ? -15.609 -24.766 -6.57 1 88.31 683 ILE B C 1
ATOM 11418 O O . ILE B 1 683 ? -14.664 -25.406 -7.043 1 88.31 683 ILE B O 1
ATOM 11422 N N . PHE B 1 684 ? -16.047 -23.547 -7.121 1 88.62 684 PHE B N 1
ATOM 11423 C CA . PHE B 1 684 ? -15.445 -23.062 -8.352 1 88.62 684 PHE B CA 1
ATOM 11424 C C . PHE B 1 684 ? -14.422 -21.969 -8.047 1 88.62 684 PHE B C 1
ATOM 11426 O O . PHE B 1 684 ? -13.812 -21.406 -8.961 1 88.62 684 PHE B O 1
ATOM 11433 N N . ASP B 1 685 ? -14.227 -21.781 -6.781 1 83.44 685 ASP B N 1
ATOM 11434 C CA . ASP B 1 685 ? -13.219 -20.797 -6.391 1 83.44 685 ASP B CA 1
ATOM 11435 C C . ASP B 1 685 ? -11.812 -21.391 -6.457 1 83.44 685 ASP B C 1
ATOM 11437 O O . ASP B 1 685 ? -11.617 -22.562 -6.141 1 83.44 685 ASP B O 1
ATOM 11441 N N . PRO B 1 686 ? -10.914 -20.5 -6.961 1 73 686 PRO B N 1
ATOM 11442 C CA . PRO B 1 686 ? -9.539 -21 -7.043 1 73 686 PRO B CA 1
ATOM 11443 C C . PRO B 1 686 ? -8.984 -21.438 -5.688 1 73 686 PRO B C 1
ATOM 11445 O O . PRO B 1 686 ? -9.227 -20.766 -4.676 1 73 686 PRO B O 1
ATOM 11448 N N . PHE B 1 687 ? -8.445 -22.641 -5.617 1 70.75 687 PHE B N 1
ATOM 11449 C CA . PHE B 1 687 ? -7.703 -23.203 -4.496 1 70.75 687 PHE B CA 1
ATOM 11450 C C . PHE B 1 687 ? -8.656 -23.734 -3.43 1 70.75 687 PHE B C 1
ATOM 11452 O O . PHE B 1 687 ? -8.242 -24 -2.297 1 70.75 687 PHE B O 1
ATOM 11459 N N . PHE B 1 688 ? -9.891 -23.766 -3.787 1 78.31 688 PHE B N 1
ATOM 11460 C CA . PHE B 1 688 ? -10.828 -24.391 -2.855 1 78.31 688 PHE B CA 1
ATOM 11461 C C . PHE B 1 688 ? -10.805 -25.906 -2.996 1 78.31 688 PHE B C 1
ATOM 11463 O O . PHE B 1 688 ? -10.977 -26.438 -4.098 1 78.31 688 PHE B O 1
ATOM 11470 N N . THR B 1 689 ? -10.406 -26.562 -2.006 1 76 689 THR B N 1
ATOM 11471 C CA . THR B 1 689 ? -10.469 -28.031 -2.023 1 76 689 THR B CA 1
ATOM 11472 C C . THR B 1 689 ? -10.703 -28.578 -0.619 1 76 689 THR B C 1
ATOM 11474 O O . THR B 1 689 ? -10.336 -27.938 0.37 1 76 689 THR B O 1
ATOM 11477 N N . THR B 1 690 ? -11.539 -29.469 -0.484 1 77.56 690 THR B N 1
ATOM 11478 C CA . THR B 1 690 ? -11.742 -30.156 0.786 1 77.56 690 THR B CA 1
ATOM 11479 C C . THR B 1 690 ? -10.82 -31.359 0.899 1 77.56 690 THR B C 1
ATOM 11481 O O . THR B 1 690 ? -10.812 -32.062 1.921 1 77.56 690 THR B O 1
ATOM 11484 N N . LYS B 1 691 ? -10.078 -31.594 -0.14 1 74.44 691 LYS B N 1
ATOM 11485 C CA . LYS B 1 691 ? -9.172 -32.75 -0.191 1 74.44 691 LYS B CA 1
ATOM 11486 C C . LYS B 1 691 ? -7.863 -32.438 0.536 1 74.44 691 LYS B C 1
ATOM 11488 O O . LYS B 1 691 ? -7.48 -31.281 0.673 1 74.44 691 LYS B O 1
ATOM 11493 N N . PRO B 1 692 ? -7.281 -33.5 1.062 1 62.62 692 PRO B N 1
ATOM 11494 C CA . PRO B 1 692 ? -5.98 -33.281 1.697 1 62.62 692 PRO B CA 1
ATOM 11495 C C . PRO B 1 692 ? -4.922 -32.781 0.72 1 62.62 692 PRO B C 1
ATOM 11497 O O . PRO B 1 692 ? -5.082 -32.906 -0.495 1 62.62 692 PRO B O 1
ATOM 11500 N N . ILE B 1 693 ? -3.891 -32.156 1.261 1 56.81 693 ILE B N 1
ATOM 11501 C CA . ILE B 1 693 ? -2.785 -31.625 0.476 1 56.81 693 ILE B CA 1
ATOM 11502 C C . ILE B 1 693 ? -2.174 -32.719 -0.384 1 56.81 693 ILE B C 1
ATOM 11504 O O . ILE B 1 693 ? -1.97 -33.844 0.088 1 56.81 693 ILE B O 1
ATOM 11508 N N . GLY B 1 694 ? -2.014 -32.562 -1.634 1 55.41 694 GLY B N 1
ATOM 11509 C CA . GLY B 1 694 ? -1.386 -33.531 -2.514 1 55.41 694 GLY B CA 1
ATOM 11510 C C . GLY B 1 694 ? -2.377 -34.25 -3.402 1 55.41 694 GLY B C 1
ATOM 11511 O O . GLY B 1 694 ? -2 -34.812 -4.434 1 55.41 694 GLY B O 1
ATOM 11512 N N . GLN B 1 695 ? -3.68 -34.281 -2.916 1 60.5 695 GLN B N 1
ATOM 11513 C CA . GLN B 1 695 ? -4.672 -35.031 -3.686 1 60.5 695 GLN B CA 1
ATOM 11514 C C . GLN B 1 695 ? -5.492 -34.094 -4.574 1 60.5 695 GLN B C 1
ATOM 11516 O O . GLN B 1 695 ? -6.27 -34.562 -5.414 1 60.5 695 GLN B O 1
ATOM 11521 N N . GLY B 1 696 ? -5.152 -32.781 -4.387 1 61.34 696 GLY B N 1
ATOM 11522 C CA . GLY B 1 696 ? -5.879 -31.828 -5.211 1 61.34 696 GLY B CA 1
ATOM 11523 C C . GLY B 1 696 ? -5.371 -30.406 -5.066 1 61.34 696 GLY B C 1
ATOM 11524 O O . GLY B 1 696 ? -4.941 -30 -3.982 1 61.34 696 GLY B O 1
ATOM 11525 N N . THR B 1 697 ? -5.215 -29.672 -6.121 1 62.03 697 THR B N 1
ATOM 11526 C CA . THR B 1 697 ? -4.723 -28.297 -6.098 1 62.03 697 THR B CA 1
ATOM 11527 C C . THR B 1 697 ? -5.871 -27.312 -5.887 1 62.03 697 THR B C 1
ATOM 11529 O O . THR B 1 697 ? -5.645 -26.141 -5.547 1 62.03 697 THR B O 1
ATOM 11532 N N . GLY B 1 698 ? -7.125 -27.828 -5.949 1 71.94 698 GLY B N 1
ATOM 11533 C CA . GLY B 1 698 ? -8.297 -26.969 -5.855 1 71.94 698 GLY B CA 1
ATOM 11534 C C . GLY B 1 698 ? -8.445 -26.047 -7.043 1 71.94 698 GLY B C 1
ATOM 11535 O O . GLY B 1 698 ? -9.188 -25.062 -6.977 1 71.94 698 GLY B O 1
ATOM 11536 N N . LEU B 1 699 ? -7.715 -26.359 -8.117 1 74.75 699 LEU B N 1
ATOM 11537 C CA . LEU B 1 699 ? -7.777 -25.5 -9.297 1 74.75 699 LEU B CA 1
ATOM 11538 C C . LEU B 1 699 ? -8.609 -26.141 -10.391 1 74.75 699 LEU B C 1
ATOM 11540 O O . LEU B 1 699 ? -8.992 -25.484 -11.359 1 74.75 699 LEU B O 1
ATOM 11544 N N . GLY B 1 700 ? -8.953 -27.328 -10.25 1 78.62 700 GLY B N 1
ATOM 11545 C CA . GLY B 1 700 ? -9.609 -28.094 -11.305 1 78.62 700 GLY B CA 1
ATOM 11546 C C . GLY B 1 700 ? -10.93 -27.5 -11.742 1 78.62 700 GLY B C 1
ATOM 11547 O O . GLY B 1 700 ? -11.102 -27.156 -12.914 1 78.62 700 GLY B O 1
ATOM 11548 N N . LEU B 1 701 ? -11.766 -27.375 -10.742 1 86.62 701 LEU B N 1
ATOM 11549 C CA . LEU B 1 701 ? -13.102 -26.875 -11.078 1 86.62 701 LEU B CA 1
ATOM 11550 C C . LEU B 1 701 ? -13.055 -25.406 -11.477 1 86.62 701 LEU B C 1
ATOM 11552 O O . LEU B 1 701 ? -13.844 -24.953 -12.305 1 86.62 701 LEU B O 1
ATOM 11556 N N . TYR B 1 702 ? -12.102 -24.703 -10.938 1 84.94 702 TYR B N 1
ATOM 11557 C CA . TYR B 1 702 ? -11.906 -23.297 -11.312 1 84.94 702 TYR B CA 1
ATOM 11558 C C . TYR B 1 702 ? -11.508 -23.188 -12.781 1 84.94 702 TYR B C 1
ATOM 11560 O O . TYR B 1 702 ? -12.078 -22.375 -13.523 1 84.94 702 TYR B O 1
ATOM 11568 N N . ILE B 1 703 ? -10.555 -23.969 -13.141 1 78.94 703 ILE B N 1
ATOM 11569 C CA . ILE B 1 703 ? -10.078 -23.969 -14.516 1 78.94 703 ILE B CA 1
ATOM 11570 C C . ILE B 1 703 ? -11.195 -24.406 -15.453 1 78.94 703 ILE B C 1
ATOM 11572 O O . ILE B 1 703 ? -11.367 -23.844 -16.531 1 78.94 703 ILE B O 1
ATOM 11576 N N . SER B 1 704 ? -11.867 -25.406 -15.031 1 89.56 704 SER B N 1
ATOM 11577 C CA . SER B 1 704 ? -12.977 -25.906 -15.844 1 89.56 704 SER B CA 1
ATOM 11578 C C . SER B 1 704 ? -13.992 -24.797 -16.125 1 89.56 704 SER B C 1
ATOM 11580 O O . SER B 1 704 ? -14.461 -24.656 -17.25 1 89.56 704 SER B O 1
ATOM 11582 N N . LYS B 1 705 ? -14.336 -24.062 -15.094 1 90.94 705 LYS B N 1
ATOM 11583 C CA . LYS B 1 705 ? -15.281 -22.969 -15.25 1 90.94 705 LYS B CA 1
ATOM 11584 C C . LYS B 1 705 ? -14.75 -21.922 -16.234 1 90.94 705 LYS B C 1
ATOM 11586 O O . LYS B 1 705 ? -15.484 -21.438 -17.094 1 90.94 705 LYS B O 1
ATOM 11591 N N . GLN B 1 706 ? -13.508 -21.656 -16.156 1 84.81 706 GLN B N 1
ATOM 11592 C CA . GLN B 1 706 ? -12.891 -20.672 -17.047 1 84.81 706 GLN B CA 1
ATOM 11593 C C . GLN B 1 706 ? -12.945 -21.141 -18.5 1 84.81 706 GLN B C 1
ATOM 11595 O O . GLN B 1 706 ? -13.227 -20.359 -19.406 1 84.81 706 GLN B O 1
ATOM 11600 N N . ILE B 1 707 ? -12.648 -22.344 -18.703 1 85.94 707 ILE B N 1
ATOM 11601 C CA . ILE B 1 707 ? -12.641 -22.938 -20.031 1 85.94 707 ILE B CA 1
ATOM 11602 C C . ILE B 1 707 ? -14.039 -22.875 -20.641 1 85.94 707 ILE B C 1
ATOM 11604 O O . ILE B 1 707 ? -14.211 -22.5 -21.797 1 85.94 707 ILE B O 1
ATOM 11608 N N . ILE B 1 708 ? -14.984 -23.234 -19.875 1 93.56 708 ILE B N 1
ATOM 11609 C CA . ILE B 1 708 ? -16.359 -23.281 -20.359 1 93.56 708 ILE B CA 1
ATOM 11610 C C . ILE B 1 708 ? -16.844 -21.875 -20.688 1 93.56 708 ILE B C 1
ATOM 11612 O O . ILE B 1 708 ? -17.531 -21.656 -21.688 1 93.56 708 ILE B O 1
ATOM 11616 N N . GLU B 1 709 ? -16.5 -20.984 -19.844 1 91.62 709 GLU B N 1
ATOM 11617 C CA . GLU B 1 709 ? -16.844 -19.594 -20.125 1 91.62 709 GLU B CA 1
ATOM 11618 C C . GLU B 1 709 ? -16.188 -19.109 -21.406 1 91.62 709 GLU B C 1
ATOM 11620 O O . GLU B 1 709 ? -16.797 -18.375 -22.188 1 91.62 709 GLU B O 1
ATOM 11625 N N . LYS B 1 710 ? -14.984 -19.5 -21.562 1 86.19 710 LYS B N 1
ATOM 11626 C CA . LYS B 1 710 ? -14.273 -19.172 -22.797 1 86.19 710 LYS B CA 1
ATOM 11627 C C . LYS B 1 710 ? -15 -19.719 -24.016 1 86.19 710 LYS B C 1
ATOM 11629 O O . LYS B 1 710 ? -14.977 -19.109 -25.094 1 86.19 710 LYS B O 1
ATOM 11634 N N . HIS B 1 711 ? -15.602 -20.766 -23.859 1 91.25 711 HIS B N 1
ATOM 11635 C CA . HIS B 1 711 ? -16.359 -21.422 -24.922 1 91.25 711 HIS B CA 1
ATOM 11636 C C . HIS B 1 711 ? -17.781 -20.875 -24.984 1 91.25 711 HIS B C 1
ATOM 11638 O O . HIS B 1 711 ? -18.641 -21.453 -25.672 1 91.25 711 HIS B O 1
ATOM 11644 N N . LYS B 1 712 ? -18.031 -19.766 -24.156 1 90.94 712 LYS B N 1
ATOM 11645 C CA . LYS B 1 712 ? -19.344 -19.141 -24.062 1 90.94 712 LYS B CA 1
ATOM 11646 C C . LYS B 1 712 ? -20.406 -20.141 -23.594 1 90.94 712 LYS B C 1
ATOM 11648 O O . LYS B 1 712 ? -21.547 -20.109 -24.047 1 90.94 712 LYS B O 1
ATOM 11653 N N . GLY B 1 713 ? -19.953 -21.109 -22.875 1 93.88 713 GLY B N 1
ATOM 11654 C CA . GLY B 1 713 ? -20.844 -22.109 -22.297 1 93.88 713 GLY B CA 1
ATOM 11655 C C . GLY B 1 713 ? -21.219 -21.812 -20.859 1 93.88 713 GLY B C 1
ATOM 11656 O O . GLY B 1 713 ? -20.969 -20.719 -20.359 1 93.88 713 GLY B O 1
ATOM 11657 N N . ILE B 1 714 ? -21.984 -22.844 -20.297 1 94.25 714 ILE B N 1
ATOM 11658 C CA . ILE B 1 714 ? -22.438 -22.734 -18.906 1 94.25 714 ILE B CA 1
ATOM 11659 C C . ILE B 1 714 ? -22.125 -24.047 -18.172 1 94.25 714 ILE B C 1
ATOM 11661 O O . ILE B 1 714 ? -22.297 -25.141 -18.734 1 94.25 714 ILE B O 1
ATOM 11665 N N . ILE B 1 715 ? -21.5 -23.922 -16.953 1 94.94 715 ILE B N 1
ATOM 11666 C CA . ILE B 1 715 ? -21.281 -25.094 -16.109 1 94.94 715 ILE B CA 1
ATOM 11667 C C . ILE B 1 715 ? -22.172 -25.031 -14.883 1 94.94 715 ILE B C 1
ATOM 11669 O O . ILE B 1 715 ? -22.25 -23.984 -14.219 1 94.94 715 ILE B O 1
ATOM 11673 N N . ASP B 1 716 ? -22.938 -26.016 -14.633 1 93.88 716 ASP B N 1
ATOM 11674 C CA . ASP B 1 716 ? -23.859 -26.094 -13.492 1 93.88 716 ASP B CA 1
ATOM 11675 C C . ASP B 1 716 ? -23.609 -27.359 -12.672 1 93.88 716 ASP B C 1
ATOM 11677 O O . ASP B 1 716 ? -23 -28.312 -13.164 1 93.88 716 ASP B O 1
ATOM 11681 N N . VAL B 1 717 ? -24.047 -27.328 -11.367 1 94.56 717 VAL B N 1
ATOM 11682 C CA . VAL B 1 717 ? -23.875 -28.484 -10.492 1 94.56 717 VAL B CA 1
ATOM 11683 C C . VAL B 1 717 ? -25.141 -28.688 -9.656 1 94.56 717 VAL B C 1
ATOM 11685 O O . VAL B 1 717 ? -25.734 -27.734 -9.18 1 94.56 717 VAL B O 1
ATOM 11688 N N . ILE B 1 718 ? -25.672 -29.859 -9.68 1 93.44 718 ILE B N 1
ATOM 11689 C CA . ILE B 1 718 ? -26.766 -30.297 -8.82 1 93.44 718 ILE B CA 1
ATOM 11690 C C . ILE B 1 718 ? -26.281 -31.422 -7.898 1 93.44 718 ILE B C 1
ATOM 11692 O O . ILE B 1 718 ? -25.781 -32.438 -8.367 1 93.44 718 ILE B O 1
ATOM 11696 N N . SER B 1 719 ? -26.266 -31.156 -6.594 1 92.75 719 SER B N 1
ATOM 11697 C CA . SER B 1 719 ? -25.75 -32.156 -5.68 1 92.75 719 SER B CA 1
ATOM 11698 C C . SER B 1 719 ? -26.719 -32.438 -4.543 1 92.75 719 SER B C 1
ATOM 11700 O O . SER B 1 719 ? -27.281 -31.5 -3.953 1 92.75 719 SER B O 1
ATOM 11702 N N . THR B 1 720 ? -27.172 -33.625 -4.395 1 90.19 720 THR B N 1
ATOM 11703 C CA . THR B 1 720 ? -27.938 -34.156 -3.264 1 90.19 720 THR B CA 1
ATOM 11704 C C . THR B 1 720 ? -27.156 -35.25 -2.557 1 90.19 720 THR B C 1
ATOM 11706 O O . THR B 1 720 ? -26.125 -35.719 -3.053 1 90.19 720 THR B O 1
ATOM 11709 N N . LYS B 1 721 ? -27.578 -35.625 -1.348 1 90.62 721 LYS B N 1
ATOM 11710 C CA . LYS B 1 721 ? -26.875 -36.688 -0.638 1 90.62 721 LYS B CA 1
ATOM 11711 C C . LYS B 1 721 ? -26.797 -37.969 -1.486 1 90.62 721 LYS B C 1
ATOM 11713 O O . LYS B 1 721 ? -27.828 -38.5 -1.918 1 90.62 721 LYS B O 1
ATOM 11718 N N . GLY B 1 722 ? -25.703 -38.344 -1.798 1 92.12 722 GLY B N 1
ATOM 11719 C CA . GLY B 1 722 ? -25.484 -39.594 -2.533 1 92.12 722 GLY B CA 1
ATOM 11720 C C . GLY B 1 722 ? -25.422 -39.406 -4.035 1 92.12 722 GLY B C 1
ATOM 11721 O O . GLY B 1 722 ? -25.344 -40.375 -4.793 1 92.12 722 GLY B O 1
ATOM 11722 N N . ASN B 1 723 ? -25.578 -38.156 -4.445 1 93.75 723 ASN B N 1
ATOM 11723 C CA . ASN B 1 723 ? -25.594 -37.906 -5.883 1 93.75 723 ASN B CA 1
ATOM 11724 C C . ASN B 1 723 ? -25.094 -36.5 -6.215 1 93.75 723 ASN B C 1
ATOM 11726 O O . ASN B 1 723 ? -25.547 -35.531 -5.645 1 93.75 723 ASN B O 1
ATOM 11730 N N . THR B 1 724 ? -24.156 -36.438 -7.07 1 95.62 724 THR B N 1
ATOM 11731 C CA . THR B 1 724 ? -23.672 -35.188 -7.586 1 95.62 724 THR B CA 1
ATOM 11732 C C . THR B 1 724 ? -23.641 -35.188 -9.109 1 95.62 724 THR B C 1
ATOM 11734 O O . THR B 1 724 ? -23.094 -36.094 -9.719 1 95.62 724 THR B O 1
ATOM 11737 N N . LYS B 1 725 ? -24.266 -34.188 -9.695 1 96.69 725 LYS B N 1
ATOM 11738 C CA . LYS B 1 725 ? -24.344 -34.062 -11.148 1 96.69 725 LYS B CA 1
ATOM 11739 C C . LYS B 1 725 ? -23.781 -32.75 -11.641 1 96.69 725 LYS B C 1
ATOM 11741 O O . LYS B 1 725 ? -24.281 -31.688 -11.289 1 96.69 725 LYS B O 1
ATOM 11746 N N . PHE B 1 726 ? -22.719 -32.875 -12.406 1 96.81 726 PHE B N 1
ATOM 11747 C CA . PHE B 1 726 ? -22.188 -31.719 -13.117 1 96.81 726 PHE B CA 1
ATOM 11748 C C . PHE B 1 726 ? -22.719 -31.656 -14.539 1 96.81 726 PHE B C 1
ATOM 11750 O O . PHE B 1 726 ? -22.797 -32.688 -15.227 1 96.81 726 PHE B O 1
ATOM 11757 N N . ILE B 1 727 ? -23.141 -30.484 -15 1 96.81 727 ILE B N 1
ATOM 11758 C CA . ILE B 1 727 ? -23.672 -30.344 -16.344 1 96.81 727 ILE B CA 1
ATOM 11759 C C . ILE B 1 727 ? -22.953 -29.203 -17.062 1 96.81 727 ILE B C 1
ATOM 11761 O O . ILE B 1 727 ? -22.859 -28.094 -16.547 1 96.81 727 ILE B O 1
ATOM 11765 N N . VAL B 1 728 ? -22.422 -29.469 -18.234 1 96.94 728 VAL B N 1
ATOM 11766 C CA . VAL B 1 728 ? -21.734 -28.484 -19.062 1 96.94 728 VAL B CA 1
ATOM 11767 C C . VAL B 1 728 ? -22.562 -28.234 -20.328 1 96.94 728 VAL B C 1
ATOM 11769 O O . VAL B 1 728 ? -22.891 -29.172 -21.062 1 96.94 728 VAL B O 1
ATOM 11772 N N . TYR B 1 729 ? -22.922 -26.969 -20.531 1 95.5 729 TYR B N 1
ATOM 11773 C CA . TYR B 1 729 ? -23.656 -26.562 -21.734 1 95.5 729 TYR B CA 1
ATOM 11774 C C . TYR B 1 729 ? -22.734 -25.828 -22.703 1 95.5 729 TYR B C 1
ATOM 11776 O O . TYR B 1 729 ? -22.062 -24.859 -22.344 1 95.5 729 TYR B O 1
ATOM 11784 N N . LEU B 1 730 ? -22.656 -26.281 -23.938 1 94.81 730 LEU B N 1
ATOM 11785 C CA . LEU B 1 730 ? -21.844 -25.672 -24.984 1 94.81 730 LEU B CA 1
ATOM 11786 C C . LEU B 1 730 ? -22.688 -25.281 -26.188 1 94.81 730 LEU B C 1
ATOM 11788 O O . LEU B 1 730 ? -23.469 -26.109 -26.688 1 94.81 730 LEU B O 1
ATOM 11792 N N . PRO B 1 731 ? -22.578 -24.047 -26.672 1 90.69 731 PRO B N 1
ATOM 11793 C CA . PRO B 1 731 ? -23.359 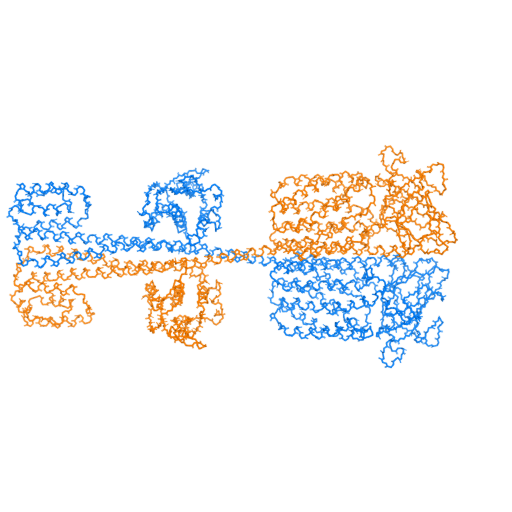-23.641 -27.844 1 90.69 731 PRO B CA 1
ATOM 11794 C C . PRO B 1 731 ? -22.875 -24.312 -29.125 1 90.69 731 PRO B C 1
ATOM 11796 O O . PRO B 1 731 ? -21.688 -24.562 -29.281 1 90.69 731 PRO B O 1
ATOM 11799 N N . TYR B 1 732 ? -23.766 -24.75 -30.016 1 83.56 732 TYR B N 1
ATOM 11800 C CA . TYR B 1 732 ? -23.375 -25.25 -31.328 1 83.56 732 TYR B CA 1
ATOM 11801 C C . TYR B 1 732 ? -24.172 -24.578 -32.438 1 83.56 732 TYR B C 1
ATOM 11803 O O . TYR B 1 732 ? -25.266 -24.062 -32.188 1 83.56 732 TYR B O 1
ATOM 11811 N N . LEU B 1 733 ? -23.328 -24.078 -33.469 1 67.12 733 LEU B N 1
ATOM 11812 C CA . LEU B 1 733 ? -23.969 -23.438 -34.594 1 67.12 733 LEU B CA 1
ATOM 11813 C C . LEU B 1 733 ? -24.719 -24.453 -35.469 1 67.12 733 LEU B C 1
ATOM 11815 O O . LEU B 1 733 ? -24.156 -25.5 -35.812 1 67.12 733 LEU B O 1
ATOM 11819 N N . ASP B 1 734 ? -25.891 -24.453 -35.406 1 58.03 734 ASP B N 1
ATOM 11820 C CA . ASP B 1 734 ? -26.656 -25.25 -36.344 1 58.03 734 ASP B CA 1
ATOM 11821 C C . ASP B 1 734 ? -26.406 -24.781 -37.781 1 58.03 734 ASP B C 1
ATOM 11823 O O . ASP B 1 734 ? -26.672 -23.625 -38.125 1 58.03 734 ASP B O 1
ATOM 11827 N N . LYS B 1 735 ? -25.391 -25.203 -38.469 1 49.31 735 LYS B N 1
ATOM 11828 C CA . LYS B 1 735 ? -25.234 -24.891 -39.875 1 49.31 735 LYS B CA 1
ATOM 11829 C C . LYS B 1 735 ? -26.562 -25.062 -40.625 1 49.31 735 LYS B C 1
ATOM 11831 O O . LYS B 1 735 ? -26.641 -24.797 -41.844 1 49.31 735 LYS B O 1
ATOM 11836 N N . THR B 1 736 ? -27.375 -25.719 -40.156 1 43.47 736 THR B N 1
ATOM 11837 C CA . THR B 1 736 ? -28.531 -25.75 -41.062 1 43.47 736 THR B CA 1
ATOM 11838 C C . THR B 1 736 ? -29.109 -24.344 -41.25 1 43.47 736 THR B C 1
ATOM 11840 O O . THR B 1 736 ? -29.625 -24.016 -42.312 1 43.47 736 THR B O 1
ATOM 11843 N N . ASN B 1 737 ? -29 -23.516 -40.25 1 38.97 737 ASN B N 1
ATOM 11844 C CA . ASN B 1 737 ? -29.688 -22.266 -40.469 1 38.97 737 ASN B CA 1
ATOM 11845 C C . ASN B 1 737 ? -28.781 -21.203 -41.094 1 38.97 737 ASN B C 1
ATOM 11847 O O . ASN B 1 737 ? -29.156 -20.047 -41.219 1 38.97 737 ASN B O 1
ATOM 11851 N N . VAL B 1 738 ? -27.469 -21.266 -41.188 1 39.53 738 VAL B N 1
ATOM 11852 C CA . VAL B 1 738 ? -26.688 -20.203 -41.812 1 39.53 738 VAL B CA 1
ATOM 11853 C C . VAL B 1 738 ? -26.984 -20.188 -43.312 1 39.53 738 VAL B C 1
ATOM 11855 O O . VAL B 1 738 ? -26.688 -19.203 -44 1 39.53 738 VAL B O 1
ATOM 11858 N N . ILE B 1 739 ? -27.344 -21.219 -44 1 35.47 739 ILE B N 1
ATOM 11859 C CA . ILE B 1 739 ? -27.594 -21.062 -45.406 1 35.47 739 ILE B CA 1
ATOM 11860 C C . ILE B 1 739 ? -28.719 -20.031 -45.625 1 35.47 739 ILE B C 1
ATOM 11862 O O . ILE B 1 739 ? -28.984 -19.609 -46.75 1 35.47 739 ILE B O 1
ATOM 11866 N N . LYS B 1 740 ? -29.453 -19.75 -44.625 1 37.5 740 LYS B N 1
ATOM 11867 C CA . LYS B 1 740 ? -30.5 -18.859 -45.125 1 37.5 740 LYS B CA 1
ATOM 11868 C C . LYS B 1 740 ? -29.984 -17.438 -45.312 1 37.5 740 LYS B C 1
ATOM 11870 O O . LYS B 1 740 ? -30.562 -16.641 -46.031 1 37.5 740 LYS B O 1
ATOM 11875 N N . ASN B 1 741 ? -29.016 -17.062 -44.5 1 35.5 741 ASN B N 1
ATOM 11876 C CA . ASN B 1 741 ? -28.875 -15.617 -44.594 1 35.5 741 ASN B CA 1
ATOM 11877 C C . ASN B 1 741 ? -27.953 -15.234 -45.75 1 35.5 741 ASN B C 1
ATOM 11879 O O . ASN B 1 741 ? -27.625 -14.055 -45.938 1 35.5 741 ASN B O 1
ATOM 11883 N N . GLU B 1 742 ? -27.109 -16.062 -46.25 1 37.5 742 GLU B N 1
ATOM 11884 C CA . GLU B 1 742 ? -26.328 -15.469 -47.344 1 37.5 742 GLU B CA 1
ATOM 11885 C C . GLU B 1 742 ? -27.203 -15.195 -48.562 1 37.5 742 GLU B C 1
ATOM 11887 O O . GLU B 1 742 ? -26.719 -14.656 -49.562 1 37.5 742 GLU B O 1
ATOM 11892 N N . SER B 1 743 ? -28.234 -15.773 -48.656 1 29.92 743 SER B N 1
ATOM 11893 C CA . SER B 1 743 ? -28.953 -15.375 -49.875 1 29.92 743 SER B CA 1
ATOM 11894 C C . SER B 1 743 ? -29.625 -14.023 -49.688 1 29.92 743 SER B C 1
ATOM 11896 O O . SER B 1 743 ? -30.297 -13.531 -50.594 1 29.92 743 SER B O 1
ATOM 11898 N N . VAL B 1 744 ? -29.438 -13.438 -48.531 1 24.22 744 VAL B N 1
ATOM 11899 C CA . VAL B 1 744 ? -29.781 -12.031 -48.688 1 24.22 744 VAL B CA 1
ATOM 11900 C C . VAL B 1 744 ? -28.516 -11.203 -48.875 1 24.22 744 VAL B C 1
ATOM 11902 O O . VAL B 1 744 ? -27.531 -11.406 -48.156 1 24.22 744 VAL B O 1
#

Radius of gyration: 52.62 Å; Cα contacts (8 Å, |Δi|>4): 2480; chains: 2; bounding box: 85×160×96 Å